Protein AF-0000000074462757 (afdb_homodimer)

Sequence (856 aa):
MSLTDLAARITANAQLLDAHLQSHNLPYPSTATTGSPDFPNPNNDPAVESARIAILEDTQTLRNYALGPAQVVRELCWSTIDLAVQQVLYHFYIPTLIPLKSSTSYATLSSQTNLPERTLRLLLRQSFLNGIFHEPEPDRVAHTASSAALVMNAPFYDWFGHSVEEVFPTSAKLAEALEKCSQSGIEGGRAEDSAFSLAIGGGESVFEFFEKRPDKQRRFRGAMEAVGMDGGHDLGFVVGGFDWGKLGRGVVVDVGGSSGFLSIALANAYKDLIFVVQDYKDTVDEGRVALPPHLSGRVSFQAHDFFTPQTVPGDVFLLRHVCHNWSDENAARILRNLVPAMKSSSRILLVEVVTVRPGVVNRVQERYMRNVDVTMLQMLNTQERSREDWEGVVTLADKRLKILGIHRPEGSWDSIIEIGFVVMNGHAMSLTDLAARITANAQLLDAHLQSHNLPYPSTATTGSPDFPNPNNDPAVESARIAILEDTQTLRNYALGPAQVVRELCWSTIDLAVQQVLYHFYIPTLIPLKSSTSYATLSSQTNLPERTLRLLLRQSFLNGIFHEPEPDRVAHTASSAALVMNAPFYDWFGHSVEEVFPTSAKLAEALEKCSQSGIEGGRAEDSAFSLAIGGGESVFEFFEKRPDKQRRFRGAMEAVGMDGGHDLGFVVGGFDWGKLGRGVVVDVGGSSGFLSIALANAYKDLIFVVQDYKDTVDEGRVALPPHLSGRVSFQAHDFFTPQTVPGDVFLLRHVCHNWSDENAARILRNLVPAMKSSSRILLVEVVTVRPGVVNRVQERYMRNVDVTMLQMLNTQERSREDWEGVVTLADKRLKILGIHRPEGSWDSIIEIGFVVMNGHA

Structure (mmCIF, N/CA/C/O backbone):
data_AF-0000000074462757-model_v1
#
loop_
_entity.id
_entity.type
_entity.pdbx_description
1 polymer 'O-methyltransferase domain-containing protein'
#
loop_
_atom_site.group_PDB
_atom_site.id
_atom_site.type_symbol
_atom_site.label_atom_id
_atom_site.label_alt_id
_atom_site.label_comp_id
_atom_site.label_asym_id
_atom_site.label_entity_id
_atom_site.label_seq_id
_atom_site.pdbx_PDB_ins_code
_atom_site.Cartn_x
_atom_site.Cartn_y
_atom_site.Cartn_z
_atom_site.occupancy
_atom_site.B_iso_or_equiv
_atom_site.auth_seq_id
_atom_site.auth_comp_id
_atom_site.auth_asym_id
_atom_site.auth_atom_id
_atom_site.pdbx_PDB_model_num
ATOM 1 N N . MET A 1 1 ? 3.924 11.398 -25.25 1 84.5 1 MET A N 1
ATOM 2 C CA . MET A 1 1 ? 2.494 11.406 -25.547 1 84.5 1 MET A CA 1
ATOM 3 C C . MET A 1 1 ? 1.774 12.461 -24.703 1 84.5 1 MET A C 1
ATOM 5 O O . MET A 1 1 ? 2.039 12.602 -23.516 1 84.5 1 MET A O 1
ATOM 9 N N . SER A 1 2 ? 0.919 13.164 -25.422 1 93 2 SER A N 1
ATOM 10 C CA . SER A 1 2 ? 0.203 14.219 -24.719 1 93 2 SER A CA 1
ATOM 11 C C . SER A 1 2 ? -0.896 13.648 -23.828 1 93 2 SER A C 1
ATOM 13 O O . SER A 1 2 ? -1.276 12.484 -23.984 1 93 2 SER A O 1
ATOM 15 N N . LEU A 1 3 ? -1.335 14.453 -22.906 1 97.25 3 LEU A N 1
ATOM 16 C CA . LEU A 1 3 ? -2.445 14.023 -22.062 1 97.25 3 LEU A CA 1
ATOM 17 C C . LEU A 1 3 ? -3.695 13.773 -22.891 1 97.25 3 LEU A C 1
ATOM 19 O O . LEU A 1 3 ? -4.418 12.797 -22.656 1 97.25 3 LEU A O 1
ATOM 23 N N . THR A 1 4 ? -3.863 14.57 -23.906 1 97.62 4 THR A N 1
ATOM 24 C CA . THR A 1 4 ? -5.027 14.469 -24.766 1 97.62 4 THR A CA 1
ATOM 25 C C . THR A 1 4 ? -4.973 13.188 -25.594 1 97.62 4 THR A C 1
ATOM 27 O O . THR A 1 4 ? -6 12.531 -25.797 1 97.62 4 THR A O 1
ATOM 30 N N . ASP A 1 5 ? -3.826 12.891 -26.031 1 96.62 5 ASP A N 1
ATOM 31 C CA . ASP A 1 5 ? -3.67 11.664 -26.812 1 96.62 5 ASP A CA 1
ATOM 32 C C . ASP A 1 5 ? -3.971 10.438 -25.953 1 96.62 5 ASP A C 1
ATOM 34 O O . ASP A 1 5 ? -4.609 9.484 -26.406 1 96.62 5 ASP A O 1
ATOM 38 N N . LEU A 1 6 ? -3.473 10.445 -24.75 1 96.69 6 LEU A N 1
ATOM 39 C CA . LEU A 1 6 ? -3.756 9.359 -23.812 1 96.69 6 LEU A CA 1
ATOM 40 C C . LEU A 1 6 ? -5.25 9.266 -23.531 1 96.69 6 LEU A C 1
ATOM 42 O O . LEU A 1 6 ? -5.809 8.172 -23.484 1 96.69 6 LEU A O 1
ATOM 46 N N . ALA A 1 7 ? -5.875 10.398 -23.344 1 98.25 7 ALA A N 1
ATOM 47 C CA . ALA A 1 7 ? -7.309 10.445 -23.078 1 98.25 7 ALA A CA 1
ATOM 48 C C . ALA A 1 7 ? -8.102 9.922 -24.281 1 98.25 7 ALA A C 1
ATOM 50 O O . ALA A 1 7 ? -9.156 9.305 -24.109 1 98.25 7 ALA A O 1
ATOM 51 N N . ALA A 1 8 ? -7.617 10.188 -25.453 1 98 8 ALA A N 1
ATOM 52 C CA . ALA A 1 8 ? -8.281 9.695 -26.656 1 98 8 ALA A CA 1
ATOM 53 C C . ALA A 1 8 ? -8.258 8.164 -26.719 1 98 8 ALA A C 1
ATOM 55 O O . ALA A 1 8 ? -9.242 7.539 -27.094 1 98 8 ALA A O 1
ATOM 56 N N . ARG A 1 9 ? -7.102 7.613 -26.359 1 98 9 ARG A N 1
ATOM 57 C CA . ARG A 1 9 ? -6.996 6.16 -26.281 1 98 9 ARG A CA 1
ATOM 58 C C . ARG A 1 9 ? -7.949 5.59 -25.234 1 98 9 ARG A C 1
ATOM 60 O O . ARG A 1 9 ? -8.609 4.578 -25.484 1 98 9 ARG A O 1
ATOM 67 N N . ILE A 1 10 ? -8.016 6.219 -24.094 1 98.62 10 ILE A N 1
ATOM 68 C CA . ILE A 1 10 ? -8.914 5.812 -23.016 1 98.62 10 ILE A CA 1
ATOM 69 C C . ILE A 1 10 ? -10.359 5.855 -23.516 1 98.62 10 ILE A C 1
ATOM 71 O O . ILE A 1 10 ? -11.133 4.93 -23.266 1 98.62 10 ILE A O 1
ATOM 75 N N . THR A 1 11 ? -10.695 6.875 -24.297 1 98.56 11 THR A N 1
ATOM 76 C CA . THR A 1 11 ? -12.047 7.043 -24.797 1 98.56 11 THR A CA 1
ATOM 77 C C . THR A 1 11 ? -12.406 5.926 -25.781 1 98.56 11 THR A C 1
ATOM 79 O O . THR A 1 11 ? -13.5 5.359 -25.703 1 98.56 11 THR A O 1
ATOM 82 N N . ALA A 1 12 ? -11.5 5.648 -26.656 1 98.5 12 ALA A N 1
ATOM 83 C CA . ALA A 1 12 ? -11.742 4.605 -27.641 1 98.5 12 ALA A CA 1
ATOM 84 C C . ALA A 1 12 ? -11.992 3.258 -26.969 1 98.5 12 ALA A C 1
ATOM 86 O O . ALA A 1 12 ? -12.914 2.529 -27.344 1 98.5 12 ALA A O 1
ATOM 87 N N . ASN A 1 13 ? -11.203 2.914 -26 1 98.56 13 ASN A N 1
ATOM 88 C CA . ASN A 1 13 ? -11.359 1.641 -25.312 1 98.56 13 ASN A CA 1
ATOM 89 C C . ASN A 1 13 ? -12.594 1.635 -24.406 1 98.56 13 ASN A C 1
ATOM 91 O O . ASN A 1 13 ? -13.234 0.598 -24.234 1 98.56 13 ASN A O 1
ATOM 95 N N . ALA A 1 14 ? -12.922 2.785 -23.797 1 98.5 14 ALA A N 1
ATOM 96 C CA . ALA A 1 14 ? -14.148 2.896 -23.016 1 98.5 14 ALA A CA 1
ATOM 97 C C . ALA A 1 14 ? -15.383 2.646 -23.875 1 98.5 14 ALA A C 1
ATOM 99 O O . ALA A 1 14 ? -16.312 1.963 -23.453 1 98.5 14 ALA A O 1
ATOM 100 N N . GLN A 1 15 ? -15.367 3.18 -25.094 1 98.31 15 GLN A N 1
ATOM 101 C CA . GLN A 1 15 ? -16.469 2.992 -26.031 1 98.31 15 GLN A CA 1
ATOM 102 C C . GLN A 1 15 ? -16.625 1.521 -26.406 1 98.31 15 GLN A C 1
ATOM 104 O O . GLN A 1 15 ? -17.734 1.017 -26.531 1 98.31 15 GLN A O 1
ATOM 109 N N . LEU A 1 16 ? -15.523 0.9 -26.578 1 98.12 16 LEU A N 1
ATOM 110 C CA . LEU A 1 16 ? -15.547 -0.522 -26.906 1 98.12 16 LEU A CA 1
ATOM 111 C C . LEU A 1 16 ? -16.156 -1.327 -25.766 1 98.12 16 LEU A C 1
ATOM 113 O O . LEU A 1 16 ? -16.984 -2.219 -26 1 98.12 16 LEU A O 1
ATOM 117 N N . LEU A 1 17 ? -15.828 -1.039 -24.547 1 97.94 17 LEU A N 1
ATOM 118 C CA . LEU A 1 17 ? -16.359 -1.758 -23.391 1 97.94 17 LEU A CA 1
ATOM 119 C C . LEU A 1 17 ? -17.844 -1.471 -23.188 1 97.94 17 LEU A C 1
ATOM 121 O O . LEU A 1 17 ? -18.609 -2.377 -22.875 1 97.94 17 LEU A O 1
ATOM 125 N N . ASP A 1 18 ? -18.188 -0.224 -23.391 1 97.75 18 ASP A N 1
ATOM 126 C CA . ASP A 1 18 ? -19.609 0.119 -23.297 1 97.75 18 ASP A CA 1
ATOM 127 C C . ASP A 1 18 ? -20.422 -0.599 -24.359 1 97.75 18 ASP A C 1
ATOM 129 O O . ASP A 1 18 ? -21.531 -1.06 -24.094 1 97.75 18 ASP A O 1
ATOM 133 N N . ALA A 1 19 ? -19.922 -0.651 -25.562 1 97.44 19 ALA A N 1
ATOM 134 C CA . ALA A 1 19 ? -20.609 -1.354 -26.641 1 97.44 19 ALA A CA 1
ATOM 135 C C . ALA A 1 19 ? -20.781 -2.832 -26.312 1 97.44 19 ALA A C 1
ATOM 137 O O . ALA A 1 19 ? -21.828 -3.418 -26.609 1 97.44 19 ALA A O 1
ATOM 138 N N . HIS A 1 20 ? -19.734 -3.422 -25.734 1 97.19 20 HIS A N 1
ATOM 139 C CA . HIS A 1 20 ? -19.812 -4.812 -25.297 1 97.19 20 HIS A CA 1
ATOM 140 C C . HIS A 1 20 ? -20.922 -5.008 -24.266 1 97.19 20 HIS A C 1
ATOM 142 O O . HIS A 1 20 ? -21.719 -5.93 -24.375 1 97.19 20 HIS A O 1
ATOM 148 N N . LEU A 1 21 ? -21 -4.145 -23.281 1 95.94 21 LEU A N 1
ATOM 149 C CA . LEU A 1 21 ? -22 -4.254 -22.234 1 95.94 21 LEU A CA 1
ATOM 150 C C . LEU A 1 21 ? -23.406 -4.098 -22.797 1 95.94 21 LEU A C 1
ATOM 152 O O . LEU A 1 21 ? -24.312 -4.859 -22.453 1 95.94 21 LEU A O 1
ATOM 156 N N . GLN A 1 22 ? -23.547 -3.236 -23.719 1 95.94 22 GLN A N 1
ATOM 157 C CA . GLN A 1 22 ? -24.844 -2.967 -24.328 1 95.94 22 GLN A CA 1
ATOM 158 C C . GLN A 1 22 ? -25.281 -4.129 -25.219 1 95.94 22 GLN A C 1
ATOM 160 O O . GLN A 1 22 ? -26.422 -4.578 -25.125 1 95.94 22 GLN A O 1
ATOM 165 N N . SER A 1 23 ? -24.375 -4.586 -26.016 1 95.81 23 SER A N 1
ATOM 166 C CA . SER A 1 23 ? -24.703 -5.617 -26.984 1 95.81 23 SER A CA 1
ATOM 167 C C . SER A 1 23 ? -25.062 -6.934 -26.297 1 95.81 23 SER A C 1
ATOM 169 O O . SER A 1 23 ? -25.828 -7.738 -26.844 1 95.81 23 SER A O 1
ATOM 171 N N . HIS A 1 24 ? -24.578 -7.156 -25.109 1 94.94 24 HIS A N 1
ATOM 172 C CA . HIS A 1 24 ? -24.844 -8.406 -24.406 1 94.94 24 HIS A CA 1
ATOM 173 C C . HIS A 1 24 ? -25.812 -8.188 -23.25 1 94.94 24 HIS A C 1
ATOM 175 O O . HIS A 1 24 ? -26 -9.086 -22.422 1 94.94 24 HIS A O 1
ATOM 181 N N . ASN A 1 25 ? -26.375 -7.004 -23.125 1 94.12 25 ASN A N 1
ATOM 182 C CA . ASN A 1 25 ? -27.328 -6.652 -22.078 1 94.12 25 ASN A CA 1
ATOM 183 C C . ASN A 1 25 ? -26.75 -6.918 -20.688 1 94.12 25 ASN A C 1
ATOM 185 O O . ASN A 1 25 ? -27.391 -7.562 -19.859 1 94.12 25 ASN A O 1
ATOM 189 N N . LEU A 1 26 ? -25.484 -6.535 -20.547 1 93.19 26 LEU A N 1
ATOM 190 C CA . LEU A 1 26 ? -24.797 -6.66 -19.266 1 93.19 26 LEU A CA 1
ATOM 191 C C . LEU A 1 26 ? -24.891 -5.367 -18.469 1 93.19 26 LEU A C 1
ATOM 193 O O . LEU A 1 26 ? -24.984 -4.281 -19.047 1 93.19 26 LEU A O 1
ATOM 197 N N . PRO A 1 27 ? -24.938 -5.453 -17.203 1 89.19 27 PRO A N 1
ATOM 198 C CA . PRO A 1 27 ? -25.016 -4.242 -16.391 1 89.19 27 PRO A CA 1
ATOM 199 C C . PRO A 1 27 ? -23.75 -3.395 -16.469 1 89.19 27 PRO A C 1
ATOM 201 O O . PRO A 1 27 ? -22.641 -3.938 -16.531 1 89.19 27 PRO A O 1
ATOM 204 N N . TYR A 1 28 ? -23.938 -2.104 -16.328 1 89.81 28 TYR A N 1
ATOM 205 C CA . TYR A 1 28 ? -22.797 -1.204 -16.203 1 89.81 28 TYR A CA 1
ATOM 206 C C . TYR A 1 28 ? -22.141 -1.34 -14.836 1 89.81 28 TYR A C 1
ATOM 208 O O . TYR A 1 28 ? -22.797 -1.65 -13.852 1 89.81 28 TYR A O 1
ATOM 216 N N . PRO A 1 29 ? -20.812 -1.081 -14.82 1 90.44 29 PRO A N 1
ATOM 217 C CA . PRO A 1 29 ? -20.125 -1.095 -13.523 1 90.44 29 PRO A CA 1
ATOM 218 C C . PRO A 1 29 ? -20.688 -0.052 -12.555 1 90.44 29 PRO A C 1
ATOM 220 O O . PRO A 1 29 ? -21.016 1.062 -12.969 1 90.44 29 PRO A O 1
ATOM 223 N N . SER A 1 30 ? -20.859 -0.414 -11.281 1 87 30 SER A N 1
ATOM 224 C CA . SER A 1 30 ? -21.344 0.48 -10.234 1 87 30 SER A CA 1
ATOM 225 C C . SER A 1 30 ? -20.828 0.051 -8.867 1 87 30 SER A C 1
ATOM 227 O O . SER A 1 30 ? -20.234 -1.016 -8.727 1 87 30 SER A O 1
ATOM 229 N N . THR A 1 31 ? -21.062 0.883 -7.914 1 87.19 31 THR A N 1
ATOM 230 C CA . THR A 1 31 ? -20.672 0.573 -6.543 1 87.19 31 THR A CA 1
ATOM 231 C C . THR A 1 31 ? -21.797 -0.165 -5.816 1 87.19 31 THR A C 1
ATOM 233 O O . THR A 1 31 ? -21.656 -0.515 -4.641 1 87.19 31 THR A O 1
ATOM 236 N N . ALA A 1 32 ? -22.828 -0.442 -6.52 1 86.94 32 ALA A N 1
ATOM 237 C CA . ALA A 1 32 ? -23.953 -1.153 -5.914 1 86.94 32 ALA A CA 1
ATOM 238 C C . ALA A 1 32 ? -23.578 -2.605 -5.617 1 86.94 32 ALA A C 1
ATOM 240 O O . ALA A 1 32 ? -22.844 -3.232 -6.383 1 86.94 32 ALA A O 1
ATOM 241 N N . THR A 1 33 ? -24.188 -3.146 -4.566 1 88.81 33 THR A N 1
ATOM 242 C CA . THR A 1 33 ? -23.828 -4.473 -4.078 1 88.81 33 THR A CA 1
ATOM 243 C C . THR A 1 33 ? -24.391 -5.559 -4.988 1 88.81 33 THR A C 1
ATOM 245 O O . THR A 1 33 ? -23.984 -6.719 -4.906 1 88.81 33 THR A O 1
ATOM 248 N N . THR A 1 34 ? -25.188 -5.246 -5.898 1 81.19 34 THR A N 1
ATOM 249 C CA . THR A 1 34 ? -25.859 -6.227 -6.742 1 81.19 34 THR A CA 1
ATOM 250 C C . THR A 1 34 ? -25.047 -6.504 -8.008 1 81.19 34 THR A C 1
ATOM 252 O O . THR A 1 34 ? -25.391 -7.391 -8.789 1 81.19 34 THR A O 1
ATOM 255 N N . GLY A 1 35 ? -24.016 -5.832 -8.141 1 77.75 35 GLY A N 1
ATOM 256 C CA . GLY A 1 35 ? -23.25 -5.992 -9.375 1 77.75 35 GLY A CA 1
ATOM 257 C C . GLY A 1 35 ? -22.281 -7.164 -9.328 1 77.75 35 GLY A C 1
ATOM 258 O O . GLY A 1 35 ? -22.078 -7.766 -8.273 1 77.75 35 GLY A O 1
ATOM 259 N N . SER A 1 36 ? -21.812 -7.559 -10.555 1 83.81 36 SER A N 1
ATOM 260 C CA . SER A 1 36 ? -20.828 -8.625 -10.695 1 83.81 36 SER A CA 1
ATOM 261 C C . SER A 1 36 ? -19.516 -8.25 -10.016 1 83.81 36 SER A C 1
ATOM 263 O O . SER A 1 36 ? -19.078 -7.102 -10.086 1 83.81 36 SER A O 1
ATOM 265 N N . PRO A 1 37 ? -18.875 -9.234 -9.352 1 86 37 PRO A N 1
ATOM 266 C CA . PRO A 1 37 ? -17.594 -8.945 -8.695 1 86 37 PRO A CA 1
ATOM 267 C C . PRO A 1 37 ? -16.469 -8.672 -9.688 1 86 37 PRO A C 1
ATOM 269 O O . PRO A 1 37 ? -15.477 -8.031 -9.336 1 86 37 PRO A O 1
ATOM 272 N N . ASP A 1 38 ? -16.672 -9.203 -10.93 1 87.62 38 ASP A N 1
ATOM 273 C CA . ASP A 1 38 ? -15.672 -8.977 -11.969 1 87.62 38 ASP A CA 1
ATOM 274 C C . ASP A 1 38 ? -16.281 -8.227 -13.156 1 87.62 38 ASP A C 1
ATOM 276 O O . ASP A 1 38 ? -17.5 -8.18 -13.305 1 87.62 38 ASP A O 1
ATOM 280 N N . PHE A 1 39 ? -15.398 -7.613 -13.93 1 92.12 39 PHE A N 1
ATOM 281 C CA . PHE A 1 39 ? -15.914 -7.008 -15.156 1 92.12 39 PHE A CA 1
ATOM 282 C C . PHE A 1 39 ? -16.547 -8.062 -16.062 1 92.12 39 PHE A C 1
ATOM 284 O O . PHE A 1 39 ? -15.93 -9.094 -16.344 1 92.12 39 PHE A O 1
ATOM 291 N N . PRO A 1 40 ? -17.672 -7.832 -16.547 1 91.62 40 PRO A N 1
ATOM 292 C CA . PRO A 1 40 ? -18.406 -8.859 -17.297 1 91.62 40 PRO A CA 1
ATOM 293 C C . PRO A 1 40 ? -17.812 -9.125 -18.672 1 91.62 40 PRO A C 1
ATOM 295 O O . PRO A 1 40 ? -17.812 -8.227 -19.531 1 91.62 40 PRO A O 1
ATOM 298 N N . ASN A 1 41 ? -17.328 -10.242 -18.891 1 91.31 41 ASN A N 1
ATOM 299 C CA . ASN A 1 41 ? -16.828 -10.758 -20.156 1 91.31 41 ASN A CA 1
ATOM 300 C C . ASN A 1 41 ? -17.094 -12.25 -20.297 1 91.31 41 ASN A C 1
ATOM 302 O O . ASN A 1 41 ? -16.156 -13.047 -20.391 1 91.31 41 ASN A O 1
ATOM 306 N N . PRO A 1 42 ? -18.344 -12.617 -20.344 1 86.62 42 PRO A N 1
ATOM 307 C CA . PRO A 1 42 ? -18.719 -14.031 -20.219 1 86.62 42 PRO A CA 1
ATOM 308 C C . PRO A 1 42 ? -18.125 -14.898 -21.328 1 86.62 42 PRO A C 1
ATOM 310 O O . PRO A 1 42 ? -17.906 -16.094 -21.109 1 86.62 42 PRO A O 1
ATOM 313 N N . ASN A 1 43 ? -17.844 -14.367 -22.5 1 84.69 43 ASN A N 1
ATOM 314 C CA . ASN A 1 43 ? -17.344 -15.172 -23.609 1 84.69 43 ASN A CA 1
ATOM 315 C C . ASN A 1 43 ? -15.82 -15.062 -23.719 1 84.69 43 ASN A C 1
ATOM 317 O O . ASN A 1 43 ? -15.242 -15.492 -24.734 1 84.69 43 ASN A O 1
ATOM 321 N N . ASN A 1 44 ? -15.234 -14.422 -22.734 1 85.38 44 ASN A N 1
ATOM 322 C CA . ASN A 1 44 ? -13.789 -14.227 -22.75 1 85.38 44 ASN A CA 1
ATOM 323 C C . ASN A 1 44 ? -13.312 -13.633 -24.062 1 85.38 44 ASN A C 1
ATOM 325 O O . ASN A 1 44 ? -12.375 -14.148 -24.688 1 85.38 44 ASN A O 1
ATOM 329 N N . ASP A 1 45 ? -14.086 -12.68 -24.547 1 91.56 45 ASP A N 1
ATOM 330 C CA . ASP A 1 45 ? -13.719 -11.977 -25.766 1 91.56 45 ASP A CA 1
ATOM 331 C C . ASP A 1 45 ? -12.359 -11.297 -25.625 1 91.56 45 ASP A C 1
ATOM 333 O O . ASP A 1 45 ? -12.195 -10.398 -24.797 1 91.56 45 ASP A O 1
ATOM 337 N N . PRO A 1 46 ? -11.414 -11.68 -26.438 1 91 46 PRO A N 1
ATOM 338 C CA . PRO A 1 46 ? -10.062 -11.125 -26.312 1 91 46 PRO A CA 1
ATOM 339 C C . PRO A 1 46 ? -10.016 -9.617 -26.562 1 91 46 PRO A C 1
ATOM 341 O O . PRO A 1 46 ? -9.195 -8.914 -25.969 1 91 46 PRO A O 1
ATOM 344 N N . ALA A 1 47 ? -10.883 -9.18 -27.438 1 94.62 47 ALA A N 1
ATOM 345 C CA . ALA A 1 47 ? -10.906 -7.75 -27.719 1 94.62 47 ALA A CA 1
ATOM 346 C C . ALA A 1 47 ? -11.344 -6.953 -26.5 1 94.62 47 ALA A C 1
ATOM 348 O O . ALA A 1 47 ? -10.828 -5.867 -26.234 1 94.62 47 ALA A O 1
ATOM 349 N N . VAL A 1 48 ? -12.32 -7.508 -25.812 1 95.94 48 VAL A N 1
ATOM 350 C CA . VAL A 1 48 ? -12.82 -6.875 -24.594 1 95.94 48 VAL A CA 1
ATOM 351 C C . VAL A 1 48 ? -11.727 -6.867 -23.531 1 95.94 48 VAL A C 1
ATOM 353 O O . VAL A 1 48 ? -11.5 -5.852 -22.875 1 95.94 48 VAL A O 1
ATOM 356 N N . GLU A 1 49 ? -11.055 -7.977 -23.422 1 93.31 49 GLU A N 1
ATOM 357 C CA . GLU A 1 49 ? -9.977 -8.07 -22.438 1 93.31 49 GLU A CA 1
ATOM 358 C C . GLU A 1 49 ? -8.836 -7.113 -22.781 1 93.31 49 GLU A C 1
ATOM 360 O O . GLU A 1 49 ? -8.273 -6.469 -21.891 1 93.31 49 GLU A O 1
ATOM 365 N N . SER A 1 50 ? -8.531 -7.012 -24.016 1 95 50 SER A N 1
ATOM 366 C CA . SER A 1 50 ? -7.477 -6.102 -24.453 1 95 50 SER A CA 1
ATOM 367 C C . SER A 1 50 ? -7.84 -4.652 -24.156 1 95 50 SER A C 1
ATOM 369 O O . SER A 1 50 ? -6.988 -3.867 -23.734 1 95 50 SER A O 1
ATOM 371 N N . ALA A 1 51 ? -9.078 -4.316 -24.438 1 97.75 51 ALA A N 1
ATOM 372 C CA . ALA A 1 51 ? -9.555 -2.965 -24.156 1 97.75 51 ALA A CA 1
ATOM 373 C C . ALA A 1 51 ? -9.508 -2.666 -22.656 1 97.75 51 ALA A C 1
ATOM 375 O O . ALA A 1 51 ? -9.133 -1.564 -22.25 1 97.75 51 ALA A O 1
ATOM 376 N N . ARG A 1 52 ? -9.922 -3.633 -21.891 1 96.69 52 ARG A N 1
ATOM 377 C CA . ARG A 1 52 ? -9.914 -3.496 -20.438 1 96.69 52 ARG A CA 1
ATOM 378 C C . ARG A 1 52 ? -8.5 -3.252 -19.922 1 96.69 52 ARG A C 1
ATOM 380 O O . ARG A 1 52 ? -8.273 -2.322 -19.141 1 96.69 52 ARG A O 1
ATOM 387 N N . ILE A 1 53 ? -7.555 -3.998 -20.359 1 95.44 53 ILE A N 1
ATOM 388 C CA . ILE A 1 53 ? -6.16 -3.885 -19.938 1 95.44 53 ILE A CA 1
ATOM 389 C C . ILE A 1 53 ? -5.602 -2.531 -20.375 1 95.44 53 ILE A C 1
ATOM 391 O O . ILE A 1 53 ? -4.883 -1.877 -19.609 1 95.44 53 ILE A O 1
ATOM 395 N N . ALA A 1 54 ? -5.965 -2.115 -21.562 1 97.44 54 ALA A N 1
ATOM 396 C CA . ALA A 1 54 ? -5.504 -0.824 -22.062 1 97.44 54 ALA A CA 1
ATOM 397 C C . ALA A 1 54 ? -5.996 0.317 -21.172 1 97.44 54 ALA A C 1
ATOM 399 O O . ALA A 1 54 ? -5.254 1.267 -20.906 1 97.44 54 ALA A O 1
ATOM 400 N N . ILE A 1 55 ? -7.219 0.228 -20.75 1 98.06 55 ILE A N 1
ATOM 401 C CA . ILE A 1 55 ? -7.781 1.241 -19.859 1 98.06 55 ILE A CA 1
ATOM 402 C C . ILE A 1 55 ? -7.008 1.259 -18.547 1 98.06 55 ILE A C 1
ATOM 404 O O . ILE A 1 55 ? -6.66 2.326 -18.031 1 98.06 55 ILE A O 1
ATOM 408 N N . LEU A 1 56 ? -6.734 0.098 -18.016 1 97.31 56 LEU A N 1
ATOM 409 C CA . LEU A 1 56 ? -6.008 0.004 -16.75 1 97.31 56 LEU A CA 1
ATOM 410 C C . LEU A 1 56 ? -4.629 0.64 -16.875 1 97.31 56 LEU A C 1
ATOM 412 O O . LEU A 1 56 ? -4.211 1.397 -15.992 1 97.31 56 LEU A O 1
ATOM 416 N N . GLU A 1 57 ? -3.963 0.424 -17.953 1 96.19 57 GLU A N 1
ATOM 417 C CA . GLU A 1 57 ? -2.615 0.946 -18.156 1 96.19 57 GLU A CA 1
ATOM 418 C C . GLU A 1 57 ? -2.641 2.447 -18.422 1 96.19 57 GLU A C 1
ATOM 420 O O . GLU A 1 57 ? -1.877 3.205 -17.828 1 96.19 57 GLU A O 1
ATOM 425 N N . ASP A 1 58 ? -3.543 2.875 -19.297 1 97.44 58 ASP A N 1
ATOM 426 C CA . ASP A 1 58 ? -3.561 4.27 -19.719 1 97.44 58 ASP A CA 1
ATOM 427 C C . ASP A 1 58 ? -4.062 5.184 -18.609 1 97.44 58 ASP A C 1
ATOM 429 O O . ASP A 1 58 ? -3.615 6.328 -18.484 1 97.44 58 ASP A O 1
ATOM 433 N N . THR A 1 59 ? -5.02 4.719 -17.828 1 97.62 59 THR A N 1
ATOM 434 C CA . THR A 1 59 ? -5.488 5.531 -16.719 1 97.62 59 THR A CA 1
ATOM 435 C C . THR A 1 59 ? -4.383 5.715 -15.68 1 97.62 59 THR A C 1
ATOM 437 O O . THR A 1 59 ? -4.25 6.793 -15.094 1 97.62 59 THR A O 1
ATOM 440 N N . GLN A 1 60 ? -3.592 4.707 -15.445 1 95.69 60 GLN A N 1
ATOM 441 C CA . GLN A 1 60 ? -2.473 4.836 -14.516 1 95.69 60 GLN A CA 1
ATOM 442 C C . GLN A 1 60 ? -1.44 5.832 -15.039 1 95.69 60 GLN A C 1
ATOM 444 O O . GLN A 1 60 ? -0.931 6.66 -14.281 1 95.69 60 GLN A O 1
ATOM 449 N N . THR A 1 61 ? -1.146 5.715 -16.312 1 95.75 61 THR A N 1
ATOM 450 C CA . THR A 1 61 ? -0.176 6.625 -16.906 1 95.75 61 THR A CA 1
ATOM 451 C C . THR A 1 61 ? -0.669 8.07 -16.828 1 95.75 61 THR A C 1
ATOM 453 O O . THR A 1 61 ? 0.082 8.969 -16.438 1 95.75 61 THR A O 1
ATOM 456 N N . LEU A 1 62 ? -1.909 8.273 -17.203 1 97.31 62 LEU A N 1
ATOM 457 C CA . LEU A 1 62 ? -2.486 9.609 -17.172 1 97.31 62 LEU A CA 1
ATOM 458 C C . LEU A 1 62 ? -2.506 10.164 -15.75 1 97.31 62 LEU A C 1
ATOM 460 O O . LEU A 1 62 ? -2.219 11.344 -15.531 1 97.31 62 LEU A O 1
ATOM 464 N N . ARG A 1 63 ? -2.836 9.367 -14.859 1 96.44 63 ARG A N 1
ATOM 465 C CA . ARG A 1 63 ? -2.84 9.758 -13.453 1 96.44 63 ARG A CA 1
ATOM 466 C C . ARG A 1 63 ? -1.446 10.172 -13 1 96.44 63 ARG A C 1
ATOM 468 O O . ARG A 1 63 ? -1.285 11.195 -12.328 1 96.44 63 ARG A O 1
ATOM 475 N N . ASN A 1 64 ? -0.467 9.383 -13.336 1 95.38 64 ASN A N 1
ATOM 476 C CA . ASN A 1 64 ? 0.908 9.703 -12.969 1 95.38 64 ASN A CA 1
ATOM 477 C C . ASN A 1 64 ? 1.344 11.047 -13.547 1 95.38 64 ASN A C 1
ATOM 479 O O . ASN A 1 64 ? 2.025 11.828 -12.875 1 95.38 64 ASN A O 1
ATOM 483 N N . TYR A 1 65 ? 0.917 11.258 -14.773 1 95.19 65 TYR A N 1
ATOM 484 C CA . TYR A 1 65 ? 1.254 12.523 -15.414 1 95.19 65 TYR A CA 1
ATOM 485 C C . TYR A 1 65 ? 0.607 13.695 -14.688 1 95.19 65 TYR A C 1
ATOM 487 O O . TYR A 1 65 ? 1.228 14.75 -14.516 1 95.19 65 TYR A O 1
ATOM 495 N N . ALA A 1 66 ? -0.575 13.492 -14.242 1 95.56 66 ALA A N 1
ATOM 496 C CA . ALA A 1 66 ? -1.305 14.555 -13.547 1 95.56 66 ALA A CA 1
ATOM 497 C C . ALA A 1 66 ? -0.763 14.758 -12.141 1 95.56 66 ALA A C 1
ATOM 499 O O . ALA A 1 66 ? -0.879 15.852 -11.578 1 95.56 66 ALA A O 1
ATOM 500 N N . LEU A 1 67 ? -0.219 13.797 -11.516 1 93.88 67 LEU A N 1
ATOM 501 C CA . LEU A 1 67 ? 0.355 13.875 -10.172 1 93.88 67 LEU A CA 1
ATOM 502 C C . LEU A 1 67 ? 1.696 14.602 -10.203 1 93.88 67 LEU A C 1
ATOM 504 O O . LEU A 1 67 ? 1.92 15.531 -9.422 1 93.88 67 LEU A O 1
ATOM 508 N N . GLY A 1 68 ? 2.568 14.234 -11.148 1 93.38 68 GLY A N 1
ATOM 509 C CA . GLY A 1 68 ? 3.98 14.594 -11.141 1 93.38 68 GLY A CA 1
ATOM 510 C C . GLY A 1 68 ? 4.848 13.562 -10.438 1 93.38 68 GLY A C 1
ATOM 511 O O . GLY A 1 68 ? 4.363 12.797 -9.602 1 93.38 68 GLY A O 1
ATOM 512 N N . PRO A 1 69 ? 6.109 13.539 -10.781 1 94.19 69 PRO A N 1
ATOM 513 C CA . PRO A 1 69 ? 7.027 12.477 -10.352 1 94.19 69 PRO A CA 1
ATOM 514 C C . PRO A 1 69 ? 7.121 12.359 -8.836 1 94.19 69 PRO A C 1
ATOM 516 O O . PRO A 1 69 ? 7.078 11.25 -8.297 1 94.19 69 PRO A O 1
ATOM 519 N N . ALA A 1 70 ? 7.203 13.438 -8.086 1 93.75 70 ALA A N 1
ATOM 520 C CA . ALA A 1 70 ? 7.359 13.398 -6.637 1 93.75 70 ALA A CA 1
ATOM 521 C C . ALA A 1 70 ? 6.098 12.859 -5.965 1 93.75 70 ALA A C 1
ATOM 523 O O . ALA A 1 70 ? 6.176 12.062 -5.027 1 93.75 70 ALA A O 1
ATOM 524 N N . GLN A 1 71 ? 4.953 13.297 -6.512 1 93.62 71 GLN A N 1
ATOM 525 C CA . GLN A 1 71 ? 3.686 12.875 -5.922 1 93.62 71 GLN A CA 1
ATOM 526 C C . GLN A 1 71 ? 3.422 11.398 -6.195 1 93.62 71 GLN A C 1
ATOM 528 O O . GLN A 1 71 ? 2.76 10.719 -5.406 1 93.62 71 GLN A O 1
ATOM 533 N N . VAL A 1 72 ? 3.932 10.867 -7.273 1 95.44 72 VAL A N 1
ATOM 534 C CA . VAL A 1 72 ? 3.824 9.438 -7.551 1 95.44 72 VAL A CA 1
ATOM 535 C C . VAL A 1 72 ? 4.477 8.641 -6.426 1 95.44 72 VAL A C 1
ATOM 537 O O . VAL A 1 72 ? 3.902 7.664 -5.934 1 95.44 72 VAL A O 1
ATOM 540 N N . VAL A 1 73 ? 5.652 9.078 -5.969 1 96.06 73 VAL A N 1
ATOM 541 C CA . VAL A 1 73 ? 6.371 8.406 -4.887 1 96.06 73 VAL A CA 1
ATOM 542 C C . VAL A 1 73 ? 5.59 8.547 -3.584 1 96.06 73 VAL A C 1
ATOM 544 O O . VAL A 1 73 ? 5.473 7.586 -2.816 1 96.06 73 VAL A O 1
ATOM 547 N N . ARG A 1 74 ? 5.008 9.695 -3.377 1 95.12 74 ARG A N 1
ATOM 548 C CA . ARG A 1 74 ? 4.25 9.922 -2.15 1 95.12 74 ARG A CA 1
ATOM 549 C C . ARG A 1 74 ? 3.037 9.008 -2.08 1 95.12 74 ARG A C 1
ATOM 551 O O . ARG A 1 74 ? 2.74 8.438 -1.024 1 95.12 74 ARG A O 1
ATOM 558 N N . GLU A 1 75 ? 2.344 8.883 -3.168 1 94.75 75 GLU A N 1
ATOM 559 C CA . GLU A 1 75 ? 1.165 8.023 -3.199 1 94.75 75 GLU A CA 1
ATOM 560 C C . GLU A 1 75 ? 1.536 6.566 -2.938 1 94.75 75 GLU A C 1
ATOM 562 O O . GLU A 1 75 ? 0.784 5.836 -2.287 1 94.75 75 GLU A O 1
ATOM 567 N N . LEU A 1 76 ? 2.625 6.207 -3.521 1 96.25 76 LEU A N 1
ATOM 568 C CA . LEU A 1 76 ? 3.109 4.852 -3.287 1 96.25 76 LEU A CA 1
ATOM 569 C C . LEU A 1 76 ? 3.348 4.609 -1.801 1 96.25 76 LEU A C 1
ATOM 571 O O . LEU A 1 76 ? 2.92 3.586 -1.259 1 96.25 76 LEU A O 1
ATOM 575 N N . CYS A 1 77 ? 3.934 5.523 -1.103 1 97.06 77 CYS A N 1
ATOM 576 C CA . CYS A 1 77 ? 4.246 5.379 0.314 1 97.06 77 CYS A CA 1
ATOM 577 C C . CYS A 1 77 ? 2.984 5.449 1.164 1 97.06 77 CYS A C 1
ATOM 579 O O . CYS A 1 77 ? 2.859 4.734 2.158 1 97.06 77 CYS A O 1
ATOM 581 N N . TRP A 1 78 ? 2.037 6.254 0.757 1 96.38 78 TRP A N 1
ATOM 582 C CA . TRP A 1 78 ? 0.806 6.445 1.517 1 96.38 78 TRP A CA 1
ATOM 583 C C . TRP A 1 78 ? -0.057 5.188 1.482 1 96.38 78 TRP A C 1
ATOM 585 O O . TRP A 1 78 ? -0.951 5.02 2.316 1 96.38 78 TRP A O 1
ATOM 595 N N . SER A 1 79 ? 0.189 4.281 0.569 1 97.19 79 SER A N 1
ATOM 596 C CA . SER A 1 79 ? -0.586 3.049 0.5 1 97.19 79 SER A CA 1
ATOM 597 C C . SER A 1 79 ? -0.458 2.242 1.788 1 97.19 79 SER A C 1
ATOM 599 O O . SER A 1 79 ? -1.271 1.354 2.055 1 97.19 79 SER A O 1
ATOM 601 N N . THR A 1 80 ? 0.565 2.533 2.582 1 97.94 80 THR A N 1
ATOM 602 C CA . THR A 1 80 ? 0.752 1.863 3.865 1 97.94 80 THR A CA 1
ATOM 603 C C . THR A 1 80 ? -0.455 2.086 4.773 1 97.94 80 THR A C 1
ATOM 605 O O . THR A 1 80 ? -0.836 1.196 5.535 1 97.94 80 THR A O 1
ATOM 608 N N . ILE A 1 81 ? -1.044 3.275 4.645 1 98.44 81 ILE A N 1
ATOM 609 C CA . ILE A 1 81 ? -2.197 3.617 5.469 1 98.44 81 ILE A CA 1
ATOM 610 C C . ILE A 1 81 ? -3.408 2.797 5.027 1 98.44 81 ILE A C 1
ATOM 612 O O . ILE A 1 81 ? -4.168 2.307 5.863 1 98.44 81 ILE A O 1
ATOM 616 N N . ASP A 1 82 ? -3.561 2.646 3.727 1 98.19 82 ASP A N 1
ATOM 617 C CA . ASP A 1 82 ? -4.641 1.822 3.193 1 98.19 82 ASP A CA 1
ATOM 618 C C . ASP A 1 82 ? -4.559 0.396 3.734 1 98.19 82 ASP A C 1
ATOM 620 O O . ASP A 1 82 ? -5.574 -0.179 4.133 1 98.19 82 ASP A O 1
ATOM 624 N N . LEU A 1 83 ? -3.383 -0.131 3.768 1 98.31 83 LEU A N 1
ATOM 625 C CA . LEU A 1 83 ? -3.182 -1.503 4.223 1 98.31 83 LEU A CA 1
ATOM 626 C C . LEU A 1 83 ? -3.471 -1.628 5.715 1 98.31 83 LEU A C 1
ATOM 628 O O . LEU A 1 83 ? -4.094 -2.598 6.152 1 98.31 83 LEU A O 1
ATOM 632 N N . ALA A 1 84 ? -3.012 -0.669 6.48 1 98.75 84 ALA A N 1
ATOM 633 C CA . ALA A 1 84 ? -3.252 -0.676 7.922 1 98.75 84 ALA A CA 1
ATOM 634 C C . ALA A 1 84 ? -4.746 -0.716 8.227 1 98.75 84 ALA A C 1
ATOM 636 O O . ALA A 1 84 ? -5.188 -1.482 9.086 1 98.75 84 ALA A O 1
ATOM 637 N N . VAL A 1 85 ? -5.469 0.075 7.512 1 98.75 85 VAL A N 1
ATOM 638 C CA . VAL A 1 85 ? -6.906 0.177 7.73 1 98.75 85 VAL A CA 1
ATOM 639 C C . VAL A 1 85 ? -7.586 -1.134 7.34 1 98.75 85 VAL A C 1
ATOM 641 O O . VAL A 1 85 ? -8.445 -1.635 8.062 1 98.75 85 VAL A O 1
ATOM 644 N N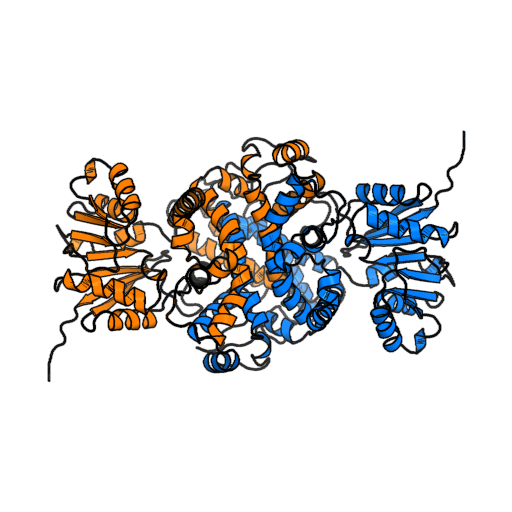 . GLN A 1 86 ? -7.176 -1.72 6.246 1 98.56 86 GLN A N 1
ATOM 645 C CA . GLN A 1 86 ? -7.758 -2.99 5.832 1 98.56 86 GLN A CA 1
ATOM 646 C C . GLN A 1 86 ? -7.48 -4.086 6.859 1 98.56 86 GLN A C 1
ATOM 648 O O . GLN A 1 86 ? -8.336 -4.93 7.117 1 98.56 86 GLN A O 1
ATOM 653 N N . GLN A 1 87 ? -6.273 -4.09 7.398 1 98.69 87 GLN A N 1
ATOM 654 C CA . GLN A 1 87 ? -5.949 -5.074 8.43 1 98.69 87 GLN A CA 1
ATOM 655 C C . GLN A 1 87 ? -6.863 -4.922 9.641 1 98.69 87 GLN A C 1
ATOM 657 O O . GLN A 1 87 ? -7.359 -5.914 10.18 1 98.69 87 GLN A O 1
ATOM 662 N N . VAL A 1 88 ? -7.105 -3.691 10.031 1 98.44 88 VAL A N 1
ATOM 663 C CA . VAL A 1 88 ? -7.977 -3.447 11.18 1 98.44 88 VAL A CA 1
ATOM 664 C C . VAL A 1 88 ? -9.391 -3.93 10.859 1 98.44 88 VAL A C 1
ATOM 666 O O . VAL A 1 88 ? -10.039 -4.562 11.703 1 98.44 88 VAL A O 1
ATOM 669 N N . LEU A 1 89 ? -9.898 -3.625 9.656 1 98.44 89 LEU A N 1
ATOM 670 C CA . LEU A 1 89 ? -11.242 -4.031 9.25 1 98.44 89 LEU A CA 1
ATOM 671 C C . LEU A 1 89 ? -11.391 -5.547 9.312 1 98.44 89 LEU A C 1
ATOM 673 O O . LEU A 1 89 ? -12.406 -6.059 9.797 1 98.44 89 LEU A O 1
ATOM 677 N N . TYR A 1 90 ? -10.406 -6.238 8.844 1 98.5 90 TYR A N 1
ATOM 678 C CA . TYR A 1 90 ? -10.461 -7.695 8.883 1 98.5 90 TYR A CA 1
ATOM 679 C C . TYR A 1 90 ? -10.352 -8.203 10.32 1 98.5 90 TYR A C 1
ATOM 681 O O . TYR A 1 90 ? -11.117 -9.078 10.734 1 98.5 90 TYR A O 1
ATOM 689 N N . HIS A 1 91 ? -9.375 -7.68 11.078 1 98.12 91 HIS A N 1
ATOM 690 C CA . HIS A 1 91 ? -9.023 -8.141 12.414 1 98.12 91 HIS A CA 1
ATOM 691 C C . HIS A 1 91 ? -10.219 -8.07 13.359 1 98.12 91 HIS A C 1
ATOM 693 O O . HIS A 1 91 ? -10.391 -8.93 14.219 1 98.12 91 HIS A O 1
ATOM 699 N N . PHE A 1 92 ? -11.039 -7.102 13.188 1 97.81 92 PHE A N 1
ATOM 700 C CA . PHE A 1 92 ? -12.18 -6.902 14.07 1 97.81 92 PHE A CA 1
ATOM 701 C C . PHE A 1 92 ? -13.477 -7.344 13.391 1 97.81 92 PHE A C 1
ATOM 703 O O . PHE A 1 92 ? -14.57 -7.008 13.844 1 97.81 92 PHE A O 1
ATOM 710 N N . TYR A 1 93 ? -13.43 -7.984 12.195 1 97.75 93 TYR A N 1
ATOM 711 C CA . TYR A 1 93 ? -14.523 -8.633 11.484 1 97.75 93 TYR A CA 1
ATOM 712 C C . TYR A 1 93 ? -15.57 -7.613 11.055 1 97.75 93 TYR A C 1
ATOM 714 O O . TYR A 1 93 ? -16.766 -7.934 10.961 1 97.75 93 TYR A O 1
ATOM 722 N N . ILE A 1 94 ? -15.164 -6.422 10.773 1 98.44 94 ILE A N 1
ATOM 723 C CA . ILE A 1 94 ? -16.078 -5.312 10.531 1 98.44 94 ILE A CA 1
ATOM 724 C C . ILE A 1 94 ? -16.891 -5.594 9.273 1 98.44 94 ILE A C 1
ATOM 726 O O . ILE A 1 94 ? -18.109 -5.355 9.25 1 98.44 94 ILE A O 1
ATOM 730 N N . PRO A 1 95 ? -16.266 -6.117 8.18 1 98.44 95 PRO A N 1
ATOM 731 C CA . PRO A 1 95 ? -17.078 -6.379 6.988 1 98.44 95 PRO A CA 1
ATOM 732 C C . PRO A 1 95 ? -18.25 -7.316 7.27 1 98.44 95 PRO A C 1
ATOM 734 O O . PRO A 1 95 ? -19.328 -7.156 6.688 1 98.44 95 PRO A O 1
ATOM 737 N N . THR A 1 96 ? -18.125 -8.25 8.172 1 98.19 96 THR A N 1
ATOM 738 C CA . THR A 1 96 ? -19.156 -9.242 8.438 1 98.19 96 THR A CA 1
ATOM 739 C C . THR A 1 96 ? -20.203 -8.688 9.391 1 98.19 96 THR A C 1
ATOM 741 O O . THR A 1 96 ? -21.297 -9.258 9.531 1 98.19 96 THR A O 1
ATOM 744 N N . LEU A 1 97 ? -19.906 -7.637 10.07 1 98.44 97 LEU A N 1
ATOM 745 C CA . LEU A 1 97 ? -20.828 -7.039 11.047 1 98.44 97 LEU A CA 1
ATOM 746 C C . LEU A 1 97 ? -21.797 -6.09 10.359 1 98.44 97 LEU A C 1
ATOM 748 O O . LEU A 1 97 ? -22.812 -5.695 10.953 1 98.44 97 LEU A O 1
ATOM 752 N N . ILE A 1 98 ? -21.5 -5.688 9.141 1 98.38 98 ILE A N 1
ATOM 753 C CA . ILE A 1 98 ? -22.359 -4.785 8.375 1 98.38 98 ILE A CA 1
ATOM 754 C C . ILE A 1 98 ? -23.312 -5.598 7.508 1 98.38 98 ILE A C 1
ATOM 756 O O . ILE A 1 98 ? -22.875 -6.457 6.734 1 98.38 98 ILE A O 1
ATOM 760 N N . PRO A 1 99 ? -24.594 -5.359 7.652 1 97.31 99 PRO A N 1
ATOM 761 C CA . PRO A 1 99 ? -25.547 -6.125 6.848 1 97.31 99 PRO A CA 1
ATOM 762 C C . PRO A 1 99 ? -25.391 -5.863 5.348 1 97.31 99 PRO A C 1
ATOM 764 O O . PRO A 1 99 ? -25.156 -4.727 4.941 1 97.31 99 PRO A O 1
ATOM 767 N N . LEU A 1 100 ? -25.578 -6.844 4.504 1 95.06 100 LEU A N 1
ATOM 768 C CA . LEU A 1 100 ? -25.375 -6.754 3.061 1 95.06 100 LEU A CA 1
ATOM 769 C C . LEU A 1 100 ? -26.469 -5.914 2.408 1 95.06 100 LEU A C 1
ATOM 771 O O . LEU A 1 100 ? -26.219 -5.242 1.404 1 95.06 100 LEU A O 1
ATOM 775 N N . LYS A 1 101 ? -27.672 -5.922 2.979 1 93.69 101 LYS A N 1
ATOM 776 C CA . LYS A 1 101 ? -28.812 -5.312 2.305 1 93.69 101 LYS A CA 1
ATOM 777 C C . LYS A 1 101 ? -29.234 -4.012 2.994 1 93.69 101 LYS A C 1
ATOM 779 O O . LYS A 1 101 ? -30.25 -3.416 2.643 1 93.69 101 LYS A O 1
ATOM 784 N N . SER A 1 102 ? -28.5 -3.625 3.98 1 96.19 102 SER A N 1
ATOM 785 C CA . SER A 1 102 ? -28.812 -2.4 4.711 1 96.19 102 SER A CA 1
ATOM 786 C C . SER A 1 102 ? -27.562 -1.781 5.32 1 96.19 102 SER A C 1
ATOM 788 O O . SER A 1 102 ? -26.453 -2.004 4.832 1 96.19 102 SER A O 1
ATOM 790 N N . SER A 1 103 ? -27.75 -0.847 6.219 1 97.81 103 SER A N 1
ATOM 791 C CA . SER A 1 103 ? -26.656 -0.134 6.867 1 97.81 103 SER A CA 1
ATOM 792 C C . SER A 1 103 ? -26.688 -0.335 8.383 1 97.81 103 SER A C 1
ATOM 794 O O . SER A 1 103 ? -27.641 -0.886 8.922 1 97.81 103 SER A O 1
ATOM 796 N N . THR A 1 104 ? -25.656 -0.08 9.086 1 98.31 104 THR A N 1
ATOM 797 C CA . THR A 1 104 ? -25.578 -0.083 10.539 1 98.31 104 THR A CA 1
ATOM 798 C C . THR A 1 104 ? -24.922 1.206 11.039 1 98.31 104 THR A C 1
ATOM 800 O O . THR A 1 104 ? -24.422 2.008 10.25 1 98.31 104 THR A O 1
ATOM 803 N N . SER A 1 105 ? -25.047 1.464 12.297 1 98.12 105 SER A N 1
ATOM 804 C CA . SER A 1 105 ? -24.516 2.697 12.859 1 98.12 105 SER A CA 1
ATOM 805 C C . SER A 1 105 ? -23.109 2.477 13.422 1 98.12 105 SER A C 1
ATOM 807 O O . SER A 1 105 ? -22.75 1.354 13.773 1 98.12 105 SER A O 1
ATOM 809 N N . TYR A 1 106 ? -22.406 3.561 13.539 1 97.19 106 TYR A N 1
ATOM 810 C CA . TYR A 1 106 ? -21.094 3.494 14.195 1 97.19 106 TYR A CA 1
ATOM 811 C C . TYR A 1 106 ? -21.234 3.074 15.648 1 97.19 106 TYR A C 1
ATOM 813 O O . TYR A 1 106 ? -20.375 2.381 16.188 1 97.19 106 TYR A O 1
ATOM 821 N N . ALA A 1 107 ? -22.281 3.482 16.266 1 97.25 107 ALA A N 1
ATOM 822 C CA . ALA A 1 107 ? -22.531 3.104 17.656 1 97.25 107 ALA A CA 1
ATOM 823 C C . ALA A 1 107 ? -22.672 1.59 17.781 1 97.25 107 ALA A C 1
ATOM 825 O O . ALA A 1 107 ? -22.141 0.994 18.719 1 97.25 107 ALA A O 1
ATOM 826 N N . THR A 1 108 ? -23.453 1.007 16.891 1 98.19 108 THR A N 1
ATOM 827 C CA . THR A 1 108 ? -23.625 -0.441 16.891 1 98.19 108 THR A CA 1
ATOM 828 C C . THR A 1 108 ? -22.281 -1.148 16.672 1 98.19 108 THR A C 1
ATOM 830 O O . THR A 1 108 ? -21.953 -2.096 17.391 1 98.19 108 THR A O 1
ATOM 833 N N . LEU A 1 109 ? -21.516 -0.697 15.75 1 97.81 109 LEU A N 1
ATOM 834 C CA . LEU A 1 109 ? -20.203 -1.286 15.477 1 97.81 109 LEU A CA 1
ATOM 835 C C . LEU A 1 109 ? -19.281 -1.144 16.688 1 97.81 109 LEU A C 1
ATOM 837 O O . LEU A 1 109 ? -18.516 -2.053 17 1 97.81 109 LEU A O 1
ATOM 841 N N . SER A 1 110 ? -19.359 0.029 17.297 1 96.5 110 SER A N 1
ATOM 842 C CA . SER A 1 110 ? -18.547 0.276 18.469 1 96.5 110 SER A CA 1
ATOM 843 C C . SER A 1 110 ? -18.859 -0.727 19.578 1 96.5 110 SER A C 1
ATOM 845 O O . SER A 1 110 ? -17.953 -1.267 20.219 1 96.5 110 SER A O 1
ATOM 847 N N . SER A 1 111 ? -20.094 -0.983 19.781 1 96.44 111 SER A N 1
ATOM 848 C CA . SER A 1 111 ? -20.516 -1.936 20.812 1 96.44 111 SER A CA 1
ATOM 849 C C . SER A 1 111 ? -20.047 -3.35 20.469 1 96.44 111 SER A C 1
ATOM 851 O O . SER A 1 111 ? -19.672 -4.109 21.375 1 96.44 111 SER A O 1
ATOM 853 N N . GLN A 1 112 ? -19.984 -3.68 19.25 1 96.69 112 GLN A N 1
ATOM 854 C CA . GLN A 1 112 ? -19.672 -5.039 18.812 1 96.69 112 GLN A CA 1
ATOM 855 C C . GLN A 1 112 ? -18.172 -5.277 18.766 1 96.69 112 GLN A C 1
ATOM 857 O O . GLN A 1 112 ? -17.703 -6.402 18.953 1 96.69 112 GLN A O 1
ATOM 862 N N . THR A 1 113 ? -17.406 -4.23 18.547 1 95.94 113 THR A N 1
ATOM 863 C CA . THR A 1 113 ? -15.969 -4.379 18.375 1 95.94 113 THR A CA 1
ATOM 864 C C . THR A 1 113 ? -15.211 -3.916 19.609 1 95.94 113 THR A C 1
ATOM 866 O O . THR A 1 113 ? -14.016 -4.176 19.75 1 95.94 113 THR A O 1
ATOM 869 N N . ASN A 1 114 ? -15.883 -3.119 20.484 1 94.38 114 ASN A N 1
ATOM 870 C CA . ASN A 1 114 ? -15.281 -2.486 21.656 1 94.38 114 ASN A CA 1
ATOM 871 C C . ASN A 1 114 ? -14.25 -1.436 21.266 1 94.38 114 ASN A C 1
ATOM 873 O O . ASN A 1 114 ? -13.258 -1.229 21.969 1 94.38 114 ASN A O 1
ATOM 877 N N . LEU A 1 115 ? -14.344 -0.866 20.031 1 94.31 115 LEU A N 1
ATOM 878 C CA . LEU A 1 115 ? -13.531 0.267 19.594 1 94.31 115 LEU A CA 1
ATOM 879 C C . LEU A 1 115 ? -14.305 1.573 19.734 1 94.31 115 LEU A C 1
ATOM 881 O O . LEU A 1 115 ? -15.523 1.601 19.547 1 94.31 115 LEU A O 1
ATOM 885 N N . PRO A 1 116 ? -13.609 2.654 20.062 1 92.88 116 PRO A N 1
ATOM 886 C CA . PRO A 1 116 ? -14.305 3.941 20.141 1 92.88 116 PRO A CA 1
ATOM 887 C C . PRO A 1 116 ? -14.953 4.344 18.812 1 92.88 116 PRO A C 1
ATOM 889 O O . PRO A 1 116 ? -14.375 4.113 17.75 1 92.88 116 PRO A O 1
ATOM 892 N N . GLU A 1 117 ? -16.109 4.977 18.891 1 94.5 117 GLU A N 1
ATOM 893 C CA . GLU A 1 117 ? -16.844 5.414 17.703 1 94.5 117 GLU A CA 1
ATOM 894 C C . GLU A 1 117 ? -15.977 6.324 16.828 1 94.5 117 GLU A C 1
ATOM 896 O O . GLU A 1 117 ? -15.984 6.211 15.602 1 94.5 117 GLU A O 1
ATOM 901 N N . ARG A 1 118 ? -15.25 7.23 17.453 1 93.69 118 ARG A N 1
ATOM 902 C CA . ARG A 1 118 ? -14.406 8.172 16.719 1 93.69 118 ARG A CA 1
ATOM 903 C C . ARG A 1 118 ? -13.352 7.445 15.898 1 93.69 118 ARG A C 1
ATOM 905 O O . ARG A 1 118 ? -13.094 7.812 14.75 1 93.69 118 ARG A O 1
ATOM 912 N N . THR A 1 119 ? -12.781 6.418 16.5 1 94.56 119 THR A N 1
ATOM 913 C CA . THR A 1 119 ? -11.773 5.621 15.812 1 94.56 119 THR A CA 1
ATOM 914 C C . THR A 1 119 ? -12.383 4.852 14.641 1 94.56 119 THR A C 1
ATOM 916 O O . THR A 1 119 ? -11.805 4.805 13.555 1 94.56 119 THR A O 1
ATOM 919 N N . LEU A 1 120 ? -13.562 4.301 14.844 1 96.25 120 LEU A N 1
ATOM 920 C CA . LEU A 1 120 ? -14.266 3.572 13.789 1 96.25 120 LEU A CA 1
ATOM 921 C C . LEU A 1 120 ? -14.609 4.496 12.625 1 96.25 120 LEU A C 1
ATOM 923 O O . LEU A 1 120 ? -14.445 4.125 11.461 1 96.25 120 LEU A O 1
ATOM 927 N N . ARG A 1 121 ? -15.07 5.664 12.93 1 96.06 121 ARG A N 1
ATOM 928 C CA . ARG A 1 121 ? -15.406 6.637 11.898 1 96.06 121 ARG A CA 1
ATOM 929 C C . ARG A 1 121 ? -14.188 6.973 11.039 1 96.06 121 ARG A C 1
ATOM 931 O O . ARG A 1 121 ? -14.281 7.008 9.812 1 96.06 121 ARG A O 1
ATOM 938 N N . LEU A 1 122 ? -13.117 7.215 11.719 1 95.62 122 LEU A N 1
ATOM 939 C CA . LEU A 1 122 ? -11.883 7.539 11.023 1 95.62 122 LEU A CA 1
ATOM 940 C C . LEU A 1 122 ? -11.477 6.406 10.078 1 95.62 122 LEU A C 1
ATOM 942 O O . LEU A 1 122 ? -11.219 6.641 8.891 1 95.62 122 LEU A O 1
ATOM 946 N N . LEU A 1 123 ? -11.422 5.184 10.586 1 97.69 123 LEU A N 1
ATOM 947 C CA . LEU A 1 123 ? -10.922 4.039 9.836 1 97.69 123 LEU A CA 1
ATOM 948 C C . LEU A 1 123 ? -11.844 3.721 8.664 1 97.69 123 LEU A C 1
ATOM 950 O O . LEU A 1 123 ? -11.383 3.5 7.539 1 97.69 123 LEU A O 1
ATOM 954 N N . LEU A 1 124 ? -13.156 3.777 8.898 1 98.44 124 LEU A N 1
ATOM 955 C CA . LEU A 1 124 ? -14.117 3.473 7.844 1 98.44 124 LEU A CA 1
ATOM 956 C C . LEU A 1 124 ? -14.117 4.562 6.777 1 98.44 124 LEU A C 1
ATOM 958 O O . LEU A 1 124 ? -14.102 4.27 5.582 1 98.44 124 LEU A O 1
ATOM 962 N N . ARG A 1 125 ? -14.039 5.805 7.188 1 98 125 ARG A N 1
ATOM 963 C CA . ARG A 1 125 ? -14.055 6.902 6.227 1 98 125 ARG A CA 1
ATOM 964 C C . ARG A 1 125 ? -12.781 6.91 5.383 1 98 125 ARG A C 1
ATOM 966 O O . ARG A 1 125 ? -12.812 7.301 4.215 1 98 125 ARG A O 1
ATOM 973 N N . GLN A 1 126 ? -11.703 6.516 6 1 98.31 126 GLN A N 1
ATOM 974 C CA . GLN A 1 126 ? -10.5 6.336 5.195 1 98.31 126 GLN A CA 1
ATOM 975 C C . GLN A 1 126 ? -10.695 5.238 4.148 1 98.31 126 GLN A C 1
ATOM 977 O O . GLN A 1 126 ? -10.281 5.391 2.998 1 98.31 126 GLN A O 1
ATOM 982 N N . SER A 1 127 ? -11.344 4.168 4.461 1 98 127 SER A N 1
ATOM 983 C CA . SER A 1 127 ? -11.555 3.041 3.559 1 98 127 SER A CA 1
ATOM 984 C C . SER A 1 127 ? -12.523 3.402 2.436 1 98 127 SER A C 1
ATOM 986 O O . SER A 1 127 ? -12.453 2.83 1.347 1 98 127 SER A O 1
ATOM 988 N N . PHE A 1 128 ? -13.484 4.422 2.697 1 97.31 128 PHE A N 1
ATOM 989 C CA . PHE A 1 128 ? -14.422 4.887 1.679 1 97.31 128 PHE A CA 1
ATOM 990 C C . PHE A 1 128 ? -13.672 5.359 0.437 1 97.31 128 PHE A C 1
ATOM 992 O O . PHE A 1 128 ? -14.148 5.191 -0.685 1 97.31 128 PHE A O 1
ATOM 999 N N . LEU A 1 129 ? -12.516 5.867 0.646 1 96.69 129 LEU A N 1
ATOM 1000 C CA . LEU A 1 129 ? -11.75 6.492 -0.429 1 96.69 129 LEU A CA 1
ATOM 1001 C C . LEU A 1 129 ? -11.172 5.438 -1.367 1 96.69 129 LEU A C 1
ATOM 1003 O O . LEU A 1 129 ? -10.742 5.758 -2.477 1 96.69 129 LEU A O 1
ATOM 1007 N N . ASN A 1 130 ? -11.211 4.172 -0.963 1 96.38 130 ASN A N 1
ATOM 1008 C CA . ASN A 1 130 ? -10.773 3.059 -1.795 1 96.38 130 ASN A CA 1
ATOM 1009 C C . ASN A 1 130 ? -11.961 2.283 -2.367 1 96.38 130 ASN A C 1
ATOM 1011 O O . ASN A 1 130 ? -11.781 1.204 -2.934 1 96.38 130 ASN A O 1
ATOM 1015 N N . GLY A 1 131 ? -13.133 2.797 -2.139 1 95 131 GLY A N 1
ATOM 1016 C CA . GLY A 1 131 ? -14.328 2.133 -2.641 1 95 131 GLY A CA 1
ATOM 1017 C C . GLY A 1 131 ? -14.812 1.015 -1.736 1 95 131 GLY A C 1
ATOM 1018 O O . GLY A 1 131 ? -15.602 0.165 -2.158 1 95 131 GLY A O 1
ATOM 1019 N N . ILE A 1 132 ? -14.312 0.981 -0.502 1 97.38 132 ILE A N 1
ATOM 1020 C CA . ILE A 1 132 ? -14.727 0.007 0.501 1 97.38 132 ILE A CA 1
ATOM 1021 C C . ILE A 1 132 ? -15.719 0.654 1.468 1 97.38 132 ILE A C 1
ATOM 1023 O O . ILE A 1 132 ? -15.375 1.603 2.176 1 97.38 132 ILE A O 1
ATOM 1027 N N . PHE A 1 133 ? -16.953 0.195 1.545 1 98.06 133 PHE A N 1
ATOM 1028 C CA . PHE A 1 133 ? -18.062 0.734 2.326 1 98.06 133 PHE A CA 1
ATOM 1029 C C . PHE A 1 133 ? -18.375 2.164 1.901 1 98.06 133 PHE A C 1
ATOM 1031 O O . PHE A 1 133 ? -17.75 2.703 0.994 1 98.06 133 PHE A O 1
ATOM 1038 N N . HIS A 1 134 ? -19.422 2.705 2.365 1 97 134 HIS A N 1
ATOM 1039 C CA . HIS A 1 134 ? -19.828 4.098 2.195 1 97 134 HIS A CA 1
ATOM 1040 C C . HIS A 1 134 ? -20.844 4.516 3.252 1 97 134 HIS A C 1
ATOM 1042 O O . HIS A 1 134 ? -21.344 3.676 4 1 97 134 HIS A O 1
ATOM 1048 N N . GLU A 1 135 ? -21.031 5.766 3.373 1 96.81 135 GLU A N 1
ATOM 1049 C CA . GLU A 1 135 ? -22.078 6.328 4.238 1 96.81 135 GLU A CA 1
ATOM 1050 C C . GLU A 1 135 ? -23.312 6.723 3.438 1 96.81 135 GLU A C 1
ATOM 1052 O O . GLU A 1 135 ? -23.391 7.836 2.914 1 96.81 135 GLU A O 1
ATOM 1057 N N . PRO A 1 136 ? -24.312 5.828 3.465 1 95.38 136 PRO A N 1
ATOM 1058 C CA . PRO A 1 136 ? -25.516 6.203 2.723 1 95.38 136 PRO A CA 1
ATOM 1059 C C . PRO A 1 136 ? -26.266 7.363 3.369 1 95.38 136 PRO A C 1
ATOM 1061 O O . PRO A 1 136 ? -26.984 8.102 2.682 1 95.38 136 PRO A O 1
ATOM 1064 N N . GLU A 1 137 ? -26.203 7.453 4.684 1 94.69 137 GLU A N 1
ATOM 1065 C CA . GLU A 1 137 ? -26.719 8.539 5.516 1 94.69 137 GLU A CA 1
ATOM 1066 C C . GLU A 1 137 ? -25.75 8.852 6.652 1 94.69 137 GLU A C 1
ATOM 1068 O O . GLU A 1 137 ? -24.859 8.047 6.969 1 94.69 137 GLU A O 1
ATOM 1073 N N . PRO A 1 138 ? -25.875 10.023 7.125 1 92.06 138 PRO A N 1
ATOM 1074 C CA . PRO A 1 138 ? -24.938 10.398 8.188 1 92.06 138 PRO A CA 1
ATOM 1075 C C . PRO A 1 138 ? -24.875 9.367 9.312 1 92.06 138 PRO A C 1
ATOM 1077 O O . PRO A 1 138 ? -25.922 8.914 9.797 1 92.06 138 PRO A O 1
ATOM 1080 N N . ASP A 1 139 ? -23.719 8.93 9.609 1 92 139 ASP A N 1
ATOM 1081 C CA . ASP A 1 139 ? -23.375 8.102 10.766 1 92 139 ASP A CA 1
ATOM 1082 C C . ASP A 1 139 ? -23.828 6.66 10.562 1 92 139 ASP A C 1
ATOM 1084 O O . ASP A 1 139 ? -24 5.918 11.523 1 92 139 ASP A O 1
ATOM 1088 N N . ARG A 1 140 ? -24.109 6.363 9.328 1 96.81 140 ARG A N 1
ATOM 1089 C CA . ARG A 1 140 ? -24.391 4.969 8.992 1 96.81 140 ARG A CA 1
ATOM 1090 C C . ARG A 1 140 ? -23.422 4.449 7.938 1 96.81 140 ARG A C 1
ATOM 1092 O O . ARG A 1 140 ? -23 5.199 7.055 1 96.81 140 ARG A O 1
ATOM 1099 N N . VAL A 1 141 ? -23.172 3.184 8 1 98.12 141 VAL A N 1
ATOM 1100 C CA . VAL A 1 141 ? -22.203 2.584 7.09 1 98.12 141 VAL A CA 1
ATOM 1101 C C . VAL A 1 141 ? -22.844 1.399 6.363 1 98.12 141 VAL A C 1
ATOM 1103 O O . VAL A 1 141 ? -23.609 0.635 6.965 1 98.12 141 VAL A O 1
ATOM 1106 N N . ALA A 1 142 ? -22.578 1.293 5.109 1 98.25 142 ALA A N 1
ATOM 1107 C CA . ALA A 1 142 ? -23.094 0.206 4.285 1 98.25 142 ALA A CA 1
ATOM 1108 C C . ALA A 1 142 ? -22.016 -0.323 3.338 1 98.25 142 ALA A C 1
ATOM 1110 O O . ALA A 1 142 ? -20.984 0.315 3.15 1 98.25 142 ALA A O 1
ATOM 1111 N N . HIS A 1 143 ? -22.312 -1.487 2.777 1 97.88 143 HIS A N 1
ATOM 1112 C CA . HIS A 1 143 ? -21.406 -2.125 1.84 1 97.88 143 HIS A CA 1
ATOM 1113 C C . HIS A 1 143 ? -21.422 -1.421 0.488 1 97.88 143 HIS A C 1
ATOM 1115 O O . HIS A 1 143 ? -22.453 -0.882 0.076 1 97.88 143 HIS A O 1
ATOM 1121 N N . THR A 1 144 ? -20.312 -1.347 -0.142 1 96.75 144 THR A N 1
ATOM 1122 C CA . THR A 1 144 ? -20.219 -1.218 -1.593 1 96.75 144 THR A CA 1
ATOM 1123 C C . THR A 1 144 ? -20.125 -2.59 -2.252 1 96.75 144 THR A C 1
ATOM 1125 O O . THR A 1 144 ? -20.078 -3.613 -1.566 1 96.75 144 THR A O 1
ATOM 1128 N N . ALA A 1 145 ? -20.031 -2.58 -3.584 1 95.75 145 ALA A N 1
ATOM 1129 C CA . ALA A 1 145 ? -19.859 -3.838 -4.305 1 95.75 145 ALA A CA 1
ATOM 1130 C C . ALA A 1 145 ? -18.562 -4.523 -3.896 1 95.75 145 ALA A C 1
ATOM 1132 O O . ALA A 1 145 ? -18.516 -5.75 -3.764 1 95.75 145 ALA A O 1
ATOM 1133 N N . SER A 1 146 ? -17.5 -3.775 -3.664 1 96.44 146 SER A N 1
ATOM 1134 C CA . SER A 1 146 ? -16.188 -4.316 -3.316 1 96.44 146 SER A CA 1
ATOM 1135 C C . SER A 1 146 ? -16.203 -4.953 -1.931 1 96.44 146 SER A C 1
ATOM 1137 O O . SER A 1 146 ? -15.719 -6.07 -1.751 1 96.44 146 SER A O 1
ATOM 1139 N N . SER A 1 147 ? -16.75 -4.23 -0.967 1 97.31 147 SER A N 1
ATOM 1140 C CA . SER A 1 147 ? -16.812 -4.785 0.381 1 97.31 147 SER A CA 1
ATOM 1141 C C . SER A 1 147 ? -17.797 -5.945 0.461 1 97.31 147 SER A C 1
ATOM 1143 O O . SER A 1 147 ? -17.578 -6.895 1.223 1 97.31 147 SER A O 1
ATOM 1145 N N . ALA A 1 148 ? -18.828 -5.863 -0.337 1 96.69 148 ALA A N 1
ATOM 1146 C CA . ALA A 1 148 ? -19.781 -6.969 -0.394 1 96.69 148 ALA A CA 1
ATOM 1147 C C . ALA A 1 148 ? -19.141 -8.219 -0.978 1 96.69 148 ALA A C 1
ATOM 1149 O O . ALA A 1 148 ? -19.406 -9.336 -0.518 1 96.69 148 ALA A O 1
ATOM 1150 N N . ALA A 1 149 ? -18.312 -8.055 -1.988 1 94.31 149 ALA A N 1
ATOM 1151 C CA . ALA A 1 149 ? -17.625 -9.18 -2.617 1 94.31 149 ALA A CA 1
ATOM 1152 C C . ALA A 1 149 ? -16.797 -9.953 -1.6 1 94.31 149 ALA A C 1
ATOM 1154 O O . ALA A 1 149 ? -16.672 -11.172 -1.696 1 94.31 149 ALA A O 1
ATOM 1155 N N . LEU A 1 150 ? -16.281 -9.312 -0.615 1 94.44 150 LEU A N 1
ATOM 1156 C CA . LEU A 1 150 ? -15.484 -9.945 0.436 1 94.44 150 LEU A CA 1
ATOM 1157 C C . LEU A 1 150 ? -16.328 -10.922 1.242 1 94.44 150 LEU A C 1
ATOM 1159 O O . LEU A 1 150 ? -15.93 -12.07 1.458 1 94.44 150 LEU A O 1
ATOM 1163 N N . VAL A 1 151 ? -17.5 -10.469 1.601 1 94.38 151 VAL A N 1
ATOM 1164 C CA . VAL A 1 151 ? -18.266 -11.234 2.578 1 94.38 151 VAL A CA 1
ATOM 1165 C C . VAL A 1 151 ? -19.125 -12.289 1.862 1 94.38 151 VAL A C 1
ATOM 1167 O O . VAL A 1 151 ? -19.516 -13.289 2.459 1 94.38 151 VAL A O 1
ATOM 1170 N N . MET A 1 152 ? -19.312 -12.109 0.557 1 94.44 152 MET A N 1
ATOM 1171 C CA . MET A 1 152 ? -20.172 -13.023 -0.19 1 94.44 152 MET A CA 1
ATOM 1172 C C . MET A 1 152 ? -19.375 -14.203 -0.723 1 94.44 152 MET A C 1
ATOM 1174 O O . MET A 1 152 ? -19.953 -15.164 -1.24 1 94.44 152 MET A O 1
ATOM 1178 N N . ASN A 1 153 ? -18.156 -14.172 -0.622 1 94.12 153 ASN A N 1
ATOM 1179 C CA . ASN A 1 153 ? -17.25 -15.227 -1.091 1 94.12 153 ASN A CA 1
ATOM 1180 C C . ASN A 1 153 ? -16.25 -15.625 -0.012 1 94.12 153 ASN A C 1
ATOM 1182 O O . ASN A 1 153 ? -15.203 -14.992 0.138 1 94.12 153 ASN A O 1
ATOM 1186 N N . ALA A 1 154 ? -16.516 -16.781 0.634 1 95.69 154 ALA A N 1
ATOM 1187 C CA . ALA A 1 154 ? -15.758 -17.188 1.808 1 95.69 154 ALA A CA 1
ATOM 1188 C C . ALA A 1 154 ? -14.281 -17.375 1.463 1 95.69 154 ALA A C 1
ATOM 1190 O O . ALA A 1 154 ? -13.406 -16.875 2.166 1 95.69 154 ALA A O 1
ATOM 1191 N N . PRO A 1 155 ? -13.922 -18.047 0.353 1 95.06 155 PRO A N 1
ATOM 1192 C CA . PRO A 1 155 ? -12.508 -18.156 -0.024 1 95.06 155 PRO A CA 1
ATOM 1193 C C . PRO A 1 155 ? -11.859 -16.781 -0.244 1 95.06 155 PRO A C 1
ATOM 1195 O O . PRO A 1 155 ? -10.703 -16.578 0.138 1 95.06 155 PRO A O 1
ATOM 1198 N N . PHE A 1 156 ? -12.609 -15.906 -0.811 1 95.75 156 PHE A N 1
ATOM 1199 C CA . PHE A 1 156 ? -12.078 -14.57 -1.048 1 95.75 156 PHE A CA 1
ATOM 1200 C C . PHE A 1 156 ? -11.836 -13.836 0.269 1 95.75 156 PHE A C 1
ATOM 1202 O O . PHE A 1 156 ? -10.844 -13.125 0.419 1 95.75 156 PHE A O 1
ATOM 1209 N N . TYR A 1 157 ? -12.734 -14.023 1.228 1 97.75 157 TYR A N 1
ATOM 1210 C CA . TYR A 1 157 ? -12.547 -13.445 2.551 1 97.75 157 TYR A CA 1
ATOM 1211 C C . TYR A 1 157 ? -11.328 -14.039 3.24 1 97.75 157 TYR A C 1
ATOM 1213 O O . TYR A 1 157 ? -10.586 -13.328 3.92 1 97.75 157 TYR A O 1
ATOM 1221 N N . ASP A 1 158 ? -11.086 -15.352 3.055 1 97.38 158 ASP A N 1
ATOM 1222 C CA . ASP A 1 158 ? -9.891 -16 3.586 1 97.38 158 ASP A CA 1
ATOM 1223 C C . ASP A 1 158 ? -8.625 -15.43 2.957 1 97.38 158 ASP A C 1
ATOM 1225 O O . ASP A 1 158 ? -7.629 -15.211 3.648 1 97.38 158 ASP A O 1
ATOM 1229 N N . TRP A 1 159 ? -8.734 -15.188 1.657 1 97.31 159 TRP A N 1
ATOM 1230 C CA . TRP A 1 159 ? -7.602 -14.594 0.957 1 97.31 159 TRP A CA 1
ATOM 1231 C C . TRP A 1 159 ? -7.305 -13.195 1.486 1 97.31 159 TRP A C 1
ATOM 1233 O O . TRP A 1 159 ? -6.145 -12.836 1.705 1 97.31 159 TRP A O 1
ATOM 1243 N N . PHE A 1 160 ? -8.398 -12.422 1.663 1 98 160 PHE A N 1
ATOM 1244 C CA . PHE A 1 160 ? -8.289 -11.094 2.24 1 98 160 PHE A CA 1
ATOM 1245 C C . PHE A 1 160 ? -7.609 -11.148 3.605 1 98 160 PHE A C 1
ATOM 1247 O O . PHE A 1 160 ? -6.66 -10.406 3.863 1 98 160 PHE A O 1
ATOM 1254 N N . GLY A 1 161 ? -7.957 -12.031 4.461 1 98.19 161 GLY A N 1
ATOM 1255 C CA . GLY A 1 161 ? -7.359 -12.227 5.773 1 98.19 161 GLY A CA 1
ATOM 1256 C C . GLY A 1 161 ? -5.891 -12.602 5.711 1 98.19 161 GLY A C 1
ATOM 1257 O O . GLY A 1 161 ? -5.062 -12.008 6.406 1 98.19 161 GLY A O 1
ATOM 1258 N N . HIS A 1 162 ? -5.566 -13.578 4.891 1 97.81 162 HIS A N 1
ATOM 1259 C CA . HIS A 1 162 ? -4.18 -14 4.727 1 97.81 162 HIS A CA 1
ATOM 1260 C C . HIS A 1 162 ? -3.303 -12.836 4.273 1 97.81 162 HIS A C 1
ATOM 1262 O O . HIS A 1 162 ? -2.184 -12.672 4.762 1 97.81 162 HIS A O 1
ATOM 1268 N N . SER A 1 163 ? -3.82 -12.023 3.4 1 98.12 163 SER A N 1
ATOM 1269 C CA . SER A 1 163 ? -3.082 -10.898 2.834 1 98.12 163 SER A CA 1
ATOM 1270 C C . SER A 1 163 ? -2.74 -9.867 3.904 1 98.12 163 SER A C 1
ATOM 1272 O O . SER A 1 163 ? -1.606 -9.391 3.971 1 98.12 163 SER A O 1
ATOM 1274 N N . VAL A 1 164 ? -3.688 -9.602 4.766 1 98.12 164 VAL A N 1
ATOM 1275 C CA . VAL A 1 164 ? -3.477 -8.469 5.66 1 98.12 164 VAL A CA 1
ATOM 1276 C C . VAL A 1 164 ? -2.912 -8.961 6.992 1 98.12 164 VAL A C 1
ATOM 1278 O O . VAL A 1 164 ? -2.219 -8.219 7.691 1 98.12 164 VAL A O 1
ATOM 1281 N N . GLU A 1 165 ? -3.123 -10.227 7.348 1 97.5 165 GLU A N 1
ATOM 1282 C CA . GLU A 1 165 ? -2.701 -10.711 8.656 1 97.5 165 GLU A CA 1
ATOM 1283 C C . GLU A 1 165 ? -1.333 -11.383 8.586 1 97.5 165 GLU A C 1
ATOM 1285 O O . GLU A 1 165 ? -0.58 -11.375 9.562 1 97.5 165 GLU A O 1
ATOM 1290 N N . GLU A 1 166 ? -0.991 -12.016 7.48 1 97.25 166 GLU A N 1
ATOM 1291 C CA . GLU A 1 166 ? 0.294 -12.695 7.371 1 97.25 166 GLU A CA 1
ATOM 1292 C C . GLU A 1 166 ? 1.225 -11.977 6.402 1 97.25 166 GLU A C 1
ATOM 1294 O O . GLU A 1 166 ? 2.35 -11.617 6.766 1 97.25 166 GLU A O 1
ATOM 1299 N N . VAL A 1 167 ? 0.724 -11.727 5.199 1 98.12 167 VAL A N 1
ATOM 1300 C CA . VAL A 1 167 ? 1.603 -11.203 4.156 1 98.12 167 VAL A CA 1
ATOM 1301 C C . VAL A 1 167 ? 2.053 -9.789 4.523 1 98.12 167 VAL A C 1
ATOM 1303 O O . VAL A 1 167 ? 3.232 -9.453 4.387 1 98.12 167 VAL A O 1
ATOM 1306 N N . PHE A 1 168 ? 1.146 -8.969 5.062 1 98.44 168 PHE A N 1
ATOM 1307 C CA . PHE A 1 168 ? 1.413 -7.566 5.352 1 98.44 168 PHE A CA 1
ATOM 1308 C C . PHE A 1 168 ? 2.508 -7.426 6.402 1 98.44 168 PHE A C 1
ATOM 1310 O O . PHE A 1 168 ? 3.543 -6.809 6.148 1 98.44 168 PHE A O 1
ATOM 1317 N N . PRO A 1 169 ? 2.459 -8.023 7.598 1 97.75 169 PRO A N 1
ATOM 1318 C CA . PRO A 1 169 ? 3.562 -7.938 8.555 1 97.75 169 PRO A CA 1
ATOM 1319 C C . PRO A 1 169 ? 4.855 -8.547 8.023 1 97.75 169 PRO A C 1
ATOM 1321 O O . PRO A 1 169 ? 5.949 -8.07 8.336 1 97.75 169 PRO A O 1
ATOM 1324 N N . THR A 1 170 ? 4.742 -9.609 7.23 1 97.94 170 THR A N 1
ATOM 1325 C CA . THR A 1 170 ? 5.906 -10.242 6.621 1 97.94 170 THR A CA 1
ATOM 1326 C C . THR A 1 170 ? 6.637 -9.258 5.703 1 97.94 170 THR A C 1
ATOM 1328 O O . THR A 1 170 ? 7.863 -9.164 5.738 1 97.94 170 THR A O 1
ATOM 1331 N N . SER A 1 171 ? 5.848 -8.508 4.941 1 98.62 171 SER A N 1
ATOM 1332 C CA . SER A 1 171 ? 6.402 -7.566 3.979 1 98.62 171 SER A CA 1
ATOM 1333 C C . SER A 1 171 ? 7.227 -6.484 4.676 1 98.62 171 SER A C 1
ATOM 1335 O O . SER A 1 171 ? 8.227 -6.012 4.133 1 98.62 171 SER A O 1
ATOM 1337 N N . ALA A 1 172 ? 6.848 -6.141 5.848 1 97.94 172 ALA A N 1
ATOM 1338 C CA . ALA A 1 172 ? 7.539 -5.102 6.609 1 97.94 172 ALA A CA 1
ATOM 1339 C C . ALA A 1 172 ? 8.875 -5.613 7.137 1 97.94 172 ALA A C 1
ATOM 1341 O O . ALA A 1 172 ? 9.656 -4.852 7.719 1 97.94 172 ALA A O 1
ATOM 1342 N N . LYS A 1 173 ? 9.211 -6.914 6.926 1 97.25 173 LYS A N 1
ATOM 1343 C CA . LYS A 1 173 ? 10.445 -7.512 7.441 1 97.25 173 LYS A CA 1
ATOM 1344 C C . LYS A 1 173 ? 11.375 -7.914 6.301 1 97.25 173 LYS A C 1
ATOM 1346 O O . LYS A 1 173 ? 12.461 -8.445 6.539 1 97.25 173 LYS A O 1
ATOM 1351 N N . LEU A 1 174 ? 11.016 -7.648 5.055 1 97.69 174 LEU A N 1
ATOM 1352 C CA . LEU A 1 174 ? 11.797 -8.133 3.924 1 97.69 174 LEU A CA 1
ATOM 1353 C C . LEU A 1 174 ? 13.188 -7.516 3.922 1 97.69 174 LEU A C 1
ATOM 1355 O O . LEU A 1 174 ? 14.18 -8.219 3.709 1 97.69 174 LEU A O 1
ATOM 1359 N N . ALA A 1 175 ? 13.281 -6.18 4.129 1 97.44 175 ALA A N 1
ATOM 1360 C CA . ALA A 1 175 ? 14.578 -5.512 4.133 1 97.44 175 ALA A CA 1
ATOM 1361 C C . ALA A 1 175 ? 15.508 -6.109 5.191 1 97.44 175 ALA A C 1
ATOM 1363 O O . ALA A 1 175 ? 16.688 -6.371 4.926 1 97.44 175 ALA A O 1
ATOM 1364 N N . GLU A 1 176 ? 14.977 -6.332 6.367 1 95.19 176 GLU A N 1
ATOM 1365 C CA . GLU A 1 176 ? 15.758 -6.93 7.449 1 95.19 176 GLU A CA 1
ATOM 1366 C C . GLU A 1 176 ? 16.219 -8.336 7.082 1 95.19 176 GLU A C 1
ATOM 1368 O O . GLU A 1 176 ? 17.359 -8.719 7.355 1 95.19 176 GLU A O 1
ATOM 1373 N N . ALA A 1 177 ? 15.32 -9.133 6.555 1 94.75 177 ALA A N 1
ATOM 1374 C CA . ALA A 1 177 ? 15.648 -10.5 6.16 1 94.75 177 ALA A CA 1
ATOM 1375 C C . ALA A 1 177 ? 16.781 -10.523 5.141 1 94.75 177 ALA A C 1
ATOM 1377 O O . ALA A 1 177 ? 17.719 -11.328 5.25 1 94.75 177 ALA A O 1
ATOM 1378 N N . LEU A 1 178 ? 16.719 -9.625 4.172 1 95.12 178 LEU A N 1
ATOM 1379 C CA . LEU A 1 178 ? 17.75 -9.57 3.129 1 95.12 178 LEU A CA 1
ATOM 1380 C C . LEU A 1 178 ? 19.078 -9.078 3.691 1 95.12 178 LEU A C 1
ATOM 1382 O O . LEU A 1 178 ? 20.141 -9.508 3.246 1 95.12 178 LEU A O 1
ATOM 1386 N N . GLU A 1 179 ? 19.016 -8.172 4.625 1 93.75 179 GLU A N 1
ATOM 1387 C CA . GLU A 1 179 ? 20.234 -7.703 5.273 1 93.75 179 GLU A CA 1
ATOM 1388 C C . GLU A 1 179 ? 20.938 -8.844 6.004 1 93.75 179 GLU A C 1
ATOM 1390 O O . GLU A 1 179 ? 22.156 -8.969 5.922 1 93.75 179 GLU A O 1
ATOM 1395 N N . LYS A 1 180 ? 20.203 -9.625 6.703 1 88.12 180 LYS A N 1
ATOM 1396 C CA . LYS A 1 180 ? 20.766 -10.773 7.414 1 88.12 180 LYS A CA 1
ATOM 1397 C C . LYS A 1 180 ? 21.359 -11.789 6.445 1 88.12 180 LYS A C 1
ATOM 1399 O O . LYS A 1 180 ? 22.422 -12.359 6.711 1 88.12 180 LYS A O 1
ATOM 1404 N N . CYS A 1 181 ? 20.641 -11.992 5.414 1 79.38 181 CYS A N 1
ATOM 1405 C CA . CYS A 1 181 ? 21.109 -12.938 4.406 1 79.38 181 CYS A CA 1
ATOM 1406 C C . CYS A 1 181 ? 22.391 -12.438 3.754 1 79.38 181 CYS A C 1
ATOM 1408 O O . CYS A 1 181 ? 23.297 -13.227 3.486 1 79.38 181 CYS A O 1
ATOM 1410 N N . SER A 1 182 ? 22.484 -11.195 3.5 1 74.88 182 SER A N 1
ATOM 1411 C CA . SER A 1 182 ? 23.656 -10.594 2.865 1 74.88 182 SER A CA 1
ATOM 1412 C C . SER A 1 182 ? 24.875 -10.68 3.771 1 74.88 182 SER A C 1
ATOM 1414 O O . SER A 1 182 ? 26 -10.789 3.291 1 74.88 182 SER A O 1
ATOM 1416 N N . GLN A 1 183 ? 24.656 -10.617 4.988 1 69.19 183 GLN A N 1
ATOM 1417 C CA . GLN A 1 183 ? 25.75 -10.672 5.949 1 69.19 183 GLN A CA 1
ATOM 1418 C C . GLN A 1 183 ? 26.203 -12.109 6.18 1 69.19 183 GLN A C 1
ATOM 1420 O O . GLN A 1 183 ? 27.406 -12.375 6.281 1 69.19 183 GLN A O 1
ATOM 1425 N N . SER A 1 184 ? 25.172 -12.852 6.355 1 61.28 184 SER A N 1
ATOM 1426 C CA . SER A 1 184 ? 25.516 -14.219 6.742 1 61.28 184 SER A CA 1
ATOM 1427 C C . SER A 1 184 ? 25.672 -15.117 5.52 1 61.28 184 SER A C 1
ATOM 1429 O O . SER A 1 184 ? 26.219 -16.219 5.617 1 61.28 184 SER A O 1
ATOM 1431 N N . GLY A 1 185 ? 25.406 -14.547 4.402 1 52.34 185 GLY A N 1
ATOM 1432 C CA . GLY A 1 185 ? 25.359 -15.422 3.242 1 52.34 185 GLY A CA 1
ATOM 1433 C C . GLY A 1 185 ? 24.203 -16.406 3.287 1 52.34 185 GLY A C 1
ATOM 1434 O O . GLY A 1 185 ? 24.281 -17.438 3.977 1 52.34 185 GLY A O 1
ATOM 1435 N N . ILE A 1 186 ? 23.047 -16.047 3.66 1 50.38 186 ILE A N 1
ATOM 1436 C CA . ILE A 1 186 ? 21.969 -17.016 3.744 1 50.38 186 ILE A CA 1
ATOM 1437 C C . ILE A 1 186 ? 22.266 -18.188 2.801 1 50.38 186 ILE A C 1
ATOM 1439 O O . ILE A 1 186 ? 22.109 -18.062 1.584 1 50.38 186 ILE A O 1
ATOM 1443 N N . GLU A 1 187 ? 23.281 -18.844 3.225 1 48.03 187 GLU A N 1
ATOM 1444 C CA . GLU A 1 187 ? 23.578 -20.125 2.609 1 48.03 187 GLU A CA 1
ATOM 1445 C C . GLU A 1 187 ? 22.453 -21.125 2.838 1 48.03 187 GLU A C 1
ATOM 1447 O O . GLU A 1 187 ? 21.766 -21.062 3.855 1 48.03 187 GLU A O 1
ATOM 1452 N N . GLY A 1 188 ? 21.984 -21.781 1.814 1 56.09 188 GLY A N 1
ATOM 1453 C CA . GLY A 1 188 ? 21.266 -23.031 1.659 1 56.09 188 GLY A CA 1
ATOM 1454 C C . GLY A 1 188 ? 19.781 -22.844 1.359 1 56.09 188 GLY A C 1
ATOM 1455 O O . GLY A 1 188 ? 19.078 -23.828 1.085 1 56.09 188 GLY A O 1
ATOM 1456 N N . GLY A 1 189 ? 19.25 -21.406 1.367 1 66.56 189 GLY A N 1
ATOM 1457 C CA . GLY A 1 189 ? 17.922 -21.297 0.806 1 66.56 189 GLY A CA 1
ATOM 1458 C C . GLY A 1 189 ? 16.844 -21.875 1.706 1 66.56 189 GLY A C 1
ATOM 1459 O O . GLY A 1 189 ? 15.836 -22.406 1.224 1 66.56 189 GLY A O 1
ATOM 1460 N N . ARG A 1 190 ? 17.219 -21.891 3.24 1 83.69 190 ARG A N 1
ATOM 1461 C CA . ARG A 1 190 ? 16.234 -22.484 4.145 1 83.69 190 ARG A CA 1
ATOM 1462 C C . ARG A 1 190 ? 14.992 -21.594 4.227 1 83.69 190 ARG A C 1
ATOM 1464 O O . ARG A 1 190 ? 15.094 -20.375 4.301 1 83.69 190 ARG A O 1
ATOM 1471 N N . ALA A 1 191 ? 13.852 -22.234 4.211 1 82 191 ALA A N 1
ATOM 1472 C CA . ALA A 1 191 ? 12.57 -21.531 4.281 1 82 191 ALA A CA 1
ATOM 1473 C C . ALA A 1 191 ? 12.469 -20.703 5.555 1 82 191 ALA A C 1
ATOM 1475 O O . ALA A 1 191 ? 11.805 -19.672 5.574 1 82 191 ALA A O 1
ATOM 1476 N N . GLU A 1 192 ? 13.203 -21.047 6.641 1 85.44 192 GLU A N 1
ATOM 1477 C CA . GLU A 1 192 ? 13.172 -20.375 7.938 1 85.44 192 GLU A CA 1
ATOM 1478 C C . GLU A 1 192 ? 13.953 -19.062 7.891 1 85.44 192 GLU A C 1
ATOM 1480 O O . GLU A 1 192 ? 13.797 -18.219 8.773 1 85.44 192 GLU A O 1
ATOM 1485 N N . ASP A 1 193 ? 14.812 -18.922 6.91 1 88.19 193 ASP A N 1
ATOM 1486 C CA . ASP A 1 193 ? 15.562 -17.688 6.727 1 88.19 193 ASP A CA 1
ATOM 1487 C C . ASP A 1 193 ? 14.805 -16.719 5.816 1 88.19 193 ASP A C 1
ATOM 1489 O O . ASP A 1 193 ? 15.289 -16.359 4.742 1 88.19 193 ASP A O 1
ATOM 1493 N N . SER A 1 194 ? 13.602 -16.391 6.23 1 93 194 SER A N 1
ATOM 1494 C CA . SER A 1 194 ? 12.711 -15.57 5.422 1 93 194 SER A CA 1
ATOM 1495 C C . SER A 1 194 ? 12.148 -14.406 6.227 1 93 194 SER A C 1
ATOM 1497 O O . SER A 1 194 ? 12.227 -14.398 7.457 1 93 194 SER A O 1
ATOM 1499 N N . ALA A 1 195 ? 11.609 -13.445 5.527 1 96.31 195 ALA A N 1
ATOM 1500 C CA . ALA A 1 195 ? 10.914 -12.328 6.164 1 96.31 195 ALA A CA 1
ATOM 1501 C C . ALA A 1 195 ? 9.75 -12.828 7.016 1 96.31 195 ALA A C 1
ATOM 1503 O O . ALA A 1 195 ? 9.477 -12.281 8.086 1 96.31 195 ALA A O 1
ATOM 1504 N N . PHE A 1 196 ? 9.109 -13.828 6.578 1 96.75 196 PHE A N 1
ATOM 1505 C CA . PHE A 1 196 ? 7.988 -14.406 7.309 1 96.75 196 PHE A CA 1
ATOM 1506 C C . PHE A 1 196 ? 8.43 -14.906 8.68 1 96.75 196 PHE A C 1
ATOM 1508 O O . PHE A 1 196 ? 7.805 -14.594 9.695 1 96.75 196 PHE A O 1
ATOM 1515 N N . SER A 1 197 ? 9.508 -15.664 8.688 1 94.69 197 SER A N 1
ATOM 1516 C CA . SER A 1 197 ? 10.023 -16.203 9.945 1 94.69 197 SER A CA 1
ATOM 1517 C C . SER A 1 197 ? 10.398 -15.086 10.914 1 94.69 197 SER A C 1
ATOM 1519 O O . SER A 1 197 ? 10.172 -15.203 12.117 1 94.69 197 SER A O 1
ATOM 1521 N N . LEU A 1 198 ? 10.922 -14.055 10.383 1 94.19 198 LEU A N 1
ATOM 1522 C CA . LEU A 1 198 ? 11.25 -12.898 11.211 1 94.19 198 LEU A CA 1
ATOM 1523 C C . LEU A 1 198 ? 9.992 -12.25 11.773 1 94.19 198 LEU A C 1
ATOM 1525 O O . LEU A 1 198 ? 9.969 -11.836 12.938 1 94.19 198 LEU A O 1
ATOM 1529 N N . ALA A 1 199 ? 8.969 -12.141 10.977 1 95.38 199 ALA A N 1
ATOM 1530 C CA . ALA A 1 199 ? 7.738 -11.453 11.352 1 95.38 199 ALA A CA 1
ATOM 1531 C C . ALA A 1 199 ? 7.008 -12.195 12.469 1 95.38 199 ALA A C 1
ATOM 1533 O O . ALA A 1 199 ? 6.457 -11.578 13.383 1 95.38 199 ALA A O 1
ATOM 1534 N N . ILE A 1 200 ? 6.945 -13.453 12.336 1 93.44 200 ILE A N 1
ATOM 1535 C CA . ILE A 1 200 ? 6.188 -14.219 13.32 1 93.44 200 ILE A CA 1
ATOM 1536 C C . ILE A 1 200 ? 7.047 -14.461 14.555 1 93.44 200 ILE A C 1
ATOM 1538 O O . ILE A 1 200 ? 6.523 -14.719 15.641 1 93.44 200 ILE A O 1
ATOM 1542 N N . GLY A 1 201 ? 8.266 -14.445 14.344 1 87.88 201 GLY A N 1
ATOM 1543 C CA . GLY A 1 201 ? 9.148 -14.766 15.453 1 87.88 201 GLY A CA 1
ATOM 1544 C C . GLY A 1 201 ? 9.227 -16.25 15.75 1 87.88 201 GLY A C 1
ATOM 1545 O O . GLY A 1 201 ? 8.461 -17.031 15.188 1 87.88 201 GLY A O 1
ATOM 1546 N N . GLY A 1 202 ? 10.25 -16.797 16.359 1 84.5 202 GLY A N 1
ATOM 1547 C CA . GLY A 1 202 ? 10.312 -18.156 16.828 1 84.5 202 GLY A CA 1
ATOM 1548 C C . GLY A 1 202 ? 11.109 -19.078 15.93 1 84.5 202 GLY A C 1
ATOM 1549 O O . GLY A 1 202 ? 11.352 -20.234 16.266 1 84.5 202 GLY A O 1
ATOM 1550 N N . GLY A 1 203 ? 11.312 -18.656 14.727 1 87.88 203 GLY A N 1
ATOM 1551 C CA . GLY A 1 203 ? 12.195 -19.422 13.859 1 87.88 203 GLY A CA 1
ATOM 1552 C C . GLY A 1 203 ? 11.461 -20.453 13.023 1 87.88 203 GLY A C 1
ATOM 1553 O O . GLY A 1 203 ? 12.086 -21.25 12.328 1 87.88 203 GLY A O 1
ATOM 1554 N N . GLU A 1 204 ? 10.133 -20.406 12.977 1 91.56 204 GLU A N 1
ATOM 1555 C CA . GLU A 1 204 ? 9.328 -21.359 12.203 1 91.56 204 GLU A CA 1
ATOM 1556 C C . GLU A 1 204 ? 9.273 -20.969 10.734 1 91.56 204 GLU A C 1
ATOM 1558 O O . GLU A 1 204 ? 9.25 -19.781 10.398 1 91.56 204 GLU A O 1
ATOM 1563 N N . SER A 1 205 ? 9.227 -22.016 9.883 1 91.31 205 SER A N 1
ATOM 1564 C CA . SER A 1 205 ? 8.906 -21.781 8.477 1 91.31 205 SER A CA 1
ATOM 1565 C C . SER A 1 205 ? 7.414 -21.562 8.281 1 91.31 205 SER A C 1
ATOM 1567 O O . SER A 1 205 ? 6.621 -21.766 9.195 1 91.31 205 SER A O 1
ATOM 1569 N N . VAL A 1 206 ? 7.035 -21.188 7.078 1 92.81 206 VAL A N 1
ATOM 1570 C CA . VAL A 1 206 ? 5.637 -20.938 6.738 1 92.81 206 VAL A CA 1
ATOM 1571 C C . VAL A 1 206 ? 4.82 -22.219 6.945 1 92.81 206 VAL A C 1
ATOM 1573 O O . VAL A 1 206 ? 3.742 -22.172 7.543 1 92.81 206 VAL A O 1
ATOM 1576 N N . PHE A 1 207 ? 5.301 -23.312 6.484 1 87.19 207 PHE A N 1
ATOM 1577 C CA . PHE A 1 207 ? 4.582 -24.578 6.574 1 87.19 207 PHE A CA 1
ATOM 1578 C C . PHE A 1 207 ? 4.426 -25.016 8.023 1 87.19 207 PHE A C 1
ATOM 1580 O O . PHE A 1 207 ? 3.35 -25.453 8.438 1 87.19 207 PHE A O 1
ATOM 1587 N N . GLU A 1 208 ? 5.492 -24.922 8.844 1 89.56 208 GLU A N 1
ATOM 1588 C CA . GLU A 1 208 ? 5.434 -25.25 10.266 1 89.56 208 GLU A CA 1
ATOM 1589 C C . GLU A 1 208 ? 4.434 -24.359 11 1 89.56 208 GLU A C 1
ATOM 1591 O O . GLU A 1 208 ? 3.699 -24.828 11.867 1 89.56 208 GLU A O 1
ATOM 1596 N N . PHE A 1 209 ? 4.492 -23.141 10.633 1 94.81 209 PHE A N 1
ATOM 1597 C CA . PHE A 1 209 ? 3.596 -22.156 11.242 1 94.81 209 PHE A CA 1
ATOM 1598 C C . PHE A 1 209 ? 2.139 -22.578 11.062 1 94.81 209 PHE A C 1
ATOM 1600 O O . PHE A 1 209 ? 1.378 -22.625 12.031 1 94.81 209 PHE A O 1
ATOM 1607 N N . PHE A 1 210 ? 1.741 -22.922 9.875 1 92.12 210 PHE A N 1
ATOM 1608 C CA . PHE A 1 210 ? 0.35 -23.234 9.586 1 92.12 210 PHE A CA 1
ATOM 1609 C C . PHE A 1 210 ? -0.012 -24.609 10.133 1 92.12 210 PHE A C 1
ATOM 1611 O O . PHE A 1 210 ? -1.148 -24.844 10.555 1 92.12 210 PHE A O 1
ATOM 1618 N N . GLU A 1 211 ? 0.917 -25.5 10.156 1 88.19 211 GLU A N 1
ATOM 1619 C CA . GLU A 1 211 ? 0.679 -26.828 10.711 1 88.19 211 GLU A CA 1
ATOM 1620 C C . GLU A 1 211 ? 0.334 -26.75 12.203 1 88.19 211 GLU A C 1
ATOM 1622 O O . GLU A 1 211 ? -0.484 -27.531 12.695 1 88.19 211 GLU A O 1
ATOM 1627 N N . LYS A 1 212 ? 0.899 -25.828 12.922 1 92.75 212 LYS A N 1
ATOM 1628 C CA . LYS A 1 212 ? 0.747 -25.703 14.367 1 92.75 212 LYS A CA 1
ATOM 1629 C C . LYS A 1 212 ? -0.479 -24.875 14.719 1 92.75 212 LYS A C 1
ATOM 1631 O O . LYS A 1 212 ? -0.885 -24.812 15.883 1 92.75 212 LYS A O 1
ATOM 1636 N N . ARG A 1 213 ? -1.119 -24.297 13.734 1 95 213 ARG A N 1
ATOM 1637 C CA . ARG A 1 213 ? -2.236 -23.391 13.961 1 95 213 ARG A CA 1
ATOM 1638 C C . ARG A 1 213 ? -3.396 -23.703 13.016 1 95 213 ARG A C 1
ATOM 1640 O O . ARG A 1 213 ? -3.541 -23.062 11.977 1 95 213 ARG A O 1
ATOM 1647 N N . PRO A 1 214 ? -4.273 -24.5 13.438 1 92.56 214 PRO A N 1
ATOM 1648 C CA . PRO A 1 214 ? -5.328 -25.016 12.562 1 92.56 214 PRO A CA 1
ATOM 1649 C C . PRO A 1 214 ? -6.219 -23.922 11.984 1 92.56 214 PRO A C 1
ATOM 1651 O O . PRO A 1 214 ? -6.641 -24 10.836 1 92.56 214 PRO A O 1
ATOM 1654 N N . ASP A 1 215 ? -6.508 -22.922 12.82 1 93.88 215 ASP A N 1
ATOM 1655 C CA . ASP A 1 215 ? -7.359 -21.844 12.344 1 93.88 215 ASP A CA 1
ATOM 1656 C C . ASP A 1 215 ? -6.684 -21.062 11.219 1 93.88 215 ASP A C 1
ATOM 1658 O O . ASP A 1 215 ? -7.328 -20.719 10.227 1 93.88 215 ASP A O 1
ATOM 1662 N N . LYS A 1 216 ? -5.438 -20.844 11.383 1 95.12 216 LYS A N 1
ATOM 1663 C CA . LYS A 1 216 ? -4.688 -20.141 10.352 1 95.12 216 LYS A CA 1
ATOM 1664 C C . LYS A 1 216 ? -4.48 -21.016 9.117 1 95.12 216 LYS A C 1
ATOM 1666 O O . LYS A 1 216 ? -4.477 -20.516 7.988 1 95.12 216 LYS A O 1
ATOM 1671 N N . GLN A 1 217 ? -4.289 -22.281 9.383 1 92.5 217 GLN A N 1
ATOM 1672 C CA . GLN A 1 217 ? -4.164 -23.219 8.273 1 92.5 217 GLN A CA 1
ATOM 1673 C C . GLN A 1 217 ? -5.434 -23.25 7.434 1 92.5 217 GLN A C 1
ATOM 1675 O O . GLN A 1 217 ? -5.371 -23.297 6.203 1 92.5 217 GLN A O 1
ATOM 1680 N N . ARG A 1 218 ? -6.562 -23.281 8.094 1 91.75 218 ARG A N 1
ATOM 1681 C CA . ARG A 1 218 ? -7.844 -23.266 7.398 1 91.75 218 ARG A CA 1
ATOM 1682 C C . ARG A 1 218 ? -7.969 -22.016 6.523 1 91.75 218 ARG A C 1
ATOM 1684 O O . ARG A 1 218 ? -8.383 -22.109 5.367 1 91.75 218 ARG A O 1
ATOM 1691 N N . ARG A 1 219 ? -7.645 -20.859 7.062 1 95.19 219 ARG A N 1
ATOM 1692 C CA . ARG A 1 219 ? -7.695 -19.625 6.297 1 95.19 219 ARG A CA 1
ATOM 1693 C C . ARG A 1 219 ? -6.766 -19.672 5.09 1 95.19 219 ARG A C 1
ATOM 1695 O O . ARG A 1 219 ? -7.129 -19.234 3.998 1 95.19 219 ARG A O 1
ATOM 1702 N N . PHE A 1 220 ? -5.59 -20.234 5.367 1 94.5 220 PHE A N 1
ATOM 1703 C CA . PHE A 1 220 ? -4.617 -20.328 4.285 1 94.5 220 PHE A CA 1
ATOM 1704 C C . PHE A 1 220 ? -5.148 -21.203 3.156 1 94.5 220 PHE A C 1
ATOM 1706 O O . PHE A 1 220 ? -5.027 -20.859 1.98 1 94.5 220 PHE A O 1
ATOM 1713 N N . ARG A 1 221 ? -5.719 -22.234 3.461 1 87.75 221 ARG A N 1
ATOM 1714 C CA . ARG A 1 221 ? -6.305 -23.109 2.459 1 87.75 221 ARG A CA 1
ATOM 1715 C C . ARG A 1 221 ? -7.383 -22.391 1.656 1 87.75 221 ARG A C 1
ATOM 1717 O O . ARG A 1 221 ? -7.438 -22.516 0.43 1 87.75 221 ARG A O 1
ATOM 1724 N N . GLY A 1 222 ? -8.281 -21.703 2.379 1 91.25 222 GLY A N 1
ATOM 1725 C CA . GLY A 1 222 ? -9.281 -20.891 1.696 1 91.25 222 GLY A CA 1
ATOM 1726 C C . GLY A 1 222 ? -8.68 -19.844 0.79 1 91.25 222 GLY A C 1
ATOM 1727 O O . GLY A 1 222 ? -9.18 -19.594 -0.309 1 91.25 222 GLY A O 1
ATOM 1728 N N . ALA A 1 223 ? -7.648 -19.266 1.249 1 94.75 223 ALA A N 1
ATOM 1729 C CA . ALA A 1 223 ? -6.949 -18.25 0.464 1 94.75 223 ALA A CA 1
ATOM 1730 C C . ALA A 1 223 ? -6.402 -18.844 -0.833 1 94.75 223 ALA A C 1
ATOM 1732 O O . ALA A 1 223 ? -6.48 -18.219 -1.891 1 94.75 223 ALA A O 1
ATOM 1733 N N . MET A 1 224 ? -5.793 -20.031 -0.745 1 89.81 224 MET A N 1
ATOM 1734 C CA . MET A 1 224 ? -5.25 -20.672 -1.936 1 89.81 224 MET A CA 1
ATOM 1735 C C . MET A 1 224 ? -6.363 -21.031 -2.912 1 89.81 224 MET A C 1
ATOM 1737 O O . MET A 1 224 ? -6.18 -20.953 -4.129 1 89.81 224 MET A O 1
ATOM 1741 N N . GLU A 1 225 ? -7.492 -21.391 -2.365 1 87.56 225 GLU A N 1
ATOM 1742 C CA . GLU A 1 225 ? -8.656 -21.625 -3.215 1 87.56 225 GLU A CA 1
ATOM 1743 C C . GLU A 1 225 ? -9.039 -20.359 -3.984 1 87.56 225 GLU A C 1
ATOM 1745 O O . GLU A 1 225 ? -9.352 -20.422 -5.172 1 87.56 225 GLU A O 1
ATOM 1750 N N . ALA A 1 226 ? -9.008 -19.281 -3.305 1 91.38 226 ALA A N 1
ATOM 1751 C CA . ALA A 1 226 ? -9.328 -18 -3.936 1 91.38 226 ALA A CA 1
ATOM 1752 C C . ALA A 1 226 ? -8.328 -17.672 -5.039 1 91.38 226 ALA A C 1
ATOM 1754 O O . ALA A 1 226 ? -8.703 -17.125 -6.078 1 91.38 226 ALA A O 1
ATOM 1755 N N . VAL A 1 227 ? -7.074 -17.938 -4.801 1 88.5 227 VAL A N 1
ATOM 1756 C CA . VAL A 1 227 ? -6.051 -17.719 -5.82 1 88.5 227 VAL A CA 1
ATOM 1757 C C . VAL A 1 227 ? -6.395 -18.516 -7.07 1 88.5 227 VAL A C 1
ATOM 1759 O O . VAL A 1 227 ? -6.273 -18.016 -8.195 1 88.5 227 VAL A O 1
ATOM 1762 N N . GLY A 1 228 ? -6.863 -19.656 -6.887 1 84.75 228 GLY A N 1
ATOM 1763 C CA . GLY A 1 228 ? -7.215 -20.547 -7.988 1 84.75 228 GLY A CA 1
ATOM 1764 C C . GLY A 1 228 ? -8.438 -20.078 -8.758 1 84.75 228 GLY A C 1
ATOM 1765 O O . GLY A 1 228 ? -8.648 -20.5 -9.898 1 84.75 228 GLY A O 1
ATOM 1766 N N . MET A 1 229 ? -9.172 -19.156 -8.156 1 81.06 229 MET A N 1
ATOM 1767 C CA . MET A 1 229 ? -10.398 -18.672 -8.781 1 81.06 229 MET A CA 1
ATOM 1768 C C . MET A 1 229 ? -10.117 -17.5 -9.703 1 81.06 229 MET A C 1
ATOM 1770 O O . MET A 1 229 ? -10.969 -17.109 -10.508 1 81.06 229 MET A O 1
ATOM 1774 N N . ASP A 1 230 ? -8.961 -17.031 -9.617 1 83.62 230 ASP A N 1
ATOM 1775 C CA . ASP A 1 230 ? -8.602 -15.961 -10.547 1 83.62 230 ASP A CA 1
ATOM 1776 C C . ASP A 1 230 ? -8.578 -16.469 -11.984 1 83.62 230 ASP A C 1
ATOM 1778 O O . ASP A 1 230 ? -8.109 -17.578 -12.25 1 83.62 230 ASP A O 1
ATOM 1782 N N . GLY A 1 231 ? -9.016 -15.664 -12.875 1 81.06 231 GLY A N 1
ATOM 1783 C CA . GLY A 1 231 ? -9.109 -16.062 -14.273 1 81.06 231 GLY A CA 1
ATOM 1784 C C . GLY A 1 231 ? -7.777 -16.453 -14.875 1 81.06 231 GLY A C 1
ATOM 1785 O O . GLY A 1 231 ? -7.723 -17.297 -15.766 1 81.06 231 GLY A O 1
ATOM 1786 N N . GLY A 1 232 ? -6.715 -15.867 -14.398 1 87.06 232 GLY A N 1
ATOM 1787 C CA . GLY A 1 232 ? -5.391 -16.188 -14.914 1 87.06 232 GLY A CA 1
ATOM 1788 C C . GLY A 1 232 ? -4.914 -17.578 -14.508 1 87.06 232 GLY A C 1
ATOM 1789 O O . GLY A 1 232 ? -3.951 -18.094 -15.078 1 87.06 232 GLY A O 1
ATOM 1790 N N . HIS A 1 233 ? -5.684 -18.188 -13.609 1 90.44 233 HIS A N 1
ATOM 1791 C CA . HIS A 1 233 ? -5.316 -19.516 -13.125 1 90.44 233 HIS A CA 1
ATOM 1792 C C . HIS A 1 233 ? -6.387 -20.547 -13.484 1 90.44 233 HIS A C 1
ATOM 1794 O O . HIS A 1 233 ? -6.43 -21.625 -12.898 1 90.44 233 HIS A O 1
ATOM 1800 N N . ASP A 1 234 ? -7.191 -20.172 -14.398 1 89.5 234 ASP A N 1
ATOM 1801 C CA . ASP A 1 234 ? -8.242 -21.094 -14.828 1 89.5 234 ASP A CA 1
ATOM 1802 C C . ASP A 1 234 ? -7.664 -22.453 -15.188 1 89.5 234 ASP A C 1
ATOM 1804 O O . ASP A 1 234 ? -6.645 -22.547 -15.883 1 89.5 234 ASP A O 1
ATOM 1808 N N . LEU A 1 235 ? -8.344 -23.516 -14.719 1 93.19 235 LEU A N 1
ATOM 1809 C CA . LEU A 1 235 ? -7.859 -24.875 -14.93 1 93.19 235 LEU A CA 1
ATOM 1810 C C . LEU A 1 235 ? -7.887 -25.234 -16.406 1 93.19 235 LEU A C 1
ATOM 1812 O O . LEU A 1 235 ? -7.16 -26.141 -16.844 1 93.19 235 LEU A O 1
ATOM 1816 N N . GLY A 1 236 ? -8.695 -24.531 -17.125 1 93.38 236 GLY A N 1
ATOM 1817 C CA . GLY A 1 236 ? -8.805 -24.766 -18.547 1 93.38 236 GLY A CA 1
ATOM 1818 C C . GLY A 1 236 ? -7.496 -24.562 -19.297 1 93.38 236 GLY A C 1
ATOM 1819 O O . GLY A 1 236 ? -7.254 -25.203 -20.312 1 93.38 236 GLY A O 1
ATOM 1820 N N . PHE A 1 237 ? -6.641 -23.719 -18.766 1 93.88 237 PHE A N 1
ATOM 1821 C CA . PHE A 1 237 ? -5.352 -23.469 -19.391 1 93.88 237 PHE A CA 1
ATOM 1822 C C . PHE A 1 237 ? -4.477 -24.719 -19.375 1 93.88 237 PHE A C 1
ATOM 1824 O O . PHE A 1 237 ? -3.717 -24.953 -20.312 1 93.88 237 PHE A O 1
ATOM 1831 N N . VAL A 1 238 ? -4.609 -25.5 -18.281 1 96.38 238 VAL A N 1
ATOM 1832 C CA . VAL A 1 238 ? -3.826 -26.734 -18.172 1 96.38 238 VAL A CA 1
ATOM 1833 C C . VAL A 1 238 ? -4.539 -27.859 -18.906 1 96.38 238 VAL A C 1
ATOM 1835 O O . VAL A 1 238 ? -3.9 -28.672 -19.594 1 96.38 238 VAL A O 1
ATOM 1838 N N . VAL A 1 239 ? -5.848 -27.906 -18.781 1 97.12 239 VAL A N 1
ATOM 1839 C CA . VAL A 1 239 ? -6.652 -28.969 -19.391 1 97.12 239 VAL A CA 1
ATOM 1840 C C . VAL A 1 239 ? -6.484 -28.922 -20.906 1 97.12 239 VAL A C 1
ATOM 1842 O O . VAL A 1 239 ? -6.422 -29.969 -21.562 1 97.12 239 VAL A O 1
ATOM 1845 N N . GLY A 1 240 ? -6.395 -27.719 -21.422 1 95.62 240 GLY A N 1
ATOM 1846 C CA . GLY A 1 240 ? -6.27 -27.594 -22.859 1 95.62 240 GLY A CA 1
ATOM 1847 C C . GLY A 1 240 ? -4.852 -27.281 -23.312 1 95.62 240 GLY A C 1
ATOM 1848 O O . GLY A 1 240 ? -4.598 -27.109 -24.5 1 95.62 240 GLY A O 1
ATOM 1849 N N . GLY A 1 241 ? -3.908 -27.203 -22.422 1 95.19 241 GLY A N 1
ATOM 1850 C CA . GLY A 1 241 ? -2.592 -26.672 -22.734 1 95.19 241 GLY A CA 1
ATOM 1851 C C . GLY A 1 241 ? -1.57 -27.75 -23.047 1 95.19 241 GLY A C 1
ATOM 1852 O O . GLY A 1 241 ? -0.403 -27.438 -23.297 1 95.19 241 GLY A O 1
ATOM 1853 N N . PHE A 1 242 ? -1.932 -28.922 -22.984 1 95.31 242 PHE A N 1
ATOM 1854 C CA . PHE A 1 242 ? -1.124 -30.094 -23.281 1 95.31 242 PHE A CA 1
ATOM 1855 C C . PHE A 1 242 ? -1.936 -31.125 -24.047 1 95.31 242 PHE A C 1
ATOM 1857 O O . PHE A 1 242 ? -3.164 -31.156 -23.969 1 95.31 242 PHE A O 1
ATOM 1864 N N . ASP A 1 243 ? -1.25 -31.922 -24.875 1 94.62 243 ASP A N 1
ATOM 1865 C CA . ASP A 1 243 ? -1.942 -32.938 -25.672 1 94.62 243 ASP A CA 1
ATOM 1866 C C . ASP A 1 243 ? -2.223 -34.188 -24.844 1 94.62 243 ASP A C 1
ATOM 1868 O O . ASP A 1 243 ? -1.692 -35.25 -25.141 1 94.62 243 ASP A O 1
ATOM 1872 N N . TRP A 1 244 ? -3.125 -34.031 -23.938 1 96.81 244 TRP A N 1
ATOM 1873 C CA . TRP A 1 244 ? -3.484 -35.125 -23.016 1 96.81 244 TRP A CA 1
ATOM 1874 C C . TRP A 1 244 ? -4.059 -36.312 -23.766 1 96.81 244 TRP A C 1
ATOM 1876 O O . TRP A 1 244 ? -3.926 -37.438 -23.312 1 96.81 244 TRP A O 1
ATOM 1886 N N . GLY A 1 245 ? -4.734 -36.031 -24.844 1 93.25 245 GLY A N 1
ATOM 1887 C CA . GLY A 1 245 ? -5.367 -37.094 -25.625 1 93.25 245 GLY A CA 1
ATOM 1888 C C . GLY A 1 245 ? -4.387 -38.125 -26.141 1 93.25 245 GLY A C 1
ATOM 1889 O O . GLY A 1 245 ? -4.73 -39.281 -26.281 1 93.25 245 GLY A O 1
ATOM 1890 N N . LYS A 1 246 ? -3.219 -37.719 -26.328 1 93.62 246 LYS A N 1
ATOM 1891 C CA . LYS A 1 246 ? -2.201 -38.594 -26.906 1 93.62 246 LYS A CA 1
ATOM 1892 C C . LYS A 1 246 ? -1.752 -39.656 -25.906 1 93.62 246 LYS A C 1
ATOM 1894 O O . LYS A 1 246 ? -1.141 -40.656 -26.281 1 93.62 246 LYS A O 1
ATOM 1899 N N . LEU A 1 247 ? -2.082 -39.5 -24.641 1 94.38 247 LEU A N 1
ATOM 1900 C CA . LEU A 1 247 ? -1.638 -40.406 -23.594 1 94.38 247 LEU A CA 1
ATOM 1901 C C . LEU A 1 247 ? -2.514 -41.656 -23.562 1 94.38 247 LEU A C 1
ATOM 1903 O O . LEU A 1 247 ? -2.15 -42.656 -22.938 1 94.38 247 LEU A O 1
ATOM 1907 N N . GLY A 1 248 ? -3.691 -41.656 -24.234 1 92.5 248 GLY A N 1
ATOM 1908 C CA . GLY A 1 248 ? -4.602 -42.781 -24.125 1 92.5 248 GLY A CA 1
ATOM 1909 C C . GLY A 1 248 ? -4.953 -43.125 -22.688 1 92.5 248 GLY A C 1
ATOM 1910 O O . GLY A 1 248 ? -5.367 -42.281 -21.922 1 92.5 248 GLY A O 1
ATOM 1911 N N . ARG A 1 249 ? -4.727 -44.406 -22.344 1 93.69 249 ARG A N 1
ATOM 1912 C CA . ARG A 1 249 ? -4.996 -44.844 -20.969 1 93.69 249 ARG A CA 1
ATOM 1913 C C . ARG A 1 249 ? -3.793 -44.625 -20.062 1 93.69 249 ARG A C 1
ATOM 1915 O O . ARG A 1 249 ? -3.381 -45.5 -19.312 1 93.69 249 ARG A O 1
ATOM 1922 N N . GLY A 1 250 ? -3.305 -43.438 -20.203 1 96.31 250 GLY A N 1
ATOM 1923 C CA . GLY A 1 250 ? -2.109 -43.062 -19.453 1 96.31 250 GLY A CA 1
ATOM 1924 C C . GLY A 1 250 ? -2.385 -42.75 -18 1 96.31 250 GLY A C 1
ATOM 1925 O O . GLY A 1 250 ? -3.521 -42.469 -17.625 1 96.31 250 GLY A O 1
ATOM 1926 N N . VAL A 1 251 ? -1.342 -42.844 -17.172 1 98.25 251 VAL A N 1
ATOM 1927 C CA . VAL A 1 251 ? -1.39 -42.562 -15.75 1 98.25 251 VAL A CA 1
ATOM 1928 C C . VAL A 1 251 ? -0.732 -41.188 -15.477 1 98.25 251 VAL A C 1
ATOM 1930 O O . VAL A 1 251 ? 0.428 -40.969 -15.836 1 98.25 251 VAL A O 1
ATOM 1933 N N . VAL A 1 252 ? -1.516 -40.312 -14.914 1 98.69 252 VAL A N 1
ATOM 1934 C CA . VAL A 1 252 ? -1.012 -39 -14.492 1 98.69 252 VAL A CA 1
ATOM 1935 C C . VAL A 1 252 ? -0.858 -39 -12.977 1 98.69 252 VAL A C 1
ATOM 1937 O O . VAL A 1 252 ? -1.823 -39.219 -12.242 1 98.69 252 VAL A O 1
ATOM 1940 N N . VAL A 1 253 ? 0.35 -38.812 -12.508 1 98.75 253 VAL A N 1
ATOM 1941 C CA . VAL A 1 253 ? 0.603 -38.625 -11.078 1 98.75 253 VAL A CA 1
ATOM 1942 C C . VAL A 1 253 ? 0.654 -37.156 -10.742 1 98.75 253 VAL A C 1
ATOM 1944 O O . VAL A 1 253 ? 1.552 -36.438 -11.195 1 98.75 253 VAL A O 1
ATOM 1947 N N . ASP A 1 254 ? -0.323 -36.688 -10.008 1 98.56 254 ASP A N 1
ATOM 1948 C CA . ASP A 1 254 ? -0.432 -35.312 -9.562 1 98.56 254 ASP A CA 1
ATOM 1949 C C . ASP A 1 254 ? 0.292 -35.094 -8.234 1 98.56 254 ASP A C 1
ATOM 1951 O O . ASP A 1 254 ? -0.3 -35.25 -7.164 1 98.56 254 ASP A O 1
ATOM 1955 N N . VAL A 1 255 ? 1.565 -34.719 -8.328 1 98.38 255 VAL A N 1
ATOM 1956 C CA . VAL A 1 255 ? 2.451 -34.594 -7.176 1 98.38 255 VAL A CA 1
ATOM 1957 C C . VAL A 1 255 ? 2.201 -33.25 -6.48 1 98.38 255 VAL A C 1
ATOM 1959 O O . VAL A 1 255 ? 2.344 -32.188 -7.086 1 98.38 255 VAL A O 1
ATOM 1962 N N . GLY A 1 256 ? 1.92 -33.312 -5.172 1 96.25 256 GLY A N 1
ATOM 1963 C CA . GLY A 1 256 ? 1.48 -32.094 -4.492 1 96.25 256 GLY A CA 1
ATOM 1964 C C . GLY A 1 256 ? 0.137 -31.578 -4.98 1 96.25 256 GLY A C 1
ATOM 1965 O O . GLY A 1 256 ? -0.055 -30.375 -5.148 1 96.25 256 GLY A O 1
ATOM 1966 N N . GLY A 1 257 ? -0.769 -32.469 -5.246 1 95.38 257 GLY A N 1
ATOM 1967 C CA . GLY A 1 257 ? -1.994 -32.156 -5.969 1 95.38 257 GLY A CA 1
ATOM 1968 C C . GLY A 1 257 ? -3.121 -31.703 -5.059 1 95.38 257 GLY A C 1
ATOM 1969 O O . GLY A 1 257 ? -4.227 -31.422 -5.527 1 95.38 257 GLY A O 1
ATOM 1970 N N . SER A 1 258 ? -2.838 -31.609 -3.756 1 91.56 258 SER A N 1
ATOM 1971 C CA . SER A 1 258 ? -3.818 -31.156 -2.768 1 91.56 258 SER A CA 1
ATOM 1972 C C . SER A 1 258 ? -5.082 -32 -2.832 1 91.56 258 SER A C 1
ATOM 1974 O O . SER A 1 258 ? -5.012 -33.25 -2.812 1 91.56 258 SER A O 1
ATOM 1976 N N . SER A 1 259 ? -6.285 -31.406 -2.965 1 89.94 259 SER A N 1
ATOM 1977 C CA . SER A 1 259 ? -7.547 -32.156 -2.959 1 89.94 259 SER A CA 1
ATOM 1978 C C . SER A 1 259 ? -7.891 -32.656 -4.352 1 89.94 259 SER A C 1
ATOM 1980 O O . SER A 1 259 ? -9 -33.125 -4.586 1 89.94 259 SER A O 1
ATOM 1982 N N . GLY A 1 260 ? -7.023 -32.438 -5.27 1 93.81 260 GLY A N 1
ATOM 1983 C CA . GLY A 1 260 ? -7.141 -33.094 -6.562 1 93.81 260 GLY A CA 1
ATOM 1984 C C . GLY A 1 260 ? -7.977 -32.281 -7.555 1 93.81 260 GLY A C 1
ATOM 1985 O O . GLY A 1 260 ? -8.508 -32.844 -8.516 1 93.81 260 GLY A O 1
ATOM 1986 N N . PHE A 1 261 ? -8.086 -30.969 -7.406 1 91.62 261 PHE A N 1
ATOM 1987 C CA . PHE A 1 261 ? -8.961 -30.172 -8.25 1 91.62 261 PHE A CA 1
ATOM 1988 C C . PHE A 1 261 ? -8.539 -30.25 -9.711 1 91.62 261 PHE A C 1
ATOM 1990 O O . PHE A 1 261 ? -9.375 -30.406 -10.602 1 91.62 261 PHE A O 1
ATOM 1997 N N . LEU A 1 262 ? -7.273 -30.156 -9.922 1 95.31 262 LEU A N 1
ATOM 1998 C CA . LEU A 1 262 ? -6.789 -30.188 -11.297 1 95.31 262 LEU A CA 1
ATOM 1999 C C . LEU A 1 262 ? -6.973 -31.578 -11.891 1 95.31 262 LEU A C 1
ATOM 2001 O O . LEU A 1 262 ? -7.379 -31.719 -13.055 1 95.31 262 LEU A O 1
ATOM 2005 N N . SER A 1 263 ? -6.723 -32.594 -11.125 1 97.56 263 SER A N 1
ATOM 2006 C CA . SER A 1 263 ? -6.91 -33.969 -11.578 1 97.56 263 SER A CA 1
ATOM 2007 C C . SER A 1 263 ? -8.375 -34.25 -11.906 1 97.56 263 SER A C 1
ATOM 2009 O O . SER A 1 263 ? -8.68 -34.938 -12.891 1 97.56 263 SER A O 1
ATOM 2011 N N . ILE A 1 264 ? -9.211 -33.75 -11.086 1 96.88 264 ILE A N 1
ATOM 2012 C CA . ILE A 1 264 ? -10.641 -33.938 -11.312 1 96.88 264 ILE A CA 1
ATOM 2013 C C . ILE A 1 264 ? -11.047 -33.25 -12.617 1 96.88 264 ILE A C 1
ATOM 2015 O O . ILE A 1 264 ? -11.773 -33.844 -13.422 1 96.88 264 ILE A O 1
ATOM 2019 N N . ALA A 1 265 ? -10.586 -32.031 -12.852 1 96.19 265 ALA A N 1
ATOM 2020 C CA . ALA A 1 265 ? -10.883 -31.312 -14.086 1 96.19 265 ALA A CA 1
ATOM 2021 C C . ALA A 1 265 ? -10.367 -32.094 -15.305 1 96.19 265 ALA A C 1
ATOM 2023 O O . ALA A 1 265 ? -11.07 -32.188 -16.312 1 96.19 265 ALA A O 1
ATOM 2024 N N . LEU A 1 266 ? -9.203 -32.656 -15.219 1 97.81 266 LEU A N 1
ATOM 2025 C CA . LEU A 1 266 ? -8.609 -33.406 -16.312 1 97.81 266 LEU A CA 1
ATOM 2026 C C . LEU A 1 266 ? -9.375 -34.719 -16.531 1 97.81 266 LEU A C 1
ATOM 2028 O O . LEU A 1 266 ? -9.602 -35.094 -17.672 1 97.81 266 LEU A O 1
ATOM 2032 N N . ALA A 1 267 ? -9.734 -35.344 -15.438 1 97.75 267 ALA A N 1
ATOM 2033 C CA . ALA A 1 267 ? -10.469 -36.594 -15.539 1 97.75 267 ALA A CA 1
ATOM 2034 C C . ALA A 1 267 ? -11.812 -36.406 -16.25 1 97.75 267 ALA A C 1
ATOM 2036 O O . ALA A 1 267 ? -12.258 -37.25 -17 1 97.75 267 ALA A O 1
ATOM 2037 N N . ASN A 1 268 ? -12.406 -35.344 -15.945 1 97.12 268 ASN A N 1
ATOM 2038 C CA . ASN A 1 268 ? -13.68 -35.031 -16.594 1 97.12 268 ASN A CA 1
ATOM 2039 C C . ASN A 1 268 ? -13.508 -34.75 -18.078 1 97.12 268 ASN A C 1
ATOM 2041 O O . ASN A 1 268 ? -14.391 -35.062 -18.875 1 97.12 268 ASN A O 1
ATOM 2045 N N . ALA A 1 269 ? -12.445 -34.188 -18.484 1 97.12 269 ALA A N 1
ATOM 2046 C CA . ALA A 1 269 ? -12.203 -33.781 -19.859 1 97.12 269 ALA A CA 1
ATOM 2047 C C . ALA A 1 269 ? -11.672 -34.969 -20.688 1 97.12 269 ALA A C 1
ATOM 2049 O O . ALA A 1 269 ? -11.922 -35.062 -21.891 1 97.12 269 ALA A O 1
ATOM 2050 N N . TYR A 1 270 ? -10.898 -35.844 -20.016 1 97.5 270 TYR A N 1
ATOM 2051 C CA . TYR A 1 270 ? -10.258 -36.969 -20.703 1 97.5 270 TYR A CA 1
ATOM 2052 C C . TYR A 1 270 ? -10.625 -38.312 -20.062 1 97.5 270 TYR A C 1
ATOM 2054 O O . TYR A 1 270 ? -10.023 -38.719 -19.062 1 97.5 270 TYR A O 1
ATOM 2062 N N . LYS A 1 271 ? -11.367 -39.031 -20.703 1 94.88 271 LYS A N 1
ATOM 2063 C CA . LYS A 1 271 ? -12.094 -40.125 -20.094 1 94.88 271 LYS A CA 1
ATOM 2064 C C . LYS A 1 271 ? -11.195 -41.344 -19.922 1 94.88 271 LYS A C 1
ATOM 2066 O O . LYS A 1 271 ? -11.508 -42.25 -19.141 1 94.88 271 LYS A O 1
ATOM 2071 N N . ASP A 1 272 ? -10.086 -41.406 -20.531 1 95.19 272 ASP A N 1
ATOM 2072 C CA . ASP A 1 272 ? -9.281 -42.594 -20.484 1 95.19 272 ASP A CA 1
ATOM 2073 C C . ASP A 1 272 ? -8.117 -42.469 -19.516 1 95.19 272 ASP A C 1
ATOM 2075 O O . ASP A 1 272 ? -7.48 -43.438 -19.141 1 95.19 272 ASP A O 1
ATOM 2079 N N . LEU A 1 273 ? -7.832 -41.25 -19.047 1 97.81 273 LEU A N 1
ATOM 2080 C CA . LEU A 1 273 ? -6.695 -41 -18.172 1 97.81 273 LEU A CA 1
ATOM 2081 C C . LEU A 1 273 ? -6.996 -41.469 -16.75 1 97.81 273 LEU A C 1
ATOM 2083 O O . LEU A 1 273 ? -8.141 -41.406 -16.297 1 97.81 273 LEU A O 1
ATOM 2087 N N . ILE A 1 274 ? -6.012 -41.969 -16.109 1 98.06 274 ILE A N 1
ATOM 2088 C CA . ILE A 1 274 ? -6.062 -42.375 -14.711 1 98.06 274 ILE A CA 1
ATOM 2089 C C . ILE A 1 274 ? -5.176 -41.438 -13.883 1 98.06 274 ILE A C 1
ATOM 2091 O O . ILE A 1 274 ? -4.102 -41.031 -14.328 1 98.06 274 ILE A O 1
ATOM 2095 N N . PHE A 1 275 ? -5.652 -41.125 -12.68 1 98.56 275 PHE A N 1
ATOM 2096 C CA . PHE A 1 275 ? -4.949 -40.125 -11.883 1 98.56 275 PHE A CA 1
ATOM 2097 C C . PHE A 1 275 ? -4.617 -40.688 -10.5 1 98.56 275 PHE A C 1
ATOM 2099 O O . PHE A 1 275 ? -5.426 -41.375 -9.891 1 98.56 275 PHE A O 1
ATOM 2106 N N . VAL A 1 276 ? -3.42 -40.438 -10.055 1 98.56 276 VAL A N 1
ATOM 2107 C CA . VAL A 1 276 ? -3.006 -40.594 -8.664 1 98.56 276 VAL A CA 1
ATOM 2108 C C . VAL A 1 276 ? -2.609 -39.25 -8.07 1 98.56 276 VAL A C 1
ATOM 2110 O O . VAL A 1 276 ? -1.609 -38.656 -8.477 1 98.56 276 VAL A O 1
ATOM 2113 N N . VAL A 1 277 ? -3.41 -38.781 -7.125 1 98.5 277 VAL A N 1
ATOM 2114 C CA . VAL A 1 277 ? -3.133 -37.5 -6.473 1 98.5 277 VAL A CA 1
ATOM 2115 C C . VAL A 1 277 ? -2.316 -37.719 -5.203 1 98.5 277 VAL A C 1
ATOM 2117 O O . VAL A 1 277 ? -2.744 -38.469 -4.312 1 98.5 277 VAL A O 1
ATOM 2120 N N . GLN A 1 278 ? -1.164 -37.125 -5.137 1 98.19 278 GLN A N 1
ATOM 2121 C CA . GLN A 1 278 ? -0.26 -37.281 -4.004 1 98.19 278 GLN A CA 1
ATOM 2122 C C . GLN A 1 278 ? -0.102 -36 -3.227 1 98.19 278 GLN A C 1
ATOM 2124 O O . GLN A 1 278 ? 0.044 -34.906 -3.82 1 98.19 278 GLN A O 1
ATOM 2129 N N . ASP A 1 279 ? -0.142 -36 -1.945 1 95.38 279 ASP A N 1
ATOM 2130 C CA . ASP A 1 279 ? 0.083 -34.875 -1.028 1 95.38 279 ASP A CA 1
ATOM 2131 C C . ASP A 1 279 ? 0.212 -35.375 0.411 1 95.38 279 ASP A C 1
ATOM 2133 O O . ASP A 1 279 ? 0.359 -36.562 0.653 1 95.38 279 ASP A O 1
ATOM 2137 N N . TYR A 1 280 ? 0.226 -34.438 1.392 1 90.06 280 TYR A N 1
ATOM 2138 C CA . TYR A 1 280 ? 0.184 -34.844 2.797 1 90.06 280 TYR A CA 1
ATOM 2139 C C . TYR A 1 280 ? -1.053 -35.688 3.096 1 90.06 280 TYR A C 1
ATOM 2141 O O . TYR A 1 280 ? -2.094 -35.5 2.457 1 90.06 280 TYR A O 1
ATOM 2149 N N . LYS A 1 281 ? -0.955 -36.469 4.09 1 92.06 281 LYS A N 1
ATOM 2150 C CA . LYS A 1 281 ? -1.997 -37.438 4.426 1 92.06 281 LYS A CA 1
ATOM 2151 C C . LYS A 1 281 ? -3.338 -36.75 4.656 1 92.06 281 LYS A C 1
ATOM 2153 O O . LYS A 1 281 ? -4.344 -37.094 4.047 1 92.06 281 LYS A O 1
ATOM 2158 N N . ASP A 1 282 ? -3.312 -35.719 5.492 1 86.88 282 ASP A N 1
ATOM 2159 C CA . ASP A 1 282 ? -4.566 -35.062 5.824 1 86.88 282 ASP A CA 1
ATOM 2160 C C . ASP A 1 282 ? -5.199 -34.406 4.59 1 86.88 282 ASP A C 1
ATOM 2162 O O . ASP A 1 282 ? -6.422 -34.438 4.434 1 86.88 282 ASP A O 1
ATOM 2166 N N . THR A 1 283 ? -4.398 -33.938 3.73 1 87.5 283 THR A N 1
ATOM 2167 C CA . THR A 1 283 ? -4.867 -33.25 2.523 1 87.5 283 THR A CA 1
ATOM 2168 C C . THR A 1 283 ? -5.5 -34.25 1.559 1 87.5 283 THR A C 1
ATOM 2170 O O . THR A 1 283 ? -6.586 -34.031 1.029 1 87.5 283 THR A O 1
ATOM 2173 N N . VAL A 1 284 ? -4.863 -35.344 1.323 1 92.81 284 VAL A N 1
ATOM 2174 C CA . VAL A 1 284 ? -5.379 -36.312 0.359 1 92.81 284 VAL A CA 1
ATOM 2175 C C . VAL A 1 284 ? -6.602 -37.031 0.938 1 92.81 284 VAL A C 1
ATOM 2177 O O . VAL A 1 284 ? -7.516 -37.406 0.2 1 92.81 284 VAL A O 1
ATOM 2180 N N . ASP A 1 285 ? -6.621 -37.188 2.295 1 93.56 285 ASP A N 1
ATOM 2181 C CA . ASP A 1 285 ? -7.812 -37.75 2.914 1 93.56 285 ASP A CA 1
ATOM 2182 C C . ASP A 1 285 ? -9.039 -36.875 2.654 1 93.56 285 ASP A C 1
ATOM 2184 O O . ASP A 1 285 ? -10.117 -37.375 2.35 1 93.56 285 ASP A O 1
ATOM 2188 N N . GLU A 1 286 ? -8.836 -35.656 2.717 1 89.5 286 GLU A N 1
ATOM 2189 C CA . GLU A 1 286 ? -9.922 -34.719 2.422 1 89.5 286 GLU A CA 1
ATOM 2190 C C . GLU A 1 286 ? -10.344 -34.812 0.958 1 89.5 286 GLU A C 1
ATOM 2192 O O . GLU A 1 286 ? -11.531 -34.75 0.642 1 89.5 286 GLU A O 1
ATOM 2197 N N . GLY A 1 287 ? -9.406 -34.906 0.095 1 92.38 287 GLY A N 1
ATOM 2198 C CA . GLY A 1 287 ? -9.703 -35.062 -1.321 1 92.38 287 GLY A CA 1
ATOM 2199 C C . GLY A 1 287 ? -10.484 -36.312 -1.635 1 92.38 287 GLY A C 1
ATOM 2200 O O . GLY A 1 287 ? -11.422 -36.281 -2.434 1 92.38 287 GLY A O 1
ATOM 2201 N N . ARG A 1 288 ? -10.086 -37.344 -0.97 1 95.19 288 ARG A N 1
ATOM 2202 C CA . ARG A 1 288 ? -10.766 -38.625 -1.17 1 95.19 288 ARG A CA 1
ATOM 2203 C C . ARG A 1 288 ? -12.242 -38.531 -0.798 1 95.19 288 ARG A C 1
ATOM 2205 O O . ARG A 1 288 ? -13.109 -39 -1.536 1 95.19 288 ARG A O 1
ATOM 2212 N N . VAL A 1 289 ? -12.469 -37.875 0.305 1 94.56 289 VAL A N 1
ATOM 2213 C CA . VAL A 1 289 ? -13.828 -37.719 0.808 1 94.56 289 VAL A CA 1
ATOM 2214 C C . VAL A 1 289 ? -14.648 -36.875 -0.153 1 94.56 289 VAL A C 1
ATOM 2216 O O . VAL A 1 289 ? -15.836 -37.125 -0.374 1 94.56 289 VAL A O 1
ATOM 2219 N N . ALA A 1 290 ? -14.039 -35.938 -0.749 1 92.56 290 ALA A N 1
ATOM 2220 C CA . ALA A 1 290 ? -14.742 -34.969 -1.589 1 92.56 290 ALA A CA 1
ATOM 2221 C C . ALA A 1 290 ? -14.812 -35.469 -3.035 1 92.56 290 ALA A C 1
ATOM 2223 O O . ALA A 1 290 ? -15.492 -34.844 -3.865 1 92.56 290 ALA A O 1
ATOM 2224 N N . LEU A 1 291 ? -14.188 -36.562 -3.381 1 96.31 291 LEU A N 1
ATOM 2225 C CA . LEU A 1 291 ? -14.094 -37.031 -4.754 1 96.31 291 LEU A CA 1
ATOM 2226 C C . LEU A 1 291 ? -15.469 -37.406 -5.293 1 96.31 291 LEU A C 1
ATOM 2228 O O . LEU A 1 291 ? -16.203 -38.188 -4.66 1 96.31 291 LEU A O 1
ATOM 2232 N N . PRO A 1 292 ? -15.875 -36.875 -6.449 1 95.38 292 PRO A N 1
ATOM 2233 C CA . PRO A 1 292 ? -17.125 -37.312 -7.059 1 95.38 292 PRO A CA 1
ATOM 2234 C C . PRO A 1 292 ? -17.172 -38.812 -7.285 1 95.38 292 PRO A C 1
ATOM 2236 O O . PRO A 1 292 ? -16.219 -39.406 -7.805 1 95.38 292 PRO A O 1
ATOM 2239 N N . PRO A 1 293 ? -18.266 -39.375 -7.047 1 95.69 293 PRO A N 1
ATOM 2240 C CA . PRO A 1 293 ? -18.359 -40.844 -7.121 1 95.69 293 PRO A CA 1
ATOM 2241 C C . PRO A 1 293 ? -18.062 -41.375 -8.516 1 95.69 293 PRO A C 1
ATOM 2243 O O . PRO A 1 293 ? -17.469 -42.438 -8.641 1 95.69 293 PRO A O 1
ATOM 2246 N N . HIS A 1 294 ? -18.359 -40.656 -9.492 1 95.81 294 HIS A N 1
ATOM 2247 C CA . HIS A 1 294 ? -18.188 -41.188 -10.852 1 95.81 294 HIS A CA 1
ATOM 2248 C C . HIS A 1 294 ? -16.719 -41.219 -11.242 1 95.81 294 HIS A C 1
ATOM 2250 O O . HIS A 1 294 ? -16.359 -41.844 -12.242 1 95.81 294 HIS A O 1
ATOM 2256 N N . LEU A 1 295 ? -15.812 -40.625 -10.367 1 97.06 295 LEU A N 1
ATOM 2257 C CA . LEU A 1 295 ? -14.391 -40.594 -10.672 1 97.06 295 LEU A CA 1
ATOM 2258 C C . LEU A 1 295 ? -13.617 -41.562 -9.758 1 97.06 295 LEU A C 1
ATOM 2260 O O . LEU A 1 295 ? -12.391 -41.656 -9.859 1 97.06 295 LEU A O 1
ATOM 2264 N N . SER A 1 296 ? -14.227 -42.25 -8.891 1 94.81 296 SER A N 1
ATOM 2265 C CA . SER A 1 296 ? -13.594 -43.094 -7.887 1 94.81 296 SER A CA 1
ATOM 2266 C C . SER A 1 296 ? -12.758 -44.188 -8.539 1 94.81 296 SER A C 1
ATOM 2268 O O . SER A 1 296 ? -11.766 -44.656 -7.965 1 94.81 296 SER A O 1
ATOM 2270 N N . GLY A 1 297 ? -13.055 -44.594 -9.703 1 94.88 297 GLY A N 1
ATOM 2271 C CA . GLY A 1 297 ? -12.305 -45.625 -10.383 1 94.88 297 GLY A CA 1
ATOM 2272 C C . GLY A 1 297 ? -11.109 -45.094 -11.156 1 94.88 297 GLY A C 1
ATOM 2273 O O . GLY A 1 297 ? -10.227 -45.875 -11.547 1 94.88 297 GLY A O 1
ATOM 2274 N N . ARG A 1 298 ? -11.031 -43.812 -11.273 1 97.25 298 ARG A N 1
ATOM 2275 C CA . ARG A 1 298 ? -10 -43.25 -12.148 1 97.25 298 ARG A CA 1
ATOM 2276 C C . ARG A 1 298 ? -9.102 -42.312 -11.398 1 97.25 298 ARG A C 1
ATOM 2278 O O . ARG A 1 298 ? -8.008 -41.969 -11.859 1 97.25 298 ARG A O 1
ATOM 2285 N N . VAL A 1 299 ? -9.578 -41.75 -10.25 1 98.12 299 VAL A N 1
ATOM 2286 C CA . VAL A 1 299 ? -8.789 -40.844 -9.43 1 98.12 299 VAL A CA 1
ATOM 2287 C C . VAL A 1 299 ? -8.562 -41.438 -8.047 1 98.12 299 VAL A C 1
ATOM 2289 O O . VAL A 1 299 ? -9.523 -41.781 -7.352 1 98.12 299 VAL A O 1
ATOM 2292 N N . SER A 1 300 ? -7.395 -41.656 -7.73 1 97.94 300 SER A N 1
ATOM 2293 C CA . SER A 1 300 ? -7.047 -42.156 -6.406 1 97.94 300 SER A CA 1
ATOM 2294 C C . SER A 1 300 ? -6.129 -41.188 -5.668 1 97.94 300 SER A C 1
ATOM 2296 O O . SER A 1 300 ? -5.523 -40.312 -6.281 1 97.94 300 SER A O 1
ATOM 2298 N N . PHE A 1 301 ? -6.102 -41.312 -4.367 1 97.94 301 PHE A N 1
ATOM 2299 C CA . PHE A 1 301 ? -5.32 -40.438 -3.504 1 97.94 301 PHE A CA 1
ATOM 2300 C C . PHE A 1 301 ? -4.305 -41.219 -2.697 1 97.94 301 PHE A C 1
ATOM 2302 O O . PHE A 1 301 ? -4.598 -42.312 -2.23 1 97.94 301 PHE A O 1
ATOM 2309 N N . GLN A 1 302 ? -3.119 -40.688 -2.598 1 97.38 302 GLN A N 1
ATOM 2310 C CA . GLN A 1 302 ? -2.031 -41.344 -1.884 1 97.38 302 GLN A CA 1
ATOM 2311 C C . GLN A 1 302 ? -1.198 -40.344 -1.1 1 97.38 302 GLN A C 1
ATOM 2313 O O . GLN A 1 302 ? -0.79 -39.312 -1.641 1 97.38 302 GLN A O 1
ATOM 2318 N N . ALA A 1 303 ? -0.958 -40.625 0.214 1 97.06 303 ALA A N 1
ATOM 2319 C CA . ALA A 1 303 ? -0.004 -39.812 0.969 1 97.06 303 ALA A CA 1
ATOM 2320 C C . ALA A 1 303 ? 1.416 -40.031 0.448 1 97.06 303 ALA A C 1
ATOM 2322 O O . ALA A 1 303 ? 1.857 -41.156 0.25 1 97.06 303 ALA A O 1
ATOM 2323 N N . HIS A 1 304 ? 2.09 -38.938 0.146 1 97.25 304 HIS A N 1
ATOM 2324 C CA . HIS A 1 304 ? 3.443 -39.031 -0.388 1 97.25 304 HIS A CA 1
ATOM 2325 C C . HIS A 1 304 ? 4.219 -37.719 -0.12 1 97.25 304 HIS A C 1
ATOM 2327 O O . HIS A 1 304 ? 3.672 -36.625 -0.25 1 97.25 304 HIS A O 1
ATOM 2333 N N . ASP A 1 305 ? 5.438 -37.875 0.332 1 96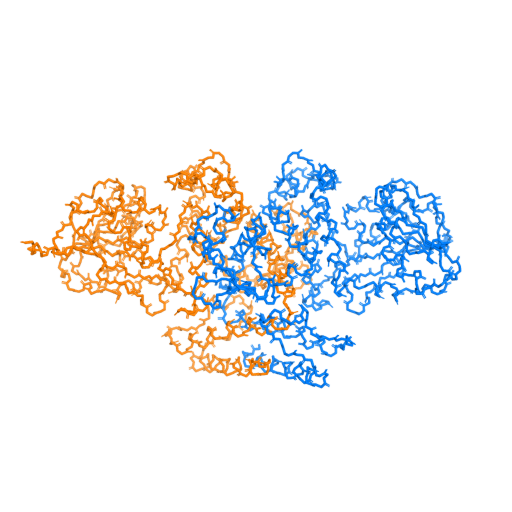.25 305 ASP A N 1
ATOM 2334 C CA . ASP A 1 305 ? 6.406 -36.781 0.45 1 96.25 305 ASP A CA 1
ATOM 2335 C C . ASP A 1 305 ? 7.27 -36.688 -0.803 1 96.25 305 ASP A C 1
ATOM 2337 O O . ASP A 1 305 ? 8.109 -37.562 -1.06 1 96.25 305 ASP A O 1
ATOM 2341 N N . PHE A 1 306 ? 7.133 -35.562 -1.548 1 97.5 306 PHE A N 1
ATOM 2342 C CA . PHE A 1 306 ? 7.812 -35.5 -2.836 1 97.5 306 PHE A CA 1
ATOM 2343 C C . PHE A 1 306 ? 9.305 -35.281 -2.645 1 97.5 306 PHE A C 1
ATOM 2345 O O . PHE A 1 306 ? 10.055 -35.219 -3.621 1 97.5 306 PHE A O 1
ATOM 2352 N N . PHE A 1 307 ? 9.797 -35.281 -1.431 1 96.88 307 PHE A N 1
ATOM 2353 C CA . PHE A 1 307 ? 11.227 -35.25 -1.164 1 96.88 307 PHE A CA 1
ATOM 2354 C C . PHE A 1 307 ? 11.766 -36.688 -1.009 1 96.88 307 PHE A C 1
ATOM 2356 O O . PHE A 1 307 ? 12.953 -36.875 -0.748 1 96.88 307 PHE A O 1
ATOM 2363 N N . THR A 1 308 ? 10.938 -37.656 -1.158 1 97.38 308 THR A N 1
ATOM 2364 C CA . THR A 1 308 ? 11.312 -39.062 -1.221 1 97.38 308 THR A CA 1
ATOM 2365 C C . THR A 1 308 ? 11.078 -39.625 -2.619 1 97.38 308 THR A C 1
ATOM 2367 O O . THR A 1 308 ? 10.305 -39.062 -3.398 1 97.38 308 THR A O 1
ATOM 2370 N N . PRO A 1 309 ? 11.719 -40.688 -2.926 1 97.56 309 PRO A N 1
ATOM 2371 C CA . PRO A 1 309 ? 11.57 -41.25 -4.273 1 97.56 309 PRO A CA 1
ATOM 2372 C C . PRO A 1 309 ? 10.117 -41.562 -4.633 1 97.56 309 PRO A C 1
ATOM 2374 O O . PRO A 1 309 ? 9.367 -42.062 -3.791 1 97.56 309 PRO A O 1
ATOM 2377 N N . GLN A 1 310 ? 9.812 -41.219 -5.82 1 98.12 310 GLN A N 1
ATOM 2378 C CA . GLN A 1 310 ? 8.477 -41.469 -6.336 1 98.12 310 GLN A CA 1
ATOM 2379 C C . GLN A 1 310 ? 8.164 -42.969 -6.379 1 98.12 310 GLN A C 1
ATOM 2381 O O . GLN A 1 310 ? 9.016 -43.75 -6.785 1 98.12 310 GLN A O 1
ATOM 2386 N N . THR A 1 311 ? 6.953 -43.344 -5.977 1 95.06 311 THR A N 1
ATOM 2387 C CA . THR A 1 311 ? 6.637 -44.75 -5.789 1 95.06 311 THR A CA 1
ATOM 2388 C C . THR A 1 311 ? 5.688 -45.219 -6.883 1 95.06 311 THR A C 1
ATOM 2390 O O . THR A 1 311 ? 5.48 -46.438 -7.035 1 95.06 311 THR A O 1
ATOM 2393 N N . VAL A 1 312 ? 5.129 -44.344 -7.602 1 97.69 312 VAL A N 1
ATOM 2394 C CA . VAL A 1 312 ? 4.145 -44.688 -8.617 1 97.69 312 VAL A CA 1
ATOM 2395 C C . VAL A 1 312 ? 4.699 -44.375 -10.008 1 97.69 312 VAL A C 1
ATOM 2397 O O . VAL A 1 312 ? 5.055 -43.25 -10.305 1 97.69 312 VAL A O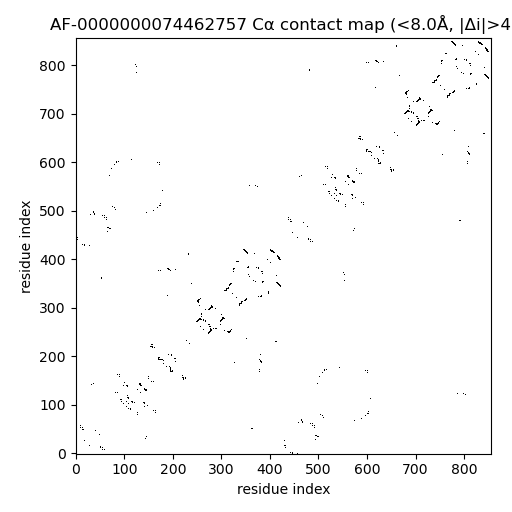 1
ATOM 2400 N N . PRO A 1 313 ? 4.777 -45.438 -10.82 1 97.12 313 PRO A N 1
ATOM 2401 C CA . PRO A 1 313 ? 5.129 -45.125 -12.203 1 97.12 313 PRO A CA 1
ATOM 2402 C C . PRO A 1 313 ? 4.055 -44.281 -12.914 1 97.12 313 PRO A C 1
ATOM 2404 O O . PRO A 1 313 ? 2.859 -44.5 -12.688 1 97.12 313 PRO A O 1
ATOM 2407 N N . GLY A 1 314 ? 4.43 -43.375 -13.766 1 97 314 GLY A N 1
ATOM 2408 C CA . GLY A 1 314 ? 3.479 -42.531 -14.445 1 97 314 GLY A CA 1
ATOM 2409 C C . GLY A 1 314 ? 3.904 -42.156 -15.859 1 97 314 GLY A C 1
ATOM 2410 O O . GLY A 1 314 ? 5.094 -42.188 -16.172 1 97 314 GLY A O 1
ATOM 2411 N N . ASP A 1 315 ? 2.916 -41.875 -16.672 1 98.12 315 ASP A N 1
ATOM 2412 C CA . ASP A 1 315 ? 3.172 -41.312 -18 1 98.12 315 ASP A CA 1
ATOM 2413 C C . ASP A 1 315 ? 3.449 -39.812 -17.922 1 98.12 315 ASP A C 1
ATOM 2415 O O . ASP A 1 315 ? 4.242 -39.281 -18.703 1 98.12 315 ASP A O 1
ATOM 2419 N N . VAL A 1 316 ? 2.781 -39.125 -17.031 1 98.62 316 VAL A N 1
ATOM 2420 C CA . VAL A 1 316 ? 2.99 -37.719 -16.766 1 98.62 316 VAL A CA 1
ATOM 2421 C C . VAL A 1 316 ? 3.035 -37.469 -15.266 1 98.62 316 VAL A C 1
ATOM 2423 O O . VAL A 1 316 ? 2.199 -37.969 -14.516 1 98.62 316 VAL A O 1
ATOM 2426 N N . PHE A 1 317 ? 4.004 -36.844 -14.828 1 98.81 317 PHE A N 1
ATOM 2427 C CA . PHE A 1 317 ? 4.066 -36.281 -13.484 1 98.81 317 PHE A CA 1
ATOM 2428 C C . PHE A 1 317 ? 3.744 -34.781 -13.508 1 98.81 317 PHE A C 1
ATOM 2430 O O . PHE A 1 317 ? 4.465 -34 -14.125 1 98.81 317 PHE A O 1
ATOM 2437 N N . LEU A 1 318 ? 2.65 -34.438 -12.898 1 98.69 318 LEU A N 1
ATOM 2438 C CA . LEU A 1 318 ? 2.133 -33.094 -12.906 1 98.69 318 LEU A CA 1
ATOM 2439 C C . LEU A 1 318 ? 2.412 -32.375 -11.586 1 98.69 318 LEU A C 1
ATOM 2441 O O . LEU A 1 318 ? 2.072 -32.906 -10.516 1 98.69 318 LEU A O 1
ATOM 2445 N N . LEU A 1 319 ? 3.131 -31.297 -11.633 1 98.56 319 LEU A N 1
ATOM 2446 C CA . LEU A 1 319 ? 3.371 -30.438 -10.469 1 98.56 319 LEU A CA 1
ATOM 2447 C C . LEU A 1 319 ? 2.926 -29 -10.75 1 98.56 319 LEU A C 1
ATOM 2449 O O . LEU A 1 319 ? 3.535 -28.312 -11.562 1 98.56 319 LEU A O 1
ATOM 2453 N N . ARG A 1 320 ? 1.832 -28.594 -10.117 1 97.06 320 ARG A N 1
ATOM 2454 C CA . ARG A 1 320 ? 1.357 -27.219 -10.266 1 97.06 320 ARG A CA 1
ATOM 2455 C C . ARG A 1 320 ? 1.614 -26.422 -9 1 97.06 320 ARG A C 1
ATOM 2457 O O . ARG A 1 320 ? 1.075 -26.734 -7.934 1 97.06 320 ARG A O 1
ATOM 2464 N N . HIS A 1 321 ? 2.424 -25.359 -9.148 1 95.62 321 HIS A N 1
ATOM 2465 C CA . HIS A 1 321 ? 2.715 -24.453 -8.047 1 95.62 321 HIS A CA 1
ATOM 2466 C C . HIS A 1 321 ? 3.316 -25.188 -6.859 1 95.62 321 HIS A C 1
ATOM 2468 O O . HIS A 1 321 ? 2.889 -25 -5.719 1 95.62 321 HIS A O 1
ATOM 2474 N N . VAL A 1 322 ? 4.199 -26.125 -7.137 1 96.75 322 VAL A N 1
ATOM 2475 C CA . VAL A 1 322 ? 4.883 -26.906 -6.105 1 96.75 322 VAL A CA 1
ATOM 2476 C C . VAL A 1 322 ? 6.324 -26.422 -5.961 1 96.75 322 VAL A C 1
ATOM 2478 O O . VAL A 1 322 ? 6.742 -26.031 -4.875 1 96.75 322 VAL A O 1
ATOM 2481 N N . CYS A 1 323 ? 7.008 -26.344 -7.109 1 97.19 323 CYS A N 1
ATOM 2482 C CA . CYS A 1 323 ? 8.453 -26.125 -7.07 1 97.19 323 CYS A CA 1
ATOM 2483 C C . CYS A 1 323 ? 8.773 -24.688 -6.703 1 97.19 323 CYS A C 1
ATOM 2485 O O . CYS A 1 323 ? 9.836 -24.406 -6.145 1 97.19 323 CYS A O 1
ATOM 2487 N N . HIS A 1 324 ? 7.895 -23.734 -7 1 95.25 324 HIS A N 1
ATOM 2488 C CA . HIS A 1 324 ? 8.195 -22.328 -6.715 1 95.25 324 HIS A CA 1
ATOM 2489 C C . HIS A 1 324 ? 8.297 -22.094 -5.215 1 95.25 324 HIS A C 1
ATOM 2491 O O . HIS A 1 324 ? 8.883 -21.094 -4.781 1 95.25 324 HIS A O 1
ATOM 2497 N N . ASN A 1 325 ? 7.797 -23.016 -4.41 1 94.88 325 ASN A N 1
ATOM 2498 C CA . ASN A 1 325 ? 7.863 -22.891 -2.959 1 94.88 325 ASN A CA 1
ATOM 2499 C C . ASN A 1 325 ? 9.242 -23.266 -2.426 1 94.88 325 ASN A C 1
ATOM 2501 O O . ASN A 1 325 ? 9.5 -23.156 -1.228 1 94.88 325 ASN A O 1
ATOM 2505 N N . TRP A 1 326 ? 10.117 -23.719 -3.291 1 95 326 TRP A N 1
ATOM 2506 C CA . TRP A 1 326 ? 11.367 -24.312 -2.84 1 95 326 TRP A CA 1
ATOM 2507 C C . TRP A 1 326 ? 12.562 -23.703 -3.574 1 95 326 TRP A C 1
ATOM 2509 O O . TRP A 1 326 ? 12.422 -23.219 -4.703 1 95 326 TRP A O 1
ATOM 2519 N N . SER A 1 327 ? 13.742 -23.75 -2.902 1 93.25 327 SER A N 1
ATOM 2520 C CA . SER A 1 327 ? 14.984 -23.281 -3.512 1 93.25 327 SER A CA 1
ATOM 2521 C C . SER A 1 327 ? 15.305 -24.062 -4.785 1 93.25 327 SER A C 1
ATOM 2523 O O . SER A 1 327 ? 14.695 -25.109 -5.051 1 93.25 327 SER A O 1
ATOM 2525 N N . ASP A 1 328 ? 16.25 -23.594 -5.559 1 95.12 328 ASP A N 1
ATOM 2526 C CA . ASP A 1 328 ? 16.672 -24.281 -6.773 1 95.12 328 ASP A CA 1
ATOM 2527 C C . ASP A 1 328 ? 17.141 -25.703 -6.461 1 95.12 328 ASP A C 1
ATOM 2529 O O . ASP A 1 328 ? 16.797 -26.641 -7.172 1 95.12 328 ASP A O 1
ATOM 2533 N N . GLU A 1 329 ? 17.859 -25.828 -5.383 1 94.69 329 GLU A N 1
ATOM 2534 C CA . GLU A 1 329 ? 18.391 -27.125 -4.992 1 94.69 329 GLU A CA 1
ATOM 2535 C C . GLU A 1 329 ? 17.266 -28.078 -4.594 1 94.69 329 GLU A C 1
ATOM 2537 O O . GLU A 1 329 ? 17.281 -29.25 -4.973 1 94.69 329 GLU A O 1
ATOM 2542 N N . ASN A 1 330 ? 16.328 -27.547 -3.863 1 95.38 330 ASN A N 1
ATOM 2543 C CA . ASN A 1 330 ? 15.234 -28.391 -3.412 1 95.38 330 ASN A CA 1
ATOM 2544 C C . ASN A 1 330 ? 14.273 -28.734 -4.555 1 95.38 330 ASN A C 1
ATOM 2546 O O . ASN A 1 330 ? 13.719 -29.828 -4.602 1 95.38 330 ASN A O 1
ATOM 2550 N N . ALA A 1 331 ? 14.055 -27.812 -5.438 1 97.19 331 ALA A N 1
ATOM 2551 C CA . ALA A 1 331 ? 13.266 -28.109 -6.625 1 97.19 331 ALA A CA 1
ATOM 2552 C C . ALA A 1 331 ? 13.914 -29.203 -7.461 1 97.19 331 ALA A C 1
ATOM 2554 O O . ALA A 1 331 ? 13.234 -30.109 -7.957 1 97.19 331 ALA A O 1
ATOM 2555 N N . ALA A 1 332 ? 15.227 -29.141 -7.605 1 98 332 ALA A N 1
ATOM 2556 C CA . ALA A 1 332 ? 15.961 -30.172 -8.312 1 98 332 ALA A CA 1
ATOM 2557 C C . ALA A 1 332 ? 15.812 -31.531 -7.621 1 98 332 ALA A C 1
ATOM 2559 O O . ALA A 1 332 ? 15.672 -32.562 -8.281 1 98 332 ALA A O 1
ATOM 2560 N N . ARG A 1 333 ? 15.836 -31.484 -6.328 1 98 333 ARG A N 1
ATOM 2561 C CA . ARG A 1 333 ? 15.664 -32.719 -5.559 1 98 333 ARG A CA 1
ATOM 2562 C C . ARG A 1 333 ? 14.289 -33.312 -5.805 1 98 333 ARG A C 1
ATOM 2564 O O . ARG A 1 333 ? 14.156 -34.531 -5.961 1 98 333 ARG A O 1
ATOM 2571 N N . ILE A 1 334 ? 13.273 -32.469 -5.828 1 98.5 334 ILE A N 1
ATOM 2572 C CA . ILE A 1 334 ? 11.914 -32.938 -6.086 1 98.5 334 ILE A CA 1
ATOM 2573 C C . ILE A 1 334 ? 11.852 -33.594 -7.457 1 98.5 334 ILE A C 1
ATOM 2575 O O . ILE A 1 334 ? 11.312 -34.719 -7.59 1 98.5 334 ILE A O 1
ATOM 2579 N N . LEU A 1 335 ? 12.445 -32.969 -8.422 1 98.69 335 LEU A N 1
ATOM 2580 C CA . LEU A 1 335 ? 12.43 -33.5 -9.781 1 98.69 335 LEU A CA 1
ATOM 2581 C C . LEU A 1 335 ? 13.234 -34.812 -9.852 1 98.69 335 LEU A C 1
ATOM 2583 O O . LEU A 1 335 ? 12.828 -35.75 -10.516 1 98.69 335 LEU A O 1
ATOM 2587 N N . ARG A 1 336 ? 14.344 -34.844 -9.18 1 98.5 336 ARG A N 1
ATOM 2588 C CA . ARG A 1 336 ? 15.203 -36.031 -9.164 1 98.5 336 ARG A CA 1
ATOM 2589 C C . ARG A 1 336 ? 14.453 -37.219 -8.609 1 98.5 336 ARG A C 1
ATOM 2591 O O . ARG A 1 336 ? 14.648 -38.344 -9.086 1 98.5 336 ARG A O 1
ATOM 2598 N N . ASN A 1 337 ? 13.664 -37 -7.672 1 98.5 337 ASN A N 1
ATOM 2599 C CA . ASN A 1 337 ? 12.93 -38.062 -7 1 98.5 337 ASN A CA 1
ATOM 2600 C C . ASN A 1 337 ? 11.867 -38.688 -7.914 1 98.5 337 ASN A C 1
ATOM 2602 O O . ASN A 1 337 ? 11.344 -39.75 -7.629 1 98.5 337 ASN A O 1
ATOM 2606 N N . LEU A 1 338 ? 11.547 -38 -9.016 1 98.69 338 LEU A N 1
ATOM 2607 C CA . LEU A 1 338 ? 10.578 -38.531 -9.969 1 98.69 338 LEU A CA 1
ATOM 2608 C C . LEU A 1 338 ? 11.242 -39.5 -10.938 1 98.69 338 LEU A C 1
ATOM 2610 O O . LEU A 1 338 ? 10.57 -40.375 -11.516 1 98.69 338 LEU A O 1
ATOM 2614 N N . VAL A 1 339 ? 12.508 -39.375 -11.133 1 97.75 339 VAL A N 1
ATOM 2615 C CA . VAL A 1 339 ? 13.25 -39.969 -12.227 1 97.75 339 VAL A CA 1
ATOM 2616 C C . VAL A 1 339 ? 13.148 -41.5 -12.133 1 97.75 339 VAL A C 1
ATOM 2618 O O . VAL A 1 339 ? 12.898 -42.188 -13.133 1 97.75 339 VAL A O 1
ATOM 2621 N N . PRO A 1 340 ? 13.242 -42.062 -10.922 1 96.88 340 PRO A N 1
ATOM 2622 C CA . PRO A 1 340 ? 13.188 -43.531 -10.844 1 96.88 340 PRO A CA 1
ATOM 2623 C C . PRO A 1 340 ? 11.852 -44.094 -11.312 1 96.88 340 PRO A C 1
ATOM 2625 O O . PRO A 1 340 ? 11.773 -45.25 -11.719 1 96.88 340 PRO A O 1
ATOM 2628 N N . ALA A 1 341 ? 10.836 -43.312 -11.289 1 97.94 341 ALA A N 1
ATOM 2629 C CA . ALA A 1 341 ? 9.5 -43.781 -11.641 1 97.94 341 ALA A CA 1
ATOM 2630 C C . ALA A 1 341 ? 9.164 -43.438 -13.086 1 97.94 341 ALA A C 1
ATOM 2632 O O . ALA A 1 341 ? 8.086 -43.781 -13.578 1 97.94 341 ALA A O 1
ATOM 2633 N N . MET A 1 342 ? 10.047 -42.812 -13.789 1 97.44 342 MET A N 1
ATOM 2634 C CA . MET A 1 342 ? 9.812 -42.375 -15.164 1 97.44 342 MET A CA 1
ATOM 2635 C C . MET A 1 342 ? 10.227 -43.469 -16.156 1 97.44 342 MET A C 1
ATOM 2637 O O . MET A 1 342 ? 11.234 -44.156 -15.938 1 97.44 342 MET A O 1
ATOM 2641 N N . LYS A 1 343 ? 9.477 -43.625 -17.172 1 95.31 343 LYS A N 1
ATOM 2642 C CA . LYS A 1 343 ? 9.898 -44.312 -18.375 1 95.31 343 LYS A CA 1
ATOM 2643 C C . LYS A 1 343 ? 10.414 -43.375 -19.438 1 95.31 343 LYS A C 1
ATOM 2645 O O . LYS A 1 343 ? 10.375 -42.156 -19.25 1 95.31 343 LYS A O 1
ATOM 2650 N N . SER A 1 344 ? 10.883 -43.875 -20.531 1 94.81 344 SER A N 1
ATOM 2651 C CA . SER A 1 344 ? 11.492 -43.062 -21.578 1 94.81 344 SER A CA 1
ATOM 2652 C C . SER A 1 344 ? 10.484 -42.094 -22.156 1 94.81 344 SER A C 1
ATOM 2654 O O . SER A 1 344 ? 10.859 -40.969 -22.578 1 94.81 344 SER A O 1
ATOM 2656 N N . SER A 1 345 ? 9.227 -42.469 -22.141 1 94.81 345 SER A N 1
ATOM 2657 C CA . SER A 1 345 ? 8.195 -41.625 -22.75 1 94.81 345 SER A CA 1
ATOM 2658 C C . SER A 1 345 ? 7.539 -40.719 -21.719 1 94.81 345 SER A C 1
ATOM 2660 O O . SER A 1 345 ? 6.723 -39.875 -22.062 1 94.81 345 SER A O 1
ATOM 2662 N N . SER A 1 346 ? 7.891 -40.906 -20.453 1 97.31 346 SER A N 1
ATOM 2663 C CA . SER A 1 346 ? 7.281 -40.094 -19.391 1 97.31 346 SER A CA 1
ATOM 2664 C C . SER A 1 346 ? 7.594 -38.625 -19.562 1 97.31 346 SER A C 1
ATOM 2666 O O . SER A 1 346 ? 8.609 -38.25 -20.156 1 97.31 346 SER A O 1
ATOM 2668 N N . ARG A 1 347 ? 6.688 -37.781 -19.094 1 98 347 ARG A N 1
ATOM 2669 C CA . ARG A 1 347 ? 6.883 -36.344 -19.062 1 98 347 ARG A CA 1
ATOM 2670 C C . ARG A 1 347 ? 6.656 -35.781 -17.656 1 98 347 ARG A C 1
ATOM 2672 O O . ARG A 1 347 ? 5.859 -36.344 -16.891 1 98 347 ARG A O 1
ATOM 2679 N N . ILE A 1 348 ? 7.445 -34.844 -17.344 1 98.75 348 ILE A N 1
ATOM 2680 C CA . ILE A 1 348 ? 7.141 -33.969 -16.219 1 98.75 348 ILE A CA 1
ATOM 2681 C C . ILE A 1 348 ? 6.523 -32.656 -16.719 1 98.75 348 ILE A C 1
ATOM 2683 O O . ILE A 1 348 ? 7.078 -32 -17.594 1 98.75 348 ILE A O 1
ATOM 2687 N N . LEU A 1 349 ? 5.355 -32.312 -16.234 1 98.69 349 LEU A N 1
ATOM 2688 C CA . LEU A 1 349 ? 4.727 -31.031 -16.516 1 98.69 349 LEU A CA 1
ATOM 2689 C C . LEU A 1 349 ? 4.715 -30.141 -15.289 1 98.69 349 LEU A C 1
ATOM 2691 O O . LEU A 1 349 ? 3.945 -30.375 -14.352 1 98.69 349 LEU A O 1
ATOM 2695 N N . LEU A 1 350 ? 5.562 -29.141 -15.359 1 98.62 350 LEU A N 1
ATOM 2696 C CA . LEU A 1 350 ? 5.512 -28.094 -14.336 1 98.62 350 LEU A CA 1
ATOM 2697 C C . LEU A 1 350 ? 4.594 -26.953 -14.766 1 98.62 350 LEU A C 1
ATOM 2699 O O . LEU A 1 350 ? 4.727 -26.422 -15.875 1 98.62 350 LEU A O 1
ATOM 2703 N N . VAL A 1 351 ? 3.609 -26.656 -13.945 1 97.81 351 VAL A N 1
ATOM 2704 C CA . VAL A 1 351 ? 2.76 -25.484 -14.156 1 97.81 351 VAL A CA 1
ATOM 2705 C C . VAL A 1 351 ? 3.152 -24.375 -13.188 1 97.81 351 VAL A C 1
ATOM 2707 O O . VAL A 1 351 ? 2.771 -24.406 -12.016 1 97.81 351 VAL A O 1
ATOM 2710 N N . GLU A 1 352 ? 3.934 -23.422 -13.688 1 97.31 352 GLU A N 1
ATOM 2711 C CA . GLU A 1 352 ? 4.586 -22.406 -12.867 1 97.31 352 GLU A CA 1
ATOM 2712 C C . GLU A 1 352 ? 4.547 -21.047 -13.539 1 97.31 352 GLU A C 1
ATOM 2714 O O . GLU A 1 352 ? 4.348 -20.953 -14.758 1 97.31 352 GLU A O 1
ATOM 2719 N N . VAL A 1 353 ? 4.711 -20.047 -12.734 1 96.75 353 VAL A N 1
ATOM 2720 C CA . VAL A 1 353 ? 5.016 -18.719 -13.273 1 96.75 353 VAL A CA 1
ATOM 2721 C C . VAL A 1 353 ? 6.449 -18.703 -13.805 1 96.75 353 VAL A C 1
ATOM 2723 O O . VAL A 1 353 ? 7.395 -18.969 -13.062 1 96.75 353 VAL A O 1
ATOM 2726 N N . VAL A 1 354 ? 6.617 -18.453 -15.062 1 97.62 354 VAL A N 1
ATOM 2727 C CA . VAL A 1 354 ? 7.941 -18.297 -15.648 1 97.62 354 VAL A CA 1
ATOM 2728 C C . VAL A 1 354 ? 8.219 -16.812 -15.883 1 97.62 354 VAL A C 1
ATOM 2730 O O . VAL A 1 354 ? 7.523 -16.156 -16.656 1 97.62 354 VAL A O 1
ATOM 2733 N N . THR A 1 355 ? 9.195 -16.312 -15.219 1 96.62 355 THR A N 1
ATOM 2734 C CA . THR A 1 355 ? 9.477 -14.891 -15.281 1 96.62 355 THR A CA 1
ATOM 2735 C C . THR A 1 355 ? 10.094 -14.516 -16.625 1 96.62 355 THR A C 1
ATOM 2737 O O . THR A 1 355 ? 10.852 -15.297 -17.203 1 96.62 355 THR A O 1
ATOM 2740 N N . VAL A 1 356 ? 9.75 -13.367 -17.141 1 95.25 356 VAL A N 1
ATOM 2741 C CA . VAL A 1 356 ? 10.25 -12.852 -18.406 1 95.25 356 VAL A CA 1
ATOM 2742 C C . VAL A 1 356 ? 10.797 -11.438 -18.219 1 95.25 356 VAL A C 1
ATOM 2744 O O . VAL A 1 356 ? 10.602 -10.828 -17.172 1 95.25 356 VAL A O 1
ATOM 2747 N N . ARG A 1 357 ? 11.5 -10.953 -19.203 1 94.69 357 ARG A N 1
ATOM 2748 C CA . ARG A 1 357 ? 11.992 -9.586 -19.188 1 94.69 357 ARG A CA 1
ATOM 2749 C C . ARG A 1 357 ? 10.844 -8.586 -19.234 1 94.69 357 ARG A C 1
ATOM 2751 O O . ARG A 1 357 ? 9.734 -8.93 -19.656 1 94.69 357 ARG A O 1
ATOM 2758 N N . PRO A 1 358 ? 11.125 -7.352 -18.75 1 94.81 358 PRO A N 1
ATOM 2759 C CA . PRO A 1 358 ? 10.07 -6.336 -18.797 1 94.81 358 PRO A CA 1
ATOM 2760 C C . PRO A 1 358 ? 9.539 -6.105 -20.203 1 94.81 358 PRO A C 1
ATOM 2762 O O . PRO A 1 358 ? 10.312 -6.098 -21.172 1 94.81 358 PRO A O 1
ATOM 2765 N N . GLY A 1 359 ? 8.281 -5.988 -20.359 1 92 359 GLY A N 1
ATOM 2766 C CA . GLY A 1 359 ? 7.664 -5.59 -21.625 1 92 359 GLY A CA 1
ATOM 2767 C C . GLY A 1 359 ? 7.277 -6.766 -22.5 1 92 359 GLY A C 1
ATOM 2768 O O . GLY A 1 359 ? 6.676 -6.586 -23.562 1 92 359 GLY A O 1
ATOM 2769 N N . VAL A 1 360 ? 7.562 -7.98 -22.031 1 92.88 360 VAL A N 1
ATOM 2770 C CA . VAL A 1 360 ? 7.262 -9.172 -22.828 1 92.88 360 VAL A CA 1
ATOM 2771 C C . VAL A 1 360 ? 5.773 -9.5 -22.719 1 92.88 360 VAL A C 1
ATOM 2773 O O . VAL A 1 360 ? 5.172 -9.992 -23.672 1 92.88 360 VAL A O 1
ATOM 2776 N N . VAL A 1 361 ? 5.156 -9.289 -21.578 1 93 361 VAL A N 1
ATOM 2777 C CA . VAL A 1 361 ? 3.723 -9.461 -21.375 1 93 361 VAL A CA 1
ATOM 2778 C C . VAL A 1 361 ? 3.1 -8.117 -20.969 1 93 361 VAL A C 1
ATOM 2780 O O . VAL A 1 361 ? 3.814 -7.148 -20.719 1 93 361 VAL A O 1
ATOM 2783 N N . ASN A 1 362 ? 1.755 -8.07 -21 1 91.88 362 ASN A N 1
ATOM 2784 C CA . ASN A 1 362 ? 1.125 -6.812 -20.625 1 91.88 362 ASN A CA 1
ATOM 2785 C C . ASN A 1 362 ? 1.364 -6.488 -19.156 1 91.88 362 ASN A C 1
ATOM 2787 O O . ASN A 1 362 ? 1.78 -7.355 -18.375 1 91.88 362 ASN A O 1
ATOM 2791 N N . ARG A 1 363 ? 1.119 -5.32 -18.781 1 92.56 363 ARG A N 1
ATOM 2792 C CA . ARG A 1 363 ? 1.523 -4.793 -17.484 1 92.56 363 ARG A CA 1
ATOM 2793 C C . ARG A 1 363 ? 0.769 -5.484 -16.344 1 92.56 363 ARG A C 1
ATOM 2795 O O . ARG A 1 363 ? 1.3 -5.648 -15.25 1 92.56 363 ARG A O 1
ATOM 2802 N N . VAL A 1 364 ? -0.457 -5.875 -16.594 1 91.69 364 VAL A N 1
ATOM 2803 C CA . VAL A 1 364 ? -1.26 -6.543 -15.578 1 91.69 364 VAL A CA 1
ATOM 2804 C C . VAL A 1 364 ? -0.655 -7.91 -15.258 1 91.69 364 VAL A C 1
ATOM 2806 O O . VAL A 1 364 ? -0.47 -8.25 -14.086 1 91.69 364 VAL A O 1
ATOM 2809 N N . GLN A 1 365 ? -0.32 -8.625 -16.266 1 92.5 365 GLN A N 1
ATOM 2810 C CA . GLN A 1 365 ? 0.309 -9.93 -16.109 1 92.5 365 GLN A CA 1
ATOM 2811 C C . GLN A 1 365 ? 1.696 -9.797 -15.484 1 92.5 365 GLN A C 1
ATOM 2813 O O . GLN A 1 365 ? 2.078 -10.602 -14.633 1 92.5 365 GLN A O 1
ATOM 2818 N N . GLU A 1 366 ? 2.41 -8.852 -15.961 1 95.25 366 GLU A N 1
ATOM 2819 C CA . GLU A 1 366 ? 3.75 -8.633 -15.43 1 95.25 366 GLU A CA 1
ATOM 2820 C C . GLU A 1 366 ? 3.701 -8.312 -13.938 1 95.25 366 GLU A C 1
ATOM 2822 O O . GLU A 1 366 ? 4.523 -8.805 -13.164 1 95.25 366 GLU A O 1
ATOM 2827 N N . ARG A 1 367 ? 2.797 -7.496 -13.562 1 95.38 367 ARG A N 1
ATOM 2828 C CA . ARG A 1 367 ? 2.658 -7.141 -12.156 1 95.38 367 ARG A CA 1
ATOM 2829 C C . ARG A 1 367 ? 2.35 -8.375 -11.312 1 95.38 367 ARG A C 1
ATOM 2831 O O . ARG A 1 367 ? 2.924 -8.555 -10.234 1 95.38 367 ARG A O 1
ATOM 2838 N N . TYR A 1 368 ? 1.452 -9.156 -11.773 1 93.38 368 TYR A N 1
ATOM 2839 C CA . TYR A 1 368 ? 1.144 -10.383 -11.047 1 93.38 368 TYR A CA 1
ATOM 2840 C C . TYR A 1 368 ? 2.389 -11.242 -10.883 1 93.38 368 TYR A C 1
ATOM 2842 O O . TYR A 1 368 ? 2.682 -11.719 -9.781 1 93.38 368 TYR A O 1
ATOM 2850 N N . MET A 1 369 ? 3.055 -11.398 -11.977 1 95.62 369 MET A N 1
ATOM 2851 C CA . MET A 1 369 ? 4.266 -12.219 -12 1 95.62 369 MET A CA 1
ATOM 2852 C C . MET A 1 369 ? 5.285 -11.711 -10.984 1 95.62 369 MET A C 1
ATOM 2854 O O . MET A 1 369 ? 5.828 -12.492 -10.203 1 95.62 369 MET A O 1
ATOM 2858 N N . ARG A 1 370 ? 5.5 -10.445 -10.953 1 97.56 370 ARG A N 1
ATOM 2859 C CA . ARG A 1 370 ? 6.484 -9.859 -10.055 1 97.56 370 ARG A CA 1
ATOM 2860 C C . ARG A 1 370 ? 6.004 -9.93 -8.602 1 97.56 370 ARG A C 1
ATOM 2862 O O . ARG A 1 370 ? 6.797 -10.172 -7.695 1 97.56 370 ARG A O 1
ATOM 2869 N N . ASN A 1 371 ? 4.75 -9.664 -8.406 1 97.19 371 ASN A N 1
ATOM 2870 C CA . ASN A 1 371 ? 4.191 -9.711 -7.055 1 97.19 371 ASN A CA 1
ATOM 2871 C C . ASN A 1 371 ? 4.312 -11.109 -6.453 1 97.19 371 ASN A C 1
ATOM 2873 O O . ASN A 1 371 ? 4.66 -11.258 -5.277 1 97.19 371 ASN A O 1
ATOM 2877 N N . VAL A 1 372 ? 3.992 -12.094 -7.227 1 96.19 372 VAL A N 1
ATOM 2878 C CA . VAL A 1 372 ? 4.102 -13.469 -6.75 1 96.19 372 VAL A CA 1
ATOM 2879 C C . VAL A 1 372 ? 5.562 -13.797 -6.453 1 96.19 372 VAL A C 1
ATOM 2881 O O . VAL A 1 372 ? 5.871 -14.445 -5.449 1 96.19 372 VAL A O 1
ATOM 2884 N N . ASP A 1 373 ? 6.422 -13.328 -7.32 1 97.06 373 ASP A N 1
ATOM 2885 C CA . ASP A 1 373 ? 7.852 -13.547 -7.125 1 97.06 373 ASP A CA 1
ATOM 2886 C C . ASP A 1 373 ? 8.32 -12.961 -5.797 1 97.06 373 ASP A C 1
ATOM 2888 O O . ASP A 1 373 ? 8.969 -13.641 -5.004 1 97.06 373 ASP A O 1
ATOM 2892 N N . VAL A 1 374 ? 7.949 -11.766 -5.496 1 97.94 374 VAL A N 1
ATOM 2893 C CA . VAL A 1 374 ? 8.32 -11.117 -4.242 1 97.94 374 VAL A CA 1
ATOM 2894 C C . VAL A 1 374 ? 7.684 -11.852 -3.068 1 97.94 374 VAL A C 1
ATOM 2896 O O . VAL A 1 374 ? 8.297 -12 -2.008 1 97.94 374 VAL A O 1
ATOM 2899 N N . THR A 1 375 ? 6.508 -12.289 -3.242 1 97.31 375 THR A N 1
ATOM 2900 C CA . THR A 1 375 ? 5.816 -13.023 -2.189 1 97.31 375 THR A CA 1
ATOM 2901 C C . THR A 1 375 ? 6.559 -14.312 -1.857 1 97.31 375 THR A C 1
ATOM 2903 O O . THR A 1 375 ? 6.738 -14.648 -0.685 1 97.31 375 THR A O 1
ATOM 2906 N N . MET A 1 376 ? 7.027 -15.023 -2.885 1 96.12 376 MET A N 1
ATOM 2907 C CA . MET A 1 376 ? 7.789 -16.25 -2.639 1 96.12 376 MET A CA 1
ATOM 2908 C C . MET A 1 376 ? 9.086 -15.938 -1.894 1 96.12 376 MET A C 1
ATOM 2910 O O . MET A 1 376 ? 9.477 -16.672 -0.99 1 96.12 376 MET A O 1
ATOM 2914 N N . LEU A 1 377 ? 9.664 -14.875 -2.258 1 95.69 377 LEU A N 1
ATOM 2915 C CA . LEU A 1 377 ? 10.891 -14.461 -1.593 1 95.69 377 LEU A CA 1
ATOM 2916 C C . LEU A 1 377 ? 10.641 -14.18 -0.115 1 95.69 377 LEU A C 1
ATOM 2918 O O . LEU A 1 377 ? 11.391 -14.648 0.745 1 95.69 377 LEU A O 1
ATOM 2922 N N . GLN A 1 378 ? 9.562 -13.516 0.204 1 96.19 378 GLN A N 1
ATOM 2923 C CA . GLN A 1 378 ? 9.297 -13.078 1.569 1 96.19 378 GLN A CA 1
ATOM 2924 C C . GLN A 1 378 ? 8.789 -14.227 2.434 1 96.19 378 GLN A C 1
ATOM 2926 O O . GLN A 1 378 ? 9.125 -14.32 3.615 1 96.19 378 GLN A O 1
ATOM 2931 N N . MET A 1 379 ? 7.996 -15.031 1.827 1 96 379 MET A N 1
ATOM 2932 C CA . MET A 1 379 ? 7.312 -16.062 2.605 1 96 379 MET A CA 1
ATOM 2933 C C . MET A 1 379 ? 8.18 -17.297 2.744 1 96 379 MET A C 1
ATOM 2935 O O . MET A 1 379 ? 8.172 -17.953 3.787 1 96 379 MET A O 1
ATOM 2939 N N . LEU A 1 380 ? 9.039 -17.547 1.664 1 94.5 380 LEU A N 1
ATOM 2940 C CA . LEU A 1 380 ? 9.633 -18.875 1.625 1 94.5 380 LEU A CA 1
ATOM 2941 C C . LEU A 1 380 ? 11.117 -18.797 1.284 1 94.5 380 LEU A C 1
ATOM 2943 O O . LEU A 1 380 ? 11.789 -19.828 1.181 1 94.5 380 LEU A O 1
ATOM 2947 N N . ASN A 1 381 ? 11.641 -17.562 1.123 1 93.12 381 ASN A N 1
ATOM 2948 C CA . ASN A 1 381 ? 13.039 -17.391 0.727 1 93.12 381 ASN A CA 1
ATOM 2949 C C . ASN A 1 381 ? 13.344 -18.125 -0.577 1 93.12 381 ASN A C 1
ATOM 2951 O O . ASN A 1 381 ? 14.352 -18.812 -0.682 1 93.12 381 ASN A O 1
ATOM 2955 N N . THR A 1 382 ? 12.406 -18.062 -1.488 1 94.06 382 THR A N 1
ATOM 2956 C CA . THR A 1 382 ? 12.531 -18.594 -2.84 1 94.06 382 THR A CA 1
ATOM 2957 C C . THR A 1 382 ? 12.172 -17.531 -3.877 1 94.06 382 THR A C 1
ATOM 2959 O O . THR A 1 382 ? 11.852 -16.406 -3.525 1 94.06 382 THR A O 1
ATOM 2962 N N . GLN A 1 383 ? 12.289 -17.891 -5.168 1 94.44 383 GLN A N 1
ATOM 2963 C CA . GLN A 1 383 ? 11.961 -16.984 -6.266 1 94.44 383 GLN A CA 1
ATOM 2964 C C . GLN A 1 383 ? 11.359 -17.75 -7.445 1 94.44 383 GLN A C 1
ATOM 2966 O O . GLN A 1 383 ? 11.641 -18.938 -7.629 1 94.44 383 GLN A O 1
ATOM 2971 N N . GLU A 1 384 ? 10.492 -17.062 -8.133 1 96.94 384 GLU A N 1
ATOM 2972 C CA . GLU A 1 384 ? 10.117 -17.594 -9.445 1 96.94 384 GLU A CA 1
ATOM 2973 C C . GLU A 1 384 ? 11.32 -17.688 -10.375 1 96.94 384 GLU A C 1
ATOM 2975 O O . GLU A 1 384 ? 12.383 -17.141 -10.07 1 96.94 384 GLU A O 1
ATOM 2980 N N . ARG A 1 385 ? 11.117 -18.359 -11.469 1 97.5 385 ARG A N 1
ATOM 2981 C CA . ARG A 1 385 ? 12.289 -18.719 -12.273 1 97.5 385 ARG A CA 1
ATOM 2982 C C . ARG A 1 385 ? 12.055 -18.391 -13.742 1 97.5 385 ARG A C 1
ATOM 2984 O O . ARG A 1 385 ? 10.953 -18.578 -14.258 1 97.5 385 ARG A O 1
ATOM 2991 N N . SER A 1 386 ? 13.102 -17.875 -14.391 1 96.31 386 SER A N 1
ATOM 2992 C CA . SER A 1 386 ? 13.109 -17.719 -15.836 1 96.31 386 SER A CA 1
ATOM 2993 C C . SER A 1 386 ? 13.344 -19.047 -16.547 1 96.31 386 SER A C 1
ATOM 2995 O O . SER A 1 386 ? 13.578 -20.062 -15.891 1 96.31 386 SER A O 1
ATOM 2997 N N . ARG A 1 387 ? 13.227 -19.016 -17.859 1 97.12 387 ARG A N 1
ATOM 2998 C CA . ARG A 1 387 ? 13.547 -20.203 -18.641 1 97.12 387 ARG A CA 1
ATOM 2999 C C . ARG A 1 387 ? 14.945 -20.703 -18.312 1 97.12 387 ARG A C 1
ATOM 3001 O O . ARG A 1 387 ? 15.148 -21.906 -18.109 1 97.12 387 ARG A O 1
ATOM 3008 N N . GLU A 1 388 ? 15.875 -19.766 -18.234 1 96.38 388 GLU A N 1
ATOM 3009 C CA . GLU A 1 388 ? 17.266 -20.141 -17.969 1 96.38 388 GLU A CA 1
ATOM 3010 C C . GLU A 1 388 ? 17.422 -20.75 -16.578 1 96.38 388 GLU A C 1
ATOM 3012 O O . GLU A 1 388 ? 18.141 -21.719 -16.391 1 96.38 388 GLU A O 1
ATOM 3017 N N . ASP A 1 389 ? 16.734 -20.172 -15.641 1 96.69 389 ASP A N 1
ATOM 3018 C CA . ASP A 1 389 ? 16.781 -20.703 -14.281 1 96.69 389 ASP A CA 1
ATOM 3019 C C . ASP A 1 389 ? 16.234 -22.125 -14.234 1 96.69 389 ASP A C 1
ATOM 3021 O O . ASP A 1 389 ? 16.812 -23 -13.57 1 96.69 389 ASP A O 1
ATOM 3025 N N . TRP A 1 390 ? 15.133 -22.375 -14.914 1 98.25 390 TRP A N 1
ATOM 3026 C CA . TRP A 1 390 ? 14.531 -23.719 -14.945 1 98.25 390 TRP A CA 1
ATOM 3027 C C . TRP A 1 390 ? 15.461 -24.719 -15.633 1 98.25 390 TRP A C 1
ATOM 3029 O O . TRP A 1 390 ? 15.555 -25.859 -15.211 1 98.25 390 TRP A O 1
ATOM 3039 N N . GLU A 1 391 ? 16.094 -24.281 -16.688 1 98.19 391 GLU A N 1
ATOM 3040 C CA . GLU A 1 391 ? 17.062 -25.141 -17.344 1 98.19 391 GLU A CA 1
ATOM 3041 C C . GLU A 1 391 ? 18.156 -25.578 -16.375 1 98.19 391 GLU A C 1
ATOM 3043 O O . GLU A 1 391 ? 18.562 -26.75 -16.359 1 98.19 391 GLU A O 1
ATOM 3048 N N . GLY A 1 392 ? 18.609 -24.625 -15.57 1 97.88 392 GLY A N 1
ATOM 3049 C CA . GLY A 1 392 ? 19.578 -24.953 -14.539 1 97.88 392 GLY A CA 1
ATOM 3050 C C . GLY A 1 392 ? 19.047 -25.953 -13.523 1 97.88 392 GLY A C 1
ATOM 3051 O O . GLY A 1 392 ? 19.734 -26.906 -13.172 1 97.88 392 GLY A O 1
ATOM 3052 N N . VAL A 1 393 ? 17.844 -25.781 -13.062 1 98.12 393 VAL A N 1
ATOM 3053 C CA . VAL A 1 393 ? 17.219 -26.641 -12.062 1 98.12 393 VAL A CA 1
ATOM 3054 C C . VAL A 1 393 ? 17.047 -28.047 -12.633 1 98.12 393 VAL A C 1
ATOM 3056 O O . VAL A 1 393 ? 17.312 -29.031 -11.953 1 98.12 393 VAL A O 1
ATOM 3059 N N . VAL A 1 394 ? 16.594 -28.141 -13.875 1 98.56 394 VAL A N 1
ATOM 3060 C CA . VAL A 1 394 ? 16.328 -29.422 -14.516 1 98.56 394 VAL A CA 1
ATOM 3061 C C . VAL A 1 394 ? 17.641 -30.188 -14.703 1 98.56 394 VAL A C 1
ATOM 3063 O O . VAL A 1 394 ? 17.703 -31.391 -14.438 1 98.56 394 VAL A O 1
ATOM 3066 N N . THR A 1 395 ? 18.672 -29.484 -15.102 1 97.88 395 THR A N 1
ATOM 3067 C CA . THR A 1 395 ? 19.984 -30.094 -15.281 1 97.88 395 THR A CA 1
ATOM 3068 C C . THR A 1 395 ? 20.531 -30.578 -13.945 1 97.88 395 THR A C 1
ATOM 3070 O O . THR A 1 395 ? 21.125 -31.656 -13.867 1 97.88 395 THR A O 1
ATOM 3073 N N . LEU A 1 396 ? 20.328 -29.797 -12.961 1 97.81 396 LEU A N 1
ATOM 3074 C CA . LEU A 1 396 ? 20.781 -30.156 -11.617 1 97.81 396 LEU A CA 1
ATOM 3075 C C . LEU A 1 396 ? 20.062 -31.391 -11.117 1 97.81 396 LEU A C 1
ATOM 3077 O O . LEU A 1 396 ? 20.625 -32.188 -10.367 1 97.81 396 LEU A O 1
ATOM 3081 N N . ALA A 1 397 ? 18.844 -31.578 -11.484 1 98.38 397 ALA A N 1
ATOM 3082 C CA . ALA A 1 397 ? 18.047 -32.719 -11.078 1 98.38 397 ALA A CA 1
ATOM 3083 C C . ALA A 1 397 ? 18.594 -34.031 -11.695 1 98.38 397 ALA A C 1
ATOM 3085 O O . ALA A 1 397 ? 18.812 -35 -10.992 1 98.38 397 ALA A O 1
ATOM 3086 N N . ASP A 1 398 ? 18.75 -34.031 -12.969 1 97.94 398 ASP A N 1
ATOM 3087 C CA . ASP A 1 398 ? 19.25 -35.156 -13.742 1 97.94 398 ASP A CA 1
ATOM 3088 C C . ASP A 1 398 ? 19.719 -34.719 -15.125 1 97.94 398 ASP A C 1
ATOM 3090 O O . ASP A 1 398 ? 18.953 -34.156 -15.891 1 97.94 398 ASP A O 1
ATOM 3094 N N . LYS A 1 399 ? 20.875 -35.031 -15.5 1 96.12 399 LYS A N 1
ATOM 3095 C CA . LYS A 1 399 ? 21.469 -34.594 -16.75 1 96.12 399 LYS A CA 1
ATOM 3096 C C . LYS A 1 399 ? 20.703 -35.125 -17.953 1 96.12 399 LYS A C 1
ATOM 3098 O O . LYS A 1 399 ? 20.781 -34.562 -19.047 1 96.12 399 LYS A O 1
ATOM 3103 N N . ARG A 1 400 ? 20.031 -36.188 -17.781 1 96 400 ARG A N 1
ATOM 3104 C CA . ARG A 1 400 ? 19.266 -36.781 -18.859 1 96 400 ARG A CA 1
ATOM 3105 C C . ARG A 1 400 ? 17.969 -36.031 -19.125 1 96 400 ARG A C 1
ATOM 3107 O O . ARG A 1 400 ? 17.344 -36.188 -20.156 1 96 400 ARG A O 1
ATOM 3114 N N . LEU A 1 401 ? 17.516 -35.219 -18.188 1 98.31 401 LEU A N 1
ATOM 3115 C CA . LEU A 1 401 ? 16.281 -34.438 -18.328 1 98.31 401 LEU A CA 1
ATOM 3116 C C . LEU A 1 401 ? 16.547 -33.125 -19.062 1 98.31 401 LEU A C 1
ATOM 3118 O O . LEU A 1 401 ? 17.562 -32.469 -18.812 1 98.31 401 LEU A O 1
ATOM 3122 N N . LYS A 1 402 ? 15.617 -32.781 -19.953 1 98 402 LYS A N 1
ATOM 3123 C CA . LYS A 1 402 ? 15.68 -31.5 -20.656 1 98 402 LYS A CA 1
ATOM 3124 C C . LYS A 1 402 ? 14.305 -30.844 -20.766 1 98 402 LYS A C 1
ATOM 3126 O O . LYS A 1 402 ? 13.281 -31.547 -20.766 1 98 402 LYS A O 1
ATOM 3131 N N . ILE A 1 403 ? 14.328 -29.594 -20.812 1 98.44 403 ILE A N 1
ATOM 3132 C CA . ILE A 1 403 ? 13.094 -28.875 -21.125 1 98.44 403 ILE A CA 1
ATOM 3133 C C . ILE A 1 403 ? 12.773 -29.031 -22.609 1 98.44 403 ILE A C 1
ATOM 3135 O O . ILE A 1 403 ? 13.547 -28.594 -23.469 1 98.44 403 ILE A O 1
ATOM 3139 N N . LEU A 1 404 ? 11.68 -29.625 -22.844 1 97.38 404 LEU A N 1
ATOM 3140 C CA . LEU A 1 404 ? 11.25 -29.859 -24.219 1 97.38 404 LEU A CA 1
ATOM 3141 C C . LEU A 1 404 ? 10.508 -28.641 -24.766 1 97.38 404 LEU A C 1
ATOM 3143 O O . LEU A 1 404 ? 10.5 -28.406 -25.984 1 97.38 404 LEU A O 1
ATOM 3147 N N . GLY A 1 405 ? 9.852 -27.922 -23.922 1 97.06 405 GLY A N 1
ATOM 3148 C CA . GLY A 1 405 ? 9.133 -26.719 -24.297 1 97.06 405 GLY A CA 1
ATOM 3149 C C . GLY A 1 405 ? 8.531 -25.984 -23.109 1 97.06 405 GLY A C 1
ATOM 3150 O O . GLY A 1 405 ? 8.25 -26.594 -22.078 1 97.06 405 GLY A O 1
ATOM 3151 N N . ILE A 1 406 ? 8.414 -24.734 -23.219 1 97.69 406 ILE A N 1
ATOM 3152 C CA . ILE A 1 406 ? 7.672 -23.891 -22.297 1 97.69 406 ILE A CA 1
ATOM 3153 C C . ILE A 1 406 ? 6.578 -23.141 -23.047 1 97.69 406 ILE A C 1
ATOM 3155 O O . ILE A 1 406 ? 6.859 -22.406 -23.984 1 97.69 406 ILE A O 1
ATOM 3159 N N . HIS A 1 407 ? 5.398 -23.453 -22.625 1 96.06 407 HIS A N 1
ATOM 3160 C CA . HIS A 1 407 ? 4.246 -22.844 -23.281 1 96.06 407 HIS A CA 1
ATOM 3161 C C . HIS A 1 407 ? 3.365 -22.109 -22.281 1 96.06 407 HIS A C 1
ATOM 3163 O O . HIS A 1 407 ? 3.012 -22.641 -21.234 1 96.06 407 HIS A O 1
ATOM 3169 N N . ARG A 1 408 ? 3.037 -20.891 -22.594 1 94.75 408 ARG A N 1
ATOM 3170 C CA . ARG A 1 408 ? 2.07 -20.125 -21.797 1 94.75 408 ARG A CA 1
ATOM 3171 C C . ARG A 1 408 ? 0.781 -19.906 -22.578 1 94.75 408 ARG A C 1
ATOM 3173 O O . ARG A 1 408 ? 0.721 -19.047 -23.453 1 94.75 408 ARG A O 1
ATOM 3180 N N . PRO A 1 409 ? -0.259 -20.594 -22.25 1 92.19 409 PRO A N 1
ATOM 3181 C CA . PRO A 1 409 ? -1.521 -20.328 -22.938 1 92.19 409 PRO A CA 1
ATOM 3182 C C . PRO A 1 409 ? -1.953 -18.875 -22.859 1 92.19 409 PRO A C 1
ATOM 3184 O O . PRO A 1 409 ? -1.67 -18.203 -21.875 1 92.19 409 PRO A O 1
ATOM 3187 N N . GLU A 1 410 ? -2.646 -18.406 -23.906 1 86.31 410 GLU A N 1
ATOM 3188 C CA . GLU A 1 410 ? -3.107 -17.031 -23.938 1 86.31 410 GLU A CA 1
ATOM 3189 C C . GLU A 1 410 ? -4.02 -16.719 -22.75 1 86.31 410 GLU A C 1
ATOM 3191 O O . GLU A 1 410 ? -4.984 -17.453 -22.5 1 86.31 410 GLU A O 1
ATOM 3196 N N . GLY A 1 411 ? -3.645 -15.75 -22.016 1 84.88 411 GLY A N 1
ATOM 3197 C CA . GLY A 1 411 ? -4.453 -15.344 -20.875 1 84.88 411 GLY A CA 1
ATOM 3198 C C . GLY A 1 411 ? -4.008 -15.969 -19.562 1 84.88 411 GLY A C 1
ATOM 3199 O O . GLY A 1 411 ? -4.398 -15.508 -18.484 1 84.88 411 GLY A O 1
ATOM 3200 N N . SER A 1 412 ? -3.168 -17.062 -19.656 1 91.88 412 SER A N 1
ATOM 3201 C CA . SER A 1 412 ? -2.719 -17.766 -18.469 1 91.88 412 SER A CA 1
ATOM 3202 C C . SER A 1 412 ? -1.597 -17 -17.766 1 91.88 412 SER A C 1
ATOM 3204 O O . SER A 1 412 ? -0.711 -16.453 -18.422 1 91.88 412 SER A O 1
ATOM 3206 N N . TRP A 1 413 ? -1.652 -17.031 -16.484 1 92.5 413 TRP A N 1
ATOM 3207 C CA . TRP A 1 413 ? -0.555 -16.469 -15.711 1 92.5 413 TRP A CA 1
ATOM 3208 C C . TRP A 1 413 ? 0.565 -17.484 -15.531 1 92.5 413 TRP A C 1
ATOM 3210 O O . TRP A 1 413 ? 1.715 -17.125 -15.281 1 92.5 413 TRP A O 1
ATOM 3220 N N . ASP A 1 414 ? 0.198 -18.734 -15.648 1 95.19 414 ASP A N 1
ATOM 3221 C CA . ASP A 1 414 ? 1.158 -19.828 -15.539 1 95.19 414 ASP A CA 1
ATOM 3222 C C . ASP A 1 414 ? 1.64 -20.266 -16.922 1 95.19 414 ASP A C 1
ATOM 3224 O O . ASP A 1 414 ? 0.971 -20.031 -17.922 1 95.19 414 ASP A O 1
ATOM 3228 N N . SER A 1 415 ? 2.773 -20.828 -16.875 1 97.25 415 SER A N 1
ATOM 3229 C CA . SER A 1 415 ? 3.295 -21.562 -18.031 1 97.25 415 SER A CA 1
ATOM 3230 C C . SER A 1 415 ? 3.34 -23.062 -17.75 1 97.25 415 SER A C 1
ATOM 3232 O O . SER A 1 415 ? 3.355 -23.484 -16.594 1 97.25 415 SER A O 1
ATOM 3234 N N . ILE A 1 416 ? 3.27 -23.766 -18.797 1 98.31 416 ILE A N 1
ATOM 3235 C CA . ILE A 1 416 ? 3.488 -25.219 -18.734 1 98.31 416 ILE A CA 1
ATOM 3236 C C . ILE A 1 416 ? 4.891 -25.547 -19.25 1 98.31 416 ILE A C 1
ATOM 3238 O O . ILE A 1 416 ? 5.215 -25.297 -20.406 1 98.31 416 ILE A O 1
ATOM 3242 N N . ILE A 1 417 ? 5.68 -26.031 -18.359 1 98.75 417 ILE A N 1
ATOM 3243 C CA . ILE A 1 417 ? 7.031 -26.469 -18.703 1 98.75 417 ILE A CA 1
ATOM 3244 C C . ILE A 1 417 ? 7.039 -27.984 -18.906 1 98.75 417 ILE A C 1
ATOM 3246 O O . ILE A 1 417 ? 6.766 -28.75 -17.984 1 98.75 417 ILE A O 1
ATOM 3250 N N . GLU A 1 418 ? 7.336 -28.375 -20.094 1 98.5 418 GLU A N 1
ATOM 3251 C CA . GLU A 1 418 ? 7.41 -29.781 -20.422 1 98.5 418 GLU A CA 1
ATOM 3252 C C . GLU A 1 418 ? 8.852 -30.297 -20.344 1 98.5 418 GLU A C 1
ATOM 3254 O O . GLU A 1 418 ? 9.734 -29.766 -21.016 1 98.5 418 GLU A O 1
ATOM 3259 N N . ILE A 1 419 ? 9.031 -31.266 -19.5 1 98.62 419 ILE A N 1
ATOM 3260 C CA . ILE A 1 419 ? 10.352 -31.844 -19.297 1 98.62 419 ILE A CA 1
ATOM 3261 C C . ILE A 1 419 ? 10.336 -33.312 -19.641 1 98.62 419 ILE A C 1
ATOM 3263 O O . ILE A 1 419 ? 9.359 -34.031 -19.359 1 98.62 419 ILE A O 1
ATOM 3267 N N . GLY A 1 420 ? 11.344 -33.844 -20.25 1 98.06 420 GLY A N 1
ATOM 3268 C CA . GLY A 1 420 ? 11.484 -35.25 -20.594 1 98.06 420 GLY A CA 1
ATOM 3269 C C . GLY A 1 420 ? 12.922 -35.656 -20.828 1 98.06 420 GLY A C 1
ATOM 3270 O O . GLY A 1 420 ? 13.836 -34.844 -20.75 1 98.06 420 GLY A O 1
ATOM 3271 N N . PHE A 1 421 ? 13.055 -37 -21.031 1 96.44 421 PHE A N 1
ATOM 3272 C CA . PHE A 1 421 ? 14.367 -37.562 -21.312 1 96.44 421 PHE A CA 1
ATOM 3273 C C . PHE A 1 421 ? 14.773 -37.281 -22.75 1 96.44 421 PHE A C 1
ATOM 3275 O O . PHE A 1 421 ? 13.938 -37.312 -23.656 1 96.44 421 PHE A O 1
ATOM 3282 N N . VAL A 1 422 ? 15.984 -36.781 -22.938 1 87.44 422 VAL A N 1
ATOM 3283 C CA . VAL A 1 422 ? 16.5 -36.656 -24.297 1 87.44 422 VAL A CA 1
ATOM 3284 C C . VAL A 1 422 ? 17.656 -37.656 -24.5 1 87.44 422 VAL A C 1
ATOM 3286 O O . VAL A 1 422 ? 18.438 -37.906 -23.578 1 87.44 422 VAL A O 1
ATOM 3289 N N . VAL A 1 423 ? 17.562 -38.688 -25.422 1 70.31 423 VAL A N 1
ATOM 3290 C CA . VAL A 1 423 ? 18.578 -39.688 -25.75 1 70.31 423 VAL A CA 1
ATOM 3291 C C . VAL A 1 423 ? 19.875 -39 -26.125 1 70.31 423 VAL A C 1
ATOM 3293 O O . VAL A 1 423 ? 19.891 -38.094 -26.953 1 70.31 423 VAL A O 1
ATOM 3296 N N . MET A 1 424 ? 20.875 -38.906 -25.266 1 57.53 424 MET A N 1
ATOM 3297 C CA . MET A 1 424 ? 22.219 -38.438 -25.594 1 57.53 424 MET A CA 1
ATOM 3298 C C . MET A 1 424 ? 22.812 -39.219 -26.75 1 57.53 424 MET A C 1
ATOM 3300 O O . MET A 1 424 ? 22.859 -40.469 -26.688 1 57.53 424 MET A O 1
ATOM 3304 N N . ASN A 1 425 ? 22.562 -38.969 -28 1 49 425 ASN A N 1
ATOM 3305 C CA . ASN A 1 425 ? 23.375 -39.594 -29.031 1 49 425 ASN A CA 1
ATOM 3306 C C . ASN A 1 425 ? 24.859 -39.594 -28.656 1 49 425 ASN A C 1
ATOM 3308 O O . ASN A 1 425 ? 25.422 -38.562 -28.344 1 49 425 ASN A O 1
ATOM 3312 N N . GLY A 1 426 ? 25.328 -40.531 -27.875 1 41.06 426 GLY A N 1
ATOM 3313 C CA . GLY A 1 426 ? 26.734 -40.844 -27.734 1 41.06 426 GLY A CA 1
ATOM 3314 C C . GLY A 1 426 ? 27.5 -40.75 -29.031 1 41.06 426 GLY A C 1
ATOM 3315 O O . GLY A 1 426 ? 27.406 -41.656 -29.875 1 41.06 426 GLY A O 1
ATOM 3316 N N . HIS A 1 427 ? 27.328 -39.875 -30.016 1 40.62 427 HIS A N 1
ATOM 3317 C CA . HIS A 1 427 ? 28.469 -39.875 -30.922 1 40.62 427 HIS A CA 1
ATOM 3318 C C . HIS A 1 427 ? 29.75 -39.469 -30.188 1 40.62 427 HIS A C 1
ATOM 3320 O O . HIS A 1 427 ? 29.891 -38.312 -29.766 1 40.62 427 HIS A O 1
ATOM 3326 N N . ALA A 1 428 ? 30.391 -40.219 -29.312 1 30.03 428 ALA A N 1
ATOM 3327 C CA . ALA A 1 428 ? 31.828 -39.969 -29.359 1 30.03 428 ALA A CA 1
ATOM 3328 C C . ALA A 1 428 ? 32.438 -40.469 -30.672 1 30.03 428 ALA A C 1
ATOM 3330 O O . ALA A 1 428 ? 32.031 -41.5 -31.203 1 30.03 428 ALA A O 1
ATOM 3331 N N . MET B 1 1 ? -22.969 6.285 -14.25 1 84.44 1 MET B N 1
ATOM 3332 C CA . MET B 1 1 ? -22.234 6.918 -15.344 1 84.44 1 MET B CA 1
ATOM 3333 C C . MET B 1 1 ? -21.516 5.875 -16.203 1 84.44 1 MET B C 1
ATOM 3335 O O . MET B 1 1 ? -20.922 4.938 -15.672 1 84.44 1 MET B O 1
ATOM 3339 N N . SER B 1 2 ? -21.672 6.117 -17.484 1 93 2 SER B N 1
ATOM 3340 C CA . SER B 1 2 ? -21.047 5.152 -18.391 1 93 2 SER B CA 1
ATOM 3341 C C . SER B 1 2 ? -19.547 5.34 -18.438 1 93 2 SER B C 1
ATOM 3343 O O . SER B 1 2 ? -19.016 6.375 -18.016 1 93 2 SER B O 1
ATOM 3345 N N . LEU B 1 3 ? -18.875 4.316 -18.906 1 97.25 3 LEU B N 1
ATOM 3346 C CA . LEU B 1 3 ? -17.422 4.434 -19.078 1 97.25 3 LEU B CA 1
ATOM 3347 C C . LEU B 1 3 ? -17.078 5.535 -20.078 1 97.25 3 LEU B C 1
ATOM 3349 O O . LEU B 1 3 ? -16.141 6.301 -19.859 1 97.25 3 LEU B O 1
ATOM 3353 N N . THR B 1 4 ? -17.906 5.676 -21.062 1 97.62 4 THR B N 1
ATOM 3354 C CA . THR B 1 4 ? -17.688 6.668 -22.109 1 97.62 4 THR B CA 1
ATOM 3355 C C . TH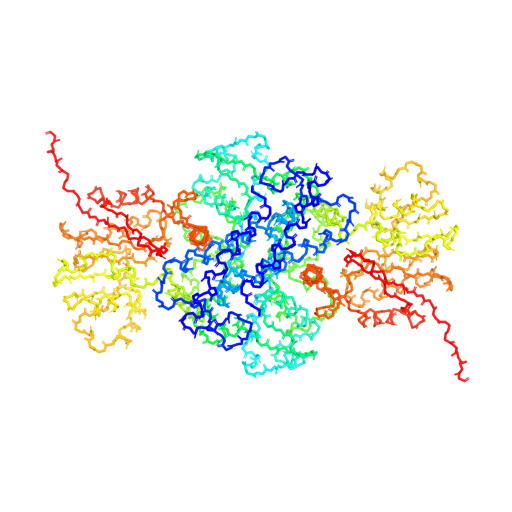R B 1 4 ? -17.875 8.078 -21.562 1 97.62 4 THR B C 1
ATOM 3357 O O . THR B 1 4 ? -17.125 8.992 -21.922 1 97.62 4 THR B O 1
ATOM 3360 N N . ASP B 1 5 ? -18.859 8.211 -20.75 1 96.62 5 ASP B N 1
ATOM 3361 C CA . ASP B 1 5 ? -19.094 9.516 -20.156 1 96.62 5 ASP B CA 1
ATOM 3362 C C . ASP B 1 5 ? -17.922 9.93 -19.266 1 96.62 5 ASP B C 1
ATOM 3364 O O . ASP B 1 5 ? -17.516 11.094 -19.266 1 96.62 5 ASP B O 1
ATOM 3368 N N . LEU B 1 6 ? -17.453 8.992 -18.5 1 96.69 6 LEU B N 1
ATOM 3369 C CA . LEU B 1 6 ? -16.297 9.25 -17.641 1 96.69 6 LEU B CA 1
ATOM 3370 C C . LEU B 1 6 ? -15.078 9.602 -18.484 1 96.69 6 LEU B C 1
ATOM 3372 O O . LEU B 1 6 ? -14.328 10.523 -18.156 1 96.69 6 LEU B O 1
ATOM 3376 N N . ALA B 1 7 ? -14.883 8.891 -19.562 1 98.25 7 ALA B N 1
ATOM 3377 C CA . ALA B 1 7 ? -13.773 9.148 -20.469 1 98.25 7 ALA B CA 1
ATOM 3378 C C . ALA B 1 7 ? -13.891 10.523 -21.125 1 98.25 7 ALA B C 1
ATOM 3380 O O . ALA B 1 7 ? -12.883 11.188 -21.375 1 98.25 7 ALA B O 1
ATOM 3381 N N . ALA B 1 8 ? -15.086 10.945 -21.391 1 97.94 8 ALA B N 1
ATOM 3382 C CA . ALA B 1 8 ? -15.305 12.266 -21.969 1 97.94 8 ALA B CA 1
ATOM 3383 C C . ALA B 1 8 ? -14.883 13.367 -21 1 97.94 8 ALA B C 1
ATOM 3385 O O . ALA B 1 8 ? -14.289 14.367 -21.406 1 97.94 8 ALA B O 1
ATOM 3386 N N . ARG B 1 9 ? -15.234 13.156 -19.734 1 98 9 ARG B N 1
ATOM 3387 C CA . ARG B 1 9 ? -14.797 14.109 -18.719 1 98 9 ARG B CA 1
ATOM 3388 C C . ARG B 1 9 ? -13.273 14.141 -18.609 1 98 9 ARG B C 1
ATOM 3390 O O . ARG B 1 9 ? -12.68 15.219 -18.5 1 98 9 ARG B O 1
ATOM 3397 N N . ILE B 1 10 ? -12.656 12.992 -18.641 1 98.62 10 ILE B N 1
ATOM 3398 C CA . ILE B 1 10 ? -11.203 12.883 -18.594 1 98.62 10 ILE B CA 1
ATOM 3399 C C . ILE B 1 10 ? -10.594 13.617 -19.781 1 98.62 10 ILE B C 1
ATOM 3401 O O . ILE B 1 10 ? -9.617 14.359 -19.625 1 98.62 10 ILE B O 1
ATOM 3405 N N . THR B 1 11 ? -11.219 13.516 -20.938 1 98.56 11 THR B N 1
ATOM 3406 C CA . THR B 1 11 ? -10.719 14.148 -22.156 1 98.56 11 THR B CA 1
ATOM 3407 C C . THR B 1 11 ? -10.789 15.664 -22.047 1 98.56 11 THR B C 1
ATOM 3409 O O . THR B 1 11 ? -9.836 16.359 -22.406 1 98.56 11 THR B O 1
ATOM 3412 N N . ALA B 1 12 ? -11.898 16.125 -21.578 1 98.5 12 ALA B N 1
ATOM 3413 C CA . ALA B 1 12 ? -12.078 17.562 -21.438 1 98.5 12 ALA B CA 1
ATOM 3414 C C . ALA B 1 12 ? -11.031 18.172 -20.5 1 98.5 12 ALA B C 1
ATOM 3416 O O . ALA B 1 12 ? -10.445 19.203 -20.797 1 98.5 12 ALA B O 1
ATOM 3417 N N . ASN B 1 13 ? -10.789 17.531 -19.406 1 98.56 13 ASN B N 1
ATOM 3418 C CA . ASN B 1 13 ? -9.812 18.047 -18.438 1 98.56 13 ASN B CA 1
ATOM 3419 C C . ASN B 1 13 ? -8.383 17.859 -18.953 1 98.56 13 ASN B C 1
ATOM 3421 O O . ASN B 1 13 ? -7.512 18.688 -18.656 1 98.56 13 ASN B O 1
ATOM 3425 N N . ALA B 1 14 ? -8.109 16.781 -19.688 1 98.5 14 ALA B N 1
ATOM 3426 C CA . ALA B 1 14 ? -6.801 16.578 -20.297 1 98.5 14 ALA B CA 1
ATOM 3427 C C . ALA B 1 14 ? -6.496 17.703 -21.297 1 98.5 14 ALA B C 1
ATOM 3429 O O . ALA B 1 14 ? -5.371 18.203 -21.344 1 98.5 14 ALA B O 1
ATOM 3430 N N . GLN B 1 15 ? -7.504 18.094 -22.062 1 98.31 15 GLN B N 1
ATOM 3431 C CA . GLN B 1 15 ? -7.348 19.172 -23.031 1 98.31 15 GLN B CA 1
ATOM 3432 C C . GLN B 1 15 ? -7.039 20.5 -22.344 1 98.31 15 GLN B C 1
ATOM 3434 O O . GLN B 1 15 ? -6.215 21.281 -22.828 1 98.31 15 GLN B O 1
ATOM 3439 N N . LEU B 1 16 ? -7.688 20.703 -21.266 1 98.12 16 LEU B N 1
ATOM 3440 C CA . LEU B 1 16 ? -7.441 21.906 -20.5 1 98.12 16 LEU B CA 1
ATOM 3441 C C . LEU B 1 16 ? -6.008 21.953 -19.984 1 98.12 16 LEU B C 1
ATOM 3443 O O . LEU B 1 16 ? -5.344 22.984 -20.062 1 98.12 16 LEU B O 1
ATOM 3447 N N . LEU B 1 17 ? -5.48 20.859 -19.5 1 97.94 17 LEU B N 1
ATOM 3448 C CA . LEU B 1 17 ? -4.121 20.797 -18.984 1 97.94 17 LEU B CA 1
ATOM 3449 C C . LEU B 1 17 ? -3.1 20.938 -20.109 1 97.94 17 LEU B C 1
ATOM 3451 O O . LEU B 1 17 ? -2.088 21.625 -19.938 1 97.94 17 LEU B O 1
ATOM 3455 N N . ASP B 1 18 ? -3.395 20.297 -21.203 1 97.75 18 ASP B N 1
ATOM 3456 C CA . ASP B 1 18 ? -2.498 20.438 -22.344 1 97.75 18 ASP B CA 1
ATOM 3457 C C . ASP B 1 18 ? -2.457 21.891 -22.844 1 97.75 18 ASP B C 1
ATOM 3459 O O . ASP B 1 18 ? -1.395 22.391 -23.219 1 97.75 18 ASP B O 1
ATOM 3463 N N . ALA B 1 19 ? -3.586 22.516 -22.906 1 97.38 19 ALA B N 1
ATOM 3464 C CA . ALA B 1 19 ? -3.65 23.922 -23.328 1 97.38 19 ALA B CA 1
ATOM 3465 C C . ALA B 1 19 ? -2.84 24.812 -22.391 1 97.38 19 ALA B C 1
ATOM 3467 O O . ALA B 1 19 ? -2.156 25.734 -22.844 1 97.38 19 ALA B O 1
ATOM 3468 N N . HIS B 1 20 ? -2.947 24.516 -21.094 1 97.19 20 HIS B N 1
ATOM 3469 C CA . HIS B 1 20 ? -2.166 25.25 -20.109 1 97.19 20 HIS B CA 1
ATOM 3470 C C . HIS B 1 20 ? -0.669 25.078 -20.344 1 97.19 20 HIS B C 1
ATOM 3472 O O . HIS B 1 20 ? 0.079 26.047 -20.359 1 97.19 20 HIS B O 1
ATOM 3478 N N . LEU B 1 21 ? -0.221 23.875 -20.594 1 95.88 21 LEU B N 1
ATOM 3479 C CA . LEU B 1 21 ? 1.193 23.594 -20.828 1 95.88 21 LEU B CA 1
ATOM 3480 C C . LEU B 1 21 ? 1.688 24.297 -22.094 1 95.88 21 LEU B C 1
ATOM 3482 O O . LEU B 1 21 ? 2.766 24.891 -22.094 1 95.88 21 LEU B O 1
ATOM 3486 N N . GLN B 1 22 ? 0.876 24.312 -23.047 1 95.94 22 GLN B N 1
ATOM 3487 C CA . GLN B 1 22 ? 1.235 24.922 -24.328 1 95.94 22 GLN B CA 1
ATOM 3488 C C . GLN B 1 22 ? 1.295 26.438 -24.219 1 95.94 22 GLN B C 1
ATOM 3490 O O . GLN B 1 22 ? 2.254 27.062 -24.672 1 95.94 22 GLN B O 1
ATOM 3495 N N . SER B 1 23 ? 0.299 26.984 -23.609 1 95.75 23 SER B N 1
ATOM 3496 C CA . SER B 1 23 ? 0.188 28.438 -23.547 1 95.75 23 SER B CA 1
ATOM 3497 C C . SER B 1 23 ? 1.305 29.031 -22.703 1 95.75 23 SER B C 1
ATOM 3499 O O . SER B 1 23 ? 1.689 30.188 -22.891 1 95.75 23 SER B O 1
ATOM 3501 N N . HIS B 1 24 ? 1.857 28.281 -21.797 1 94.94 24 HIS B N 1
ATOM 3502 C CA . HIS B 1 24 ? 2.902 28.797 -20.906 1 94.94 24 HIS B CA 1
ATOM 3503 C C . HIS B 1 24 ? 4.266 28.219 -21.281 1 94.94 24 HIS B C 1
ATOM 3505 O O . HIS B 1 24 ? 5.234 28.391 -20.547 1 94.94 24 HIS B O 1
ATOM 3511 N N . ASN B 1 25 ? 4.355 27.484 -22.375 1 94.06 25 ASN B N 1
ATOM 3512 C CA . ASN B 1 25 ? 5.586 26.859 -22.844 1 94.06 25 ASN B CA 1
ATOM 3513 C C . ASN B 1 25 ? 6.23 25.984 -21.781 1 94.06 25 ASN B C 1
ATOM 3515 O O . ASN B 1 25 ? 7.422 26.125 -21.5 1 94.06 25 ASN B O 1
ATOM 3519 N N . LEU B 1 26 ? 5.363 25.219 -21.109 1 93.12 26 LEU B N 1
ATOM 3520 C CA . LEU B 1 26 ? 5.809 24.281 -20.094 1 93.12 26 LEU B CA 1
ATOM 3521 C C . LEU B 1 26 ? 6.012 22.891 -20.672 1 93.12 26 LEU B C 1
ATOM 3523 O O . LEU B 1 26 ? 5.34 22.516 -21.641 1 93.12 26 LEU B O 1
ATOM 3527 N N . PRO B 1 27 ? 6.93 22.172 -20.188 1 89.12 27 PRO B N 1
ATOM 3528 C CA . PRO B 1 27 ? 7.16 20.812 -20.703 1 89.12 27 PRO B CA 1
ATOM 3529 C C . PRO B 1 27 ? 6 19.875 -20.406 1 89.12 27 PRO B C 1
ATOM 3531 O O . PRO B 1 27 ? 5.387 19.953 -19.344 1 89.12 27 PRO B O 1
ATOM 3534 N N . TYR B 1 28 ? 5.809 18.938 -21.312 1 89.88 28 TYR B N 1
ATOM 3535 C CA . TYR B 1 28 ? 4.848 17.875 -21.062 1 89.88 28 TYR B CA 1
ATOM 3536 C C . TYR B 1 28 ? 5.379 16.891 -20.031 1 89.88 28 TYR B C 1
ATOM 3538 O O . TYR B 1 28 ? 6.59 16.688 -19.922 1 89.88 28 TYR B O 1
ATOM 3546 N N . PRO B 1 29 ? 4.434 16.266 -19.281 1 90.5 29 PRO B N 1
ATOM 3547 C CA . PRO B 1 29 ? 4.859 15.234 -18.344 1 90.5 29 PRO B CA 1
ATOM 3548 C C . PRO B 1 29 ? 5.551 14.062 -19.031 1 90.5 29 PRO B C 1
ATOM 3550 O O . PRO B 1 29 ? 5.141 13.648 -20.125 1 90.5 29 PRO B O 1
ATOM 3553 N N . SER B 1 30 ? 6.652 13.562 -18.453 1 87.06 30 SER B N 1
ATOM 3554 C CA . SER B 1 30 ? 7.398 12.414 -18.969 1 87.06 30 SER B CA 1
ATOM 3555 C C . SER B 1 30 ? 8.133 11.688 -17.844 1 87.06 30 SER B C 1
ATOM 3557 O O . SER B 1 30 ? 8.164 12.156 -16.703 1 87.06 30 SER B O 1
ATOM 3559 N N . THR B 1 31 ? 8.672 10.57 -18.203 1 87.31 31 THR B N 1
ATOM 3560 C CA . THR B 1 31 ? 9.445 9.797 -17.234 1 87.31 31 THR B CA 1
ATOM 3561 C C . THR B 1 31 ? 10.914 10.211 -17.266 1 87.31 31 THR B C 1
ATOM 3563 O O . THR B 1 31 ? 11.734 9.664 -16.516 1 87.31 31 THR B O 1
ATOM 3566 N N . ALA B 1 32 ? 11.203 11.188 -18.047 1 87 32 ALA B N 1
ATOM 3567 C CA . ALA B 1 32 ? 12.586 11.656 -18.125 1 87 32 ALA B CA 1
ATOM 3568 C C . ALA B 1 32 ? 13 12.375 -16.844 1 87 32 ALA B C 1
ATOM 3570 O O . ALA B 1 32 ? 12.195 13.062 -16.219 1 87 32 ALA B O 1
ATOM 3571 N N . THR B 1 33 ? 14.289 12.273 -16.531 1 88.75 33 THR B N 1
ATOM 3572 C CA . THR B 1 33 ? 14.805 12.781 -15.266 1 88.75 33 THR B CA 1
ATOM 3573 C C . THR B 1 33 ? 14.906 14.305 -15.289 1 88.75 33 THR B C 1
ATOM 3575 O O . THR B 1 33 ? 15.062 14.938 -14.242 1 88.75 33 THR B O 1
ATOM 3578 N N . THR B 1 34 ? 14.703 14.922 -16.344 1 81.19 34 THR B N 1
ATOM 3579 C CA . THR B 1 34 ? 14.891 16.359 -16.484 1 81.19 34 THR B CA 1
ATOM 3580 C C . THR B 1 34 ? 13.586 17.109 -16.219 1 81.19 34 THR B C 1
ATOM 3582 O O . THR B 1 34 ? 13.562 18.328 -16.172 1 81.19 34 THR B O 1
ATOM 3585 N N . GLY B 1 35 ? 12.578 16.391 -16 1 77.88 35 GLY B N 1
ATOM 3586 C CA . GLY B 1 35 ? 11.289 17.047 -15.828 1 77.88 35 GLY B CA 1
ATOM 3587 C C . GLY B 1 35 ? 11.055 17.531 -14.414 1 77.88 35 GLY B C 1
ATOM 3588 O O . GLY B 1 35 ? 11.828 17.219 -13.5 1 77.88 35 GLY B O 1
ATOM 3589 N N . SER B 1 36 ? 10.047 18.453 -14.289 1 83.75 36 SER B N 1
ATOM 3590 C CA . SER B 1 36 ? 9.641 18.969 -12.992 1 83.75 36 SER B CA 1
ATOM 3591 C C . SER B 1 36 ? 9.109 17.859 -12.086 1 83.75 36 SER B C 1
ATOM 3593 O O . SER B 1 36 ? 8.398 16.969 -12.547 1 83.75 36 SER B O 1
ATOM 3595 N N . PRO B 1 37 ? 9.438 17.938 -10.789 1 85.81 37 PRO B N 1
ATOM 3596 C CA . PRO B 1 37 ? 8.945 16.906 -9.867 1 85.81 37 PRO B CA 1
ATOM 3597 C C . PRO B 1 37 ? 7.441 17 -9.641 1 85.81 37 PRO B C 1
ATOM 3599 O O . PRO B 1 37 ? 6.816 16 -9.25 1 85.81 37 PRO B O 1
ATOM 3602 N N . ASP B 1 38 ? 6.898 18.219 -9.898 1 87.5 38 ASP B N 1
ATOM 3603 C CA . ASP B 1 38 ? 5.457 18.391 -9.75 1 87.5 38 ASP B CA 1
ATOM 3604 C C . ASP B 1 38 ? 4.816 18.812 -11.07 1 87.5 38 ASP B C 1
ATOM 3606 O O . ASP B 1 38 ? 5.512 19.266 -11.992 1 87.5 38 ASP B O 1
ATOM 3610 N N . PHE B 1 39 ? 3.516 18.609 -11.156 1 92.12 39 PHE B N 1
ATOM 3611 C CA . PHE B 1 39 ? 2.832 19.125 -12.336 1 92.12 39 PHE B CA 1
ATOM 3612 C C . PHE B 1 39 ? 2.971 20.641 -12.422 1 92.12 39 PHE B C 1
ATOM 3614 O O . PHE B 1 39 ? 2.695 21.359 -11.461 1 92.12 39 PHE B O 1
ATOM 3621 N N . PRO B 1 40 ? 3.311 21.141 -13.523 1 91.62 40 PRO B N 1
ATOM 3622 C CA . PRO B 1 40 ? 3.613 22.578 -13.633 1 91.62 40 PRO B CA 1
ATOM 3623 C C . PRO B 1 40 ? 2.365 23.453 -13.57 1 91.62 40 PRO B C 1
ATOM 3625 O O . PRO B 1 40 ? 1.493 23.359 -14.438 1 91.62 40 PRO B O 1
ATOM 3628 N N . ASN B 1 41 ? 2.246 24.219 -12.594 1 91.31 41 ASN B N 1
ATOM 3629 C CA . ASN B 1 41 ? 1.215 25.219 -12.398 1 91.31 41 ASN B CA 1
ATOM 3630 C C . ASN B 1 41 ? 1.763 26.453 -11.672 1 91.31 41 ASN B C 1
ATOM 3632 O O . ASN B 1 41 ? 1.329 26.766 -10.57 1 91.31 41 ASN B O 1
ATOM 3636 N N . PRO B 1 42 ? 2.68 27.141 -12.305 1 86.62 42 PRO B N 1
ATOM 3637 C CA . PRO B 1 42 ? 3.455 28.172 -11.633 1 86.62 42 PRO B CA 1
ATOM 3638 C C . PRO B 1 42 ? 2.58 29.297 -11.078 1 86.62 42 PRO B C 1
ATOM 3640 O O . PRO B 1 42 ? 2.943 29.938 -10.094 1 86.62 42 PRO B O 1
ATOM 3643 N N . ASN B 1 43 ? 1.432 29.578 -11.656 1 84.38 43 ASN B N 1
ATOM 3644 C CA . ASN B 1 43 ? 0.593 30.688 -11.211 1 84.38 43 ASN B CA 1
ATOM 3645 C C . ASN B 1 43 ? -0.526 30.203 -10.289 1 84.38 43 ASN B C 1
ATOM 3647 O O . ASN B 1 43 ? -1.46 30.953 -10 1 84.38 43 ASN B O 1
ATOM 3651 N N . ASN B 1 44 ? -0.432 28.938 -9.93 1 85.5 44 ASN B N 1
ATOM 3652 C CA . ASN B 1 44 ? -1.461 28.359 -9.07 1 85.5 44 ASN B CA 1
ATOM 3653 C C . ASN B 1 44 ? -2.861 28.625 -9.617 1 85.5 44 ASN B C 1
ATOM 3655 O O . ASN B 1 44 ? -3.738 29.078 -8.883 1 85.5 44 ASN B O 1
ATOM 3659 N N . ASP B 1 45 ? -2.979 28.516 -10.922 1 91.56 45 ASP B N 1
ATOM 3660 C CA . ASP B 1 45 ? -4.277 28.688 -11.57 1 91.56 45 ASP B CA 1
ATOM 3661 C C . ASP B 1 45 ? -5.293 27.688 -11.023 1 91.56 45 ASP B C 1
ATOM 3663 O O . ASP B 1 45 ? -5.121 26.469 -11.172 1 91.56 45 ASP B O 1
ATOM 3667 N N . PRO B 1 46 ? -6.348 28.156 -10.445 1 91.06 46 PRO B N 1
ATOM 3668 C CA . PRO B 1 46 ? -7.324 27.266 -9.828 1 91.06 46 PRO B CA 1
ATOM 3669 C C . PRO B 1 46 ? -8 26.344 -10.844 1 91.06 46 PRO B C 1
ATOM 3671 O O . PRO B 1 46 ? -8.359 25.203 -10.516 1 91.06 46 PRO B O 1
ATOM 3674 N N . ALA B 1 47 ? -8.156 26.859 -12.031 1 94.69 47 ALA B N 1
ATOM 3675 C CA . ALA B 1 47 ? -8.789 26.047 -13.062 1 94.69 47 ALA B CA 1
ATOM 3676 C C . ALA B 1 47 ? -7.914 24.844 -13.422 1 94.69 47 ALA B C 1
ATOM 3678 O O . ALA B 1 47 ? -8.422 23.734 -13.656 1 94.69 47 ALA B O 1
ATOM 3679 N N . VAL B 1 48 ? -6.625 25.109 -13.477 1 95.94 48 VAL B N 1
ATOM 3680 C CA . VAL B 1 48 ? -5.668 24.047 -13.773 1 95.94 48 VAL B CA 1
ATOM 3681 C C . VAL B 1 48 ? -5.672 23.016 -12.641 1 95.94 48 VAL B C 1
ATOM 3683 O O . VAL B 1 48 ? -5.695 21.812 -12.891 1 95.94 48 VAL B O 1
ATOM 3686 N N . GLU B 1 49 ? -5.707 23.531 -11.445 1 93.31 49 GLU B N 1
ATOM 3687 C CA . GLU B 1 49 ? -5.727 22.625 -10.289 1 93.31 49 GLU B CA 1
ATOM 3688 C C . GLU B 1 49 ? -7.012 21.812 -10.25 1 93.31 49 GLU B C 1
ATOM 3690 O O . GLU B 1 49 ? -6.984 20.609 -9.953 1 93.31 49 GLU B O 1
ATOM 3695 N N . SER B 1 50 ? -8.086 22.438 -10.555 1 95.06 50 SER B N 1
ATOM 3696 C CA . SER B 1 50 ? -9.359 21.734 -10.578 1 95.06 50 SER B CA 1
ATOM 3697 C C . SER B 1 50 ? -9.375 20.641 -11.641 1 95.06 50 SER B C 1
ATOM 3699 O O . SER B 1 50 ? -9.898 19.547 -11.406 1 95.06 50 SER B O 1
ATOM 3701 N N . ALA B 1 51 ? -8.852 20.969 -12.781 1 97.75 51 ALA B N 1
ATOM 3702 C CA . ALA B 1 51 ? -8.773 19.984 -13.859 1 97.75 51 ALA B CA 1
ATOM 3703 C C . ALA B 1 51 ? -7.875 18.812 -13.469 1 97.75 51 ALA B C 1
ATOM 3705 O O . ALA B 1 51 ? -8.195 17.656 -13.766 1 97.75 51 ALA B O 1
ATOM 3706 N N . ARG B 1 52 ? -6.781 19.141 -12.867 1 96.69 52 ARG B N 1
ATOM 3707 C CA . ARG B 1 52 ? -5.84 18.109 -12.414 1 96.69 52 ARG B CA 1
ATOM 3708 C C . ARG B 1 52 ? -6.5 17.172 -11.414 1 96.69 52 ARG B C 1
ATOM 3710 O O . ARG B 1 52 ? -6.418 15.945 -11.57 1 96.69 52 ARG B O 1
ATOM 3717 N N . ILE B 1 53 ? -7.188 17.672 -10.461 1 95.5 53 ILE B N 1
ATOM 3718 C CA . ILE B 1 53 ? -7.863 16.875 -9.438 1 95.5 53 ILE B CA 1
ATOM 3719 C C . ILE B 1 53 ? -8.953 16.031 -10.078 1 95.5 53 ILE B C 1
ATOM 3721 O O . ILE B 1 53 ? -9.125 14.859 -9.727 1 95.5 53 ILE B O 1
ATOM 3725 N N . ALA B 1 54 ? -9.648 16.609 -11.016 1 97.44 54 ALA B N 1
ATOM 3726 C CA . ALA B 1 54 ? -10.703 15.867 -11.703 1 97.44 54 ALA B CA 1
ATOM 3727 C C . ALA B 1 54 ? -10.133 14.656 -12.438 1 97.44 54 ALA B C 1
ATOM 3729 O O . ALA B 1 54 ? -10.742 13.586 -12.438 1 97.44 54 ALA B O 1
ATOM 3730 N N . ILE B 1 55 ? -9.008 14.836 -13.062 1 98.06 55 ILE B N 1
ATOM 3731 C CA . ILE B 1 55 ? -8.352 13.734 -13.758 1 98.06 55 ILE B CA 1
ATOM 3732 C C . ILE B 1 55 ? -7.977 12.641 -12.766 1 98.06 55 ILE B C 1
ATOM 3734 O O . ILE B 1 55 ? -8.195 11.453 -13.016 1 98.06 55 ILE B O 1
ATOM 3738 N N . LEU B 1 56 ? -7.426 13.031 -11.648 1 97.31 56 LEU B N 1
ATOM 3739 C CA . LEU B 1 56 ? -7.02 12.062 -10.633 1 97.31 56 LEU B CA 1
ATOM 3740 C C . LEU B 1 56 ? -8.219 11.258 -10.141 1 97.31 56 LEU B C 1
ATOM 3742 O O . LEU B 1 56 ? -8.133 10.031 -10.016 1 97.31 56 LEU B O 1
ATOM 3746 N N . GLU B 1 57 ? -9.32 11.883 -9.945 1 96.25 57 GLU B N 1
ATOM 3747 C CA . GLU B 1 57 ? -10.516 11.219 -9.438 1 96.25 57 GLU B CA 1
ATOM 3748 C C . GLU B 1 57 ? -11.156 10.344 -10.508 1 96.25 57 GLU B C 1
ATOM 3750 O O . GLU B 1 57 ? -11.5 9.188 -10.258 1 96.25 57 GLU B O 1
ATOM 3755 N N . ASP B 1 58 ? -11.281 10.883 -11.703 1 97.44 58 ASP B N 1
ATOM 3756 C CA . ASP B 1 58 ? -12.008 10.18 -12.758 1 97.44 58 ASP B CA 1
ATOM 3757 C C . ASP B 1 58 ? -11.211 8.984 -13.273 1 97.44 58 ASP B C 1
ATOM 3759 O O . ASP B 1 58 ? -11.781 7.969 -13.656 1 97.44 58 ASP B O 1
ATOM 3763 N N . THR B 1 59 ? -9.898 9.125 -13.352 1 97.62 59 THR B N 1
ATOM 3764 C CA . THR B 1 59 ? -9.086 7.992 -13.773 1 97.62 59 THR B CA 1
ATOM 3765 C C . THR B 1 59 ? -9.172 6.852 -12.766 1 97.62 59 THR B C 1
ATOM 3767 O O . THR B 1 59 ? -9.203 5.68 -13.148 1 97.62 59 THR B O 1
ATOM 3770 N N . GLN B 1 60 ? -9.219 7.156 -11.508 1 95.75 60 GLN B N 1
ATOM 3771 C CA . GLN B 1 60 ? -9.375 6.121 -10.492 1 95.75 60 GLN B CA 1
ATOM 3772 C C . GLN B 1 60 ? -10.727 5.426 -10.617 1 95.75 60 GLN B C 1
ATOM 3774 O O . GLN B 1 60 ? -10.812 4.199 -10.516 1 95.75 60 GLN B O 1
ATOM 3779 N N . THR B 1 61 ? -11.742 6.227 -10.805 1 95.81 61 THR B N 1
ATOM 3780 C CA . THR B 1 61 ? -13.078 5.66 -10.945 1 95.81 61 THR B CA 1
ATOM 3781 C C . THR B 1 61 ? -13.156 4.754 -12.164 1 95.81 61 THR B C 1
ATOM 3783 O O . THR B 1 61 ? -13.68 3.639 -12.086 1 95.81 61 THR B O 1
ATOM 3786 N N . LEU B 1 62 ? -12.664 5.242 -13.273 1 97.31 62 LEU B N 1
ATOM 3787 C CA . LEU B 1 62 ? -12.688 4.461 -14.5 1 97.31 62 LEU B CA 1
ATOM 3788 C C . LEU B 1 62 ? -11.883 3.176 -14.344 1 97.31 62 LEU B C 1
ATOM 3790 O O . LEU B 1 62 ? -12.305 2.117 -14.82 1 97.31 62 LEU B O 1
ATOM 3794 N N . ARG B 1 63 ? -10.805 3.271 -13.75 1 96.38 63 ARG B N 1
ATOM 3795 C CA . ARG B 1 63 ? -9.969 2.105 -13.484 1 96.38 63 ARG B CA 1
ATOM 3796 C C . ARG B 1 63 ? -10.711 1.082 -12.633 1 96.38 63 ARG B C 1
ATOM 3798 O O . ARG B 1 63 ? -10.688 -0.114 -12.93 1 96.38 63 ARG B O 1
ATOM 3805 N N . ASN B 1 64 ? -11.336 1.531 -11.594 1 95.44 64 ASN B N 1
ATOM 3806 C CA . ASN B 1 64 ? -12.094 0.638 -10.727 1 95.44 64 ASN B CA 1
ATOM 3807 C C . ASN B 1 64 ? -13.203 -0.079 -11.492 1 95.44 64 ASN B C 1
ATOM 3809 O O . ASN B 1 64 ? -13.445 -1.269 -11.273 1 95.44 64 ASN B O 1
ATOM 3813 N N . TYR B 1 65 ? -13.828 0.693 -12.359 1 95.19 65 TYR B N 1
ATOM 3814 C CA . TYR B 1 65 ? -14.891 0.102 -13.172 1 95.19 65 TYR B CA 1
ATOM 3815 C C . TYR B 1 65 ? -14.336 -0.981 -14.086 1 95.19 65 TYR B C 1
ATOM 3817 O O . TYR B 1 65 ? -14.961 -2.029 -14.273 1 95.19 65 TYR B O 1
ATOM 3825 N N . ALA B 1 66 ? -13.188 -0.742 -14.594 1 95.56 66 ALA B N 1
ATOM 3826 C CA . ALA B 1 66 ? -12.57 -1.696 -15.516 1 95.56 66 ALA B CA 1
ATOM 3827 C C . ALA B 1 66 ? -12.031 -2.912 -14.758 1 95.56 66 ALA B C 1
ATOM 3829 O O . ALA B 1 66 ? -11.922 -4 -15.328 1 95.56 66 ALA B O 1
ATOM 3830 N N . LEU B 1 67 ? -11.664 -2.814 -13.547 1 93.81 67 LEU B N 1
ATOM 3831 C CA . LEU B 1 67 ? -11.156 -3.904 -12.719 1 93.81 67 LEU B CA 1
ATOM 3832 C C . LEU B 1 67 ? -12.289 -4.824 -12.281 1 93.81 67 LEU B C 1
ATOM 3834 O O . LEU B 1 67 ? -12.203 -6.043 -12.438 1 93.81 67 LEU B O 1
ATOM 3838 N N . GLY B 1 68 ? -13.391 -4.25 -11.797 1 93.31 68 GLY B N 1
ATOM 3839 C CA . GLY B 1 68 ? -14.43 -4.949 -11.055 1 93.31 68 GLY B CA 1
ATOM 3840 C C . GLY B 1 68 ? -14.203 -4.938 -9.555 1 93.31 68 GLY B C 1
ATOM 3841 O O . GLY B 1 68 ? -13.07 -4.781 -9.094 1 93.31 68 GLY B O 1
ATOM 3842 N N . PRO B 1 69 ? -15.258 -5.102 -8.812 1 94.31 69 PRO B N 1
ATOM 3843 C CA . PRO B 1 69 ? -15.234 -4.918 -7.359 1 94.31 69 PRO B CA 1
ATOM 3844 C C . PRO B 1 69 ? -14.227 -5.832 -6.664 1 94.31 69 PRO B C 1
ATOM 3846 O O . PRO B 1 69 ? -13.484 -5.383 -5.789 1 94.31 69 PRO B O 1
ATOM 3849 N N . ALA B 1 70 ? -14.117 -7.09 -7.023 1 93.75 70 ALA B N 1
ATOM 3850 C CA . ALA B 1 70 ? -13.219 -8.031 -6.367 1 93.75 70 ALA B CA 1
ATOM 3851 C C . ALA B 1 70 ? -11.758 -7.68 -6.637 1 93.75 70 ALA B C 1
ATOM 3853 O O . ALA B 1 70 ? -10.922 -7.738 -5.734 1 93.75 70 ALA B O 1
ATOM 3854 N N . GLN B 1 71 ? -11.516 -7.277 -7.895 1 93.69 71 GLN B N 1
ATOM 3855 C CA . GLN B 1 71 ? -10.141 -6.949 -8.266 1 93.69 71 GLN B CA 1
ATOM 3856 C C . GLN B 1 71 ? -9.688 -5.648 -7.609 1 93.69 71 GLN B C 1
ATOM 3858 O O . GLN B 1 71 ? -8.5 -5.469 -7.34 1 93.69 71 GLN B O 1
ATOM 3863 N N . VAL B 1 72 ? -10.594 -4.758 -7.32 1 95.44 72 VAL B N 1
ATOM 3864 C CA . VAL B 1 72 ? -10.266 -3.537 -6.586 1 95.44 72 VAL B CA 1
ATOM 3865 C C . VAL B 1 72 ? -9.68 -3.896 -5.223 1 95.44 72 VAL B C 1
ATOM 3867 O O . VAL B 1 72 ? -8.656 -3.34 -4.812 1 95.44 72 VAL B O 1
ATOM 3870 N N . VAL B 1 73 ? -10.273 -4.871 -4.539 1 96.06 73 VAL B N 1
ATOM 3871 C CA . VAL B 1 73 ? -9.805 -5.312 -3.232 1 96.06 73 VAL B CA 1
ATOM 3872 C C . VAL B 1 73 ? -8.445 -5.992 -3.373 1 96.06 73 VAL B C 1
ATOM 3874 O O . VAL B 1 73 ? -7.547 -5.766 -2.561 1 96.06 73 VAL B O 1
ATOM 3877 N N . ARG B 1 74 ? -8.281 -6.742 -4.422 1 95.12 74 ARG B N 1
ATOM 3878 C CA . ARG B 1 74 ? -7.016 -7.441 -4.629 1 95.12 74 ARG B CA 1
ATOM 3879 C C . ARG B 1 74 ? -5.875 -6.453 -4.844 1 95.12 74 ARG B C 1
ATOM 3881 O O . ARG B 1 74 ? -4.781 -6.629 -4.301 1 95.12 74 ARG B O 1
ATOM 3888 N N . GLU B 1 75 ? -6.117 -5.453 -5.629 1 94.69 75 GLU B N 1
ATOM 3889 C CA . GLU B 1 75 ? -5.09 -4.449 -5.895 1 94.69 75 GLU B CA 1
ATOM 3890 C C . GLU B 1 75 ? -4.699 -3.709 -4.617 1 94.69 75 GLU B C 1
ATOM 3892 O O . GLU B 1 75 ? -3.531 -3.367 -4.426 1 94.69 75 GLU B O 1
ATOM 3897 N N . LEU B 1 76 ? -5.711 -3.439 -3.869 1 96.25 76 LEU B N 1
ATOM 3898 C CA . LEU B 1 76 ? -5.445 -2.789 -2.592 1 96.25 76 LEU B CA 1
ATOM 3899 C C . LEU B 1 76 ? -4.512 -3.637 -1.733 1 96.25 76 LEU B C 1
ATOM 3901 O O . LEU B 1 76 ? -3.539 -3.123 -1.174 1 96.25 76 LEU B O 1
ATOM 3905 N N . CYS B 1 77 ? -4.707 -4.91 -1.667 1 97.12 77 CYS B N 1
ATOM 3906 C CA . CYS B 1 77 ? -3.906 -5.809 -0.843 1 97.12 77 CYS B CA 1
ATOM 3907 C C . CYS B 1 77 ? -2.514 -5.996 -1.435 1 97.12 77 CYS B C 1
ATOM 3909 O O . CYS B 1 77 ? -1.528 -6.082 -0.7 1 97.12 77 CYS B O 1
ATOM 3911 N N . TRP B 1 78 ? -2.41 -6 -2.738 1 96.38 78 TRP B N 1
ATOM 3912 C CA . TRP B 1 78 ? -1.141 -6.227 -3.42 1 96.38 78 TRP B CA 1
ATOM 3913 C C . TRP B 1 78 ? -0.195 -5.047 -3.221 1 96.38 78 TRP B C 1
ATOM 3915 O O . TRP B 1 78 ? 1.015 -5.172 -3.422 1 96.38 78 TRP B O 1
ATOM 3925 N N . SER B 1 79 ? -0.698 -3.904 -2.803 1 97.12 79 SER B N 1
ATOM 3926 C CA . SER B 1 79 ? 0.157 -2.748 -2.562 1 97.12 79 SER B CA 1
ATOM 3927 C C . SER B 1 79 ? 1.203 -3.045 -1.492 1 97.12 79 SER B C 1
ATOM 3929 O O . SER B 1 79 ? 2.203 -2.336 -1.38 1 97.12 79 SER B O 1
ATOM 3931 N N . THR B 1 80 ? 0.977 -4.086 -0.706 1 97.94 80 THR B N 1
ATOM 3932 C CA . THR B 1 80 ? 1.936 -4.496 0.315 1 97.94 80 THR B CA 1
ATOM 3933 C C . THR B 1 80 ? 3.279 -4.848 -0.316 1 97.94 80 THR B C 1
ATOM 3935 O O . THR B 1 80 ? 4.332 -4.59 0.271 1 97.94 80 THR B O 1
ATOM 3938 N N . ILE B 1 81 ? 3.205 -5.406 -1.517 1 98.44 81 ILE B N 1
ATOM 3939 C CA . ILE B 1 81 ? 4.422 -5.809 -2.217 1 98.44 81 ILE B CA 1
ATOM 3940 C C . ILE B 1 81 ? 5.184 -4.57 -2.678 1 98.44 81 ILE B C 1
ATOM 3942 O O . ILE B 1 81 ? 6.414 -4.516 -2.58 1 98.44 81 ILE B O 1
ATOM 3946 N N . ASP B 1 82 ? 4.449 -3.584 -3.158 1 98.12 82 ASP B N 1
ATOM 3947 C CA . ASP B 1 82 ? 5.062 -2.322 -3.562 1 98.12 82 ASP B CA 1
ATOM 3948 C C . ASP B 1 82 ? 5.828 -1.689 -2.404 1 98.12 82 ASP B C 1
ATOM 3950 O O . ASP B 1 82 ? 6.957 -1.22 -2.582 1 98.12 82 ASP B O 1
ATOM 3954 N N . LEU B 1 83 ? 5.242 -1.72 -1.261 1 98.31 83 LEU B N 1
ATOM 3955 C CA . LEU B 1 83 ? 5.852 -1.108 -0.085 1 98.31 83 LEU B CA 1
ATOM 3956 C C . LEU B 1 83 ? 7.094 -1.879 0.346 1 98.31 83 LEU B C 1
ATOM 3958 O O . LEU B 1 83 ? 8.109 -1.277 0.698 1 98.31 83 LEU B O 1
ATOM 3962 N N . ALA B 1 84 ? 7.008 -3.186 0.325 1 98.69 84 ALA B N 1
ATOM 3963 C CA . ALA B 1 84 ? 8.148 -4.02 0.693 1 98.69 84 ALA B CA 1
ATOM 3964 C C . ALA B 1 84 ? 9.359 -3.717 -0.185 1 98.69 84 ALA B C 1
ATOM 3966 O O . ALA B 1 84 ? 10.477 -3.584 0.315 1 98.69 84 ALA B O 1
ATOM 3967 N N . VAL B 1 85 ? 9.102 -3.582 -1.443 1 98.69 85 VAL B N 1
ATOM 3968 C CA . VAL B 1 85 ? 10.164 -3.34 -2.406 1 98.69 85 VAL B CA 1
ATOM 3969 C C . VAL B 1 85 ? 10.766 -1.955 -2.178 1 98.69 85 VAL B C 1
ATOM 3971 O O . VAL B 1 85 ? 11.984 -1.792 -2.18 1 98.69 85 VAL B O 1
ATOM 3974 N N . GLN B 1 86 ? 9.93 -0.978 -1.928 1 98.5 86 GLN B N 1
ATOM 3975 C CA . GLN B 1 86 ? 10.438 0.367 -1.67 1 98.5 86 GLN B CA 1
ATOM 3976 C C . GLN B 1 86 ? 11.297 0.399 -0.411 1 98.5 86 GLN B C 1
ATOM 3978 O O . GLN B 1 86 ? 12.312 1.102 -0.364 1 98.5 86 GLN B O 1
ATOM 3983 N N . GLN B 1 87 ? 10.875 -0.329 0.606 1 98.69 87 GLN B N 1
ATOM 3984 C CA . GLN B 1 87 ? 11.672 -0.39 1.826 1 98.69 87 GLN B CA 1
ATOM 3985 C C . GLN B 1 87 ? 13.055 -0.98 1.551 1 98.69 87 GLN B C 1
ATOM 3987 O O . GLN B 1 87 ? 14.062 -0.469 2.043 1 98.69 87 GLN B O 1
ATOM 3992 N N . VAL B 1 88 ? 13.094 -2.012 0.754 1 98.44 88 VAL B N 1
ATOM 3993 C CA . VAL B 1 88 ? 14.367 -2.637 0.423 1 98.44 88 VAL B CA 1
ATOM 3994 C C . VAL B 1 88 ? 15.242 -1.651 -0.348 1 98.44 88 VAL B C 1
ATOM 3996 O O . VAL B 1 88 ? 16.438 -1.535 -0.082 1 98.44 88 VAL B O 1
ATOM 3999 N N . LEU B 1 89 ? 14.656 -0.938 -1.319 1 98.44 89 LEU B N 1
ATOM 4000 C CA . LEU B 1 89 ? 15.398 0.025 -2.125 1 98.44 89 LEU B CA 1
ATOM 4001 C C . LEU B 1 89 ? 16.016 1.106 -1.245 1 98.44 89 LEU B C 1
ATOM 4003 O O . LEU B 1 89 ? 17.188 1.475 -1.433 1 98.44 89 LEU B O 1
ATOM 4007 N N . TYR B 1 90 ? 15.273 1.581 -0.31 1 98.44 90 TYR B N 1
ATOM 4008 C CA . TYR B 1 90 ? 15.797 2.596 0.596 1 98.44 90 TYR B CA 1
ATOM 4009 C C . TYR B 1 90 ? 16.859 2.01 1.513 1 98.44 90 TYR B C 1
ATOM 4011 O O . TYR B 1 90 ? 17.922 2.604 1.7 1 98.44 90 TYR B O 1
ATOM 4019 N N . HIS B 1 91 ? 16.578 0.856 2.123 1 98.12 91 HIS B N 1
ATOM 4020 C CA . HIS B 1 91 ? 17.391 0.223 3.146 1 98.12 91 HIS B CA 1
ATOM 4021 C C . HIS B 1 91 ? 18.797 -0.05 2.629 1 98.12 91 HIS B C 1
ATOM 4023 O O . HIS B 1 91 ? 19.781 0.065 3.375 1 98.12 91 HIS B O 1
ATOM 4029 N N . PHE B 1 92 ? 18.922 -0.364 1.399 1 97.75 92 PHE B N 1
ATOM 4030 C CA . PHE B 1 92 ? 20.219 -0.706 0.816 1 97.75 92 PHE B CA 1
ATOM 4031 C C . PHE B 1 92 ? 20.75 0.443 -0.031 1 97.75 92 PHE B C 1
ATOM 4033 O O . PHE B 1 92 ? 21.672 0.26 -0.823 1 97.75 92 PHE B O 1
ATOM 4040 N N . TYR B 1 93 ? 20.109 1.631 -0.031 1 97.75 93 TYR B N 1
ATOM 4041 C CA . TYR B 1 93 ? 20.562 2.887 -0.625 1 97.75 93 TYR B CA 1
ATOM 4042 C C . TYR B 1 93 ? 20.625 2.775 -2.143 1 97.75 93 TYR B C 1
ATOM 4044 O O . TYR B 1 93 ? 21.453 3.438 -2.781 1 97.75 93 TYR B O 1
ATOM 4052 N N . ILE B 1 94 ? 19.781 1.993 -2.725 1 98.44 94 ILE B N 1
ATOM 4053 C CA . ILE B 1 94 ? 19.875 1.657 -4.141 1 98.44 94 ILE B CA 1
ATOM 4054 C C . ILE B 1 94 ? 19.656 2.912 -4.984 1 98.44 94 ILE B C 1
ATOM 4056 O O . ILE B 1 94 ? 20.359 3.139 -5.969 1 98.44 94 ILE B O 1
ATOM 4060 N N . PRO B 1 95 ? 18.656 3.775 -4.617 1 98.44 95 PRO B N 1
ATOM 4061 C CA . PRO B 1 95 ? 18.469 4.973 -5.441 1 98.44 95 PRO B CA 1
ATOM 4062 C C . PRO B 1 95 ? 19.734 5.82 -5.543 1 98.44 95 PRO B C 1
ATOM 4064 O O . PRO B 1 95 ? 20 6.414 -6.59 1 98.44 95 PRO B O 1
ATOM 4067 N N . THR B 1 96 ? 20.547 5.859 -4.535 1 98.19 96 THR B N 1
ATOM 4068 C CA . THR B 1 96 ? 21.734 6.723 -4.516 1 98.19 96 THR B CA 1
ATOM 4069 C C . THR B 1 96 ? 22.891 6.055 -5.23 1 98.19 96 THR B C 1
ATOM 4071 O O . THR B 1 96 ? 23.891 6.711 -5.555 1 98.19 96 THR B O 1
ATOM 4074 N N . LEU B 1 97 ? 22.844 4.781 -5.441 1 98.44 97 LEU B N 1
ATOM 4075 C CA . LEU B 1 97 ? 23.906 4.035 -6.086 1 98.44 97 LEU B CA 1
ATOM 4076 C C . LEU B 1 97 ? 23.781 4.109 -7.602 1 98.44 97 LEU B C 1
ATOM 4078 O O . LEU B 1 97 ? 24.734 3.773 -8.32 1 98.44 97 LEU B O 1
ATOM 4082 N N . ILE B 1 98 ? 22.625 4.508 -8.102 1 98.38 98 ILE B N 1
ATOM 4083 C CA . ILE B 1 98 ? 22.391 4.629 -9.531 1 98.38 98 ILE B CA 1
ATOM 4084 C C . ILE B 1 98 ? 22.688 6.055 -9.992 1 98.38 98 ILE B C 1
ATOM 4086 O O . ILE B 1 98 ? 22.141 7.016 -9.438 1 98.38 98 ILE B O 1
ATOM 4090 N N . PRO B 1 99 ? 23.562 6.199 -10.953 1 97.25 99 PRO B N 1
ATOM 4091 C CA . PRO B 1 99 ? 23.875 7.555 -11.414 1 97.25 99 PRO B CA 1
ATOM 4092 C C . PRO B 1 99 ? 22.688 8.273 -12.031 1 97.25 99 PRO B C 1
ATOM 4094 O O . PRO B 1 99 ? 21.891 7.652 -12.734 1 97.25 99 PRO B O 1
ATOM 4097 N N . LEU B 1 100 ? 22.531 9.555 -11.836 1 95.06 100 LEU B N 1
ATOM 4098 C CA . LEU B 1 100 ? 21.375 10.336 -12.281 1 95.06 100 LEU B CA 1
ATOM 4099 C C . LEU B 1 100 ? 21.391 10.508 -13.797 1 95.06 100 LEU B C 1
ATOM 4101 O O . LEU B 1 100 ? 20.344 10.594 -14.422 1 95.06 100 LEU B O 1
ATOM 4105 N N . LYS B 1 101 ? 22.594 10.539 -14.406 1 93.62 101 LYS B N 1
ATOM 4106 C CA . LYS B 1 101 ? 22.688 10.891 -15.82 1 93.62 101 LYS B CA 1
ATOM 4107 C C . LYS B 1 101 ? 23.031 9.672 -16.672 1 93.62 101 LYS B C 1
ATOM 4109 O O . LYS B 1 101 ? 23.266 9.797 -17.875 1 93.62 101 LYS B O 1
ATOM 4114 N N . SER B 1 102 ? 23.094 8.547 -16.062 1 96.19 102 SER B N 1
ATOM 4115 C CA . SER B 1 102 ? 23.422 7.32 -16.781 1 96.19 102 SER B CA 1
ATOM 4116 C C . SER B 1 102 ? 22.812 6.102 -16.109 1 96.19 102 SER B C 1
ATOM 4118 O O . SER B 1 102 ? 21.812 6.219 -15.383 1 96.19 102 SER B O 1
ATOM 4120 N N . SER B 1 103 ? 23.25 4.918 -16.484 1 97.81 103 SER B N 1
ATOM 4121 C CA . SER B 1 103 ? 22.734 3.658 -15.953 1 97.81 103 SER B CA 1
ATOM 4122 C C . SER B 1 103 ? 23.844 2.848 -15.297 1 97.81 103 SER B C 1
ATOM 4124 O O . SER B 1 103 ? 25.031 3.195 -15.406 1 97.81 103 SER B O 1
ATOM 4126 N N . THR B 1 104 ? 23.562 1.908 -14.508 1 98.31 104 THR B N 1
ATOM 4127 C CA . THR B 1 104 ? 24.5 0.958 -13.914 1 98.31 104 THR B CA 1
ATOM 4128 C C . THR B 1 104 ? 24.016 -0.474 -14.109 1 98.31 104 THR B C 1
ATOM 4130 O O . THR B 1 104 ? 22.891 -0.694 -14.562 1 98.31 104 THR B O 1
ATOM 4133 N N . SER B 1 105 ? 24.859 -1.419 -13.898 1 98.12 105 SER B N 1
ATOM 4134 C CA . SER B 1 105 ? 24.484 -2.816 -14.102 1 98.12 105 SER B CA 1
ATOM 4135 C C . SER B 1 105 ? 24.016 -3.461 -12.805 1 98.12 105 SER B C 1
ATOM 4137 O O . SER B 1 105 ? 24.375 -3.006 -11.711 1 98.12 105 SER B O 1
ATOM 4139 N N . TYR B 1 106 ? 23.297 -4.527 -12.969 1 97.19 106 TYR B N 1
ATOM 4140 C CA . TYR B 1 106 ? 22.891 -5.305 -11.797 1 97.19 106 TYR B CA 1
ATOM 4141 C C . TYR B 1 106 ? 24.109 -5.891 -11.094 1 97.19 106 TYR B C 1
ATOM 4143 O O . TYR B 1 106 ? 24.125 -6.02 -9.867 1 97.19 106 TYR B O 1
ATOM 4151 N N . ALA B 1 107 ? 25.094 -6.234 -11.844 1 97.31 107 ALA B N 1
ATOM 4152 C CA . ALA B 1 107 ? 26.328 -6.766 -11.273 1 97.31 107 ALA B CA 1
ATOM 4153 C C . ALA B 1 107 ? 26.984 -5.742 -10.352 1 97.31 107 ALA B C 1
ATOM 4155 O O . ALA B 1 107 ? 27.453 -6.086 -9.266 1 97.31 107 ALA B O 1
ATOM 4156 N N . THR B 1 108 ? 27.062 -4.512 -10.836 1 98.19 108 THR B N 1
ATOM 4157 C CA . THR B 1 108 ? 27.641 -3.441 -10.031 1 98.19 108 THR B CA 1
ATOM 4158 C C . THR B 1 108 ? 26.844 -3.23 -8.75 1 98.19 108 THR B C 1
ATOM 4160 O O . THR B 1 108 ? 27.406 -3.125 -7.664 1 98.19 108 THR B O 1
ATOM 4163 N N . LEU B 1 109 ? 25.562 -3.205 -8.852 1 97.81 109 LEU B N 1
ATOM 4164 C CA . LEU B 1 109 ? 24.688 -3.029 -7.688 1 97.81 109 LEU B CA 1
ATOM 4165 C C . LEU B 1 109 ? 24.859 -4.188 -6.707 1 97.81 109 LEU B C 1
ATOM 4167 O O . LEU B 1 109 ? 24.844 -3.986 -5.492 1 97.81 109 LEU B O 1
ATOM 4171 N N . SER B 1 110 ? 24.953 -5.375 -7.281 1 96.44 110 SER B N 1
ATOM 4172 C CA . SER B 1 110 ? 25.141 -6.559 -6.453 1 96.44 110 SER B CA 1
ATOM 4173 C C . SER B 1 110 ? 26.422 -6.457 -5.625 1 96.44 110 SER B C 1
ATOM 4175 O O . SER B 1 110 ? 26.422 -6.766 -4.43 1 96.44 110 SER B O 1
ATOM 4177 N N . SER B 1 111 ? 27.453 -6.023 -6.23 1 96.5 111 SER B N 1
ATOM 4178 C CA . SER B 1 111 ? 28.734 -5.863 -5.543 1 96.5 111 SER B CA 1
ATOM 4179 C C . SER B 1 111 ? 28.641 -4.805 -4.449 1 96.5 111 SER B C 1
ATOM 4181 O O . SER B 1 111 ? 29.25 -4.957 -3.385 1 96.5 111 SER B O 1
ATOM 4183 N N . GLN B 1 112 ? 27.875 -3.805 -4.648 1 96.75 112 GLN B N 1
ATOM 4184 C CA . GLN B 1 112 ? 27.797 -2.67 -3.734 1 96.75 112 GLN B CA 1
ATOM 4185 C C . GLN B 1 112 ? 26.859 -2.949 -2.576 1 96.75 112 GLN B C 1
ATOM 4187 O O . GLN B 1 112 ? 27.031 -2.428 -1.475 1 96.75 112 GLN B O 1
ATOM 4192 N N . THR B 1 113 ? 25.859 -3.799 -2.793 1 95.94 113 THR B N 1
ATOM 4193 C CA . THR B 1 113 ? 24.844 -4.027 -1.784 1 95.94 113 THR B CA 1
ATOM 4194 C C . THR B 1 113 ? 25.031 -5.383 -1.11 1 95.94 113 THR B C 1
ATOM 4196 O O . THR B 1 113 ? 24.422 -5.668 -0.081 1 95.94 113 THR B O 1
ATOM 4199 N N . ASN B 1 114 ? 25.828 -6.293 -1.745 1 94.31 114 ASN B N 1
ATOM 4200 C CA . ASN B 1 114 ? 26.031 -7.672 -1.309 1 94.31 114 ASN B CA 1
ATOM 4201 C C . ASN B 1 114 ? 24.734 -8.484 -1.422 1 94.31 114 ASN B C 1
ATOM 4203 O O . ASN B 1 114 ? 24.5 -9.391 -0.625 1 94.31 114 ASN B O 1
ATOM 4207 N N . LEU B 1 115 ? 23.781 -8.078 -2.309 1 94.25 115 LEU B N 1
ATOM 4208 C CA . LEU B 1 115 ? 22.594 -8.859 -2.639 1 94.25 115 LEU B CA 1
ATOM 4209 C C . LEU B 1 115 ? 22.781 -9.617 -3.947 1 94.25 115 LEU B C 1
ATOM 4211 O O . LEU B 1 115 ? 23.453 -9.125 -4.863 1 94.25 115 LEU B O 1
ATOM 4215 N N . PRO B 1 116 ? 22.188 -10.805 -4.039 1 92.75 116 PRO B N 1
ATOM 4216 C CA . PRO B 1 116 ? 22.297 -11.539 -5.301 1 92.75 116 PRO B CA 1
ATOM 4217 C C . PRO B 1 116 ? 21.703 -10.773 -6.48 1 92.75 116 PRO B C 1
ATOM 4219 O O . PRO B 1 116 ? 20.672 -10.117 -6.336 1 92.75 116 PRO B O 1
ATOM 4222 N N . GLU B 1 117 ? 22.328 -10.898 -7.652 1 94.44 117 GLU B N 1
ATOM 4223 C CA . GLU B 1 117 ? 21.859 -10.219 -8.859 1 94.44 117 GLU B CA 1
ATOM 4224 C C . GLU B 1 117 ? 20.406 -10.586 -9.164 1 94.44 117 GLU B C 1
ATOM 4226 O O . GLU B 1 117 ? 19.609 -9.727 -9.547 1 94.44 117 GLU B O 1
ATOM 4231 N N . ARG B 1 118 ? 20.062 -11.852 -9.016 1 93.44 118 ARG B N 1
ATOM 4232 C CA . ARG B 1 118 ? 18.703 -12.32 -9.297 1 93.44 118 ARG B CA 1
ATOM 4233 C C . ARG B 1 118 ? 17.688 -11.617 -8.422 1 93.44 118 ARG B C 1
ATOM 4235 O O . ARG B 1 118 ? 16.609 -11.227 -8.891 1 93.44 118 ARG B O 1
ATOM 4242 N N . THR B 1 119 ? 18.031 -11.445 -7.164 1 94.38 119 THR B N 1
ATOM 4243 C CA . THR B 1 119 ? 17.156 -10.773 -6.215 1 94.38 119 THR B CA 1
ATOM 4244 C C . THR B 1 119 ? 17 -9.297 -6.574 1 94.38 119 THR B C 1
ATOM 4246 O O . THR B 1 119 ? 15.898 -8.758 -6.547 1 94.38 119 THR B O 1
ATOM 4249 N N . LEU B 1 120 ? 18.109 -8.656 -6.965 1 96.25 120 LEU B N 1
ATOM 4250 C CA . LEU B 1 120 ? 18.078 -7.25 -7.363 1 96.25 120 LEU B CA 1
ATOM 4251 C C . LEU B 1 120 ? 17.219 -7.059 -8.609 1 96.25 120 LEU B C 1
ATOM 4253 O O . LEU B 1 120 ? 16.438 -6.109 -8.68 1 96.25 120 LEU B O 1
ATOM 4257 N N . ARG B 1 121 ? 17.344 -7.941 -9.547 1 95.94 121 ARG B N 1
ATOM 4258 C CA . ARG B 1 121 ? 16.547 -7.867 -10.773 1 95.94 121 ARG B CA 1
ATOM 4259 C C . ARG B 1 121 ? 15.062 -7.941 -10.461 1 95.94 121 ARG B C 1
ATOM 4261 O O . ARG B 1 121 ? 14.273 -7.16 -10.992 1 95.94 121 ARG B O 1
ATOM 4268 N N . LEU B 1 122 ? 14.75 -8.883 -9.641 1 95.38 122 LEU B N 1
ATOM 4269 C CA . LEU B 1 122 ? 13.359 -9.062 -9.242 1 95.38 122 LEU B CA 1
ATOM 4270 C C . LEU B 1 122 ? 12.805 -7.797 -8.594 1 95.38 122 LEU B C 1
ATOM 4272 O O . LEU B 1 122 ? 11.75 -7.297 -9 1 95.38 122 LEU B O 1
ATOM 4276 N N . LEU B 1 123 ? 13.5 -7.27 -7.602 1 97.56 123 LEU B N 1
ATOM 4277 C CA . LEU B 1 123 ? 13.023 -6.137 -6.812 1 97.56 123 LEU B CA 1
ATOM 4278 C C . LEU B 1 123 ? 12.938 -4.879 -7.672 1 97.56 123 LEU B C 1
ATOM 4280 O O . LEU B 1 123 ? 11.93 -4.164 -7.625 1 97.56 123 LEU B O 1
ATOM 4284 N N . LEU B 1 124 ? 13.945 -4.652 -8.516 1 98.38 124 LEU B N 1
ATOM 4285 C CA . LEU B 1 124 ? 13.961 -3.465 -9.359 1 98.38 124 LEU B CA 1
ATOM 4286 C C . LEU B 1 124 ? 12.891 -3.555 -10.438 1 98.38 124 LEU B C 1
ATOM 4288 O O . LEU B 1 124 ? 12.156 -2.592 -10.68 1 98.38 124 LEU B O 1
ATOM 4292 N N . ARG B 1 125 ? 12.727 -4.711 -11.031 1 97.88 125 ARG B N 1
ATOM 4293 C CA . ARG B 1 125 ? 11.727 -4.871 -12.086 1 97.88 125 ARG B CA 1
ATOM 4294 C C . ARG B 1 125 ? 10.312 -4.742 -11.531 1 97.88 125 ARG B C 1
ATOM 4296 O O . ARG B 1 125 ? 9.414 -4.266 -12.227 1 97.88 125 ARG B O 1
ATOM 4303 N N . GLN B 1 126 ? 10.133 -5.195 -10.312 1 98.25 126 GLN B N 1
ATOM 4304 C CA . GLN B 1 126 ? 8.852 -4.934 -9.68 1 98.25 126 GLN B CA 1
ATOM 4305 C C . GLN B 1 126 ? 8.617 -3.436 -9.5 1 98.25 126 GLN B C 1
ATOM 4307 O O . GLN B 1 126 ? 7.516 -2.939 -9.742 1 98.25 126 GLN B O 1
ATOM 4312 N N . SER B 1 127 ? 9.609 -2.664 -9.156 1 98 127 SER B N 1
ATOM 4313 C CA . SER B 1 127 ? 9.484 -1.23 -8.914 1 98 127 SER B CA 1
ATOM 4314 C C . SER B 1 127 ? 9.258 -0.468 -10.211 1 98 127 SER B C 1
ATOM 4316 O O . SER B 1 127 ? 8.648 0.606 -10.211 1 98 127 SER B O 1
ATOM 4318 N N . PHE B 1 128 ? 9.75 -1.055 -11.414 1 97.31 128 PHE B N 1
ATOM 4319 C CA . PHE B 1 128 ? 9.531 -0.442 -12.719 1 97.31 128 PHE B CA 1
ATOM 4320 C C . PHE B 1 128 ? 8.039 -0.22 -12.969 1 97.31 128 PHE B C 1
ATOM 4322 O O . PHE B 1 128 ? 7.652 0.767 -13.602 1 97.31 128 PHE B O 1
ATOM 4329 N N . LEU B 1 129 ? 7.254 -1.071 -12.43 1 96.62 129 LEU B N 1
ATOM 4330 C CA . LEU B 1 129 ? 5.82 -1.068 -12.703 1 96.62 129 LEU B CA 1
ATOM 4331 C C . LEU B 1 129 ? 5.133 0.09 -11.984 1 96.62 129 LEU B C 1
ATOM 4333 O O . LEU B 1 129 ? 3.994 0.435 -12.312 1 96.62 129 LEU B O 1
ATOM 4337 N N . ASN B 1 130 ? 5.836 0.739 -11.07 1 96.25 130 ASN B N 1
ATOM 4338 C CA . ASN B 1 130 ? 5.328 1.914 -10.367 1 96.25 130 ASN B CA 1
ATOM 4339 C C . ASN B 1 130 ? 5.965 3.197 -10.898 1 96.25 130 ASN B C 1
ATOM 4341 O O . ASN B 1 130 ? 5.797 4.266 -10.305 1 96.25 130 ASN B O 1
ATOM 4345 N N . GLY B 1 131 ? 6.746 3.064 -11.938 1 94.94 131 GLY B N 1
ATOM 4346 C CA . GLY B 1 131 ? 7.406 4.227 -12.508 1 94.94 131 GLY B CA 1
ATOM 4347 C C . GLY B 1 131 ? 8.695 4.59 -11.797 1 94.94 131 GLY B C 1
ATOM 4348 O O . GLY B 1 131 ? 9.203 5.703 -11.945 1 94.94 131 GLY B O 1
ATOM 4349 N N . ILE B 1 132 ? 9.211 3.67 -10.977 1 97.38 132 ILE B N 1
ATOM 4350 C CA . ILE B 1 132 ? 10.477 3.848 -10.273 1 97.38 132 ILE B CA 1
ATOM 4351 C C . ILE B 1 132 ? 11.586 3.092 -11 1 97.38 132 ILE B C 1
ATOM 4353 O O . ILE B 1 132 ? 11.539 1.863 -11.109 1 97.38 132 ILE B O 1
ATOM 4357 N N . PHE B 1 133 ? 12.602 3.756 -11.516 1 98.06 133 PHE B N 1
ATOM 4358 C CA . PHE B 1 133 ? 13.695 3.225 -12.328 1 98.06 133 PHE B CA 1
ATOM 4359 C C . PHE B 1 133 ? 13.164 2.586 -13.602 1 98.06 133 PHE B C 1
ATOM 4361 O O . PHE B 1 133 ? 11.953 2.578 -13.844 1 98.06 133 PHE B O 1
ATOM 4368 N N . HIS B 1 134 ? 14 2.238 -14.484 1 97 134 HIS B N 1
ATOM 4369 C CA . HIS B 1 134 ? 13.703 1.489 -15.695 1 97 134 HIS B CA 1
ATOM 4370 C C . HIS B 1 134 ? 14.969 0.845 -16.266 1 97 134 HIS B C 1
ATOM 4372 O O . HIS B 1 134 ? 16.078 1.122 -15.805 1 97 134 HIS B O 1
ATOM 4378 N N . GLU B 1 135 ? 14.789 -0.055 -17.156 1 96.88 135 GLU B N 1
ATOM 4379 C CA . GLU B 1 135 ? 15.883 -0.667 -17.906 1 96.88 135 GLU B CA 1
ATOM 4380 C C . GLU B 1 135 ? 16.031 -0.035 -19.281 1 96.88 135 GLU B C 1
ATOM 4382 O O . GLU B 1 135 ? 15.367 -0.453 -20.234 1 96.88 135 GLU B O 1
ATOM 4387 N N . PRO B 1 136 ? 16.984 0.888 -19.391 1 95.38 136 PRO B N 1
ATOM 4388 C CA . PRO B 1 136 ? 17.156 1.479 -20.719 1 95.38 136 PRO B CA 1
ATOM 4389 C C . PRO B 1 136 ? 17.734 0.489 -21.734 1 95.38 136 PRO B C 1
ATOM 4391 O O . PRO B 1 136 ? 17.5 0.636 -22.938 1 95.38 136 PRO B O 1
ATOM 4394 N N . GLU B 1 137 ? 18.562 -0.431 -21.266 1 94.69 137 GLU B N 1
ATOM 4395 C CA . GLU B 1 137 ? 19.109 -1.571 -21.984 1 94.69 137 GLU B CA 1
ATOM 4396 C C . GLU B 1 137 ? 19.141 -2.82 -21.109 1 94.69 137 GLU B C 1
ATOM 4398 O O . GLU B 1 137 ? 19.031 -2.73 -19.891 1 94.69 137 GLU B O 1
ATOM 4403 N N . PRO B 1 138 ? 19.172 -3.91 -21.766 1 91.94 138 PRO B N 1
ATOM 4404 C CA . PRO B 1 138 ? 19.156 -5.141 -20.984 1 91.94 138 PRO B CA 1
ATOM 4405 C C . PRO B 1 138 ? 20.219 -5.145 -19.875 1 91.94 138 PRO B C 1
ATOM 4407 O O . PRO B 1 138 ? 21.375 -4.801 -20.125 1 91.94 138 PRO B O 1
ATOM 4410 N N . ASP B 1 139 ? 19.781 -5.391 -18.688 1 91.94 139 ASP B N 1
ATOM 4411 C CA . ASP B 1 139 ? 20.594 -5.652 -17.516 1 91.94 139 ASP B CA 1
ATOM 4412 C C . ASP B 1 139 ? 21.203 -4.359 -16.984 1 91.94 139 ASP B C 1
ATOM 4414 O O . ASP B 1 139 ? 22.219 -4.395 -16.281 1 91.94 139 ASP B O 1
ATOM 4418 N N . ARG B 1 140 ? 20.656 -3.271 -17.438 1 96.81 140 ARG B N 1
ATOM 4419 C CA . ARG B 1 140 ? 21.062 -1.99 -16.875 1 96.81 140 ARG B CA 1
ATOM 4420 C C . ARG B 1 140 ? 19.875 -1.257 -16.266 1 96.81 140 ARG B C 1
ATOM 4422 O O . ARG B 1 140 ? 18.75 -1.35 -16.797 1 96.81 140 ARG B O 1
ATOM 4429 N N . VAL B 1 141 ? 20.156 -0.494 -15.273 1 98.12 141 VAL B N 1
ATOM 4430 C CA . VAL B 1 141 ? 19.078 0.203 -14.578 1 98.12 141 VAL B CA 1
ATOM 4431 C C . VAL B 1 141 ? 19.391 1.698 -14.516 1 98.12 141 VAL B C 1
ATOM 4433 O O . VAL B 1 141 ? 20.547 2.098 -14.336 1 98.12 141 VAL B O 1
ATOM 4436 N N . ALA B 1 142 ? 18.391 2.494 -14.734 1 98.31 142 ALA B N 1
ATOM 4437 C CA . ALA B 1 142 ? 18.516 3.949 -14.703 1 98.31 142 ALA B CA 1
ATOM 4438 C C . ALA B 1 142 ? 17.328 4.582 -13.984 1 98.31 142 ALA B C 1
ATOM 4440 O O . ALA B 1 142 ? 16.312 3.924 -13.742 1 98.31 142 ALA B O 1
ATOM 4441 N N . HIS B 1 143 ? 17.516 5.852 -13.648 1 97.88 143 HIS B N 1
ATOM 4442 C CA . HIS B 1 143 ? 16.469 6.605 -12.961 1 97.88 143 HIS B CA 1
ATOM 4443 C C . HIS B 1 143 ? 15.344 6.977 -13.914 1 97.88 143 HIS B C 1
ATOM 4445 O O . HIS B 1 143 ? 15.57 7.191 -15.109 1 97.88 143 HIS B O 1
ATOM 4451 N N . THR B 1 144 ? 14.164 6.973 -13.438 1 96.81 144 THR B N 1
ATOM 4452 C CA . THR B 1 144 ? 13.078 7.777 -13.992 1 96.81 144 THR B CA 1
ATOM 4453 C C . THR B 1 144 ? 12.992 9.133 -13.289 1 96.81 144 THR B C 1
ATOM 4455 O O . THR B 1 144 ? 13.758 9.398 -12.359 1 96.81 144 THR B O 1
ATOM 4458 N N . ALA B 1 145 ? 12.023 9.945 -13.727 1 95.75 145 ALA B N 1
ATOM 4459 C CA . ALA B 1 145 ? 11.812 11.234 -13.07 1 95.75 145 ALA B CA 1
ATOM 4460 C C . ALA B 1 145 ? 11.445 11.039 -11.602 1 95.75 145 ALA B C 1
ATOM 4462 O O . ALA B 1 145 ? 11.891 11.805 -10.742 1 95.75 145 ALA B O 1
ATOM 4463 N N . SER B 1 146 ? 10.672 10.031 -11.273 1 96.44 146 SER B N 1
ATOM 4464 C CA . SER B 1 146 ? 10.211 9.781 -9.914 1 96.44 146 SER B CA 1
ATOM 4465 C C . SER B 1 146 ? 11.359 9.352 -9.016 1 96.44 146 SER B C 1
ATOM 4467 O O . SER B 1 146 ? 11.516 9.867 -7.906 1 96.44 146 SER B O 1
ATOM 4469 N N . SER B 1 147 ? 12.148 8.398 -9.492 1 97.31 147 SER B N 1
ATOM 4470 C CA . SER B 1 147 ? 13.273 7.949 -8.68 1 97.31 147 SER B CA 1
ATOM 4471 C C . SER B 1 147 ? 14.344 9.031 -8.578 1 97.31 147 SER B C 1
ATOM 4473 O O . SER B 1 147 ? 15.016 9.148 -7.555 1 97.31 147 SER B O 1
ATOM 4475 N N . ALA B 1 148 ? 14.469 9.805 -9.633 1 96.69 148 ALA B N 1
ATOM 4476 C CA . ALA B 1 148 ? 15.414 10.922 -9.602 1 96.69 148 ALA B CA 1
ATOM 4477 C C . ALA B 1 148 ? 14.984 11.969 -8.578 1 96.69 148 ALA B C 1
ATOM 4479 O O . ALA B 1 148 ? 15.828 12.555 -7.887 1 96.69 148 ALA B O 1
ATOM 4480 N N . ALA B 1 149 ? 13.703 12.227 -8.492 1 94.31 149 ALA B N 1
ATOM 4481 C CA . ALA B 1 149 ? 13.18 13.203 -7.539 1 94.31 149 ALA B CA 1
ATOM 4482 C C . ALA B 1 149 ? 13.57 12.844 -6.109 1 94.31 149 ALA B C 1
ATOM 4484 O O . ALA B 1 149 ? 13.805 13.727 -5.285 1 94.31 149 ALA B O 1
ATOM 4485 N N . LEU B 1 150 ? 13.711 11.602 -5.797 1 94.44 150 LEU B N 1
ATOM 4486 C CA . LEU B 1 150 ? 14.109 11.133 -4.477 1 94.44 150 LEU B CA 1
ATOM 4487 C C . LEU B 1 150 ? 15.531 11.578 -4.148 1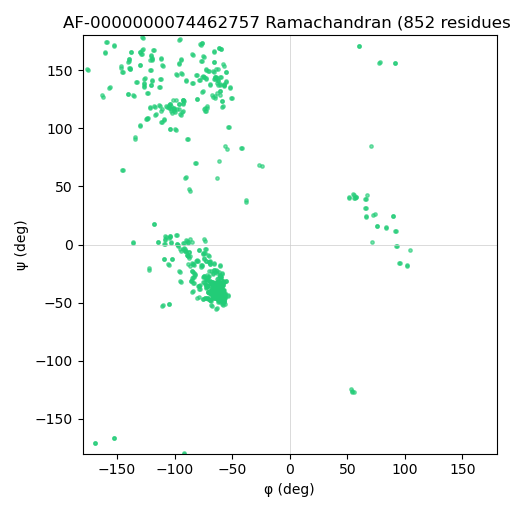 94.44 150 LEU B C 1
ATOM 4489 O O . LEU B 1 150 ? 15.773 12.133 -3.074 1 94.44 150 LEU B O 1
ATOM 4493 N N . VAL B 1 151 ? 16.391 11.398 -5.098 1 94.44 151 VAL B N 1
ATOM 4494 C CA . VAL B 1 151 ? 17.812 11.562 -4.793 1 94.44 151 VAL B CA 1
ATOM 4495 C C . VAL B 1 151 ? 18.203 13.031 -4.957 1 94.44 151 VAL B C 1
ATOM 4497 O O . VAL B 1 151 ? 19.188 13.484 -4.359 1 94.44 151 VAL B O 1
ATOM 4500 N N . MET B 1 152 ? 17.391 13.797 -5.668 1 94.44 152 MET B N 1
ATOM 4501 C CA . MET B 1 152 ? 17.734 15.188 -5.945 1 94.44 152 MET B CA 1
ATOM 4502 C C . MET B 1 152 ? 17.219 16.109 -4.844 1 94.44 152 MET B C 1
ATOM 4504 O O . MET B 1 152 ? 17.547 17.297 -4.812 1 94.44 152 MET B O 1
ATOM 4508 N N . ASN B 1 153 ? 16.453 15.617 -3.994 1 94.19 153 ASN B N 1
ATOM 4509 C CA . ASN B 1 153 ? 15.867 16.375 -2.891 1 94.19 153 ASN B CA 1
ATOM 4510 C C . ASN B 1 153 ? 16.062 15.656 -1.557 1 94.19 153 ASN B C 1
ATOM 4512 O O . ASN B 1 153 ? 15.273 14.797 -1.184 1 94.19 153 ASN B O 1
ATOM 4516 N N . ALA B 1 154 ? 17.062 16.141 -0.771 1 95.81 154 ALA B N 1
ATOM 4517 C CA . ALA B 1 154 ? 17.484 15.453 0.441 1 95.81 154 ALA B CA 1
ATOM 4518 C C . ALA B 1 154 ? 16.328 15.344 1.442 1 95.81 154 ALA B C 1
ATOM 4520 O O . ALA B 1 154 ? 16.078 14.266 1.985 1 95.81 154 ALA B O 1
ATOM 4521 N N . PRO B 1 155 ? 15.555 16.406 1.695 1 95.06 155 PRO B N 1
ATOM 4522 C CA . PRO B 1 155 ? 14.398 16.281 2.588 1 95.06 155 PRO B CA 1
ATOM 4523 C C . PRO B 1 155 ? 13.383 15.25 2.092 1 95.06 155 PRO B C 1
ATOM 4525 O O . PRO B 1 155 ? 12.82 14.492 2.891 1 95.06 155 PRO B O 1
ATOM 4528 N N . PHE B 1 156 ? 13.211 15.219 0.813 1 95.81 156 PHE B N 1
ATOM 4529 C CA . PHE B 1 156 ? 12.273 14.258 0.245 1 95.81 156 PHE B CA 1
ATOM 4530 C C . PHE B 1 156 ? 12.789 12.828 0.423 1 95.81 156 PHE B C 1
ATOM 4532 O O . PHE B 1 156 ? 12.008 11.914 0.698 1 95.81 156 PHE B O 1
ATOM 4539 N N . TYR B 1 157 ? 14.094 12.641 0.274 1 97.75 157 TYR B N 1
ATOM 4540 C CA . TYR B 1 157 ? 14.688 11.336 0.515 1 97.75 157 TYR B CA 1
ATOM 4541 C C . TYR B 1 157 ? 14.539 10.93 1.976 1 97.75 157 TYR B C 1
ATOM 4543 O O . TYR B 1 157 ? 14.289 9.758 2.279 1 97.75 157 TYR B O 1
ATOM 4551 N N . ASP B 1 158 ? 14.672 11.898 2.912 1 97.38 158 ASP B N 1
ATOM 4552 C CA . ASP B 1 158 ? 14.453 11.641 4.332 1 97.38 158 ASP B CA 1
ATOM 4553 C C . ASP B 1 158 ? 13.008 11.234 4.598 1 97.38 158 ASP B C 1
ATOM 4555 O O . ASP B 1 158 ? 12.75 10.328 5.395 1 97.38 158 ASP B O 1
ATOM 4559 N N . TRP B 1 159 ? 12.117 11.922 3.895 1 97.38 159 TRP B N 1
ATOM 4560 C CA . TRP B 1 159 ? 10.703 11.586 4.035 1 97.38 159 TRP B CA 1
ATOM 4561 C C . TRP B 1 159 ? 10.422 10.172 3.539 1 97.38 159 TRP B C 1
ATOM 4563 O O . TRP B 1 159 ? 9.688 9.414 4.18 1 97.38 159 TRP B O 1
ATOM 4573 N N . PHE B 1 160 ? 11.016 9.859 2.377 1 98 160 PHE B N 1
ATOM 4574 C CA . PHE B 1 160 ? 10.914 8.516 1.815 1 98 160 PHE B CA 1
ATOM 4575 C C . PHE B 1 160 ? 11.414 7.477 2.811 1 98 160 PHE B C 1
ATOM 4577 O O . PHE B 1 160 ? 10.719 6.488 3.082 1 98 160 PHE B O 1
ATOM 4584 N N . GLY B 1 161 ? 12.516 7.668 3.453 1 98.19 161 GLY B N 1
ATOM 4585 C CA . GLY B 1 161 ? 13.07 6.781 4.465 1 98.19 161 GLY B CA 1
ATOM 4586 C C . GLY B 1 161 ? 12.18 6.621 5.676 1 98.19 161 GLY B C 1
ATOM 4587 O O . GLY B 1 161 ? 11.914 5.5 6.113 1 98.19 161 GLY B O 1
ATOM 4588 N N . HIS B 1 162 ? 11.703 7.73 6.207 1 97.81 162 HIS B N 1
ATOM 4589 C CA . HIS B 1 162 ? 10.805 7.691 7.355 1 97.81 162 HIS B CA 1
ATOM 4590 C C . HIS B 1 162 ? 9.547 6.887 7.051 1 97.81 162 HIS B C 1
ATOM 4592 O O . HIS B 1 162 ? 9.086 6.105 7.883 1 97.81 162 HIS B O 1
ATOM 4598 N N . SER B 1 163 ? 9.047 7.023 5.867 1 98.12 163 SER B N 1
ATOM 4599 C CA . SER B 1 163 ? 7.816 6.355 5.445 1 98.12 163 SER B CA 1
ATOM 4600 C C . SER B 1 163 ? 7.992 4.844 5.418 1 98.12 163 SER B C 1
ATOM 4602 O O . SER B 1 163 ? 7.133 4.105 5.906 1 98.12 163 SER B O 1
ATOM 4604 N N . VAL B 1 164 ? 9.117 4.414 4.918 1 98.12 164 VAL B N 1
ATOM 4605 C CA . VAL B 1 164 ? 9.227 2.98 4.668 1 98.12 164 VAL B CA 1
ATOM 4606 C C . VAL B 1 164 ? 9.914 2.303 5.855 1 98.12 164 VAL B C 1
ATOM 4608 O O . VAL B 1 164 ? 9.688 1.118 6.113 1 98.12 164 VAL B O 1
ATOM 4611 N N . GLU B 1 165 ? 10.703 3.031 6.637 1 97.38 165 GLU B N 1
ATOM 4612 C CA . GLU B 1 165 ? 11.469 2.406 7.715 1 97.38 165 GLU B CA 1
ATOM 4613 C C . GLU B 1 165 ? 10.719 2.49 9.039 1 97.38 165 GLU B C 1
ATOM 4615 O O . GLU B 1 165 ? 10.883 1.629 9.906 1 97.38 165 GLU B O 1
ATOM 4620 N N . GLU B 1 166 ? 9.938 3.527 9.266 1 97.25 166 GLU B N 1
ATOM 4621 C CA . GLU B 1 166 ? 9.227 3.668 10.539 1 97.25 166 GLU B CA 1
ATOM 4622 C C . GLU B 1 166 ? 7.723 3.48 10.344 1 97.25 166 GLU B C 1
ATOM 4624 O O . GLU B 1 166 ? 7.109 2.643 11.008 1 97.25 166 GLU B O 1
ATOM 4629 N N . VAL B 1 167 ? 7.148 4.246 9.406 1 98.12 167 VAL B N 1
ATOM 4630 C CA . VAL B 1 167 ? 5.695 4.266 9.289 1 98.12 167 VAL B CA 1
ATOM 4631 C C . VAL B 1 167 ? 5.199 2.895 8.828 1 98.12 167 VAL B C 1
ATOM 4633 O O . VAL B 1 167 ? 4.223 2.369 9.367 1 98.12 167 VAL B O 1
ATOM 4636 N N . PHE B 1 168 ? 5.902 2.266 7.902 1 98.44 168 PHE B N 1
ATOM 4637 C CA . PHE B 1 168 ? 5.477 1.009 7.301 1 98.44 168 PHE B CA 1
ATOM 4638 C C . PHE B 1 168 ? 5.426 -0.102 8.344 1 98.44 168 PHE B C 1
ATOM 4640 O O . PHE B 1 168 ? 4.371 -0.704 8.562 1 98.44 168 PHE B O 1
ATOM 4647 N N . PRO B 1 169 ? 6.477 -0.434 9.117 1 97.69 169 PRO B N 1
ATOM 4648 C CA . PRO B 1 169 ? 6.367 -1.454 10.164 1 97.69 169 PRO B CA 1
ATOM 4649 C C . PRO B 1 169 ? 5.344 -1.093 11.234 1 97.69 169 PRO B C 1
ATOM 4651 O O . PRO B 1 169 ? 4.684 -1.977 11.789 1 97.69 169 PRO B O 1
ATOM 4654 N N . THR B 1 170 ? 5.215 0.197 11.539 1 97.94 170 THR B N 1
ATOM 4655 C CA . THR B 1 170 ? 4.227 0.66 12.516 1 97.94 170 THR B CA 1
ATOM 4656 C C . THR B 1 170 ? 2.814 0.322 12.047 1 97.94 170 THR B C 1
ATOM 4658 O O . THR B 1 170 ? 1.994 -0.153 12.836 1 97.94 170 THR B O 1
ATOM 4661 N N . SER B 1 171 ? 2.572 0.522 10.766 1 98.62 171 SER B N 1
ATOM 4662 C CA . SER B 1 171 ? 1.251 0.288 10.188 1 98.62 171 SER B CA 1
ATOM 4663 C C . SER B 1 171 ? 0.845 -1.176 10.32 1 98.62 171 SER B C 1
ATOM 4665 O O . SER B 1 171 ? -0.335 -1.484 10.5 1 98.62 171 SER B O 1
ATOM 4667 N N . ALA B 1 172 ? 1.789 -2.039 10.258 1 97.94 172 ALA B N 1
ATOM 4668 C CA . ALA B 1 172 ? 1.524 -3.473 10.352 1 97.94 172 ALA B CA 1
ATOM 4669 C C . ALA B 1 172 ? 1.159 -3.873 11.773 1 97.94 172 ALA B C 1
ATOM 4671 O O . ALA B 1 172 ? 0.801 -5.027 12.031 1 97.94 172 ALA B O 1
ATOM 4672 N N . LYS B 1 173 ? 1.204 -2.938 12.758 1 97.25 173 LYS B N 1
ATOM 4673 C CA . LYS B 1 173 ? 0.927 -3.232 14.164 1 97.25 173 LYS B CA 1
ATOM 4674 C C . LYS B 1 173 ? -0.336 -2.518 14.633 1 97.25 173 LYS B C 1
ATOM 4676 O O . LYS B 1 173 ? -0.726 -2.641 15.797 1 97.25 173 LYS B O 1
ATOM 4681 N N . LEU B 1 174 ? -1.028 -1.8 13.766 1 97.75 174 LEU B N 1
ATOM 4682 C CA . LEU B 1 174 ? -2.162 -0.987 14.195 1 97.75 174 LEU B CA 1
ATOM 4683 C C . LEU B 1 174 ? -3.279 -1.861 14.75 1 97.75 174 LEU B C 1
ATOM 4685 O O . LEU B 1 174 ? -3.859 -1.547 15.789 1 97.75 174 LEU B O 1
ATOM 4689 N N . ALA B 1 175 ? -3.617 -2.957 14.039 1 97.44 175 ALA B N 1
ATOM 4690 C CA . ALA B 1 175 ? -4.684 -3.84 14.5 1 97.44 175 ALA B CA 1
ATOM 4691 C C . ALA B 1 175 ? -4.387 -4.383 15.891 1 97.44 175 ALA B C 1
ATOM 4693 O O . ALA B 1 175 ? -5.262 -4.402 16.766 1 97.44 175 ALA B O 1
ATOM 4694 N N . GLU B 1 176 ? -3.176 -4.809 16.109 1 95.19 176 GLU B N 1
ATOM 4695 C CA . GLU B 1 176 ? -2.77 -5.32 17.422 1 95.19 176 GLU B CA 1
ATOM 4696 C C . GLU B 1 176 ? -2.877 -4.238 18.484 1 95.19 176 GLU B C 1
ATOM 4698 O O . GLU B 1 176 ? -3.328 -4.508 19.609 1 95.19 176 GLU B O 1
ATOM 4703 N N . ALA B 1 177 ? -2.389 -3.066 18.203 1 94.81 177 ALA B N 1
ATOM 4704 C CA . ALA B 1 177 ? -2.441 -1.955 19.141 1 94.81 177 ALA B CA 1
ATOM 4705 C C . ALA B 1 177 ? -3.881 -1.655 19.562 1 94.81 177 ALA B C 1
ATOM 4707 O O . ALA B 1 177 ? -4.164 -1.449 20.75 1 94.81 177 ALA B O 1
ATOM 4708 N N . LEU B 1 178 ? -4.781 -1.646 18.594 1 95.19 178 LEU B N 1
ATOM 4709 C CA . LEU B 1 178 ? -6.18 -1.343 18.875 1 95.19 178 LEU B CA 1
ATOM 4710 C C . LEU B 1 178 ? -6.832 -2.469 19.672 1 95.19 178 LEU B C 1
ATOM 4712 O O . LEU B 1 178 ? -7.703 -2.219 20.5 1 95.19 178 LEU B O 1
ATOM 4716 N N . GLU B 1 179 ? -6.445 -3.674 19.391 1 93.81 179 GLU B N 1
ATOM 4717 C CA . GLU B 1 179 ? -6.961 -4.805 20.156 1 93.81 179 GLU B CA 1
ATOM 4718 C C . GLU B 1 179 ? -6.57 -4.695 21.641 1 93.81 179 GLU B C 1
ATOM 4720 O O . GLU B 1 179 ? -7.395 -4.941 22.516 1 93.81 179 GLU B O 1
ATOM 4725 N N . LYS B 1 180 ? -5.359 -4.359 21.891 1 88.25 180 LYS B N 1
ATOM 4726 C CA . LYS B 1 180 ? -4.879 -4.191 23.266 1 88.25 180 LYS B CA 1
ATOM 4727 C C . LYS B 1 180 ? -5.613 -3.049 23.953 1 88.25 180 LYS B C 1
ATOM 4729 O O . LYS B 1 180 ? -5.953 -3.154 25.141 1 88.25 180 LYS B O 1
ATOM 4734 N N . CYS B 1 181 ? -5.77 -2.02 23.219 1 79.69 181 CYS B N 1
ATOM 4735 C CA . CYS B 1 181 ? -6.465 -0.862 23.781 1 79.69 181 CYS B CA 1
ATOM 4736 C C . CYS B 1 181 ? -7.914 -1.199 24.094 1 79.69 181 CYS B C 1
ATOM 4738 O O . CYS B 1 181 ? -8.445 -0.767 25.125 1 79.69 181 CYS B O 1
ATOM 4740 N N . SER B 1 182 ? -8.539 -1.939 23.266 1 75 182 SER B N 1
ATOM 4741 C CA . SER B 1 182 ? -9.938 -2.32 23.453 1 75 182 SER B CA 1
ATOM 4742 C C . SER B 1 182 ? -10.109 -3.227 24.672 1 75 182 SER B C 1
ATOM 4744 O O . SER B 1 182 ? -11.141 -3.189 25.328 1 75 182 SER B O 1
ATOM 4746 N N . GLN B 1 183 ? -9.172 -3.988 24.906 1 69.75 183 GLN B N 1
ATOM 4747 C CA . GLN B 1 183 ? -9.234 -4.914 26.031 1 69.75 183 GLN B CA 1
ATOM 4748 C C . GLN B 1 183 ? -8.93 -4.199 27.344 1 69.75 183 GLN B C 1
ATOM 4750 O O . GLN B 1 183 ? -9.57 -4.465 28.375 1 69.75 183 GLN B O 1
ATOM 4755 N N . SER B 1 184 ? -7.918 -3.436 27.203 1 62.53 184 SER B N 1
ATOM 4756 C CA . SER B 1 184 ? -7.445 -2.824 28.438 1 62.53 184 SER B CA 1
ATOM 4757 C C . SER B 1 184 ? -8.109 -1.469 28.672 1 62.53 184 SER B C 1
ATOM 4759 O O . SER B 1 184 ? -8.07 -0.939 29.781 1 62.53 184 SER B O 1
ATOM 4761 N N . GLY B 1 185 ? -8.875 -1.051 27.703 1 52.78 185 GLY B N 1
ATOM 4762 C CA . GLY B 1 185 ? -9.352 0.323 27.766 1 52.78 185 GLY B CA 1
ATOM 4763 C C . GLY B 1 185 ? -8.25 1.344 27.531 1 52.78 185 GLY B C 1
ATOM 4764 O O . GLY B 1 185 ? -7.09 1.095 27.844 1 52.78 185 GLY B O 1
ATOM 4765 N N . ILE B 1 186 ? -7.902 1.71 26.375 1 51.06 186 ILE B N 1
ATOM 4766 C CA . ILE B 1 186 ? -6.891 2.738 26.156 1 51.06 186 ILE B CA 1
ATOM 4767 C C . ILE B 1 186 ? -6.852 3.688 27.344 1 51.06 186 ILE B C 1
ATOM 4769 O O . ILE B 1 186 ? -7.77 4.488 27.547 1 51.06 186 ILE B O 1
ATOM 4773 N N . GLU B 1 187 ? -6.406 3.201 28.5 1 47.34 187 GLU B N 1
ATOM 4774 C CA . GLU B 1 187 ? -6.242 4.18 29.578 1 47.34 187 GLU B CA 1
ATOM 4775 C C . GLU B 1 187 ? -5.234 5.258 29.188 1 47.34 187 GLU B C 1
ATOM 4777 O O . GLU B 1 187 ? -4.168 4.953 28.656 1 47.34 187 GLU B O 1
ATOM 4782 N N . GLY B 1 188 ? -5.691 6.535 29.359 1 56.41 188 GLY B N 1
ATOM 4783 C CA . GLY B 1 188 ? -5.137 7.867 29.516 1 56.41 188 GLY B CA 1
ATOM 4784 C C . GLY B 1 188 ? -4.527 8.422 28.25 1 56.41 188 GLY B C 1
ATOM 4785 O O . GLY B 1 188 ? -4.082 9.57 28.219 1 56.41 188 GLY B O 1
ATOM 4786 N N . GLY B 1 189 ? -4.594 7.543 26.922 1 67.31 189 GLY B N 1
ATOM 4787 C CA . GLY B 1 189 ? -4.16 8.25 25.719 1 67.31 189 GLY B CA 1
ATOM 4788 C C . GLY B 1 189 ? -2.656 8.445 25.656 1 67.31 189 GLY B C 1
ATOM 4789 O O . GLY B 1 189 ? -2.178 9.453 25.125 1 67.31 189 GLY B O 1
ATOM 4790 N N . ARG B 1 190 ? -1.84 7.41 26.422 1 83.69 190 ARG B N 1
ATOM 4791 C CA . ARG B 1 190 ? -0.388 7.562 26.453 1 83.69 190 ARG B CA 1
ATOM 4792 C C . ARG B 1 190 ? 0.208 7.293 25.062 1 83.69 190 ARG B C 1
ATOM 4794 O O . ARG B 1 190 ? -0.199 6.352 24.391 1 83.69 190 ARG B O 1
ATOM 4801 N N . ALA B 1 191 ? 1.13 8.102 24.688 1 82.19 191 ALA B N 1
ATOM 4802 C CA . ALA B 1 191 ? 1.805 7.973 23.391 1 82.19 191 ALA B CA 1
ATOM 4803 C C . ALA B 1 191 ? 2.479 6.609 23.266 1 82.19 191 ALA B C 1
ATOM 4805 O O . ALA B 1 191 ? 2.594 6.07 22.156 1 82.19 191 ALA B O 1
ATOM 4806 N N . GLU B 1 192 ? 2.852 5.945 24.375 1 85.62 192 GLU B N 1
ATOM 4807 C CA . GLU B 1 192 ? 3.541 4.656 24.406 1 85.62 192 GLU B CA 1
ATOM 4808 C C . GLU B 1 192 ? 2.584 3.512 24.094 1 85.62 192 GLU B C 1
ATOM 4810 O O . GLU B 1 192 ? 3.02 2.404 23.766 1 85.62 192 GLU B O 1
ATOM 4815 N N . ASP B 1 193 ? 1.304 3.756 24.219 1 88.25 193 ASP B N 1
ATOM 4816 C CA . ASP B 1 193 ? 0.297 2.758 23.875 1 88.25 193 ASP B CA 1
ATOM 4817 C C . ASP B 1 193 ? -0.13 2.893 22.406 1 88.25 193 ASP B C 1
ATOM 4819 O O . ASP B 1 193 ? -1.3 3.152 22.125 1 88.25 193 ASP B O 1
ATOM 4823 N N . SER B 1 194 ? 0.842 2.797 21.531 1 93 194 SER B N 1
ATOM 4824 C CA . SER B 1 194 ? 0.617 3.016 20.109 1 93 194 SER B CA 1
ATOM 4825 C C . SER B 1 194 ? 1.165 1.859 19.281 1 93 194 SER B C 1
ATOM 4827 O O . SER B 1 194 ? 1.944 1.045 19.781 1 93 194 SER B O 1
ATOM 4829 N N . ALA B 1 195 ? 0.736 1.8 18.047 1 96.38 195 ALA B N 1
ATOM 4830 C CA . ALA B 1 195 ? 1.275 0.833 17.094 1 96.38 195 ALA B CA 1
ATOM 4831 C C . ALA B 1 195 ? 2.781 1.01 16.922 1 96.38 195 ALA B C 1
ATOM 4833 O O . ALA B 1 195 ? 3.516 0.03 16.781 1 96.38 195 ALA B O 1
ATOM 4834 N N . PHE B 1 196 ? 3.227 2.195 16.969 1 96.75 196 PHE B N 1
ATOM 4835 C CA . PHE B 1 196 ? 4.648 2.492 16.828 1 96.75 196 PHE B CA 1
ATOM 4836 C C . PHE B 1 196 ? 5.445 1.835 17.953 1 96.75 196 PHE B C 1
ATOM 4838 O O . PHE B 1 196 ? 6.453 1.175 17.703 1 96.75 196 PHE B O 1
ATOM 4845 N N . SER B 1 197 ? 4.98 2.023 19.172 1 94.81 197 SER B N 1
ATOM 4846 C CA . SER B 1 197 ? 5.664 1.44 20.328 1 94.81 197 SER B CA 1
ATOM 4847 C C . SER B 1 197 ? 5.723 -0.08 20.219 1 94.81 197 SER B C 1
ATOM 4849 O O . SER B 1 197 ? 6.73 -0.693 20.594 1 94.81 197 SER B O 1
ATOM 4851 N N . LEU B 1 198 ? 4.691 -0.637 19.719 1 94.25 198 LEU B N 1
ATOM 4852 C CA . LEU B 1 198 ? 4.676 -2.082 19.516 1 94.25 198 LEU B CA 1
ATOM 4853 C C . LEU B 1 198 ? 5.684 -2.492 18.453 1 94.25 198 LEU B C 1
ATOM 4855 O O . LEU B 1 198 ? 6.363 -3.512 18.594 1 94.25 198 LEU B O 1
ATOM 4859 N N . ALA B 1 199 ? 5.777 -1.74 17.391 1 95.38 199 ALA B N 1
ATOM 4860 C CA . ALA B 1 199 ? 6.625 -2.074 16.25 1 95.38 199 ALA B CA 1
ATOM 4861 C C . ALA B 1 199 ? 8.102 -2.025 16.641 1 95.38 199 ALA B C 1
ATOM 4863 O O . ALA B 1 199 ? 8.891 -2.863 16.188 1 95.38 199 ALA B O 1
ATOM 4864 N N . ILE B 1 200 ? 8.461 -1.041 17.344 1 93.44 200 ILE B N 1
ATOM 4865 C CA . ILE B 1 200 ? 9.875 -0.885 17.672 1 93.44 200 ILE B CA 1
ATOM 4866 C C . ILE B 1 200 ? 10.227 -1.77 18.859 1 93.44 200 ILE B C 1
ATOM 4868 O O . ILE B 1 200 ? 11.398 -2.107 19.062 1 93.44 200 ILE B O 1
ATOM 4872 N N . GLY B 1 201 ? 9.273 -2.023 19.609 1 87.94 201 GLY B N 1
ATOM 4873 C CA . GLY B 1 201 ? 9.547 -2.787 20.828 1 87.94 201 GLY B CA 1
ATOM 4874 C C . GLY B 1 201 ? 10.164 -1.952 21.938 1 87.94 201 GLY B C 1
ATOM 4875 O O . GLY B 1 201 ? 10.539 -0.799 21.719 1 87.94 201 GLY B O 1
ATOM 4876 N N . GLY B 1 202 ? 10.078 -2.287 23.188 1 84.62 202 GLY B N 1
ATOM 4877 C CA . GLY B 1 202 ? 10.797 -1.648 24.281 1 84.62 202 GLY B CA 1
ATOM 4878 C C . GLY B 1 202 ? 9.945 -0.676 25.078 1 84.62 202 GLY B C 1
ATOM 4879 O O . GLY B 1 202 ? 10.383 -0.156 26.109 1 84.62 202 GLY B O 1
ATOM 4880 N N . GLY B 1 203 ? 8.852 -0.278 24.5 1 88 203 GLY B N 1
ATOM 4881 C CA . GLY B 1 203 ? 7.926 0.536 25.266 1 88 203 GLY B CA 1
ATOM 4882 C C . GLY B 1 203 ? 8.172 2.025 25.109 1 88 203 GLY B C 1
ATOM 4883 O O . GLY B 1 203 ? 7.547 2.836 25.797 1 88 203 GLY B O 1
ATOM 4884 N N . GLU B 1 204 ? 8.992 2.457 24.172 1 91.56 204 GLU B N 1
ATOM 4885 C CA . GLU B 1 204 ? 9.297 3.865 23.938 1 91.56 204 GLU B CA 1
ATOM 4886 C C . GLU B 1 204 ? 8.211 4.547 23.125 1 91.56 204 GLU B C 1
ATOM 4888 O O . GLU B 1 204 ? 7.621 3.928 22.234 1 91.56 204 GLU B O 1
ATOM 4893 N N . SER B 1 205 ? 7.988 5.832 23.438 1 91.38 205 SER B N 1
ATOM 4894 C CA . SER B 1 205 ? 7.172 6.668 22.562 1 91.38 205 SER B CA 1
ATOM 4895 C C . SER B 1 205 ? 7.957 7.113 21.328 1 91.38 205 SER B C 1
ATOM 4897 O O . SER B 1 205 ? 9.172 6.93 21.266 1 91.38 205 SER B O 1
ATOM 4899 N N . VAL B 1 206 ? 7.273 7.73 20.391 1 92.88 206 VAL B N 1
ATOM 4900 C CA . VAL B 1 206 ? 7.891 8.219 19.156 1 92.88 206 VAL B CA 1
ATOM 4901 C C . VAL B 1 206 ? 8.977 9.234 19.5 1 92.88 206 VAL B C 1
ATOM 4903 O O . VAL B 1 206 ? 10.078 9.172 18.953 1 92.88 206 VAL B O 1
ATOM 4906 N N . PHE B 1 207 ? 8.695 10.164 20.359 1 87.25 207 PHE B N 1
ATOM 4907 C CA . PHE B 1 207 ? 9.633 11.227 20.703 1 87.25 207 PHE B CA 1
ATOM 4908 C C . PHE B 1 207 ? 10.859 10.656 21.422 1 87.25 207 PHE B C 1
ATOM 4910 O O . PHE B 1 207 ? 11.992 11.047 21.125 1 87.25 207 PHE B O 1
ATOM 4917 N N . GLU B 1 208 ? 10.68 9.727 22.375 1 89.56 208 GLU B N 1
ATOM 4918 C CA . GLU B 1 208 ? 11.781 9.07 23.062 1 89.56 208 GLU B CA 1
ATOM 4919 C C . GLU B 1 208 ? 12.664 8.297 22.094 1 89.56 208 GLU B C 1
ATOM 4921 O O . GLU B 1 208 ? 13.891 8.305 22.219 1 89.56 208 GLU B O 1
ATOM 4926 N N . PHE B 1 209 ? 11.992 7.648 21.219 1 94.88 209 PHE B N 1
ATOM 4927 C CA . PHE B 1 209 ? 12.695 6.855 20.219 1 94.88 209 PHE B CA 1
ATOM 4928 C C . PHE B 1 209 ? 13.672 7.723 19.422 1 94.88 209 PHE B C 1
ATOM 4930 O O . PHE B 1 209 ? 14.844 7.383 19.297 1 94.88 209 PHE B O 1
ATOM 4937 N N . PHE B 1 210 ? 13.234 8.836 18.938 1 92.19 210 PHE B N 1
ATOM 4938 C CA . PHE B 1 210 ? 14.07 9.688 18.094 1 92.19 210 PHE B CA 1
ATOM 4939 C C . PHE B 1 210 ? 15.109 10.422 18.922 1 92.19 210 PHE B C 1
ATOM 4941 O O . PHE B 1 210 ? 16.219 10.672 18.453 1 92.19 210 PHE B O 1
ATOM 4948 N N . GLU B 1 211 ? 14.789 10.742 20.109 1 88.25 211 GLU B N 1
ATOM 4949 C CA . GLU B 1 211 ? 15.742 11.406 21 1 88.25 211 GLU B CA 1
ATOM 4950 C C . GLU B 1 211 ? 16.953 10.516 21.266 1 88.25 211 GLU B C 1
ATOM 4952 O O . GLU B 1 211 ? 18.078 11.008 21.375 1 88.25 211 GLU B O 1
ATOM 4957 N N . LYS B 1 212 ? 16.781 9.234 21.328 1 92.81 212 LYS B N 1
ATOM 4958 C CA . LYS B 1 212 ? 17.812 8.281 21.688 1 92.81 212 LYS B CA 1
ATOM 4959 C C . LYS B 1 212 ? 18.609 7.848 20.453 1 92.81 212 LYS B C 1
ATOM 4961 O O . LYS B 1 212 ? 19.656 7.199 20.562 1 92.81 212 LYS B O 1
ATOM 4966 N N . ARG B 1 213 ? 18.172 8.281 19.281 1 95 213 ARG B N 1
ATOM 4967 C CA . ARG B 1 213 ? 18.781 7.848 18.031 1 95 213 ARG B CA 1
ATOM 4968 C C . ARG B 1 213 ? 19.016 9.031 17.094 1 95 213 ARG B C 1
ATOM 4970 O O . ARG B 1 213 ? 18.203 9.289 16.219 1 95 213 ARG B O 1
ATOM 4977 N N . PRO B 1 214 ? 20.141 9.617 17.172 1 92.56 214 PRO B N 1
ATOM 4978 C CA . PRO B 1 214 ? 20.406 10.867 16.453 1 92.56 214 PRO B CA 1
ATOM 4979 C C . PRO B 1 214 ? 20.25 10.734 14.945 1 92.56 214 PRO B C 1
ATOM 4981 O O . PRO B 1 214 ? 19.781 11.664 14.281 1 92.56 214 PRO B O 1
ATOM 4984 N N . ASP B 1 215 ? 20.703 9.594 14.422 1 93.88 215 ASP B N 1
ATOM 4985 C CA . ASP B 1 215 ? 20.594 9.398 12.984 1 93.88 215 ASP B CA 1
ATOM 4986 C C . ASP B 1 215 ? 19.141 9.352 12.539 1 93.88 215 ASP B C 1
ATOM 4988 O O . ASP B 1 215 ? 18.781 9.93 11.508 1 93.88 215 ASP B O 1
ATOM 4992 N N . LYS B 1 216 ? 18.359 8.695 13.289 1 95.12 216 LYS B N 1
ATOM 4993 C CA . LYS B 1 216 ? 16.938 8.617 12.969 1 95.12 216 LYS B CA 1
ATOM 4994 C C . LYS B 1 216 ? 16.234 9.945 13.219 1 95.12 216 LYS B C 1
ATOM 4996 O O . LYS B 1 216 ? 15.312 10.312 12.484 1 95.12 216 LYS B O 1
ATOM 5001 N N . GLN B 1 217 ? 16.688 10.609 14.258 1 92.56 217 GLN B N 1
ATOM 5002 C CA . GLN B 1 217 ? 16.141 11.938 14.531 1 92.56 217 GLN B CA 1
ATOM 5003 C C . GLN B 1 217 ? 16.422 12.891 13.375 1 92.56 217 GLN B C 1
ATOM 5005 O O . GLN B 1 217 ? 15.555 13.688 13 1 92.56 217 GLN B O 1
ATOM 5010 N N . ARG B 1 218 ? 17.625 12.859 12.867 1 91.88 218 ARG B N 1
ATOM 5011 C CA . ARG B 1 218 ? 18 13.695 11.727 1 91.88 218 ARG B CA 1
ATOM 5012 C C . ARG B 1 218 ? 17.094 13.406 10.531 1 91.88 218 ARG B C 1
ATOM 5014 O O . ARG B 1 218 ? 16.609 14.336 9.875 1 91.88 218 ARG B O 1
ATOM 5021 N N . ARG B 1 219 ? 16.875 12.148 10.211 1 95.25 219 ARG B N 1
ATOM 5022 C CA . ARG B 1 219 ? 15.992 11.781 9.109 1 95.25 219 ARG B CA 1
ATOM 5023 C C . ARG B 1 219 ? 14.57 12.289 9.336 1 95.25 219 ARG B C 1
ATOM 5025 O O . ARG B 1 219 ? 13.93 12.789 8.414 1 95.25 219 ARG B O 1
ATOM 5032 N N . PHE B 1 220 ? 14.172 12.125 10.594 1 94.62 220 PHE B N 1
ATOM 5033 C CA . PHE B 1 220 ? 12.82 12.57 10.914 1 94.62 220 PHE B CA 1
ATOM 5034 C C . PHE B 1 220 ? 12.68 14.078 10.703 1 94.62 220 PHE B C 1
ATOM 5036 O O . PHE B 1 220 ? 11.688 14.539 10.141 1 94.62 220 PHE B O 1
ATOM 5043 N N . ARG B 1 221 ? 13.578 14.789 11.078 1 87.88 221 ARG B N 1
ATOM 5044 C CA . ARG B 1 221 ? 13.562 16.234 10.883 1 87.88 221 ARG B CA 1
ATOM 5045 C C . ARG B 1 221 ? 13.5 16.578 9.398 1 87.88 221 ARG B C 1
ATOM 5047 O O . ARG B 1 221 ? 12.742 17.469 8.992 1 87.88 221 ARG B O 1
ATOM 5054 N N . GLY B 1 222 ? 14.367 15.914 8.602 1 91.38 222 GLY B N 1
ATOM 5055 C CA . GLY B 1 222 ? 14.305 16.094 7.156 1 91.38 222 GLY B CA 1
ATOM 5056 C C . GLY B 1 222 ? 12.953 15.734 6.57 1 91.38 222 GLY B C 1
ATOM 5057 O O . GLY B 1 222 ? 12.461 16.422 5.672 1 91.38 222 GLY B O 1
ATOM 5058 N N . ALA B 1 223 ? 12.398 14.719 7.07 1 94.94 223 ALA B N 1
ATOM 5059 C CA . ALA B 1 223 ? 11.086 14.281 6.613 1 94.94 223 ALA B CA 1
ATOM 5060 C C . ALA B 1 223 ? 10.023 15.352 6.887 1 94.94 223 ALA B C 1
ATOM 5062 O O . ALA B 1 223 ? 9.156 15.602 6.047 1 94.94 223 ALA B O 1
ATOM 5063 N N . MET B 1 224 ? 10.062 15.93 8.086 1 89.94 224 MET B N 1
ATOM 5064 C CA . MET B 1 224 ? 9.094 16.969 8.438 1 89.94 224 MET B CA 1
ATOM 5065 C C . MET B 1 224 ? 9.281 18.203 7.559 1 89.94 224 MET B C 1
ATOM 5067 O O . MET B 1 224 ? 8.305 18.859 7.195 1 89.94 224 MET B O 1
ATOM 5071 N N . GLU B 1 225 ? 10.508 18.469 7.215 1 87.75 225 GLU B N 1
ATOM 5072 C CA . GLU B 1 225 ? 10.773 19.531 6.258 1 87.75 225 GLU B CA 1
ATOM 5073 C C . GLU B 1 225 ? 10.109 19.266 4.918 1 87.75 225 GLU B C 1
ATOM 5075 O O . GLU B 1 225 ? 9.523 20.156 4.309 1 87.75 225 GLU B O 1
ATOM 5080 N N . ALA B 1 226 ? 10.203 18.047 4.496 1 91.5 226 ALA B N 1
ATOM 5081 C CA . ALA B 1 226 ? 9.586 17.656 3.234 1 91.5 226 ALA B CA 1
ATOM 5082 C C . ALA B 1 226 ? 8.07 17.812 3.299 1 91.5 226 ALA B C 1
ATOM 5084 O O . ALA B 1 226 ? 7.434 18.203 2.316 1 91.5 226 ALA B O 1
ATOM 5085 N N . VAL B 1 227 ? 7.48 17.453 4.398 1 88.56 227 VAL B N 1
ATOM 5086 C CA . VAL B 1 227 ? 6.043 17.625 4.59 1 88.56 227 VAL B CA 1
ATOM 5087 C C . VAL B 1 227 ? 5.672 19.094 4.418 1 88.56 227 VAL B C 1
ATOM 5089 O O . VAL B 1 227 ? 4.672 19.422 3.771 1 88.56 227 VAL B O 1
ATOM 5092 N N . GLY B 1 228 ? 6.469 19.938 4.895 1 84.75 228 GLY B N 1
ATOM 5093 C CA . GLY B 1 228 ? 6.234 21.375 4.82 1 84.75 228 GLY B CA 1
ATOM 5094 C C . GLY B 1 228 ? 6.367 21.922 3.412 1 84.75 228 GLY B C 1
ATOM 5095 O O . GLY B 1 228 ? 5.871 23.016 3.119 1 84.75 228 GLY B O 1
ATOM 5096 N N . MET B 1 229 ? 6.977 21.109 2.537 1 81.19 229 MET B N 1
ATOM 5097 C CA . MET B 1 229 ? 7.207 21.562 1.169 1 81.19 229 MET B CA 1
ATOM 5098 C C . MET B 1 229 ? 6.012 21.234 0.277 1 81.19 229 MET B C 1
ATOM 5100 O O . MET B 1 229 ? 5.91 21.75 -0.84 1 81.19 229 MET B O 1
ATOM 5104 N N . ASP B 1 230 ? 5.156 20.484 0.798 1 83.88 230 ASP B N 1
ATOM 5105 C CA . ASP B 1 230 ? 3.945 20.219 0.029 1 83.88 230 ASP B CA 1
ATOM 5106 C C . ASP B 1 230 ? 3.119 21.484 -0.166 1 83.88 230 ASP B C 1
ATOM 5108 O O . ASP B 1 230 ? 2.992 22.297 0.753 1 83.88 230 ASP B O 1
ATOM 5112 N N . GLY B 1 231 ? 2.545 21.625 -1.3 1 81.38 231 GLY B N 1
ATOM 5113 C CA . GLY B 1 231 ? 1.782 22.812 -1.627 1 81.38 231 GLY B CA 1
ATOM 5114 C C . GLY B 1 231 ? 0.615 23.047 -0.688 1 81.38 231 GLY B C 1
ATOM 5115 O O . GLY B 1 231 ? 0.235 24.203 -0.441 1 81.38 231 GLY B O 1
ATOM 5116 N N . GLY B 1 232 ? 0.053 21.984 -0.169 1 87.19 232 GLY B N 1
ATOM 5117 C CA . GLY B 1 232 ? -1.069 22.109 0.747 1 87.19 232 GLY B CA 1
ATOM 5118 C C . GLY B 1 232 ? -0.676 22.688 2.098 1 87.19 232 GLY B C 1
ATOM 5119 O O . GLY B 1 232 ? -1.535 23.094 2.879 1 87.19 232 GLY B O 1
ATOM 5120 N N . HIS B 1 233 ? 0.64 22.797 2.295 1 90.69 233 HIS B N 1
ATOM 5121 C CA . HIS B 1 233 ? 1.142 23.297 3.564 1 90.69 233 HIS B CA 1
ATOM 5122 C C . HIS B 1 233 ? 1.934 24.594 3.367 1 90.69 233 HIS B C 1
ATOM 5124 O O . HIS B 1 233 ? 2.699 25 4.246 1 90.69 233 HIS B O 1
ATOM 5130 N N . ASP B 1 234 ? 1.721 25.172 2.252 1 89.75 234 ASP B N 1
ATOM 5131 C CA . ASP B 1 234 ? 2.412 26.438 1.969 1 89.75 234 ASP B CA 1
ATOM 5132 C C . ASP B 1 234 ? 2.213 27.438 3.102 1 89.75 234 ASP B C 1
ATOM 5134 O O . ASP B 1 234 ? 1.097 27.609 3.594 1 89.75 234 ASP B O 1
ATOM 5138 N N . LEU B 1 235 ? 3.32 28.094 3.492 1 93.38 235 LEU B N 1
ATOM 5139 C CA . LEU B 1 235 ? 3.283 29.031 4.609 1 93.38 235 LEU B CA 1
ATOM 5140 C C . LEU B 1 235 ? 2.408 30.234 4.277 1 93.38 235 LEU B C 1
ATOM 5142 O O . LEU B 1 235 ? 1.906 30.922 5.18 1 93.38 235 LEU B O 1
ATOM 5146 N N . GLY B 1 236 ? 2.232 30.453 3.016 1 93.56 236 GLY B N 1
ATOM 5147 C CA . GLY B 1 236 ? 1.406 31.562 2.572 1 93.56 236 GLY B CA 1
ATOM 5148 C C . GLY B 1 236 ? -0.028 31.469 3.061 1 93.56 236 GLY B C 1
ATOM 5149 O O . GLY B 1 236 ? -0.688 32.5 3.256 1 93.56 236 GLY B O 1
ATOM 5150 N N . PHE B 1 237 ? -0.498 30.266 3.299 1 94.06 237 PHE B N 1
ATOM 5151 C CA . PHE B 1 237 ? -1.861 30.078 3.779 1 94.06 237 PHE B CA 1
ATOM 5152 C C . PHE B 1 237 ? -2.029 30.672 5.176 1 94.06 237 PHE B C 1
ATOM 5154 O O . PHE B 1 237 ? -3.09 31.203 5.504 1 94.06 237 PHE B O 1
ATOM 5161 N N . VAL B 1 238 ? -0.962 30.578 5.984 1 96.5 238 VAL B N 1
ATOM 5162 C CA . VAL B 1 238 ? -1.018 31.125 7.34 1 96.5 238 VAL B CA 1
ATOM 5163 C C . VAL B 1 238 ? -0.686 32.625 7.309 1 96.5 238 VAL B C 1
ATOM 5165 O O . VAL B 1 238 ? -1.322 33.406 8 1 96.5 238 VAL B O 1
ATOM 5168 N N . VAL B 1 239 ? 0.285 32.969 6.504 1 97.25 239 VAL B N 1
ATOM 5169 C CA . VAL B 1 239 ? 0.727 34.375 6.395 1 97.25 239 VAL B CA 1
ATOM 5170 C C . VAL B 1 239 ? -0.431 35.25 5.926 1 97.25 239 VAL B C 1
ATOM 5172 O O . VAL B 1 239 ? -0.59 36.375 6.391 1 97.25 239 VAL B O 1
ATOM 5175 N N . GLY B 1 240 ? -1.216 34.688 5.043 1 95.75 240 GLY B N 1
ATOM 5176 C CA . GLY B 1 240 ? -2.326 35.469 4.512 1 95.75 240 GLY B CA 1
ATOM 5177 C C . GLY B 1 240 ? -3.664 35.094 5.113 1 95.75 240 GLY B C 1
ATOM 5178 O O . GLY B 1 240 ? -4.699 35.656 4.754 1 95.75 240 GLY B O 1
ATOM 5179 N N . GLY B 1 241 ? -3.705 34.156 6.035 1 95.31 241 GLY B N 1
ATOM 5180 C CA . GLY B 1 241 ? -4.953 33.562 6.477 1 95.31 241 GLY B CA 1
ATOM 5181 C C . GLY B 1 241 ? -5.504 34.188 7.742 1 95.31 241 GLY B C 1
ATOM 5182 O O . GLY B 1 241 ? -6.547 33.781 8.25 1 95.31 241 GLY B O 1
ATOM 5183 N N . PHE B 1 242 ? -4.855 35.094 8.258 1 95.31 242 PHE B N 1
ATOM 5184 C CA . PHE B 1 242 ? -5.219 35.875 9.445 1 95.31 242 PHE B CA 1
ATOM 5185 C C . PHE B 1 242 ? -4.879 37.344 9.273 1 95.31 242 PHE B C 1
ATOM 5187 O O . PHE B 1 242 ? -3.996 37.688 8.484 1 95.31 242 PHE B O 1
ATOM 5194 N N . ASP B 1 243 ? -5.637 38.188 9.945 1 94.62 243 ASP B N 1
ATOM 5195 C CA . ASP B 1 243 ? -5.402 39.625 9.82 1 94.62 243 ASP B CA 1
ATOM 5196 C C . ASP B 1 243 ? -4.262 40.094 10.734 1 94.62 243 ASP B C 1
ATOM 5198 O O . ASP B 1 243 ? -4.473 40.875 11.664 1 94.62 243 ASP B O 1
ATOM 5202 N N . TRP B 1 244 ? -3.098 39.688 10.359 1 96.81 244 TRP B N 1
ATOM 5203 C CA . TRP B 1 244 ? -1.895 39.969 11.141 1 96.81 244 TRP B CA 1
ATOM 5204 C C . TRP B 1 244 ? -1.649 41.469 11.234 1 96.81 244 TRP B C 1
ATOM 5206 O O . TRP B 1 244 ? -1.077 41.969 12.211 1 96.81 244 TRP B O 1
ATOM 5216 N N . GLY B 1 245 ? -2.025 42.188 10.211 1 93.25 245 GLY B N 1
ATOM 5217 C CA . GLY B 1 245 ? -1.808 43.625 10.164 1 93.25 245 GLY B CA 1
ATOM 5218 C C . GLY B 1 245 ? -2.482 44.375 11.297 1 93.25 245 GLY B C 1
ATOM 5219 O O . GLY B 1 245 ? -1.984 45.406 11.758 1 93.25 245 GLY B O 1
ATOM 5220 N N . LYS B 1 246 ? -3.504 43.844 11.773 1 93.56 246 LYS B N 1
ATOM 5221 C CA . LYS B 1 246 ? -4.293 44.5 12.812 1 93.56 246 LYS B CA 1
ATOM 5222 C C . LYS B 1 246 ? -3.574 44.469 14.156 1 93.56 246 LYS B C 1
ATOM 5224 O O . LYS B 1 246 ? -3.918 45.219 15.07 1 93.56 246 LYS B O 1
ATOM 5229 N N . LEU B 1 247 ? -2.549 43.656 14.289 1 94.31 247 LEU B N 1
ATOM 5230 C CA . LEU B 1 247 ? -1.842 43.5 15.555 1 94.31 247 LEU B CA 1
ATOM 5231 C C . LEU B 1 247 ? -0.847 44.625 15.773 1 94.31 247 LEU B C 1
ATOM 5233 O O . LEU B 1 247 ? -0.351 44.812 16.891 1 94.31 247 LEU B O 1
ATOM 5237 N N . GLY B 1 248 ? -0.523 45.438 14.727 1 92.44 248 GLY B N 1
ATOM 5238 C CA . GLY B 1 248 ? 0.504 46.438 14.867 1 92.44 248 GLY B CA 1
ATOM 5239 C C . GLY B 1 248 ? 1.825 45.906 15.375 1 92.44 248 GLY B C 1
ATOM 5240 O O . GLY B 1 248 ? 2.354 44.938 14.82 1 92.44 248 GLY B O 1
ATOM 5241 N N . ARG B 1 249 ? 2.326 46.5 16.484 1 93.5 249 ARG B N 1
ATOM 5242 C CA . ARG B 1 249 ? 3.572 46.031 17.078 1 93.5 249 ARG B CA 1
ATOM 5243 C C . ARG B 1 249 ? 3.312 44.875 18.062 1 93.5 249 ARG B C 1
ATOM 5245 O O . ARG B 1 249 ? 3.816 44.906 19.188 1 93.5 249 ARG B O 1
ATOM 5252 N N . GLY B 1 250 ? 2.531 44 17.594 1 96.19 250 GLY B N 1
ATOM 5253 C CA . GLY B 1 250 ? 2.125 42.875 18.438 1 96.19 250 GLY B CA 1
ATOM 5254 C C . GLY B 1 250 ? 3.199 41.812 18.594 1 96.19 250 GLY B C 1
ATOM 5255 O O . GLY B 1 250 ? 4.109 41.719 17.766 1 96.19 250 GLY B O 1
ATOM 5256 N N . VAL B 1 251 ? 3.104 41.031 19.641 1 98.19 251 VAL B N 1
ATOM 5257 C CA . VAL B 1 251 ? 4.016 39.938 19.953 1 98.19 251 VAL B CA 1
ATOM 5258 C C . VAL B 1 251 ? 3.336 38.594 19.641 1 98.19 251 VAL B C 1
ATOM 5260 O O . VAL B 1 251 ? 2.256 38.312 20.156 1 98.19 251 VAL B O 1
ATOM 5263 N N . VAL B 1 252 ? 3.959 37.875 18.75 1 98.69 252 VAL B N 1
ATOM 5264 C CA . VAL B 1 252 ? 3.506 36.531 18.406 1 98.69 252 VAL B CA 1
ATOM 5265 C C . VAL B 1 252 ? 4.434 35.5 19.047 1 98.69 252 VAL B C 1
ATOM 5267 O O . VAL B 1 252 ? 5.641 35.5 18.812 1 98.69 252 VAL B O 1
ATOM 5270 N N . VAL B 1 253 ? 3.893 34.688 19.922 1 98.75 253 VAL B N 1
ATOM 5271 C CA . VAL B 1 253 ? 4.645 33.594 20.5 1 98.75 253 VAL B CA 1
ATOM 5272 C C . VAL B 1 253 ? 4.371 32.312 19.719 1 98.75 253 VAL B C 1
ATOM 5274 O O . VAL B 1 253 ? 3.246 31.797 19.703 1 98.75 253 VAL B O 1
ATOM 5277 N N . ASP B 1 254 ? 5.367 31.812 19.031 1 98.56 254 ASP B N 1
ATOM 5278 C CA . ASP B 1 254 ? 5.309 30.594 18.234 1 98.56 254 ASP B CA 1
ATOM 5279 C C . ASP B 1 254 ? 5.668 29.375 19.078 1 98.56 254 ASP B C 1
ATOM 5281 O O . ASP B 1 254 ? 6.84 29 19.172 1 98.56 254 ASP B O 1
ATOM 5285 N N . VAL B 1 255 ? 4.648 28.766 19.672 1 98.38 255 VAL B N 1
ATOM 5286 C CA . VAL B 1 255 ? 4.809 27.656 20.609 1 98.38 255 VAL B CA 1
ATOM 5287 C C . VAL B 1 255 ? 5.023 26.344 19.844 1 98.38 255 VAL B C 1
ATOM 5289 O O . VAL B 1 255 ? 4.172 25.938 19.062 1 98.38 255 VAL B O 1
ATOM 5292 N N . GLY B 1 256 ? 6.117 25.656 20.156 1 96.31 256 GLY B N 1
ATOM 5293 C CA . GLY B 1 256 ? 6.488 24.516 19.344 1 96.31 256 GLY B CA 1
ATOM 5294 C C . GLY B 1 256 ? 6.883 24.891 17.922 1 96.31 256 GLY B C 1
ATOM 5295 O O . GLY B 1 256 ? 6.512 24.219 16.969 1 96.31 256 GLY B O 1
ATOM 5296 N N . GLY B 1 257 ? 7.578 25.969 17.766 1 95.38 257 GLY B N 1
ATOM 5297 C CA . GLY B 1 257 ? 7.801 26.609 16.484 1 95.38 257 GLY B CA 1
ATOM 5298 C C . GLY B 1 257 ? 9.023 26.062 15.758 1 95.38 257 GLY B C 1
ATOM 5299 O O . GLY B 1 257 ? 9.344 26.516 14.656 1 95.38 257 GLY B O 1
ATOM 5300 N N . SER B 1 258 ? 9.688 25.078 16.359 1 91.56 258 SER B N 1
ATOM 5301 C CA . SER B 1 258 ? 10.875 24.453 15.781 1 91.56 258 SER B CA 1
ATOM 5302 C C . SER B 1 258 ? 11.93 25.5 15.43 1 91.56 258 SER B C 1
ATOM 5304 O O . SER B 1 258 ? 12.281 26.328 16.266 1 91.56 258 SER B O 1
ATOM 5306 N N . SER B 1 259 ? 12.445 25.531 14.18 1 89.94 259 SER B N 1
ATOM 5307 C CA . SER B 1 259 ? 13.508 26.453 13.789 1 89.94 259 SER B CA 1
ATOM 5308 C C . SER B 1 259 ? 12.945 27.812 13.383 1 89.94 259 SER B C 1
ATOM 5310 O O . SER B 1 259 ? 13.672 28.656 12.852 1 89.94 259 SER B O 1
ATOM 5312 N N . GLY B 1 260 ? 11.672 27.953 13.492 1 93.88 260 GLY B N 1
ATOM 5313 C CA . GLY B 1 260 ? 11.07 29.266 13.359 1 93.88 260 GLY B CA 1
ATOM 5314 C C . GLY B 1 260 ? 10.695 29.609 11.93 1 93.88 260 GLY B C 1
ATOM 5315 O O . GLY B 1 260 ? 10.57 30.781 11.578 1 93.88 260 GLY B O 1
ATOM 5316 N N . PHE B 1 261 ? 10.461 28.625 11.07 1 91.62 261 PHE B N 1
ATOM 5317 C CA . PHE B 1 261 ? 10.211 28.875 9.656 1 91.62 261 PHE B CA 1
ATOM 5318 C C . PHE B 1 261 ? 8.961 29.719 9.461 1 91.62 261 PHE B C 1
ATOM 5320 O O . PHE B 1 261 ? 8.953 30.656 8.664 1 91.62 261 PHE B O 1
ATOM 5327 N N . LEU B 1 262 ? 7.957 29.375 10.172 1 95.31 262 LEU B N 1
ATOM 5328 C CA . LEU B 1 262 ? 6.711 30.125 10.031 1 95.31 262 LEU B CA 1
ATOM 5329 C C . LEU B 1 262 ? 6.863 31.547 10.57 1 95.31 262 LEU B C 1
ATOM 5331 O O . LEU B 1 262 ? 6.387 32.5 9.961 1 95.31 262 LEU B O 1
ATOM 5335 N N . SER B 1 263 ? 7.543 31.703 11.672 1 97.62 263 SER B N 1
ATOM 5336 C CA . SER B 1 263 ? 7.797 33.031 12.25 1 97.62 263 SER B CA 1
ATOM 5337 C C . SER B 1 263 ? 8.633 33.906 11.32 1 97.62 263 SER B C 1
ATOM 5339 O O . SER B 1 263 ? 8.375 35.094 11.18 1 97.62 263 SER B O 1
ATOM 5341 N N . ILE B 1 264 ? 9.586 33.281 10.734 1 96.94 264 ILE B N 1
ATOM 5342 C CA . ILE B 1 264 ? 10.438 34 9.789 1 96.94 264 ILE B CA 1
ATOM 5343 C C . ILE B 1 264 ? 9.594 34.469 8.602 1 96.94 264 ILE B C 1
ATOM 5345 O O . ILE B 1 264 ? 9.711 35.625 8.18 1 96.94 264 ILE B O 1
ATOM 5349 N N . ALA B 1 265 ? 8.742 33.625 8.055 1 96.31 265 ALA B N 1
ATOM 5350 C CA . ALA B 1 265 ? 7.867 34 6.945 1 96.31 265 ALA B CA 1
ATOM 5351 C C . ALA B 1 265 ? 6.945 35.156 7.336 1 96.31 265 ALA B C 1
ATOM 5353 O O . ALA B 1 265 ? 6.754 36.094 6.566 1 96.31 265 ALA B O 1
ATOM 5354 N N . LEU B 1 266 ? 6.414 35.125 8.523 1 97.81 266 LEU B N 1
ATOM 5355 C CA . LEU B 1 266 ? 5.52 36.156 9.016 1 97.81 266 LEU B CA 1
ATOM 5356 C C . LEU B 1 266 ? 6.281 37.469 9.242 1 97.81 266 LEU B C 1
ATOM 5358 O O . LEU B 1 266 ? 5.781 38.531 8.922 1 97.81 266 LEU B O 1
ATOM 5362 N N . ALA B 1 267 ? 7.461 37.344 9.797 1 97.69 267 ALA B N 1
ATOM 5363 C CA . ALA B 1 267 ? 8.273 38.5 10.055 1 97.69 267 ALA B CA 1
ATOM 5364 C C . ALA B 1 267 ? 8.617 39.25 8.758 1 97.69 267 ALA B C 1
ATOM 5366 O O . ALA B 1 267 ? 8.672 40.469 8.727 1 97.69 267 ALA B O 1
ATOM 5367 N N . ASN B 1 268 ? 8.883 38.5 7.777 1 97.12 268 ASN B N 1
ATOM 5368 C CA . ASN B 1 268 ? 9.188 39.094 6.48 1 97.12 268 ASN B CA 1
ATOM 5369 C C . ASN B 1 268 ? 7.973 39.781 5.883 1 97.12 268 ASN B C 1
ATOM 5371 O O . ASN B 1 268 ? 8.109 40.781 5.188 1 97.12 268 ASN B O 1
ATOM 5375 N N . ALA B 1 269 ? 6.82 39.281 6.105 1 97.12 269 ALA B N 1
ATOM 5376 C CA . ALA B 1 269 ? 5.59 39.812 5.52 1 97.12 269 ALA B CA 1
ATOM 5377 C C . ALA B 1 269 ? 5.059 41 6.328 1 97.12 269 ALA B C 1
ATOM 5379 O O . ALA B 1 269 ? 4.43 41.906 5.781 1 97.12 269 ALA B O 1
ATOM 5380 N N . TYR B 1 270 ? 5.281 40.969 7.664 1 97.5 270 TYR B N 1
ATOM 5381 C CA . TYR B 1 270 ? 4.738 41.969 8.562 1 97.5 270 TYR B CA 1
ATOM 5382 C C . TYR B 1 270 ? 5.84 42.625 9.391 1 97.5 270 TYR B C 1
ATOM 5384 O O . TYR B 1 270 ? 6.238 42.094 10.422 1 97.5 270 TYR B O 1
ATOM 5392 N N . LYS B 1 271 ? 6.121 43.781 9.109 1 94.88 271 LYS B N 1
ATOM 5393 C CA . LYS B 1 271 ? 7.367 44.406 9.539 1 94.88 271 LYS B CA 1
ATOM 5394 C C . LYS B 1 271 ? 7.281 44.875 11 1 94.88 271 LYS B C 1
ATOM 5396 O O . LYS B 1 271 ? 8.305 45.094 11.641 1 94.88 271 LYS B O 1
ATOM 5401 N N . ASP B 1 272 ? 6.148 44.938 11.547 1 95.12 272 ASP B N 1
ATOM 5402 C CA . ASP B 1 272 ? 6.031 45.5 12.891 1 95.12 272 ASP B CA 1
ATOM 5403 C C . ASP B 1 272 ? 5.879 44.406 13.938 1 95.12 272 ASP B C 1
ATOM 5405 O O . ASP B 1 272 ? 6.023 44.656 15.141 1 95.12 272 ASP B O 1
ATOM 5409 N N . LEU B 1 273 ? 5.609 43.156 13.531 1 97.81 273 LEU B N 1
ATOM 5410 C CA . LEU B 1 273 ? 5.383 42.062 14.469 1 97.81 273 LEU B CA 1
ATOM 5411 C C . LEU B 1 273 ? 6.695 41.594 15.086 1 97.81 273 LEU B C 1
ATOM 5413 O O . LEU B 1 273 ? 7.742 41.656 14.43 1 97.81 273 LEU B O 1
ATOM 5417 N N . ILE B 1 274 ? 6.641 41.219 16.297 1 98.06 274 ILE B N 1
ATOM 5418 C CA . ILE B 1 274 ? 7.758 40.625 17.031 1 98.06 274 ILE B CA 1
ATOM 5419 C C . ILE B 1 274 ? 7.441 39.188 17.344 1 98.06 274 ILE B C 1
ATOM 5421 O O . ILE B 1 274 ? 6.297 38.844 17.656 1 98.06 274 ILE B O 1
ATOM 5425 N N . PHE B 1 275 ? 8.484 38.344 17.266 1 98.56 275 PHE B N 1
ATOM 5426 C CA . PHE B 1 275 ? 8.242 36.906 17.391 1 98.56 275 PHE B CA 1
ATOM 5427 C C . PHE B 1 275 ? 9.1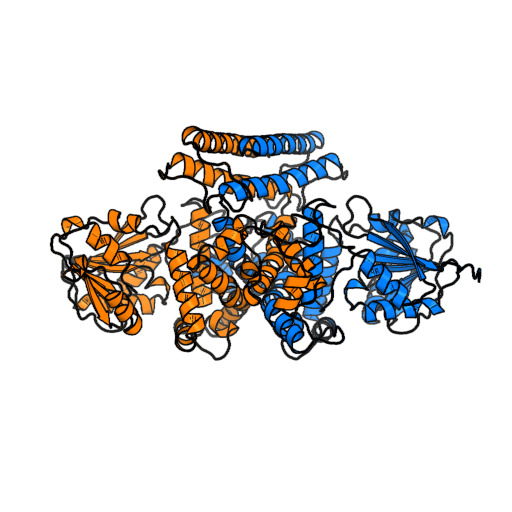33 36.312 18.469 1 98.56 275 PHE B C 1
ATOM 5429 O O . PHE B 1 275 ? 10.305 36.688 18.594 1 98.56 275 PHE B O 1
ATOM 5436 N N . VAL B 1 276 ? 8.57 35.469 19.297 1 98.56 276 VAL B N 1
ATOM 5437 C CA . VAL B 1 276 ? 9.297 34.594 20.188 1 98.56 276 VAL B CA 1
ATOM 5438 C C . VAL B 1 276 ? 9.016 33.125 19.828 1 98.56 276 VAL B C 1
ATOM 5440 O O . VAL B 1 276 ? 7.891 32.656 19.969 1 98.56 276 VAL B O 1
ATOM 5443 N N . VAL B 1 277 ? 10.031 32.438 19.312 1 98.5 277 VAL B N 1
ATOM 5444 C CA . VAL B 1 277 ? 9.891 31.047 18.922 1 98.5 277 VAL B CA 1
ATOM 5445 C C . VAL B 1 277 ? 10.297 30.141 20.094 1 98.5 277 VAL B C 1
ATOM 5447 O O . VAL B 1 277 ? 11.414 30.234 20.594 1 98.5 277 VAL B O 1
ATOM 5450 N N . GLN B 1 278 ? 9.391 29.312 20.516 1 98.19 278 GLN B N 1
ATOM 5451 C CA . GLN B 1 278 ? 9.617 28.422 21.641 1 98.19 278 GLN B CA 1
ATOM 5452 C C . GLN B 1 278 ? 9.633 26.969 21.203 1 98.19 278 GLN B C 1
ATOM 5454 O O . GLN B 1 278 ? 8.789 26.547 20.406 1 98.19 278 GLN B O 1
ATOM 5459 N N . ASP B 1 279 ? 10.523 26.156 21.641 1 95.38 279 ASP B N 1
ATOM 5460 C CA . ASP B 1 279 ? 10.648 24.719 21.422 1 95.38 279 ASP B CA 1
ATOM 5461 C C . ASP B 1 279 ? 11.703 24.109 22.344 1 95.38 279 ASP B C 1
ATOM 5463 O O . ASP B 1 279 ? 12.148 24.75 23.297 1 95.38 279 ASP B O 1
ATOM 5467 N N . TYR B 1 280 ? 12.07 22.844 22.141 1 90.19 280 TYR B N 1
ATOM 5468 C CA . TYR B 1 280 ? 13.18 22.234 22.875 1 90.19 280 TYR B CA 1
ATOM 5469 C C . TYR B 1 280 ? 14.469 23.016 22.672 1 90.19 280 TYR B C 1
ATOM 5471 O O . TYR B 1 280 ? 14.664 23.625 21.609 1 90.19 280 TYR B O 1
ATOM 5479 N N . LYS B 1 281 ? 15.328 22.922 23.609 1 92 281 LYS B N 1
ATOM 5480 C CA . LYS B 1 281 ? 16.547 23.703 23.625 1 92 281 LYS B CA 1
ATOM 5481 C C . LYS B 1 281 ? 17.375 23.5 22.359 1 92 281 LYS B C 1
ATOM 5483 O O . LYS B 1 281 ? 17.734 24.469 21.688 1 92 281 LYS B O 1
ATOM 5488 N N . ASP B 1 282 ? 17.609 22.25 22.031 1 86.75 282 ASP B N 1
ATOM 5489 C CA . ASP B 1 282 ? 18.453 21.969 20.875 1 86.75 282 ASP B CA 1
ATOM 5490 C C . ASP B 1 282 ? 17.828 22.5 19.594 1 86.75 282 ASP B C 1
ATOM 5492 O O . ASP B 1 282 ? 18.531 23 18.703 1 86.75 282 ASP B O 1
ATOM 5496 N N . THR B 1 283 ? 16.562 22.453 19.516 1 87.44 283 THR B N 1
ATOM 5497 C CA . THR B 1 283 ? 15.844 22.906 18.328 1 87.44 283 THR B CA 1
ATOM 5498 C C . THR B 1 283 ? 15.914 24.422 18.188 1 87.44 283 THR B C 1
ATOM 5500 O O . THR B 1 283 ? 16.203 24.922 17.094 1 87.44 283 THR B O 1
ATOM 5503 N N . VAL B 1 284 ? 15.68 25.141 19.234 1 92.81 284 VAL B N 1
ATOM 5504 C CA . VAL B 1 284 ? 15.664 26.594 19.141 1 92.81 284 VAL B CA 1
ATOM 5505 C C . VAL B 1 284 ? 17.094 27.125 18.969 1 92.81 284 VAL B C 1
ATOM 5507 O O . VAL B 1 284 ? 17.312 28.141 18.312 1 92.81 284 VAL B O 1
ATOM 5510 N N . ASP B 1 285 ? 18.078 26.359 19.547 1 93.5 285 ASP B N 1
ATOM 5511 C CA . ASP B 1 285 ? 19.469 26.75 19.312 1 93.5 285 ASP B CA 1
ATOM 5512 C C . ASP B 1 285 ? 19.828 26.688 17.844 1 93.5 285 ASP B C 1
ATOM 5514 O O . ASP B 1 285 ? 20.5 27.578 17.312 1 93.5 285 ASP B O 1
ATOM 5518 N N . GLU B 1 286 ? 19.344 25.734 17.234 1 89.5 286 GLU B N 1
ATOM 5519 C CA . GLU B 1 286 ? 19.562 25.609 15.789 1 89.5 286 GLU B CA 1
ATOM 5520 C C . GLU B 1 286 ? 18.875 26.734 15.031 1 89.5 286 GLU B C 1
ATOM 5522 O O . GLU B 1 286 ? 19.406 27.266 14.055 1 89.5 286 GLU B O 1
ATOM 5527 N N . GLY B 1 287 ? 17.703 27.047 15.398 1 92.38 287 GLY B N 1
ATOM 5528 C CA . GLY B 1 287 ? 16.984 28.141 14.781 1 92.38 287 GLY B CA 1
ATOM 5529 C C . GLY B 1 287 ? 17.688 29.484 14.938 1 92.38 287 GLY B C 1
ATOM 5530 O O . GLY B 1 287 ? 17.75 30.266 13.992 1 92.38 287 GLY B O 1
ATOM 5531 N N . ARG B 1 288 ? 18.188 29.672 16.109 1 95.12 288 ARG B N 1
ATOM 5532 C CA . ARG B 1 288 ? 18.906 30.906 16.391 1 95.12 288 ARG B CA 1
ATOM 5533 C C . ARG B 1 288 ? 20.109 31.078 15.453 1 95.12 288 ARG B C 1
ATOM 5535 O O . ARG B 1 288 ? 20.328 32.156 14.906 1 95.12 288 ARG B O 1
ATOM 5542 N N . VAL B 1 289 ? 20.812 29.984 15.289 1 94.5 289 VAL B N 1
ATOM 5543 C CA . VAL B 1 289 ? 22 30 14.461 1 94.5 289 VAL B CA 1
ATOM 5544 C C . VAL B 1 289 ? 21.625 30.266 13 1 94.5 289 VAL B C 1
ATOM 5546 O O . VAL B 1 289 ? 22.344 30.969 12.281 1 94.5 289 VAL B O 1
ATOM 5549 N N . ALA B 1 290 ? 20.516 29.797 12.617 1 92.5 290 ALA B N 1
ATOM 5550 C CA . ALA B 1 290 ? 20.109 29.875 11.219 1 92.5 290 ALA B CA 1
ATOM 5551 C C . ALA B 1 290 ? 19.312 31.156 10.945 1 92.5 290 ALA B C 1
ATOM 5553 O O . ALA B 1 290 ? 19.016 31.469 9.789 1 92.5 290 ALA B O 1
ATOM 5554 N N . LEU B 1 291 ? 19 31.938 11.93 1 96.31 291 LEU B N 1
ATOM 5555 C CA . LEU B 1 291 ? 18.156 33.125 11.797 1 96.31 291 LEU B CA 1
ATOM 5556 C C . LEU B 1 291 ? 18.828 34.188 10.914 1 96.31 291 LEU B C 1
ATOM 5558 O O . LEU B 1 291 ? 19.969 34.531 11.148 1 96.31 291 LEU B O 1
ATOM 5562 N N . PRO B 1 292 ? 18.125 34.656 9.875 1 95.38 292 PRO B N 1
ATOM 5563 C CA . PRO B 1 292 ? 18.688 35.75 9.078 1 95.38 292 PRO B CA 1
ATOM 5564 C C . PRO B 1 292 ? 19.047 36.969 9.93 1 95.38 292 PRO B C 1
ATOM 5566 O O . PRO B 1 292 ? 18.234 37.406 10.758 1 95.38 292 PRO B O 1
ATOM 5569 N N . PRO B 1 293 ? 20.094 37.562 9.641 1 95.62 293 PRO B N 1
ATOM 5570 C CA . PRO B 1 293 ? 20.562 38.656 10.469 1 95.62 293 PRO B CA 1
ATOM 5571 C C . PRO B 1 293 ? 19.594 39.812 10.516 1 95.62 293 PRO B C 1
ATOM 5573 O O . PRO B 1 293 ? 19.453 40.469 11.555 1 95.62 293 PRO B O 1
ATOM 5576 N N . HIS B 1 294 ? 18.906 40.031 9.5 1 95.81 294 HIS B N 1
ATOM 5577 C CA . HIS B 1 294 ? 18.031 41.219 9.438 1 95.81 294 HIS B CA 1
ATOM 5578 C C . HIS B 1 294 ? 16.797 41.031 10.328 1 95.81 294 HIS B C 1
ATOM 5580 O O . HIS B 1 294 ? 16.078 42 10.609 1 95.81 294 HIS B O 1
ATOM 5586 N N . LEU B 1 295 ? 16.609 39.781 10.891 1 97.06 295 LEU B N 1
ATOM 5587 C CA . LEU B 1 295 ? 15.445 39.5 11.727 1 97.06 295 LEU B CA 1
ATOM 5588 C C . LEU B 1 295 ? 15.852 39.344 13.188 1 97.06 295 LEU B C 1
ATOM 5590 O O . LEU B 1 295 ? 15.008 39.094 14.055 1 97.06 295 LEU B O 1
ATOM 5594 N N . SER B 1 296 ? 17.078 39.469 13.531 1 94.75 296 SER B N 1
ATOM 5595 C CA . SER B 1 296 ? 17.594 39.219 14.875 1 94.75 296 SER B CA 1
ATOM 5596 C C . SER B 1 296 ? 16.953 40.156 15.898 1 94.75 296 SER B C 1
ATOM 5598 O O . SER B 1 296 ? 16.828 39.781 17.078 1 94.75 296 SER B O 1
ATOM 5600 N N . GLY B 1 297 ? 16.469 41.25 15.516 1 94.88 297 GLY B N 1
ATOM 5601 C CA . GLY B 1 297 ? 15.844 42.188 16.438 1 94.88 297 GLY B CA 1
ATOM 5602 C C . GLY B 1 297 ? 14.367 41.906 16.641 1 94.88 297 GLY B C 1
ATOM 5603 O O . GLY B 1 297 ? 13.758 42.438 17.578 1 94.88 297 GLY B O 1
ATOM 5604 N N . ARG B 1 298 ? 13.828 41.062 15.812 1 97.25 298 ARG B N 1
ATOM 5605 C CA . ARG B 1 298 ? 12.383 40.906 15.852 1 97.25 298 ARG B CA 1
ATOM 5606 C C . ARG B 1 298 ? 11.992 39.469 16.125 1 97.25 298 ARG B C 1
ATOM 5608 O O . ARG B 1 298 ? 10.852 39.188 16.5 1 97.25 298 ARG B O 1
ATOM 5615 N N . VAL B 1 299 ? 12.914 38.5 15.875 1 98.12 299 VAL B N 1
ATOM 5616 C CA . VAL B 1 299 ? 12.664 37.094 16.125 1 98.12 299 VAL B CA 1
ATOM 5617 C C . VAL B 1 299 ? 13.656 36.562 17.172 1 98.12 299 VAL B C 1
ATOM 5619 O O . VAL B 1 299 ? 14.875 36.688 16.984 1 98.12 299 VAL B O 1
ATOM 5622 N N . SER B 1 300 ? 13.164 36.125 18.219 1 97.94 300 SER B N 1
ATOM 5623 C CA . SER B 1 300 ? 14 35.531 19.25 1 97.94 300 SER B CA 1
ATOM 5624 C C . SER B 1 300 ? 13.586 34.094 19.531 1 97.94 300 SER B C 1
ATOM 5626 O O . SER B 1 300 ? 12.492 33.688 19.156 1 97.94 300 SER B O 1
ATOM 5628 N N . PHE B 1 301 ? 14.484 33.344 20.094 1 97.94 301 PHE B N 1
ATOM 5629 C CA . PHE B 1 301 ? 14.281 31.922 20.375 1 97.94 301 PHE B CA 1
ATOM 5630 C C . PHE B 1 301 ? 14.414 31.641 21.875 1 97.94 301 PHE B C 1
ATOM 5632 O O . PHE B 1 301 ? 15.273 32.219 22.547 1 97.94 301 PHE B O 1
ATOM 5639 N N . GLN B 1 302 ? 13.547 30.844 22.375 1 97.38 302 GLN B N 1
ATOM 5640 C CA . GLN B 1 302 ? 13.523 30.5 23.797 1 97.38 302 GLN B CA 1
ATOM 5641 C C . GLN B 1 302 ? 13.188 29.031 24.016 1 97.38 302 GLN B C 1
ATOM 5643 O O . GLN B 1 302 ? 12.227 28.516 23.438 1 97.38 302 GLN B O 1
ATOM 5648 N N . ALA B 1 303 ? 14.016 28.312 24.828 1 97.06 303 ALA B N 1
ATOM 5649 C CA . ALA B 1 303 ? 13.648 26.953 25.234 1 97.06 303 ALA B CA 1
ATOM 5650 C C . ALA B 1 303 ? 12.422 26.969 26.141 1 97.06 303 ALA B C 1
ATOM 5652 O O . ALA B 1 303 ? 12.359 27.75 27.094 1 97.06 303 ALA B O 1
ATOM 5653 N N . HIS B 1 304 ? 11.43 26.203 25.797 1 97.25 304 HIS B N 1
ATOM 5654 C CA . HIS B 1 304 ? 10.195 26.156 26.578 1 97.25 304 HIS B CA 1
ATOM 5655 C C . HIS B 1 304 ? 9.461 24.844 26.375 1 97.25 304 HIS B C 1
ATOM 5657 O O . HIS B 1 304 ? 9.391 24.328 25.266 1 97.25 304 HIS B O 1
ATOM 5663 N N . ASP B 1 305 ? 8.992 24.266 27.469 1 96.19 305 ASP B N 1
ATOM 5664 C CA . ASP B 1 305 ? 8.094 23.125 27.469 1 96.19 305 ASP B CA 1
ATOM 5665 C C . ASP B 1 305 ? 6.633 23.562 27.547 1 96.19 305 ASP B C 1
ATOM 5667 O O . ASP B 1 305 ? 6.184 24.078 28.562 1 96.19 305 ASP B O 1
ATOM 5671 N N . PHE B 1 306 ? 5.867 23.297 26.469 1 97.5 306 PHE B N 1
ATOM 5672 C CA . PHE B 1 306 ? 4.512 23.844 26.406 1 97.5 306 PHE B CA 1
ATOM 5673 C C . PHE B 1 306 ? 3.59 23.094 27.359 1 97.5 306 PHE B C 1
ATOM 5675 O O . PHE B 1 306 ? 2.406 23.422 27.469 1 97.5 306 PHE B O 1
ATOM 5682 N N . PHE B 1 307 ? 4.086 22.156 28.125 1 96.88 307 PHE B N 1
ATOM 5683 C CA . PHE B 1 307 ? 3.316 21.516 29.188 1 96.88 307 PHE B CA 1
ATOM 5684 C C . PHE B 1 307 ? 3.52 22.25 30.516 1 96.88 307 PHE B C 1
ATOM 5686 O O . PHE B 1 307 ? 2.973 21.844 31.547 1 96.88 307 PHE B O 1
ATOM 5693 N N . THR B 1 308 ? 4.277 23.297 30.516 1 97.38 308 THR B N 1
ATOM 5694 C CA . THR B 1 308 ? 4.426 24.203 31.656 1 97.38 308 THR B CA 1
ATOM 5695 C C . THR B 1 308 ? 3.809 25.562 31.344 1 97.38 308 THR B C 1
ATOM 5697 O O . THR B 1 308 ? 3.605 25.906 30.172 1 97.38 308 THR B O 1
ATOM 5700 N N . PRO B 1 309 ? 3.518 26.312 32.375 1 97.5 309 PRO B N 1
ATOM 5701 C CA . PRO B 1 309 ? 2.871 27.609 32.125 1 97.5 309 PRO B CA 1
ATOM 5702 C C . PRO B 1 309 ? 3.686 28.516 31.203 1 97.5 309 PRO B C 1
ATOM 5704 O O . PRO B 1 309 ? 4.914 28.562 31.312 1 97.5 309 PRO B O 1
ATOM 5707 N N . GLN B 1 310 ? 2.967 29.125 30.344 1 98.19 310 GLN B N 1
ATOM 5708 C CA . GLN B 1 310 ? 3.58 30.047 29.406 1 98.19 310 GLN B CA 1
ATOM 5709 C C . GLN B 1 310 ? 4.219 31.234 30.141 1 98.19 310 GLN B C 1
ATOM 5711 O O . GLN B 1 310 ? 3.631 31.781 31.062 1 98.19 310 GLN B O 1
ATOM 5716 N N . THR B 1 311 ? 5.41 31.641 29.688 1 95.12 311 THR B N 1
ATOM 5717 C CA . THR B 1 311 ? 6.188 32.625 30.438 1 95.12 311 THR B CA 1
ATOM 5718 C C . THR B 1 311 ? 6.227 33.969 29.703 1 95.12 311 THR B C 1
ATOM 5720 O O . THR B 1 311 ? 6.637 34.969 30.281 1 95.12 311 THR B O 1
ATOM 5723 N N . VAL B 1 312 ? 5.82 33.938 28.5 1 97.69 312 VAL B N 1
ATOM 5724 C CA . VAL B 1 312 ? 5.895 35.156 27.672 1 97.69 312 VAL B CA 1
ATOM 5725 C C . VAL B 1 312 ? 4.484 35.656 27.344 1 97.69 312 VAL B C 1
ATOM 5727 O O . VAL B 1 312 ? 3.689 34.906 26.75 1 97.69 312 VAL B O 1
ATOM 5730 N N . PRO B 1 313 ? 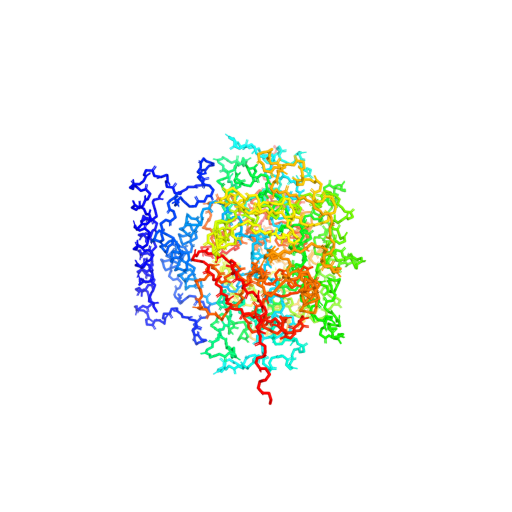4.207 36.875 27.781 1 97.12 313 PRO B N 1
ATOM 5731 C CA . PRO B 1 313 ? 2.934 37.406 27.297 1 97.12 313 PRO B CA 1
ATOM 5732 C C . PRO B 1 313 ? 2.902 37.625 25.797 1 97.12 313 PRO B C 1
ATOM 5734 O O . PRO B 1 313 ? 3.912 38.031 25.203 1 97.12 313 PRO B O 1
ATOM 5737 N N . GLY B 1 314 ? 1.791 37.406 25.156 1 97.06 314 GLY B N 1
ATOM 5738 C CA . GLY B 1 314 ? 1.684 37.531 23.719 1 97.06 314 GLY B CA 1
ATOM 5739 C C . GLY B 1 314 ? 0.327 38.031 23.25 1 97.06 314 GLY B C 1
ATOM 5740 O O . GLY B 1 314 ? -0.667 37.906 23.969 1 97.06 314 GLY B O 1
ATOM 5741 N N . ASP B 1 315 ? 0.331 38.688 22.109 1 98.12 315 ASP B N 1
ATOM 5742 C CA . ASP B 1 315 ? -0.917 39.031 21.438 1 98.12 315 ASP B CA 1
ATOM 5743 C C . ASP B 1 315 ? -1.518 37.844 20.703 1 98.12 315 ASP B C 1
ATOM 5745 O O . ASP B 1 315 ? -2.74 37.719 20.625 1 98.12 315 ASP B O 1
ATOM 5749 N N . VAL B 1 316 ? -0.684 37 20.156 1 98.62 316 VAL B N 1
ATOM 5750 C CA . VAL B 1 316 ? -1.093 35.781 19.484 1 98.62 316 VAL B CA 1
ATOM 5751 C C . VAL B 1 316 ? -0.176 34.625 19.906 1 98.62 316 VAL B C 1
ATOM 5753 O O . VAL B 1 316 ? 1.047 34.781 19.922 1 98.62 316 VAL B O 1
ATOM 5756 N N . PHE B 1 317 ? -0.717 33.594 20.312 1 98.81 317 PHE B N 1
ATOM 5757 C CA . PHE B 1 317 ? -0.022 32.344 20.484 1 98.81 317 PHE B CA 1
ATOM 5758 C C . PHE B 1 317 ? -0.295 31.406 19.312 1 98.81 317 PHE B C 1
ATOM 5760 O O . PHE B 1 317 ? -1.439 31.016 19.078 1 98.81 317 PHE B O 1
ATOM 5767 N N . LEU B 1 318 ? 0.734 31.125 18.578 1 98.69 318 LEU B N 1
ATOM 5768 C CA . LEU B 1 318 ? 0.639 30.344 17.344 1 98.69 318 LEU B CA 1
ATOM 5769 C C . LEU B 1 318 ? 1.138 28.922 17.578 1 98.69 318 LEU B C 1
ATOM 5771 O O . LEU B 1 318 ? 2.25 28.719 18.062 1 98.69 318 LEU B O 1
ATOM 5775 N N . LEU B 1 319 ? 0.293 27.953 17.344 1 98.56 319 LEU B N 1
ATOM 5776 C CA . LEU B 1 319 ? 0.654 26.531 17.391 1 98.56 319 LEU B CA 1
ATOM 5777 C C . LEU B 1 319 ? 0.308 25.844 16.078 1 98.56 319 LEU B C 1
ATOM 5779 O O . LEU B 1 319 ? -0.87 25.672 15.75 1 98.56 319 LEU B O 1
ATOM 5783 N N . ARG B 1 320 ? 1.323 25.516 15.305 1 97.12 320 ARG B N 1
ATOM 5784 C CA . ARG B 1 320 ? 1.102 24.781 14.055 1 97.12 320 ARG B CA 1
ATOM 5785 C C . ARG B 1 320 ? 1.54 23.328 14.172 1 97.12 320 ARG B C 1
ATOM 5787 O O . ARG B 1 320 ? 2.721 23.047 14.391 1 97.12 320 ARG B O 1
ATOM 5794 N N . HIS B 1 321 ? 0.579 22.422 14 1 95.69 321 HIS B N 1
ATOM 5795 C CA . HIS B 1 321 ? 0.85 20.984 14.023 1 95.69 321 HIS B CA 1
ATOM 5796 C C . HIS B 1 321 ? 1.496 20.578 15.336 1 95.69 321 HIS B C 1
ATOM 5798 O O . HIS B 1 321 ? 2.492 19.844 15.344 1 95.69 321 HIS B O 1
ATOM 5804 N N . VAL B 1 322 ? 1.027 21.125 16.438 1 96.81 322 VAL B N 1
ATOM 5805 C CA . VAL B 1 322 ? 1.526 20.812 17.766 1 96.81 322 VAL B CA 1
ATOM 5806 C C . VAL B 1 322 ? 0.524 19.906 18.484 1 96.81 322 VAL B C 1
ATOM 5808 O O . VAL B 1 322 ? 0.866 18.812 18.922 1 96.81 322 VAL B O 1
ATOM 5811 N N . CYS B 1 323 ? -0.741 20.359 18.484 1 97.25 323 CYS B N 1
ATOM 5812 C CA . CYS B 1 323 ? -1.732 19.719 19.344 1 97.25 323 CYS B CA 1
ATOM 5813 C C . CYS B 1 323 ? -2.15 18.375 18.781 1 97.25 323 CYS B C 1
ATOM 5815 O O . CYS B 1 323 ? -2.551 17.484 19.531 1 97.25 323 CYS B O 1
ATOM 5817 N N . HIS B 1 324 ? -2.076 18.156 17.469 1 95.38 324 HIS B N 1
ATOM 5818 C CA . HIS B 1 324 ? -2.52 16.891 16.891 1 95.38 324 HIS B CA 1
ATOM 5819 C C . HIS B 1 324 ? -1.64 15.742 17.359 1 95.38 324 HIS B C 1
ATOM 5821 O O . HIS B 1 324 ? -2.041 14.578 17.281 1 95.38 324 HIS B O 1
ATOM 5827 N N . ASN B 1 325 ? -0.469 16.047 17.906 1 95 325 ASN B N 1
ATOM 5828 C CA . ASN B 1 325 ? 0.441 15.023 18.406 1 95 325 ASN B CA 1
ATOM 5829 C C . ASN B 1 325 ? 0.006 14.508 19.766 1 95 325 ASN B C 1
ATOM 5831 O O . ASN B 1 325 ? 0.604 13.57 20.297 1 95 325 ASN B O 1
ATOM 5835 N N . TRP B 1 326 ? -1.022 15.094 20.328 1 95.06 326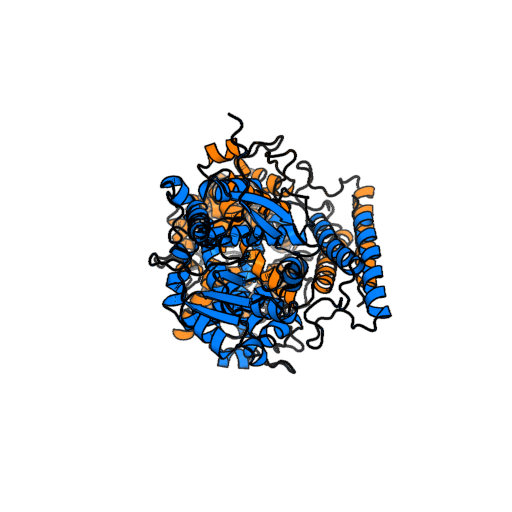 TRP B N 1
ATOM 5836 C CA . TRP B 1 326 ? -1.354 14.828 21.734 1 95.06 326 TRP B CA 1
ATOM 5837 C C . TRP B 1 326 ? -2.834 14.484 21.875 1 95.06 326 TRP B C 1
ATOM 5839 O O . TRP B 1 326 ? -3.66 14.906 21.062 1 95.06 326 TRP B O 1
ATOM 5849 N N . SER B 1 327 ? -3.143 13.719 22.969 1 93.5 327 SER B N 1
ATOM 5850 C CA . SER B 1 327 ? -4.523 13.383 23.297 1 93.5 327 SER B CA 1
ATOM 5851 C C . SER B 1 327 ? -5.355 14.641 23.531 1 93.5 327 SER B C 1
ATOM 5853 O O . SER B 1 327 ? -4.809 15.734 23.688 1 93.5 327 SER B O 1
ATOM 5855 N N . ASP B 1 328 ? -6.66 14.492 23.594 1 95.31 328 ASP B N 1
ATOM 5856 C CA . ASP B 1 328 ? -7.547 15.617 23.875 1 95.31 328 ASP B CA 1
ATOM 5857 C C . ASP B 1 328 ? -7.203 16.266 25.219 1 95.31 328 ASP B C 1
ATOM 5859 O O . ASP B 1 328 ? -7.16 17.5 25.328 1 95.31 328 ASP B O 1
ATOM 5863 N N . GLU B 1 329 ? -6.898 15.445 26.172 1 94.75 329 GLU B N 1
ATOM 5864 C CA . GLU B 1 329 ? -6.566 15.945 27.5 1 94.75 329 GLU B CA 1
ATOM 5865 C C . GLU B 1 329 ? -5.254 16.719 27.484 1 94.75 329 GLU B C 1
ATOM 5867 O O . GLU B 1 329 ? -5.148 17.781 28.109 1 94.75 329 GLU B O 1
ATOM 5872 N N . ASN B 1 330 ? -4.309 16.188 26.781 1 95.5 330 ASN B N 1
ATOM 5873 C CA . ASN B 1 330 ? -3.008 16.844 26.734 1 95.5 330 ASN B CA 1
ATOM 5874 C C . ASN B 1 330 ? -3.051 18.109 25.891 1 95.5 330 ASN B C 1
ATOM 5876 O O . ASN B 1 330 ? -2.365 19.094 26.188 1 95.5 330 ASN B O 1
ATOM 5880 N N . ALA B 1 331 ? -3.799 18.078 24.828 1 97.31 331 ALA B N 1
ATOM 5881 C CA . ALA B 1 331 ? -3.992 19.297 24.047 1 97.31 331 ALA B CA 1
ATOM 5882 C C . ALA B 1 331 ? -4.641 20.406 24.875 1 97.31 331 ALA B C 1
ATOM 5884 O O . ALA B 1 331 ? -4.242 21.562 24.797 1 97.31 331 ALA B O 1
ATOM 5885 N N . ALA B 1 332 ? -5.617 20.031 25.672 1 98.06 332 ALA B N 1
ATOM 5886 C CA . ALA B 1 332 ? -6.262 20.984 26.578 1 98.06 332 ALA B CA 1
ATOM 5887 C C . ALA B 1 332 ? -5.258 21.547 27.578 1 98.06 332 ALA B C 1
ATOM 5889 O O . ALA B 1 332 ? -5.293 22.734 27.906 1 98.06 332 ALA B O 1
ATOM 5890 N N . ARG B 1 333 ? -4.422 20.688 28.047 1 98 333 ARG B N 1
ATOM 5891 C CA . ARG B 1 333 ? -3.398 21.109 28.984 1 98 333 ARG B CA 1
ATOM 5892 C C . ARG B 1 333 ? -2.463 22.141 28.344 1 98 333 ARG B C 1
ATOM 5894 O O . ARG B 1 333 ? -2.1 23.125 28.969 1 98 333 ARG B O 1
ATOM 5901 N N . ILE B 1 334 ? -2.082 21.875 27.109 1 98.5 334 ILE B N 1
ATOM 5902 C CA . ILE B 1 334 ? -1.217 22.797 26.391 1 98.5 334 ILE B CA 1
ATOM 5903 C C . ILE B 1 334 ? -1.896 24.156 26.266 1 98.5 334 ILE B C 1
ATOM 5905 O O . ILE B 1 334 ? -1.281 25.188 26.547 1 98.5 334 ILE B O 1
ATOM 5909 N N . LEU B 1 335 ? -3.143 24.125 25.922 1 98.69 335 LEU B N 1
ATOM 5910 C CA . LEU B 1 335 ? -3.889 25.375 25.766 1 98.69 335 LEU B CA 1
ATOM 5911 C C . LEU B 1 335 ? -4.062 26.078 27.109 1 98.69 335 LEU B C 1
ATOM 5913 O O . LEU B 1 335 ? -3.941 27.297 27.188 1 98.69 335 LEU B O 1
ATOM 5917 N N . ARG B 1 336 ? -4.316 25.328 28.125 1 98.5 336 ARG B N 1
ATOM 5918 C CA . ARG B 1 336 ? -4.504 25.875 29.469 1 98.5 336 ARG B CA 1
ATOM 5919 C C . ARG B 1 336 ? -3.254 26.609 29.922 1 98.5 336 ARG B C 1
ATOM 5921 O O . ARG B 1 336 ? -3.348 27.641 30.594 1 98.5 336 ARG B O 1
ATOM 5928 N N . ASN B 1 337 ? -2.158 26.109 29.594 1 98.56 337 ASN B N 1
ATOM 5929 C CA . ASN B 1 337 ? -0.881 26.672 30.031 1 98.56 337 ASN B CA 1
ATOM 5930 C C . ASN B 1 337 ? -0.61 28.016 29.359 1 98.56 337 ASN B C 1
ATOM 5932 O O . ASN B 1 337 ? 0.271 28.766 29.797 1 98.56 337 ASN B O 1
ATOM 5936 N N . LEU B 1 338 ? -1.36 28.344 28.297 1 98.69 338 LEU B N 1
ATOM 5937 C CA . LEU B 1 338 ? -1.197 29.625 27.641 1 98.69 338 LEU B CA 1
ATOM 5938 C C . LEU B 1 338 ? -1.994 30.703 28.344 1 98.69 338 LEU B C 1
ATOM 5940 O O . LEU B 1 338 ? -1.672 31.891 28.234 1 98.69 338 LEU B O 1
ATOM 5944 N N . VAL B 1 339 ? -3.008 30.328 29.047 1 97.75 339 VAL B N 1
ATOM 5945 C CA . VAL B 1 339 ? -4.051 31.219 29.547 1 97.75 339 VAL B CA 1
ATOM 5946 C C . VAL B 1 339 ? -3.438 32.281 30.484 1 97.75 339 VAL B C 1
ATOM 5948 O O . VAL B 1 339 ? -3.74 33.469 30.375 1 97.75 339 VAL B O 1
ATOM 5951 N N . PRO B 1 340 ? -2.498 31.875 31.359 1 96.81 340 PRO B N 1
ATOM 5952 C CA . PRO B 1 340 ? -1.947 32.875 32.281 1 96.81 340 PRO B CA 1
ATOM 5953 C C . PRO B 1 340 ? -1.209 34 31.562 1 96.81 340 PRO B C 1
ATOM 5955 O O . PRO B 1 340 ? -1.075 35.094 32.094 1 96.81 340 PRO B O 1
ATOM 5958 N N . ALA B 1 341 ? -0.767 33.75 30.375 1 97.94 341 ALA B N 1
ATOM 5959 C CA . ALA B 1 341 ? 0.023 34.719 29.641 1 97.94 341 ALA B CA 1
ATOM 5960 C C . ALA B 1 341 ? -0.849 35.5 28.656 1 97.94 341 ALA B C 1
ATOM 5962 O O . ALA B 1 341 ? -0.366 36.406 27.969 1 97.94 341 ALA B O 1
ATOM 5963 N N . MET B 1 342 ? -2.104 35.219 28.609 1 97.44 342 MET B N 1
ATOM 5964 C CA . MET B 1 342 ? -3.018 35.875 27.672 1 97.44 342 MET B CA 1
ATOM 5965 C C . MET B 1 342 ? -3.623 37.125 28.281 1 97.44 342 MET B C 1
ATOM 5967 O O . MET B 1 342 ? -3.92 37.156 29.484 1 97.44 342 MET B O 1
ATOM 5971 N N . LYS B 1 343 ? -3.781 38.125 27.5 1 95.31 343 LYS B N 1
ATOM 5972 C CA . LYS B 1 343 ? -4.648 39.25 27.797 1 95.31 343 LYS B CA 1
ATOM 5973 C C . LYS B 1 343 ? -6.02 39.094 27.141 1 95.31 343 LYS B C 1
ATOM 5975 O O . LYS B 1 343 ? -6.25 38.125 26.406 1 95.31 343 LYS B O 1
ATOM 5980 N N . SER B 1 344 ? -6.906 40 27.406 1 94.81 344 SER B N 1
ATOM 5981 C CA . SER B 1 344 ? -8.281 39.875 26.922 1 94.81 344 SER B CA 1
ATOM 5982 C C . SER B 1 344 ? -8.328 39.875 25.391 1 94.81 344 SER B C 1
ATOM 5984 O O . SER B 1 344 ? -9.211 39.25 24.797 1 94.81 344 SER B O 1
ATOM 5986 N N . SER B 1 345 ? -7.363 40.531 24.781 1 94.81 345 SER B N 1
ATOM 5987 C CA . SER B 1 345 ? -7.363 40.656 23.328 1 94.81 345 SER B CA 1
ATOM 5988 C C . SER B 1 345 ? -6.508 39.594 22.688 1 94.81 345 SER B C 1
ATOM 5990 O O . SER B 1 345 ? -6.477 39.469 21.453 1 94.81 345 SER B O 1
ATOM 5992 N N . SER B 1 346 ? -5.84 38.781 23.484 1 97.31 346 SER B N 1
ATOM 5993 C CA . SER B 1 346 ? -4.961 37.75 22.953 1 97.31 346 SER B CA 1
ATOM 5994 C C . SER B 1 346 ? -5.746 36.719 22.156 1 97.31 346 SER B C 1
ATOM 5996 O O . SER B 1 346 ? -6.934 36.5 22.406 1 97.31 346 SER B O 1
ATOM 5998 N N . ARG B 1 347 ? -5.094 36.125 21.188 1 98 347 ARG B N 1
ATOM 5999 C CA . ARG B 1 347 ? -5.656 35.031 20.406 1 98 347 ARG B CA 1
ATOM 6000 C C . ARG B 1 347 ? -4.719 33.812 20.422 1 98 347 ARG B C 1
ATOM 6002 O O . ARG B 1 347 ? -3.5 33.969 20.5 1 98 347 ARG B O 1
ATOM 6009 N N . ILE B 1 348 ? -5.34 32.719 20.453 1 98.75 348 ILE B N 1
ATOM 6010 C CA . ILE B 1 348 ? -4.637 31.484 20.109 1 98.75 348 ILE B CA 1
ATOM 6011 C C . ILE B 1 348 ? -4.98 31.062 18.672 1 98.75 348 ILE B C 1
ATOM 6013 O O . ILE B 1 348 ? -6.156 31 18.312 1 98.75 348 ILE B O 1
ATOM 6017 N N . LEU B 1 349 ? -3.992 30.891 17.844 1 98.69 349 LEU B N 1
ATOM 6018 C CA . LEU B 1 349 ? -4.18 30.359 16.484 1 98.69 349 LEU B CA 1
ATOM 6019 C C . LEU B 1 349 ? -3.613 28.953 16.359 1 98.69 349 LEU B C 1
ATOM 6021 O O . LEU B 1 349 ? -2.395 28.766 16.328 1 98.69 349 LEU B O 1
ATOM 6025 N N . LEU B 1 350 ? -4.539 28.031 16.266 1 98.62 350 LEU B N 1
ATOM 6026 C CA . LEU B 1 350 ? -4.137 26.656 15.953 1 98.62 350 LEU B CA 1
ATOM 6027 C C . LEU B 1 350 ? -4.184 26.422 14.445 1 98.62 350 LEU B C 1
ATOM 6029 O O . LEU B 1 350 ? -5.195 26.703 13.797 1 98.62 350 LEU B O 1
ATOM 6033 N N . VAL B 1 351 ? -3.068 26 13.883 1 97.81 351 VAL B N 1
ATOM 6034 C CA . VAL B 1 351 ? -3.025 25.594 12.484 1 97.81 351 VAL B CA 1
ATOM 6035 C C . VAL B 1 351 ? -2.971 24.062 12.398 1 97.81 351 VAL B C 1
ATOM 6037 O O . VAL B 1 351 ? -1.91 23.469 12.594 1 97.81 351 VAL B O 1
ATOM 6040 N N . GLU B 1 352 ? -4.121 23.469 12.141 1 97.31 352 GLU B N 1
ATOM 6041 C CA . GLU B 1 352 ? -4.309 22.016 12.234 1 97.31 352 GLU B CA 1
ATOM 6042 C C . GLU B 1 352 ? -5.172 21.5 11.094 1 97.31 352 GLU B C 1
ATOM 6044 O O . GLU B 1 352 ? -5.898 22.266 10.453 1 97.31 352 GLU B O 1
ATOM 6049 N N . VAL B 1 353 ? -5.035 20.219 10.859 1 96.88 353 VAL B N 1
ATOM 6050 C CA . VAL B 1 353 ? -6.023 19.531 10.031 1 96.88 353 VAL B CA 1
ATOM 6051 C C . VAL B 1 353 ? -7.332 19.391 10.797 1 96.88 353 VAL B C 1
ATOM 6053 O O . VAL B 1 353 ? -7.363 18.812 11.883 1 96.88 353 VAL B O 1
ATOM 6056 N N . VAL B 1 354 ? -8.375 19.984 10.305 1 97.75 354 VAL B N 1
ATOM 6057 C CA . VAL B 1 354 ? -9.703 19.812 10.891 1 97.75 354 VAL B CA 1
ATOM 6058 C C . VAL B 1 354 ? -10.523 18.828 10.055 1 97.75 354 VAL B C 1
ATOM 6060 O O . VAL B 1 354 ? -10.789 19.078 8.875 1 97.75 354 VAL B O 1
ATOM 6063 N N . THR B 1 355 ? -10.875 17.75 10.648 1 96.81 355 THR B N 1
ATOM 6064 C CA . THR B 1 355 ? -11.562 16.703 9.906 1 96.81 355 THR B CA 1
ATOM 6065 C C . THR B 1 355 ? -13 17.094 9.594 1 96.81 355 THR B C 1
ATOM 6067 O O . THR B 1 355 ? -13.648 17.781 10.398 1 96.81 355 THR B O 1
ATOM 6070 N N . VAL B 1 356 ? -13.484 16.734 8.438 1 95.44 356 VAL B N 1
ATOM 6071 C CA . VAL B 1 356 ? -14.844 17.016 7.992 1 95.44 356 VAL B CA 1
ATOM 6072 C C . VAL B 1 356 ? -15.523 15.734 7.527 1 95.44 356 VAL B C 1
ATOM 6074 O O . VAL B 1 356 ? -14.867 14.695 7.395 1 95.44 356 VAL B O 1
ATOM 6077 N N . ARG B 1 357 ? -16.812 15.805 7.336 1 94.81 357 ARG B N 1
ATOM 6078 C CA . ARG B 1 357 ? -17.547 14.672 6.809 1 94.81 357 ARG B CA 1
ATOM 6079 C C . ARG B 1 357 ? -17.141 14.359 5.371 1 94.81 357 ARG B C 1
ATOM 6081 O O . ARG B 1 357 ? -16.578 15.219 4.684 1 94.81 357 ARG B O 1
ATOM 6088 N N . PRO B 1 358 ? -17.391 13.078 4.961 1 94.94 358 PRO B N 1
ATOM 6089 C CA . PRO B 1 358 ? -17.047 12.727 3.582 1 94.94 358 PRO B CA 1
ATOM 6090 C C . PRO B 1 358 ? -17.734 13.625 2.553 1 94.94 358 PRO B C 1
ATOM 6092 O O . PRO B 1 358 ? -18.891 13.992 2.721 1 94.94 358 PRO B O 1
ATOM 6095 N N . GLY B 1 359 ? -17.031 14.047 1.566 1 92.12 359 GLY B N 1
ATOM 6096 C CA . GLY B 1 359 ? -17.609 14.758 0.433 1 92.12 359 GLY B CA 1
ATOM 6097 C C . GLY B 1 359 ? -17.578 16.266 0.601 1 92.12 359 GLY B C 1
ATOM 6098 O O . GLY B 1 359 ? -17.969 17 -0.311 1 92.12 359 GLY B O 1
ATOM 6099 N N . VAL B 1 360 ? -17.062 16.734 1.744 1 93.06 360 VAL B N 1
ATOM 6100 C CA . VAL B 1 360 ? -17.031 18.172 2.002 1 93.06 360 VAL B CA 1
ATOM 6101 C C . VAL B 1 360 ? -15.875 18.812 1.243 1 93.06 360 VAL B C 1
ATOM 6103 O O . VAL B 1 360 ? -15.969 19.953 0.794 1 93.06 360 VAL B O 1
ATOM 6106 N N . VAL B 1 361 ? -14.758 18.141 1.111 1 93.19 361 VAL B N 1
ATOM 6107 C CA . VAL B 1 361 ? -13.617 18.578 0.319 1 93.19 361 VAL B CA 1
ATOM 6108 C C . VAL B 1 361 ? -13.352 17.594 -0.81 1 93.19 361 VAL B C 1
ATOM 6110 O O . VAL B 1 361 ? -13.961 16.516 -0.851 1 93.19 361 VAL B O 1
ATOM 6113 N N . ASN B 1 362 ? -12.5 18 -1.764 1 92.12 362 ASN B N 1
ATOM 6114 C CA . ASN B 1 362 ? -12.227 17.078 -2.854 1 92.12 362 ASN B CA 1
ATOM 6115 C C . ASN B 1 362 ? -11.484 15.828 -2.359 1 92.12 362 ASN B C 1
ATOM 6117 O O . ASN B 1 362 ? -10.961 15.82 -1.243 1 92.12 362 ASN B O 1
ATOM 6121 N N . ARG B 1 363 ? -11.43 14.852 -3.145 1 92.75 363 ARG B N 1
ATOM 6122 C CA . ARG B 1 363 ? -10.984 13.523 -2.73 1 92.75 363 ARG B CA 1
ATOM 6123 C C . ARG B 1 363 ? -9.492 13.539 -2.391 1 92.75 363 ARG B C 1
ATOM 6125 O O . ARG B 1 363 ? -9.047 12.781 -1.523 1 92.75 363 ARG B O 1
ATOM 6132 N N . VAL B 1 364 ? -8.727 14.359 -3.062 1 91.94 364 VAL B N 1
ATOM 6133 C CA . VAL B 1 364 ? -7.289 14.438 -2.809 1 91.94 364 VAL B CA 1
ATOM 6134 C C . VAL B 1 364 ? -7.039 15 -1.411 1 91.94 364 VAL B C 1
ATOM 6136 O O . VAL B 1 364 ? -6.262 14.438 -0.64 1 91.94 364 VAL B O 1
ATOM 6139 N N . GLN B 1 365 ? -7.73 16.031 -1.104 1 92.75 365 GLN B N 1
ATOM 6140 C CA . GLN B 1 365 ? -7.625 16.656 0.215 1 92.75 365 GLN B CA 1
ATOM 6141 C C . GLN B 1 365 ? -8.164 15.719 1.3 1 92.75 365 GLN B C 1
ATOM 6143 O O . GLN B 1 365 ? -7.582 15.625 2.383 1 92.75 365 GLN B O 1
ATOM 6148 N N . GLU B 1 366 ? -9.266 15.133 1.011 1 95.44 366 GLU B N 1
ATOM 6149 C CA . GLU B 1 366 ? -9.852 14.219 1.981 1 95.44 366 GLU B CA 1
ATOM 6150 C C . GLU B 1 366 ? -8.906 13.062 2.289 1 95.44 366 GLU B C 1
ATOM 6152 O O . GLU B 1 366 ? -8.766 12.656 3.443 1 95.44 366 GLU B O 1
ATOM 6157 N N . ARG B 1 367 ? -8.312 12.531 1.287 1 95.56 367 ARG B N 1
ATOM 6158 C CA . ARG B 1 367 ? -7.375 11.43 1.479 1 95.56 367 ARG B CA 1
ATOM 6159 C C . ARG B 1 367 ? -6.207 11.859 2.361 1 95.56 367 ARG B C 1
ATOM 6161 O O . ARG B 1 367 ? -5.797 11.117 3.26 1 95.56 367 ARG B O 1
ATOM 6168 N N . TYR B 1 368 ? -5.676 12.992 2.082 1 93.56 368 TYR B N 1
ATOM 6169 C CA . TYR B 1 368 ? -4.594 13.492 2.92 1 93.56 368 TYR B CA 1
ATOM 6170 C C . TYR B 1 368 ? -5.035 13.602 4.375 1 93.56 368 TYR B C 1
ATOM 6172 O O . TYR B 1 368 ? -4.332 13.148 5.277 1 93.56 368 TYR B O 1
ATOM 6180 N N . MET B 1 369 ? -6.168 14.195 4.523 1 95.81 369 MET B N 1
ATOM 6181 C CA . MET B 1 369 ? -6.73 14.406 5.855 1 95.81 369 MET B CA 1
ATOM 6182 C C . MET B 1 369 ? -6.879 13.086 6.602 1 95.81 369 MET B C 1
ATOM 6184 O O . MET B 1 369 ? -6.453 12.961 7.754 1 95.81 369 MET B O 1
ATOM 6188 N N . ARG B 1 370 ? -7.398 12.102 5.961 1 97.69 370 ARG B N 1
ATOM 6189 C CA . ARG B 1 370 ? -7.617 10.805 6.594 1 97.69 370 ARG B CA 1
ATOM 6190 C C . ARG B 1 370 ? -6.297 10.078 6.84 1 97.69 370 ARG B C 1
ATOM 6192 O O . ARG B 1 370 ? -6.121 9.43 7.871 1 97.69 370 ARG B O 1
ATOM 6199 N N . ASN B 1 371 ? -5.418 10.156 5.879 1 97.31 371 ASN B N 1
ATOM 6200 C CA . ASN B 1 371 ? -4.117 9.508 6.023 1 97.31 371 ASN B CA 1
ATOM 6201 C C . ASN B 1 371 ? -3.34 10.07 7.211 1 97.31 371 ASN B C 1
ATOM 6203 O O . ASN B 1 371 ? -2.725 9.32 7.969 1 97.31 371 ASN B O 1
ATOM 6207 N N . VAL B 1 372 ? -3.338 11.367 7.328 1 96.38 372 VAL B N 1
ATOM 6208 C CA . VAL B 1 372 ? -2.645 11.992 8.445 1 96.38 372 VAL B CA 1
ATOM 6209 C C . VAL B 1 372 ? -3.305 11.578 9.766 1 96.38 372 VAL B C 1
ATOM 6211 O O . VAL B 1 372 ? -2.617 11.305 10.75 1 96.38 372 VAL B O 1
ATOM 6214 N N . ASP B 1 373 ? -4.609 11.523 9.734 1 97.25 373 ASP B N 1
ATOM 6215 C CA . ASP B 1 373 ? -5.352 11.109 10.922 1 97.25 373 ASP B CA 1
ATOM 6216 C C . ASP B 1 373 ? -4.949 9.695 11.352 1 97.25 373 ASP B C 1
ATOM 6218 O O . ASP B 1 373 ? -4.621 9.469 12.516 1 97.25 373 ASP B O 1
ATOM 6222 N N . VAL B 1 374 ? -4.875 8.781 10.453 1 98.06 374 VAL B N 1
ATOM 6223 C CA . VAL B 1 374 ? -4.477 7.414 10.758 1 98.06 374 VAL B CA 1
ATOM 6224 C C . VAL B 1 374 ? -3.023 7.387 11.219 1 98.06 374 VAL B C 1
ATOM 6226 O O . VAL B 1 374 ? -2.664 6.625 12.117 1 98.06 374 VAL B O 1
ATOM 6229 N N . THR B 1 375 ? -2.227 8.164 10.633 1 97.44 375 THR B N 1
ATOM 6230 C CA . THR B 1 375 ? -0.821 8.234 11.016 1 97.44 375 THR B CA 1
ATOM 6231 C C . THR B 1 375 ? -0.677 8.703 12.461 1 97.44 375 THR B C 1
ATOM 6233 O O . THR B 1 375 ? 0.105 8.133 13.227 1 97.44 375 THR B O 1
ATOM 6236 N N . MET B 1 376 ? -1.456 9.703 12.852 1 96.38 376 MET B N 1
ATOM 6237 C CA . MET B 1 376 ? -1.407 10.164 14.234 1 96.38 376 MET B CA 1
ATOM 6238 C C . MET B 1 376 ? -1.854 9.07 15.195 1 96.38 376 MET B C 1
ATOM 6240 O O . MET B 1 376 ? -1.266 8.891 16.266 1 96.38 376 MET B O 1
ATOM 6244 N N . LEU B 1 377 ? -2.824 8.359 14.781 1 95.81 377 LEU B N 1
ATOM 6245 C CA . LEU B 1 377 ? -3.318 7.254 15.594 1 95.81 377 LEU B CA 1
ATOM 6246 C C . LEU B 1 377 ? -2.236 6.195 15.781 1 95.81 377 LEU B C 1
ATOM 6248 O O . LEU B 1 377 ? -2.002 5.738 16.906 1 95.81 377 LEU B O 1
ATOM 6252 N N . GLN B 1 378 ? -1.507 5.879 14.75 1 96.31 378 GLN B N 1
ATOM 6253 C CA . GLN B 1 378 ? -0.541 4.785 14.789 1 96.31 378 GLN B CA 1
ATOM 6254 C C . GLN B 1 378 ? 0.745 5.211 15.492 1 96.31 378 GLN B C 1
ATOM 6256 O O . GLN B 1 378 ? 1.358 4.418 16.203 1 96.31 378 GLN B O 1
ATOM 6261 N N . MET B 1 379 ? 1.115 6.406 15.234 1 96.06 379 MET B N 1
ATOM 6262 C CA . MET B 1 379 ? 2.424 6.855 15.703 1 96.06 379 MET B CA 1
ATOM 6263 C C . MET B 1 379 ? 2.338 7.367 17.141 1 96.06 379 MET B C 1
ATOM 6265 O O . MET B 1 379 ? 3.262 7.172 17.938 1 96.06 379 MET B O 1
ATOM 6269 N N . LEU B 1 380 ? 1.111 7.949 17.484 1 94.81 380 LEU B N 1
ATOM 6270 C CA . LEU B 1 380 ? 1.118 8.727 18.719 1 94.81 380 LEU B CA 1
ATOM 6271 C C . LEU B 1 380 ? -0.115 8.422 19.562 1 94.81 380 LEU B C 1
ATOM 6273 O O . LEU B 1 380 ? -0.295 8.992 20.641 1 94.81 380 LEU B O 1
ATOM 6277 N N . ASN B 1 381 ? -0.969 7.492 19.062 1 93.31 381 ASN B N 1
ATOM 6278 C CA . ASN B 1 381 ? -2.213 7.18 19.766 1 93.31 381 ASN B CA 1
ATOM 6279 C C . ASN B 1 381 ? -3.072 8.43 19.969 1 93.31 381 ASN B C 1
ATOM 6281 O O . ASN B 1 381 ? -3.592 8.664 21.047 1 93.31 381 ASN B O 1
ATOM 6285 N N . THR B 1 382 ? -3.094 9.258 18.953 1 94.25 382 THR B N 1
ATOM 6286 C CA . THR B 1 382 ? -3.934 10.453 18.891 1 94.25 382 THR B CA 1
ATOM 6287 C C . THR B 1 382 ? -4.734 10.477 17.594 1 94.25 382 THR B C 1
ATOM 6289 O O . THR B 1 382 ? -4.637 9.555 16.781 1 94.25 382 THR B O 1
ATOM 6292 N N . GLN B 1 383 ? -5.574 11.508 17.422 1 94.69 383 GLN B N 1
ATOM 6293 C CA . GLN B 1 383 ? -6.391 11.672 16.219 1 94.69 383 GLN B CA 1
ATOM 6294 C C . GLN B 1 383 ? -6.555 13.148 15.875 1 94.69 383 GLN B C 1
ATOM 6296 O O . GLN B 1 383 ? -6.488 14.016 16.75 1 94.69 383 GLN B O 1
ATOM 6301 N N . GLU B 1 384 ? -6.668 13.383 14.594 1 97.12 384 GLU B N 1
ATOM 6302 C CA . GLU B 1 384 ? -7.141 14.711 14.203 1 97.12 384 GLU B CA 1
ATOM 6303 C C . GLU B 1 384 ? -8.539 14.977 14.742 1 97.12 384 GLU B C 1
ATOM 6305 O O . GLU B 1 384 ? -9.211 14.07 15.227 1 97.12 384 GLU B O 1
ATOM 6310 N N . ARG B 1 385 ? -8.945 16.219 14.633 1 97.69 385 ARG B N 1
ATOM 6311 C CA . ARG B 1 385 ? -10.156 16.594 15.352 1 97.69 385 ARG B CA 1
ATOM 6312 C C . ARG B 1 385 ? -11.109 17.391 14.461 1 97.69 385 ARG B C 1
ATOM 6314 O O . ARG B 1 385 ? -10.664 18.188 13.641 1 97.69 385 ARG B O 1
ATOM 6321 N N . SER B 1 386 ? -12.398 17.094 14.594 1 96.44 386 SER B N 1
ATOM 6322 C CA . SER B 1 386 ? -13.438 17.891 13.961 1 96.44 386 SER B CA 1
ATOM 6323 C C . SER B 1 386 ? -13.664 19.203 14.719 1 96.44 386 SER B C 1
ATOM 6325 O O . SER B 1 386 ? -13.055 19.438 15.766 1 96.44 386 SER B O 1
ATOM 6327 N N . ARG B 1 387 ? -14.492 20.047 14.133 1 97.19 387 ARG B N 1
ATOM 6328 C CA . ARG B 1 387 ? -14.859 21.281 14.82 1 97.19 387 ARG B CA 1
ATOM 6329 C C . ARG B 1 387 ? -15.406 20.984 16.219 1 97.19 387 ARG B C 1
ATOM 6331 O O . ARG B 1 387 ? -15.016 21.625 17.188 1 97.19 387 ARG B O 1
ATOM 6338 N N . GLU B 1 388 ? -16.25 19.984 16.281 1 96.5 388 GLU B N 1
ATOM 6339 C CA . GLU B 1 388 ? -16.875 19.641 17.562 1 96.5 388 GLU B CA 1
ATOM 6340 C C . GLU B 1 388 ? -15.836 19.125 18.562 1 96.5 388 GLU B C 1
ATOM 6342 O O . GLU B 1 388 ? -15.883 19.453 19.734 1 96.5 388 GLU B O 1
ATOM 6347 N N . ASP B 1 389 ? -14.938 18.344 18.062 1 96.81 389 ASP B N 1
ATOM 6348 C CA . ASP B 1 389 ? -13.867 17.844 18.938 1 96.81 389 ASP B CA 1
ATOM 6349 C C . ASP B 1 389 ? -13.031 18.984 19.484 1 96.81 389 ASP B C 1
ATOM 6351 O O . ASP B 1 389 ? -12.688 19 20.672 1 96.81 389 ASP B O 1
ATOM 6355 N N . TRP B 1 390 ? -12.688 19.953 18.641 1 98.31 390 TRP B N 1
ATOM 6356 C CA . TRP B 1 390 ? -11.891 21.094 19.078 1 98.31 390 TRP B CA 1
ATOM 6357 C C . TRP B 1 390 ? -12.656 21.938 20.094 1 98.31 390 TRP B C 1
ATOM 6359 O O . TRP B 1 390 ? -12.062 22.453 21.047 1 98.31 390 TRP B O 1
ATOM 6369 N N . GLU B 1 391 ? -13.922 22.094 19.859 1 98.19 391 GLU B N 1
ATOM 6370 C CA . GLU B 1 391 ? -14.734 22.812 20.844 1 98.19 391 GLU B CA 1
ATOM 6371 C C . GLU B 1 391 ? -14.664 22.156 22.219 1 98.19 391 GLU B C 1
ATOM 6373 O O . GLU B 1 391 ? -14.547 22.844 23.234 1 98.19 391 GLU B O 1
ATOM 6378 N N . GLY B 1 392 ? -14.719 20.828 22.203 1 97.88 392 GLY B N 1
ATOM 6379 C CA . GLY B 1 392 ? -14.547 20.094 23.453 1 97.88 392 GLY B CA 1
ATOM 6380 C C . GLY B 1 392 ? -13.195 20.312 24.094 1 97.88 392 GLY B C 1
ATOM 6381 O O . GLY B 1 392 ? -13.109 20.562 25.297 1 97.88 392 GLY B O 1
ATOM 6382 N N . VAL B 1 393 ? -12.148 20.297 23.328 1 98.12 393 VAL B N 1
ATOM 6383 C CA . VAL B 1 393 ? -10.781 20.453 23.828 1 98.12 393 VAL B CA 1
ATOM 6384 C C . VAL B 1 393 ? -10.602 21.859 24.391 1 98.12 393 VAL B C 1
ATOM 6386 O O . VAL B 1 393 ? -10.016 22.047 25.453 1 98.12 393 VAL B O 1
ATOM 6389 N N . VAL B 1 394 ? -11.117 22.875 23.703 1 98.56 394 VAL B N 1
ATOM 6390 C CA . VAL B 1 394 ? -10.977 24.266 24.094 1 98.56 394 VAL B CA 1
ATOM 6391 C C . VAL B 1 394 ? -11.727 24.5 25.406 1 98.56 394 VAL B C 1
ATOM 6393 O O . VAL B 1 394 ? -11.211 25.172 26.312 1 98.56 394 VAL B O 1
ATOM 6396 N N . THR B 1 395 ? -12.906 23.922 25.516 1 97.88 395 THR B N 1
ATOM 6397 C CA . THR B 1 395 ? -13.695 24.047 26.734 1 97.88 395 THR B CA 1
ATOM 6398 C C . THR B 1 395 ? -12.992 23.375 27.906 1 97.88 395 THR B C 1
ATOM 6400 O O . THR B 1 395 ? -13 23.891 29.016 1 97.88 395 THR B O 1
ATOM 6403 N N . LEU B 1 396 ? -12.445 22.266 27.625 1 97.81 396 LEU B N 1
ATOM 6404 C CA . LEU B 1 396 ? -11.711 21.516 28.641 1 97.81 396 LEU B CA 1
ATOM 6405 C C . LEU B 1 396 ? -10.5 22.312 29.125 1 97.81 396 LEU B C 1
ATOM 6407 O O . LEU B 1 396 ? -10.117 22.203 30.297 1 97.81 396 LEU B O 1
ATOM 6411 N N . ALA B 1 397 ? -9.891 23.062 28.266 1 98.38 397 ALA B N 1
ATOM 6412 C CA . ALA B 1 397 ? -8.727 23.859 28.625 1 98.38 397 ALA B CA 1
ATOM 6413 C C . ALA B 1 397 ? -9.102 24.984 29.578 1 98.38 397 ALA B C 1
ATOM 6415 O O . ALA B 1 397 ? -8.461 25.172 30.609 1 98.38 397 ALA B O 1
ATOM 6416 N N . ASP B 1 398 ? -10.07 25.75 29.234 1 97.94 398 ASP B N 1
ATOM 6417 C CA . ASP B 1 398 ? -10.57 26.875 30.016 1 97.94 398 ASP B CA 1
ATOM 6418 C C . ASP B 1 398 ? -11.961 27.297 29.547 1 97.94 398 ASP B C 1
ATOM 6420 O O . ASP B 1 398 ? -12.148 27.625 28.375 1 97.94 398 ASP B O 1
ATOM 6424 N N . LYS B 1 399 ? -12.875 27.406 30.406 1 96.12 399 LYS B N 1
ATOM 6425 C CA . LYS B 1 399 ? -14.266 27.688 30.062 1 96.12 399 LYS B CA 1
ATOM 6426 C C . LYS B 1 399 ? -14.406 29.078 29.438 1 96.12 399 LYS B C 1
ATOM 6428 O O . LYS B 1 399 ? -15.383 29.344 28.734 1 96.12 399 LYS B O 1
ATOM 6433 N N . ARG B 1 400 ? -13.508 29.922 29.719 1 96 400 ARG B N 1
ATOM 6434 C CA . ARG B 1 400 ? -13.562 31.281 29.188 1 96 400 ARG B CA 1
ATOM 6435 C C . ARG B 1 400 ? -13.117 31.312 27.734 1 96 400 ARG B C 1
ATOM 6437 O O . ARG B 1 400 ? -13.359 32.312 27.031 1 96 400 ARG B O 1
ATOM 6444 N N . LEU B 1 401 ? -12.438 30.312 27.25 1 98.31 401 LEU B N 1
ATOM 6445 C CA . LEU B 1 401 ? -11.969 30.234 25.875 1 98.31 401 LEU B CA 1
ATOM 6446 C C . LEU B 1 401 ? -13.055 29.703 24.953 1 98.31 401 LEU B C 1
ATOM 6448 O O . LEU B 1 401 ? -13.773 28.766 25.312 1 98.31 401 LEU B O 1
ATOM 6452 N N . LYS B 1 402 ? -13.164 30.312 23.75 1 97.94 402 LYS B N 1
ATOM 6453 C CA . LYS B 1 402 ? -14.094 29.844 22.719 1 97.94 402 LYS B CA 1
ATOM 6454 C C . LYS B 1 402 ? -13.445 29.891 21.344 1 97.94 402 LYS B C 1
ATOM 6456 O O . LYS B 1 402 ? -12.555 30.703 21.094 1 97.94 402 LYS B O 1
ATOM 6461 N N . ILE B 1 403 ? -13.898 29.031 20.531 1 98.44 403 ILE B N 1
ATOM 6462 C CA . ILE B 1 403 ? -13.523 29.109 19.125 1 98.44 403 ILE B CA 1
ATOM 6463 C C . ILE B 1 403 ? -14.273 30.266 18.469 1 98.44 403 ILE B C 1
ATOM 6465 O O . ILE B 1 403 ? -15.508 30.25 18.391 1 98.44 403 ILE B O 1
ATOM 6469 N N . LEU B 1 404 ? -13.516 31.188 18.031 1 97.38 404 LEU B N 1
ATOM 6470 C CA . LEU B 1 404 ? -14.094 32.344 17.375 1 97.38 404 LEU B CA 1
ATOM 6471 C C . LEU B 1 404 ? -14.359 32.094 15.898 1 97.38 404 LEU B C 1
ATOM 6473 O O . LEU B 1 404 ? -15.25 32.688 15.305 1 97.38 404 LEU B O 1
ATOM 6477 N N . GLY B 1 405 ? -13.578 31.234 15.305 1 97.06 405 GLY B N 1
ATOM 6478 C CA . GLY B 1 405 ? -13.742 30.844 13.914 1 97.06 405 GLY B CA 1
ATOM 6479 C C . GLY B 1 405 ? -12.766 29.766 13.469 1 97.06 405 GLY B C 1
ATOM 6480 O O . GLY B 1 405 ? -11.688 29.641 14.047 1 97.06 405 GLY B O 1
ATOM 6481 N N . ILE B 1 406 ? -13.156 29 12.555 1 97.75 406 ILE B N 1
ATOM 6482 C CA . ILE B 1 406 ? -12.297 28.062 11.844 1 97.75 406 ILE B CA 1
ATOM 6483 C C . ILE B 1 406 ? -12.32 28.359 10.352 1 97.75 406 ILE B C 1
ATOM 6485 O O . ILE B 1 406 ? -13.391 28.344 9.727 1 97.75 406 ILE B O 1
ATOM 6489 N N . HIS B 1 407 ? -11.148 28.688 9.906 1 96.19 407 HIS B N 1
ATOM 6490 C CA . HIS B 1 407 ? -11.031 29.047 8.5 1 96.19 407 HIS B CA 1
ATOM 6491 C C . HIS B 1 407 ? -10.008 28.172 7.789 1 96.19 407 HIS B C 1
ATOM 6493 O O . HIS B 1 407 ? -8.891 27.984 8.273 1 96.19 407 HIS B O 1
ATOM 6499 N N . ARG B 1 408 ? -10.383 27.625 6.676 1 94.94 408 ARG B N 1
ATOM 6500 C CA . ARG B 1 408 ? -9.453 26.891 5.824 1 94.94 408 ARG B CA 1
ATOM 6501 C C . ARG B 1 408 ? -9.203 27.641 4.52 1 94.94 408 ARG B C 1
ATOM 6503 O O . ARG B 1 408 ? -10.031 27.594 3.604 1 94.94 408 ARG B O 1
ATOM 6510 N N . PRO B 1 409 ? -8.07 28.25 4.371 1 92.38 409 PRO B N 1
ATOM 6511 C CA . PRO B 1 409 ? -7.789 28.906 3.094 1 92.38 409 PRO B CA 1
ATOM 6512 C C . PRO B 1 409 ? -7.914 27.969 1.9 1 92.38 409 PRO B C 1
ATOM 6514 O O . PRO B 1 409 ? -7.641 26.766 2.023 1 92.38 409 PRO B O 1
ATOM 6517 N N . GLU B 1 410 ? -8.312 28.516 0.75 1 86.69 410 GLU B N 1
ATOM 6518 C CA . GLU B 1 410 ? -8.461 27.703 -0.453 1 86.69 410 GLU B CA 1
ATOM 6519 C C . GLU B 1 410 ? -7.148 27.031 -0.833 1 86.69 410 GLU B C 1
ATOM 6521 O O . GLU B 1 410 ? -6.113 27.688 -0.936 1 86.69 410 GLU B O 1
ATOM 6526 N N . GLY B 1 411 ? -7.199 25.766 -0.922 1 85.12 411 GLY B N 1
ATOM 6527 C CA . GLY B 1 411 ? -6.02 25.016 -1.318 1 85.12 411 GLY B CA 1
ATOM 6528 C C . GLY B 1 411 ? -5.227 24.484 -0.139 1 85.12 411 GLY B C 1
ATOM 6529 O O . GLY B 1 411 ? -4.383 23.594 -0.301 1 85.12 411 GLY B O 1
ATOM 6530 N N . SER B 1 412 ? -5.5 25.031 1.091 1 92.12 412 SER B N 1
ATOM 6531 C CA . SER B 1 412 ? -4.762 24.625 2.281 1 92.12 412 SER B CA 1
ATOM 6532 C C . SER B 1 412 ? -5.27 23.297 2.814 1 92.12 412 SER B C 1
ATOM 6534 O O . SER B 1 412 ? -6.477 23.047 2.826 1 92.12 412 SER B O 1
ATOM 6536 N N . TRP B 1 413 ? -4.355 22.531 3.254 1 92.75 413 TRP B N 1
ATOM 6537 C CA . TRP B 1 413 ? -4.723 21.281 3.922 1 92.75 413 TRP B CA 1
ATOM 6538 C C . TRP B 1 413 ? -5.012 21.516 5.398 1 92.75 413 TRP B C 1
ATOM 6540 O O . TRP B 1 413 ? -5.711 20.734 6.039 1 92.75 413 TRP B O 1
ATOM 6550 N N . ASP B 1 414 ? -4.461 22.578 5.891 1 95.38 414 ASP B N 1
ATOM 6551 C CA . ASP B 1 414 ? -4.68 22.969 7.281 1 95.38 414 ASP B CA 1
ATOM 6552 C C . ASP B 1 414 ? -5.797 24.016 7.391 1 95.38 414 ASP B C 1
ATOM 6554 O O . ASP B 1 414 ? -6.125 24.688 6.414 1 95.38 414 ASP B O 1
ATOM 6558 N N . SER B 1 415 ? -6.344 24.016 8.531 1 97.38 415 SER B N 1
ATOM 6559 C CA . SER B 1 415 ? -7.242 25.094 8.938 1 97.38 415 SER B CA 1
ATOM 6560 C C . SER B 1 415 ? -6.609 25.969 10.023 1 97.38 415 SER B C 1
ATOM 6562 O O . SER B 1 415 ? -5.699 25.516 10.727 1 97.38 415 SER B O 1
ATOM 6564 N N . ILE B 1 416 ? -7.051 27.156 10.047 1 98.38 416 ILE B N 1
ATOM 6565 C CA . ILE B 1 416 ? -6.699 28.062 11.133 1 98.38 416 ILE B CA 1
ATOM 6566 C C . ILE B 1 416 ? -7.863 28.172 12.117 1 98.38 416 ILE B C 1
ATOM 6568 O O . ILE B 1 416 ? -8.953 28.625 11.75 1 98.38 416 ILE B O 1
ATOM 6572 N N . ILE B 1 417 ? -7.637 27.688 13.281 1 98.75 417 ILE B N 1
ATOM 6573 C CA . ILE B 1 417 ? -8.609 27.797 14.359 1 98.75 417 ILE B CA 1
ATOM 6574 C C . ILE B 1 417 ? -8.281 28.984 15.25 1 98.75 417 ILE B C 1
ATOM 6576 O O . ILE B 1 417 ? -7.23 29.016 15.891 1 98.75 417 ILE B O 1
ATOM 6580 N N . GLU B 1 418 ? -9.172 29.922 15.273 1 98.5 418 GLU B N 1
ATOM 6581 C CA . GLU B 1 418 ? -9 31.109 16.109 1 98.5 418 GLU B CA 1
ATOM 6582 C C . GLU B 1 418 ? -9.734 30.953 17.438 1 98.5 418 GLU B C 1
ATOM 6584 O O . GLU B 1 418 ? -10.945 30.734 17.453 1 98.5 418 GLU B O 1
ATOM 6589 N N . ILE B 1 419 ? -8.969 31.047 18.484 1 98.62 419 ILE B N 1
ATOM 6590 C CA . ILE B 1 419 ? -9.523 30.906 19.828 1 98.62 419 ILE B CA 1
ATOM 6591 C C . ILE B 1 419 ? -9.281 32.188 20.625 1 98.62 419 ILE B C 1
ATOM 6593 O O . ILE B 1 419 ? -8.227 32.812 20.516 1 98.62 419 ILE B O 1
ATOM 6597 N N . GLY B 1 420 ? -10.211 32.594 21.422 1 98.06 420 GLY B N 1
ATOM 6598 C CA . GLY B 1 420 ? -10.086 33.75 22.281 1 98.06 420 GLY B CA 1
ATOM 6599 C C . GLY B 1 420 ? -11.062 33.75 23.453 1 98.06 420 GLY B C 1
ATOM 6600 O O . GLY B 1 420 ? -11.875 32.812 23.578 1 98.06 420 GLY B O 1
ATOM 6601 N N . PHE B 1 421 ? -10.859 34.781 24.328 1 96.44 421 PHE B N 1
ATOM 6602 C CA . PHE B 1 421 ? -11.742 34.938 25.469 1 96.44 421 PHE B CA 1
ATOM 6603 C C . PHE B 1 421 ? -13.086 35.5 25.047 1 96.44 421 PHE B C 1
ATOM 6605 O O . PHE B 1 421 ? -13.141 36.375 24.172 1 96.44 421 PHE B O 1
ATOM 6612 N N . VAL B 1 422 ? -14.164 34.906 25.5 1 87.69 422 VAL B N 1
ATOM 6613 C CA . VAL B 1 422 ? -15.469 35.5 25.297 1 87.69 422 VAL B CA 1
ATOM 6614 C C . VAL B 1 422 ? -16.047 35.969 26.641 1 87.69 422 VAL B C 1
ATOM 6616 O O . VAL B 1 422 ? -15.852 35.281 27.656 1 87.69 422 VAL B O 1
ATOM 6619 N N . VAL B 1 423 ? -16.281 37.312 26.938 1 70.56 423 VAL B N 1
ATOM 6620 C CA . VAL B 1 423 ? -16.859 37.906 28.141 1 70.56 423 VAL B CA 1
ATOM 6621 C C . VAL B 1 423 ? -18.188 37.25 28.453 1 70.56 423 VAL B C 1
ATOM 6623 O O . VAL B 1 423 ? -19.047 37.125 27.594 1 70.56 423 VAL B O 1
ATOM 6626 N N . MET B 1 424 ? -18.281 36.312 29.422 1 57.91 424 MET B N 1
ATOM 6627 C CA . MET B 1 424 ? -19.531 35.75 29.922 1 57.91 424 MET B CA 1
ATOM 6628 C C . MET B 1 424 ? -20.453 36.875 30.422 1 57.91 424 MET B C 1
ATOM 6630 O O . MET B 1 424 ? -20.062 37.688 31.25 1 57.91 424 MET B O 1
ATOM 6634 N N . ASN B 1 425 ? -21.25 37.562 29.672 1 48.84 425 ASN B N 1
ATOM 6635 C CA . ASN B 1 425 ? -22.281 38.406 30.25 1 48.84 425 ASN B CA 1
ATOM 6636 C C . ASN B 1 425 ? -22.984 37.688 31.422 1 48.84 425 ASN B C 1
ATOM 6638 O O . ASN B 1 425 ? -23.5 36.594 31.266 1 48.84 425 ASN B O 1
ATOM 6642 N N . GLY B 1 426 ? -22.422 37.719 32.594 1 41.38 426 GLY B N 1
ATOM 6643 C CA . GLY B 1 426 ? -23.141 37.406 33.844 1 41.38 426 GLY B CA 1
ATOM 6644 C C . GLY B 1 426 ? -24.562 37.938 33.844 1 41.38 426 GLY B C 1
ATOM 6645 O O . GLY B 1 426 ? -24.766 39.156 34.031 1 41.38 426 GLY B O 1
ATOM 6646 N N . HIS B 1 427 ? -25.406 37.969 32.844 1 40.31 427 HIS B N 1
ATOM 6647 C CA . HIS B 1 427 ? -26.766 38.25 33.312 1 40.31 427 HIS B CA 1
ATOM 6648 C C . HIS B 1 427 ? -27.281 37.156 34.219 1 40.31 427 HIS B C 1
ATOM 6650 O O . HIS B 1 427 ? -27.547 36.031 33.781 1 40.31 427 HIS B O 1
ATOM 6656 N N . ALA B 1 428 ? -26.703 36.719 35.375 1 30.59 428 ALA B N 1
ATOM 6657 C CA . ALA B 1 428 ? -27.75 36.25 36.281 1 30.59 428 ALA B CA 1
ATOM 6658 C C . ALA B 1 428 ? -28.453 37.406 36.969 1 30.59 428 ALA B C 1
ATOM 6660 O O . ALA B 1 428 ? -27.812 38.406 37.312 1 30.59 428 ALA B O 1
#

Organism: Aspergillus tubingensis (strain CBS 134.48) (NCBI:txid767770)

Foldseek 3Di:
DDLVVLVVLLVVLVVVLVVVCVVVVHDDDDQAQPHDLDRDDPPVPVSNVVSVLSNVVSVVVSVCVVQDDVSVVVVVVCCLLVLVLLQVCLVQVVLVVADAVDKDFLVSSCVSRVDDSVVVCVSQVVNVVVSAWDPPDPRITYGTNNSSVLVVQPLNVLLSNCCNPQLVLLVVQQVVLVVVCVVVVPPDLFQLSFSRVVSVDDSDALVRVCVVPVVNVVSVVSSVVVVCPDQLNDLVCVLVVDPPVVQFLWEEEEAQCFLPVSVLVNCVSHVNYAYEYEEAPVRPVNSLVVPDPVCNVRYHYDYDDLLAADDAAGQEYEYEPPLQLGALLSSLSSLLSDVVRYDQNHKYKYWAQAQDDPPPDRPVLNVVSVVVQVSSCRRGVGGHHHPVSVQVSPCSNPVQKGFPDWADPVSHSIIITIMGGDPPPPPD/DDLVVLVVLLVVLVVVLVVVCVVVVHDDDDQAQPHDLDRDDPPVPVSNVVSVLSNVVSVVVSVCVVQDDVSVVVVVVCCLLVLVLLQVCLVQVVLVVADAVDKDFLVSSCVSRVDDSVVVCVSQVVNVVVSAWDPPDPRITYGTNNSSVLVVQPLNVLLSNCCNPQLVLLVVQQVVLVVVCVVVPVPPLFQLSFSRVVSVDDSDALVRVCVVPVVNVVSVVSSVVVVCPDQLNDLVCVLVVDPPVVQFLWEEEEAQCFLPVSVLVNCVSHVNYAYEYEEAPVRPVNSLVVPDPVCNVRYHYDYDDLLAADDAAGQEYEYEPPLQLGALLSSLSSVLSDVVRYDQNHKYKYWAQAQDDPPPDRPVLNVVSVVVQVSSCRRGVGGHHHPVSVQVSQCSNPVQKGFPDWADPVSHSIIITIMGGDPPPPPD

Radius of gyration: 29.84 Å; Cα contacts (8 Å, |Δi|>4): 1547; chains: 2; bounding box: 61×92×67 Å

InterPro domains:
  IPR001077 O-methyltransferase, C-terminal domain [PF00891] (194-395)
  IPR016461 O-methyltransferase-like [PS51683] (74-421)
  IPR029063 S-adenosyl-L-methionine-dependent methyltransferase superfamily [G3DSA:3.40.50.150] (147-420)
  IPR029063 S-adenosyl-L-methionine-dependent methyltransferase superfamily [SSF53335] (158-409)
  IPR036388 Winged helix-like DNA-binding domain superfamily [G3DSA:1.10.10.10] (59-146)
  IPR036390 Winged helix DNA-binding domain superfamily [SSF46785] (69-153)

Solvent-accessible surface area (backbone atoms only — not comparable to full-atom values): 43542 Å² total; per-residue (Å²): 123,53,56,42,56,50,26,49,53,39,29,55,32,25,45,53,50,48,49,51,29,60,77,66,72,45,80,77,67,66,61,49,61,85,53,66,43,49,54,88,52,94,80,66,47,63,67,57,52,51,29,38,51,48,37,49,52,47,32,52,52,53,34,42,46,54,46,10,28,45,47,48,54,49,55,56,57,53,46,43,53,56,46,26,41,50,29,33,38,56,75,62,43,44,69,75,71,41,47,85,89,46,62,40,40,47,66,58,51,18,71,74,58,51,43,57,48,71,58,50,52,51,47,49,56,47,36,33,77,74,50,34,34,42,63,87,47,91,71,27,41,25,54,13,19,29,41,39,39,36,69,75,30,65,32,44,36,22,31,52,44,44,43,42,69,49,49,37,40,14,31,59,25,34,44,59,37,51,52,52,27,44,72,66,45,64,70,85,44,48,38,40,70,11,7,30,14,64,54,72,44,93,60,41,28,60,67,57,49,31,71,77,30,63,71,58,32,52,32,47,53,28,19,54,52,35,57,50,65,36,74,40,46,40,64,61,49,61,61,69,62,50,77,62,76,78,51,48,77,26,36,35,31,27,46,61,33,46,58,27,64,67,56,51,54,38,41,72,75,36,83,52,41,31,36,41,24,21,12,56,54,72,44,15,52,51,17,56,72,67,50,57,74,92,41,58,89,36,47,44,64,40,67,49,61,62,86,40,69,46,85,62,69,31,44,29,39,37,31,57,72,50,53,49,65,34,26,63,68,53,32,12,45,36,53,35,21,41,52,84,25,46,54,80,81,20,33,38,39,38,36,36,56,62,53,73,65,90,79,75,54,58,68,70,59,45,47,50,54,39,47,53,27,51,46,28,31,29,45,25,29,15,49,59,36,33,70,68,51,47,53,51,27,42,40,69,30,36,76,53,40,40,80,76,45,76,47,59,49,89,74,41,61,39,23,42,36,34,30,31,63,54,85,74,76,77,76,124,125,54,57,42,59,52,27,49,52,39,30,55,31,24,43,51,49,47,50,52,29,58,76,66,73,46,81,75,68,66,60,47,64,84,56,65,43,50,54,89,51,93,79,64,47,62,68,57,52,50,29,40,51,48,36,48,52,48,32,51,50,53,33,42,44,54,47,10,28,44,47,48,53,51,54,56,57,52,47,42,52,58,47,26,43,51,28,33,39,56,74,61,44,45,68,76,72,40,46,86,90,47,62,40,41,46,65,58,50,18,69,74,60,50,44,58,47,71,58,51,50,51,47,49,57,46,36,33,78,76,51,34,34,42,63,89,44,93,70,27,40,25,55,13,20,29,42,38,40,36,68,74,29,65,33,46,34,21,29,53,45,44,43,42,69,48,48,36,39,14,31,60,26,34,43,59,37,52,51,51,26,43,73,67,45,65,68,87,46,43,37,41,69,12,6,30,14,63,52,72,46,91,60,41,29,60,69,58,49,31,70,77,30,62,72,58,32,51,32,47,53,28,19,54,51,33,57,50,66,36,76,40,47,40,64,62,50,62,61,68,62,48,76,64,75,78,50,48,76,28,36,36,32,28,45,60,30,46,60,26,63,66,57,53,56,38,40,72,75,35,82,54,42,29,37,41,25,21,13,54,54,72,43,16,53,50,20,56,72,67,50,57,74,92,42,59,90,37,46,46,64,38,68,47,60,63,85,40,70,47,86,63,70,31,44,30,39,37,31,57,72,50,52,48,65,33,26,63,69,53,31,13,47,35,53,35,22,42,51,84,24,46,53,80,81,20,33,38,38,37,37,36,57,62,55,74,65,90,81,75,55,58,68,71,58,46,47,50,54,38,48,51,26,51,46,28,30,29,45,26,31,16,49,60,36,32,69,68,52,46,52,51,27,42,40,68,29,36,76,53,40,40,78,76,45,76,46,59,46,90,74,41,61,39,24,42,35,36,30,31,62,54,84,74,77,76,79,121

Secondary structure (DSSP, 8-state):
--HHHHHHHHHHHHHHHHHHHHHTTPPPP-SSTTS-SS---TT--HHHHHHHHHHHHHHHHHHHHHH-HHHHHHHHHHHHHHHHHHHHHHHTTHHHHS-TTSEEEHHHHHHHHT--HHHHHHHHHHHHTTTS-B-SSTTEEE--HHHHHHHH-HHHHHHHHHIIIIIHHHHTTHHHHHHHHHHHT--S--TTSSHHHHHH-TT--HHHHHHT-HHHHHHHHHHHHHHHHSGGG-THHHHSSS-GGGGSS-EEEEET-TT-HHHHHHHHH-TT-EEEEEE-HHHHHHHHHHS-GGGTTTEEEEE--TTS---S-EEEEEEESSGGGS-HHHHHHHHHTTGGGEEEEEEEEEEEPBP--TTSS-HHHHHHHHHHHHHHHHHHS---B-HHHHHHHHHHH-TTEEEEEEE--TT-SSEEEEEEE-------/--HHHHHHHHHHHHHHHHHHHHHTTPPPP-SSTTS-SS---TT--HHHHHHHHHHHHHHHHHHHHHH-HHHHHHHHHHHHHHHHHHHHHHHTTHHHHS-TTSEEEHHHHHHHHT--HHHHHHHHHHHHTTTS-B-SSTTEEE--HHHHHHHH-HHHHHHHHHIIIIIHHHHTTHHHHHHHHHHH---TT-TTSSHHHHHH-TT--HHHHHHT-HHHHHHHHHHHHHHHHSGGG-THHHHSSS-GGGGSS-EEEEET-TT-HHHHHHHHH-TT-EEEEEE-HHHHHHHHHHS-GGGTTTEEEEE--TTS---S-EEEEEEESSGGGS-HHHHHHHHHTTGGGEEEEEEEEEEEPBP--TTSS-HHHHHHHHHHHHHHHHHHS---B-HHHHHHHHHHH-TTEEEEEEE--TT-SSEEEEEEE-------

Nearest PDB structures (foldseek):
  6ix3-assembly1_A  TM=7.859E-01  e=3.169E-21  Aspergillus flavus NRRL3357
  6inw-assembly1_A  TM=7.808E-01  e=4.600E-21  Aspergillus flavus NRRL3357
  6ix7-assembly1_A  TM=7.792E-01  e=4.600E-21  Aspergillus flavus NRRL3357
  9fcu-assembly4_D  TM=7.126E-01  e=4.584E-09  Kitasatospora cystarginea
  9fcq-assembly1_A  TM=6.657E-01  e=6.309E-09  Kitasatospora cystarginea

pLDDT: mean 93.79, std 8.34, range [30.03, 98.81]